Protein AF-0000000077570441 (afdb_homodimer)

Nearest PDB structures (foldseek):
  7uqy-assembly1_A  TM=6.399E-01  e=7.161E-13  Homo sapiens
  7sch-assembly1_B  TM=6.961E-01  e=6.087E-12  Homo sapiens
  7sch-assembly1_A  TM=6.729E-01  e=1.266E-11  Homo sapiens
  7zay-assembly1_B  TM=6.544E-01  e=9.552E-12  Homo sapiens
  7uqy-assembly1_B  TM=6.617E-01  e=6.902E-10  Homo sapiens

Foldseek 3Di:
DCPDDPPDDVVCVPDVCDDPVPDDVDDDDDDDDDDDDDDDDDDDDDDDDDDDDDDDDYDDDDDDDDPDPCPDPPPPPPPPPDQPQDQFPDDPPPPLDFQQDPVPALFEEEEDLDACLQAVVLLVDDDDDPDRDDDLVDSRRHRTHGDFPLQQQCLLVQLVSQAVCSVPRRFDADRHYYYDNDPVPGLAYEYSGPQSSLCVPFQDDDDPDPGTPSRVVLVVVLVVLVPDPSCVLQVQQRYEAEDADLCGSVPCLQSNQNHEYEYQWCQNPDCSRDDPQQYAHAGTAADADQCAPVQDADVQQQALEEDEEAQDADDQSVLSVLLCVQPVPDDRYHRYYQDRDPVRRVVVLVNLSRYQEYEAGQHSGQHDNSVLSNLSSLRAYERAGDRGDDGPCVPDVSVQQHHYDYSVQSSPRPRVVCVSVVDDSVSSVRNSVVSNVQSQLRHRGPPYYPNHRSSSRSVVNSVSSVVSVVSSVVVCVCVPVVVVD/DDDDDDPVVVVVVVVVVVVVVVVVPPPDVPPVDDDDDDDDDDDDDDDDDDDDDDDDDDYDDDDDPDPDDCPDDPPPPPPPPDQPQDQFPDDPPPPLDFQQDLVPALFEEEEDLDACLQAVVLLVDDDDDPDRDDDLVDSVRHRTHGDFPLQQQCLLVQLVSQAVCSVPRRFDADRHYYYDNDVVPGLAYEYSGPQSSLCVPFQDDDDPDPGTSSRVVLVVVLVVLVPDPSCVLQVQQRYEAEDADLCGSVPCLQSNQNHEYEYQWCQNPDCSRDDPQQYAHAGTAADADQCAPVQDADVQQQALEEDEEAQDADDQSVLSVLLCVQPVPPPRYHRYYQDRDPVRRVVVLVNLSRYQEYEAGQHSGQHDNSVLSNLSSLRAYERAGDRGDDGPCVPDPSVQQHHYDYSVQSSPRPRVVCVSVVQDSVSSVRNSVVSNVQSQLRHRGPPYYPNHRSSSRSVVNSVSSVVSVVSSVVVCVCVPVVVVD

Organism: Vanilla planifolia (NCBI:txid51239)

pLDDT: mean 80.51, std 27.96, range [14.2, 98.88]

Radius of gyration: 39.09 Å; Cα contacts (8 Å, |Δi|>4): 1558; chains: 2; bounding box: 86×113×129 Å

InterPro domains:
  IPR004263 Exostosin-like [PTHR11062] (70-461)
  IPR040911 Exostosin, GT47 domain [PF03016] (106-418)

Structure (mmCIF, N/CA/C/O backbone):
data_AF-0000000077570441-model_v1
#
loop_
_entity.id
_entity.type
_entity.pdbx_description
1 polymer 'Exostosin GT47 domain-containing protein'
#
loop_
_atom_site.group_PDB
_atom_site.id
_atom_site.type_symbol
_atom_site.label_atom_id
_atom_site.label_alt_id
_atom_site.label_comp_id
_atom_site.label_asym_id
_atom_site.label_entity_id
_atom_site.label_seq_id
_atom_site.pdbx_PDB_ins_code
_atom_site.Cartn_x
_atom_site.Cartn_y
_atom_site.Cartn_z
_atom_site.occupancy
_atom_site.B_iso_or_equiv
_atom_site.auth_seq_id
_atom_site.auth_comp_id
_atom_site.auth_asym_id
_atom_site.auth_atom_id
_atom_site.pdbx_PDB_model_num
ATOM 1 N N . MET A 1 1 ? -48.531 57.344 -33.875 1 24.39 1 MET A N 1
ATOM 2 C CA . MET A 1 1 ? -48.219 56.5 -35.062 1 24.39 1 MET A CA 1
ATOM 3 C C . MET A 1 1 ? -48.25 55.031 -34.688 1 24.39 1 MET A C 1
ATOM 5 O O . MET A 1 1 ? -47.5 54.594 -33.812 1 24.39 1 MET A O 1
ATOM 9 N N . GLN A 1 2 ? -49.312 54.312 -34.938 1 28.5 2 GLN A N 1
ATOM 10 C CA . GLN A 1 2 ? -49.906 53.125 -34.375 1 28.5 2 GLN A CA 1
ATOM 11 C C . GLN A 1 2 ? -49.156 51.875 -34.781 1 28.5 2 GLN A C 1
ATOM 13 O O . GLN A 1 2 ? -49.312 51.375 -35.906 1 28.5 2 GLN A O 1
ATOM 18 N N . SER A 1 3 ? -48 51.906 -34.375 1 36.88 3 SER A N 1
ATOM 19 C CA . SER A 1 3 ? -46.906 51.125 -34.969 1 36.88 3 SER A CA 1
ATOM 20 C C . SER A 1 3 ? -47.156 49.625 -34.75 1 36.88 3 SER A C 1
ATOM 22 O O . SER A 1 3 ? -47.5 49.188 -33.656 1 36.88 3 SER A O 1
ATOM 24 N N . PRO A 1 4 ? -47.25 48.969 -35.875 1 40.44 4 PRO A N 1
ATOM 25 C CA . PRO A 1 4 ? -47.844 47.656 -36.156 1 40.44 4 PRO A CA 1
ATOM 26 C C . PRO A 1 4 ? -47.438 46.594 -35.125 1 40.44 4 PRO A C 1
ATOM 28 O O . PRO A 1 4 ? -46.344 46.719 -34.531 1 40.44 4 PRO A O 1
ATOM 31 N N . SER A 1 5 ? -48.344 45.938 -34.625 1 39.84 5 SER A N 1
ATOM 32 C CA . SER A 1 5 ? -48.719 44.875 -33.688 1 39.84 5 SER A CA 1
ATOM 33 C C . SER A 1 5 ? -47.906 43.625 -33.906 1 39.84 5 SER A C 1
ATOM 35 O O . SER A 1 5 ? -47.812 43.125 -35.031 1 39.84 5 SER A O 1
ATOM 37 N N . ILE A 1 6 ? -46.844 43.469 -32.969 1 49.38 6 ILE A N 1
ATOM 38 C CA . ILE A 1 6 ? -45.656 42.594 -32.844 1 49.38 6 ILE A CA 1
ATOM 39 C C . ILE A 1 6 ? -46.062 41.125 -32.969 1 49.38 6 ILE A C 1
ATOM 41 O O . ILE A 1 6 ? -45.219 40.25 -33.156 1 49.38 6 ILE A O 1
ATOM 45 N N . GLU A 1 7 ? -47.344 40.906 -32.594 1 46.22 7 GLU A N 1
ATOM 46 C CA . GLU A 1 7 ? -47.75 39.531 -32.406 1 46.22 7 GLU A CA 1
ATOM 47 C C . GLU A 1 7 ? -47.688 38.719 -33.688 1 46.22 7 GLU A C 1
ATOM 49 O O . GLU A 1 7 ? -47.188 37.594 -33.719 1 46.22 7 GLU A O 1
ATOM 54 N N . THR A 1 8 ? -48.781 39 -34.562 1 43.62 8 THR A N 1
ATOM 55 C CA . THR A 1 8 ? -49.312 37.969 -35.438 1 43.62 8 THR A CA 1
ATOM 56 C C . THR A 1 8 ? -48.281 37.562 -36.5 1 43.62 8 THR A C 1
ATOM 58 O O . THR A 1 8 ? -48.031 36.375 -36.75 1 43.62 8 THR A O 1
ATOM 61 N N . ARG A 1 9 ? -48.094 38.5 -37.375 1 36.94 9 ARG A N 1
ATOM 62 C CA . ARG A 1 9 ? -47.656 38.156 -38.719 1 36.94 9 ARG A CA 1
ATOM 63 C C . ARG A 1 9 ? -46.219 37.656 -38.719 1 36.94 9 ARG A C 1
ATOM 65 O O . ARG A 1 9 ? -45.656 37.344 -39.781 1 36.94 9 ARG A O 1
ATOM 72 N N . ARG A 1 10 ? -45.344 37.906 -37.656 1 43.06 10 ARG A N 1
ATOM 73 C CA . ARG A 1 10 ? -44.062 37.219 -37.625 1 43.06 10 ARG A CA 1
ATOM 74 C C . ARG A 1 10 ? -44.25 35.719 -37.5 1 43.06 10 ARG A C 1
ATOM 76 O O . ARG A 1 10 ? -43.312 34.938 -37.562 1 43.06 10 ARG A O 1
ATOM 83 N N . PHE A 1 11 ? -45.375 35.375 -37.031 1 48.31 11 PHE A N 1
ATOM 84 C CA . PHE A 1 11 ? -45.75 33.969 -36.938 1 48.31 11 PHE A CA 1
ATOM 85 C C . PHE A 1 11 ? -45.938 33.375 -38.344 1 48.31 11 PHE A C 1
ATOM 87 O O . PHE A 1 11 ? -45.469 32.25 -38.594 1 48.31 11 PHE A O 1
ATOM 94 N N . ILE A 1 12 ? -46.938 33.938 -39.094 1 42.78 12 ILE A N 1
ATOM 95 C CA . ILE A 1 12 ? -47.125 33.219 -40.344 1 42.78 12 ILE A CA 1
ATOM 96 C C . ILE A 1 12 ? -45.844 33.25 -41.156 1 42.78 12 ILE A C 1
ATOM 98 O O . ILE A 1 12 ? -45.812 32.875 -42.312 1 42.78 12 ILE A O 1
ATOM 102 N N . PHE A 1 13 ? -45.031 34.344 -40.406 1 40.19 13 PHE A N 1
ATOM 103 C CA . PHE A 1 13 ? -43.656 33.969 -40.594 1 40.19 13 PHE A CA 1
ATOM 104 C C . PHE A 1 13 ? -43.469 32.469 -40.375 1 40.19 13 PHE A C 1
ATOM 106 O O . PHE A 1 13 ? -43.594 31.984 -39.25 1 40.19 13 PHE A O 1
ATOM 113 N N . CYS A 1 14 ? -44.312 32 -41.156 1 40.75 14 CYS A N 1
ATOM 114 C CA . CYS A 1 14 ? -44.156 31.453 -42.5 1 40.75 14 CYS A CA 1
ATOM 115 C C . CYS A 1 14 ? -43.125 30.328 -42.5 1 40.75 14 CYS A C 1
ATOM 117 O O . CYS A 1 14 ? -41.969 30.531 -42.094 1 40.75 14 CYS A O 1
ATOM 119 N N . VAL A 1 15 ? -44.125 29.125 -42.594 1 45.53 15 VAL A N 1
ATOM 120 C CA . VAL A 1 15 ? -44.594 27.797 -42.969 1 45.53 15 VAL A CA 1
ATOM 121 C C . VAL A 1 15 ? -43.625 27.156 -43.938 1 45.53 15 VAL A C 1
ATOM 123 O O . VAL A 1 15 ? -43.188 26.016 -43.719 1 45.53 15 VAL A O 1
ATOM 126 N N . ILE A 1 16 ? -44.25 27.516 -45.219 1 41.78 16 ILE A N 1
ATOM 127 C CA . ILE A 1 16 ? -43.969 27.203 -46.594 1 41.78 16 ILE A CA 1
ATOM 128 C C . ILE A 1 16 ? -42.531 27.594 -46.969 1 41.78 16 ILE A C 1
ATOM 130 O O . ILE A 1 16 ? -42.031 27.25 -48.031 1 41.78 16 ILE A O 1
ATOM 134 N N . LEU A 1 17 ? -41.844 28.719 -46.188 1 39.5 17 LEU A N 1
ATOM 135 C CA . LEU A 1 17 ? -40.406 28.594 -46.219 1 39.5 17 LEU A CA 1
ATOM 136 C C . LEU A 1 17 ? -39.969 27.203 -45.75 1 39.5 17 LEU A C 1
ATOM 138 O O . LEU A 1 17 ? -39.188 27.078 -44.812 1 39.5 17 LEU A O 1
ATOM 142 N N . LEU A 1 18 ? -40.625 25.906 -45.562 1 39.81 18 LEU A N 1
ATOM 143 C CA . LEU A 1 18 ? -41.188 24.719 -46.188 1 39.81 18 LEU A CA 1
ATOM 144 C C . LEU A 1 18 ? -40.125 23.953 -46.969 1 39.81 18 LEU A C 1
ATOM 146 O O . LEU A 1 18 ? -40 22.734 -46.812 1 39.81 18 LEU A O 1
ATOM 150 N N . SER A 1 19 ? -40.875 23.109 -48.312 1 37.31 19 SER A N 1
ATOM 151 C CA . SER A 1 19 ? -41.062 21.844 -49 1 37.31 19 SER A CA 1
ATOM 152 C C . SER A 1 19 ? -39.812 21.406 -49.719 1 37.31 19 SER A C 1
ATOM 154 O O . SER A 1 19 ? -39.344 20.281 -49.531 1 37.31 19 SER A O 1
ATOM 156 N N . ILE A 1 20 ? -39.812 21.891 -51.25 1 40.78 20 ILE A N 1
ATOM 157 C CA . ILE A 1 20 ? -39.312 21.812 -52.625 1 40.78 20 ILE A CA 1
ATOM 158 C C . ILE A 1 20 ? -37.812 22.062 -52.625 1 40.78 20 ILE A C 1
ATOM 160 O O . ILE A 1 20 ? -37.094 21.656 -53.562 1 40.78 20 ILE A O 1
ATOM 164 N N . PHE A 1 21 ? -36.844 22.906 -52.031 1 39.75 21 PHE A N 1
ATOM 165 C CA . PHE A 1 21 ? -35.406 22.969 -52.031 1 39.75 21 PHE A CA 1
ATOM 166 C C . PHE A 1 21 ? -34.781 21.609 -51.719 1 39.75 21 PHE A C 1
ATOM 168 O O . PHE A 1 21 ? -33.562 21.438 -51.75 1 39.75 21 PHE A O 1
ATOM 175 N N . LEU A 1 22 ? -35.219 20.5 -51.219 1 42.78 22 LEU A N 1
ATOM 176 C CA . LEU A 1 22 ? -35 19.062 -51.062 1 42.78 22 LEU A CA 1
ATOM 177 C C . LEU A 1 22 ? -35.188 18.344 -52.406 1 42.78 22 LEU A C 1
ATOM 179 O O . LEU A 1 22 ? -34.438 17.438 -52.75 1 42.78 22 LEU A O 1
ATOM 183 N N . PHE A 1 23 ? -36.469 17.953 -53.219 1 43.09 23 PHE A N 1
ATOM 184 C CA . PHE A 1 23 ? -36.969 17.031 -54.25 1 43.09 23 PHE A CA 1
ATOM 185 C C . PHE A 1 23 ? -36.5 17.469 -55.625 1 43.09 23 PHE A C 1
ATOM 187 O O . PHE A 1 23 ? -36.062 16.641 -56.406 1 43.09 23 PHE A O 1
ATOM 194 N N . LEU A 1 24 ? -37.156 18.469 -56.219 1 33.66 24 LEU A N 1
ATOM 195 C CA . LEU A 1 24 ? -37.438 18.672 -57.656 1 33.66 24 LEU A CA 1
ATOM 196 C C . LEU A 1 24 ? -36.125 18.891 -58.406 1 33.66 24 LEU A C 1
ATOM 198 O O . LEU A 1 24 ? -36 18.469 -59.562 1 33.66 24 LEU A O 1
ATOM 202 N N . LEU A 1 25 ? -35.844 20.078 -58.25 1 33.91 25 LEU A N 1
ATOM 203 C CA . LEU A 1 25 ? -34.875 20.438 -59.281 1 33.91 25 LEU A CA 1
ATOM 204 C C . LEU A 1 25 ? -34.031 19.219 -59.656 1 33.91 25 LEU A C 1
ATOM 206 O O . LEU A 1 25 ? -33.25 18.734 -58.844 1 33.91 25 LEU A O 1
ATOM 210 N N . SER A 1 26 ? -34.812 17.844 -60.438 1 28.19 26 SER A N 1
ATOM 211 C CA . SER A 1 26 ? -35.375 16.906 -61.406 1 28.19 26 SER A CA 1
ATOM 212 C C . SER A 1 26 ? -34.375 16.625 -62.531 1 28.19 26 SER A C 1
ATOM 214 O O . SER A 1 26 ? -33.406 17.359 -62.719 1 28.19 26 SER A O 1
ATOM 216 N N . CYS A 1 27 ? -35.062 16.688 -64.375 1 28.62 27 CYS A N 1
ATOM 217 C CA . CYS A 1 27 ? -35.375 16.219 -65.688 1 28.62 27 CYS A CA 1
ATOM 218 C C . CYS A 1 27 ? -34.188 16.484 -66.625 1 28.62 27 CYS A C 1
ATOM 220 O O . CYS A 1 27 ? -33.812 15.609 -67.438 1 28.62 27 CYS A O 1
ATOM 222 N N . PHE A 1 28 ? -34.406 17.641 -67.5 1 26 28 PHE A N 1
ATOM 223 C CA . PHE A 1 28 ? -34.469 18.203 -68.812 1 26 28 PHE A CA 1
ATOM 224 C C . PHE A 1 28 ? -33.125 18.031 -69.562 1 26 28 PHE A C 1
ATOM 226 O O . PHE A 1 28 ? -32.094 17.984 -68.938 1 26 28 PHE A O 1
ATOM 233 N N . ALA A 1 29 ? -33.281 18.406 -70.75 1 25.77 29 ALA A N 1
ATOM 234 C CA . ALA A 1 29 ? -33.219 18.625 -72.188 1 25.77 29 ALA A CA 1
ATOM 235 C C . ALA A 1 29 ? -31.781 18.875 -72.625 1 25.77 29 ALA A C 1
ATOM 237 O O . ALA A 1 29 ? -30.938 19.281 -71.812 1 25.77 29 ALA A O 1
ATOM 238 N N . LEU A 1 30 ? -31.719 19.656 -73.562 1 24.14 30 LEU A N 1
ATOM 239 C CA . LEU A 1 30 ? -31.484 19.812 -74.938 1 24.14 30 LEU A CA 1
ATOM 240 C C . LEU A 1 30 ? -29.984 19.797 -75.25 1 24.14 30 LEU A C 1
ATOM 242 O O . LEU A 1 30 ? -29.156 20.062 -74.375 1 24.14 30 LEU A O 1
ATOM 246 N N . LEU A 1 31 ? -29.609 20.219 -76.438 1 21.08 31 LEU A N 1
ATOM 247 C CA . LEU A 1 31 ? -29.344 20.234 -77.875 1 21.08 31 LEU A CA 1
ATOM 248 C C . LEU A 1 31 ? -27.906 20.656 -78.188 1 21.08 31 LEU A C 1
ATOM 250 O O . LEU A 1 31 ? -27.25 20.125 -79.062 1 21.08 31 LEU A O 1
ATOM 254 N N . ARG A 1 32 ? -27.469 21.938 -78.25 1 19.31 32 ARG A N 1
ATOM 255 C CA . ARG A 1 32 ? -27 22.734 -79.375 1 19.31 32 ARG A CA 1
ATOM 256 C C . ARG A 1 32 ? -25.516 22.516 -79.625 1 19.31 32 ARG A C 1
ATOM 258 O O . ARG A 1 32 ? -24.734 22.328 -78.688 1 19.31 32 ARG A O 1
ATOM 265 N N . THR A 1 33 ? -24.828 23.328 -80.438 1 18.19 33 THR A N 1
ATOM 266 C CA . THR A 1 33 ? -24.25 23.281 -81.75 1 18.19 33 THR A CA 1
ATOM 267 C C . THR A 1 33 ? -22.766 22.891 -81.688 1 18.19 33 THR A C 1
ATOM 269 O O . THR A 1 33 ? -22.328 21.984 -82.438 1 18.19 33 THR A O 1
ATOM 272 N N . SER A 1 34 ? -21.797 23.922 -81.812 1 17.97 34 SER A N 1
ATOM 273 C CA . SER A 1 34 ? -20.969 24.188 -83 1 17.97 34 SER A CA 1
ATOM 274 C C . SER A 1 34 ? -19.703 23.328 -83 1 17.97 34 SER A C 1
ATOM 276 O O . SER A 1 34 ? -19.234 22.906 -81.938 1 17.97 34 SER A O 1
ATOM 278 N N . GLY A 1 35 ? -19 23.281 -84.25 1 16.66 35 GLY A N 1
ATOM 279 C CA . GLY A 1 35 ? -18.141 22.578 -85.188 1 16.66 35 GLY A CA 1
ATOM 280 C C . GLY A 1 35 ? -16.734 22.375 -84.688 1 16.66 35 GLY A C 1
ATOM 281 O O . GLY A 1 35 ? -16.406 22.781 -83.562 1 16.66 35 GLY A O 1
ATOM 282 N N . GLY A 1 36 ? -15.656 22.625 -85.562 1 15.45 36 GLY A N 1
ATOM 283 C CA . GLY A 1 36 ? -14.695 21.75 -86.188 1 15.45 36 GLY A CA 1
ATOM 284 C C . GLY A 1 36 ? -13.398 21.594 -85.438 1 15.45 36 GLY A C 1
ATOM 285 O O . GLY A 1 36 ? -12.773 20.547 -85.438 1 15.45 36 GLY A O 1
ATOM 286 N N . TYR A 1 37 ? -12.664 22.406 -84.812 1 16.61 37 TYR A N 1
ATOM 287 C CA . TYR A 1 37 ? -11.5 22.906 -85.5 1 16.61 37 TYR A CA 1
ATOM 288 C C . TYR A 1 37 ? -10.234 22.203 -85.062 1 16.61 37 TYR A C 1
ATOM 290 O O . TYR A 1 37 ? -10.055 21.953 -83.875 1 16.61 37 TYR A O 1
ATOM 298 N N . SER A 1 38 ? -9.141 22.016 -85.875 1 14.25 38 SER A N 1
ATOM 299 C CA . SER A 1 38 ? -8.047 21.297 -86.562 1 14.25 38 SER A CA 1
ATOM 300 C C . SER A 1 38 ? -6.754 21.406 -85.75 1 14.25 38 SER A C 1
ATOM 302 O O . SER A 1 38 ? -5.973 20.453 -85.688 1 14.25 38 SER A O 1
ATOM 304 N N . PHE A 1 39 ? -5.754 22.078 -85.312 1 16.64 39 PHE A N 1
ATOM 305 C CA . PHE A 1 39 ? -4.793 21.734 -86.312 1 16.64 39 PHE A CA 1
ATOM 306 C C . PHE A 1 39 ? -4.16 20.375 -86.062 1 16.64 39 PHE A C 1
ATOM 308 O O . PHE A 1 39 ? -4.211 19.875 -84.938 1 16.64 39 PHE A O 1
ATOM 315 N N . SER A 1 40 ? -2.977 19.797 -86.812 1 15.35 40 SER A N 1
ATOM 316 C CA . SER A 1 40 ? -1.977 18.891 -87.375 1 15.35 40 SER A CA 1
ATOM 317 C C . SER A 1 40 ? -1 18.406 -86.312 1 15.35 40 SER A C 1
ATOM 319 O O . SER A 1 40 ? -0.858 19.047 -85.312 1 15.35 40 SER A O 1
ATOM 321 N N . PRO A 1 41 ? 0.308 17.641 -86.75 1 14.8 41 PRO A N 1
ATOM 322 C CA . PRO A 1 41 ? 1.042 16.375 -86.562 1 14.8 41 PRO A CA 1
ATOM 323 C C . PRO A 1 41 ? 2.104 16.438 -85.5 1 14.8 41 PRO A C 1
ATOM 325 O O . PRO A 1 41 ? 2.641 15.398 -85.062 1 14.8 41 PRO A O 1
ATOM 328 N N . LYS A 1 42 ? 2.555 17.062 -84.562 1 16.86 42 LYS A N 1
ATOM 329 C CA . LYS A 1 42 ? 3.953 17.391 -84.812 1 16.86 42 LYS A CA 1
ATOM 330 C C . LYS A 1 42 ? 4.867 16.219 -84.5 1 16.86 42 LYS A C 1
ATOM 332 O O . LYS A 1 42 ? 4.707 15.578 -83.438 1 16.86 42 LYS A O 1
ATOM 337 N N . SER A 1 43 ? 6.059 15.992 -85 1 14.54 43 SER A N 1
ATOM 338 C CA . SER A 1 43 ? 7.02 15.211 -85.812 1 14.54 43 SER A CA 1
ATOM 339 C C . SER A 1 43 ? 7.922 14.383 -84.875 1 14.54 43 SER A C 1
ATOM 341 O O . SER A 1 43 ? 8.156 13.203 -85.125 1 14.54 43 SER A O 1
ATOM 343 N N . LEU A 1 44 ? 8.961 14.664 -84.25 1 14.62 44 LEU A N 1
ATOM 344 C CA . LEU A 1 44 ? 10.102 14.164 -85 1 14.62 44 LEU A CA 1
ATOM 345 C C . LEU A 1 44 ? 10.508 12.773 -84.5 1 14.62 44 LEU A C 1
ATOM 347 O O . LEU A 1 44 ? 10.711 11.867 -85.312 1 14.62 44 LEU A O 1
ATOM 351 N N . LEU A 1 45 ? 11.375 12.328 -83.562 1 15.86 45 LEU A N 1
ATOM 352 C CA . LEU A 1 45 ? 12.516 11.789 -84.312 1 15.86 45 LEU A CA 1
ATOM 353 C C . LEU A 1 45 ? 12.25 10.352 -84.75 1 15.86 45 LEU A C 1
ATOM 355 O O . LEU A 1 45 ? 11.375 9.68 -84.188 1 15.86 45 LEU A O 1
ATOM 359 N N . VAL A 1 46 ? 13.25 9.625 -85.562 1 15.09 46 VAL A N 1
ATOM 360 C CA . VAL A 1 46 ? 13.914 9.023 -86.688 1 15.09 46 VAL A CA 1
ATOM 361 C C . VAL A 1 46 ? 13.938 7.504 -86.562 1 15.09 46 VAL A C 1
ATOM 363 O O . VAL A 1 46 ? 13.523 6.777 -87.438 1 15.09 46 VAL A O 1
ATOM 366 N N . SER A 1 47 ? 15.078 6.828 -86.25 1 15.55 47 SER A N 1
ATOM 367 C CA . SER A 1 47 ? 15.719 5.961 -87.25 1 15.55 47 SER A CA 1
ATOM 368 C C . SER A 1 47 ? 15.141 4.547 -87.188 1 15.55 47 SER A C 1
ATOM 370 O O . SER A 1 47 ? 14.398 4.211 -86.25 1 15.55 47 SER A O 1
ATOM 372 N N . LYS A 1 48 ? 16.203 3.5 -87.5 1 15.77 48 LYS A N 1
ATOM 373 C CA . LYS A 1 48 ? 16.797 2.574 -88.438 1 15.77 48 LYS A CA 1
ATOM 374 C C . LYS A 1 48 ? 16.469 1.128 -88.125 1 15.77 48 LYS A C 1
ATOM 376 O O . LYS A 1 48 ? 16.047 0.354 -88.938 1 15.77 48 LYS A O 1
ATOM 381 N N . PHE A 1 49 ? 17.359 0.288 -87.562 1 15.09 49 PHE A N 1
ATOM 382 C CA . PHE A 1 49 ? 17.75 -0.932 -88.25 1 15.09 49 PHE A CA 1
ATOM 383 C C . PHE A 1 49 ? 16.828 -2.088 -87.875 1 15.09 49 PHE A C 1
ATOM 385 O O . PHE A 1 49 ? 16.156 -2.047 -86.875 1 15.09 49 PHE A O 1
ATOM 392 N N . VAL A 1 50 ? 17.25 -3.393 -88.125 1 15.24 50 VAL A N 1
ATOM 393 C CA . VAL A 1 50 ? 17.094 -4.461 -89.062 1 15.24 50 VAL A CA 1
ATOM 394 C C . VAL A 1 50 ? 16.188 -5.551 -88.5 1 15.24 50 VAL A C 1
ATOM 396 O O . VAL A 1 50 ? 15.164 -5.891 -89.125 1 15.24 50 VAL A O 1
ATOM 399 N N . ASN A 1 51 ? 16.641 -6.758 -88.312 1 14.61 51 ASN A N 1
ATOM 400 C CA . ASN A 1 51 ? 16.46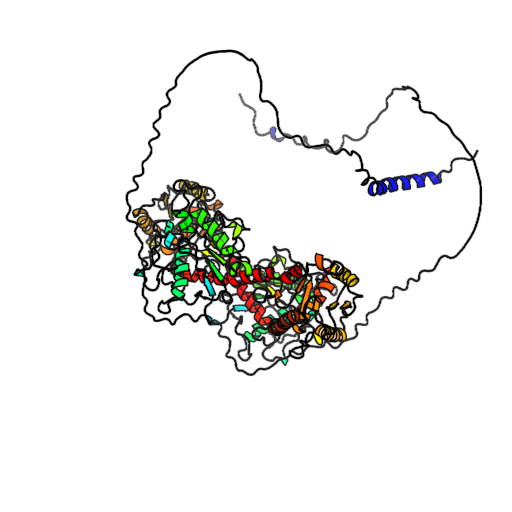9 -7.965 -89.062 1 14.61 51 ASN A CA 1
ATOM 401 C C . ASN A 1 51 ? 15.422 -8.898 -88.5 1 14.61 51 ASN A C 1
ATOM 403 O O . ASN A 1 51 ? 15.086 -8.766 -87.312 1 14.61 51 ASN A O 1
ATOM 407 N N . SER A 1 52 ? 15.367 -10.273 -88.688 1 14.84 52 SER A N 1
ATOM 408 C CA . SER A 1 52 ? 14.695 -11.344 -89.438 1 14.84 52 SER A CA 1
ATOM 409 C C . SER A 1 52 ? 13.867 -12.219 -88.5 1 14.84 52 SER A C 1
ATOM 411 O O . SER A 1 52 ? 12.664 -12.391 -88.688 1 14.84 52 SER A O 1
ATOM 413 N N . SER A 1 53 ? 14.172 -13.5 -88.062 1 15.2 53 SER A N 1
ATOM 414 C CA . SER A 1 53 ? 13.688 -14.734 -88.688 1 15.2 53 SER A CA 1
ATOM 415 C C . SER A 1 53 ? 12.625 -15.406 -87.812 1 15.2 53 SER A C 1
ATOM 417 O O . SER A 1 53 ? 12.414 -15.008 -86.688 1 15.2 53 SER A O 1
ATOM 419 N N . ILE A 1 54 ? 12.68 -16.828 -87.312 1 14.9 54 ILE A N 1
ATOM 420 C CA . ILE A 1 54 ? 12.062 -18.062 -87.812 1 14.9 54 ILE A CA 1
ATOM 421 C C . ILE A 1 54 ? 11 -18.531 -86.812 1 14.9 54 ILE A C 1
ATOM 423 O O . ILE A 1 54 ? 11.031 -18.156 -85.625 1 14.9 54 ILE A O 1
ATOM 427 N N . LEU A 1 55 ? 10.609 -19.953 -86.562 1 15.64 55 LEU A N 1
ATOM 428 C CA . LEU A 1 55 ? 9.664 -20.984 -86.938 1 15.64 55 LEU A CA 1
ATOM 429 C C . LEU A 1 55 ? 8.867 -21.484 -85.75 1 15.64 55 LEU A C 1
ATOM 431 O O . LEU A 1 55 ? 7.637 -21.516 -85.812 1 15.64 55 LEU A O 1
ATOM 435 N N . GLY A 1 56 ? 8.953 -22.781 -85 1 15.38 56 GLY A N 1
ATOM 436 C CA . GLY A 1 56 ? 8.211 -24 -85.25 1 15.38 56 GLY A CA 1
ATOM 437 C C . GLY A 1 56 ? 7.227 -24.328 -84.125 1 15.38 56 GLY A C 1
ATOM 438 O O . GLY A 1 56 ? 7.25 -23.703 -83.062 1 15.38 56 GLY A O 1
ATOM 439 N N . ASN A 1 57 ? 6.719 -25.719 -83.625 1 15.93 57 ASN A N 1
ATOM 440 C CA . ASN A 1 57 ? 5.629 -26.672 -83.75 1 15.93 57 ASN A CA 1
ATOM 441 C C . ASN A 1 57 ? 5.012 -27 -82.438 1 15.93 57 ASN A C 1
ATOM 443 O O . ASN A 1 57 ? 3.795 -26.891 -82.25 1 15.93 57 ASN A O 1
ATOM 447 N N . MET A 1 58 ? 5.285 -28.156 -81.438 1 15.84 58 MET A N 1
ATOM 448 C CA . MET A 1 58 ? 4.598 -29.438 -81.375 1 15.84 58 MET A CA 1
ATOM 449 C C . MET A 1 58 ? 3.709 -29.5 -80.125 1 15.84 58 MET A C 1
ATOM 451 O O . MET A 1 58 ? 3.842 -28.688 -79.25 1 15.84 58 MET A O 1
ATOM 455 N N . ASN A 1 59 ? 3.428 -30.75 -79.125 1 16.08 59 ASN A N 1
ATOM 456 C CA . ASN A 1 59 ? 2.459 -31.828 -79 1 16.08 59 ASN A CA 1
ATOM 457 C C . ASN A 1 59 ? 1.817 -31.781 -77.562 1 16.08 59 ASN A C 1
ATOM 459 O O . ASN A 1 59 ? 0.604 -31.609 -77.5 1 16.08 59 ASN A O 1
ATOM 463 N N . SER A 1 60 ? 1.924 -32.844 -76.375 1 16.64 60 SER A N 1
ATOM 464 C CA . SER A 1 60 ? 1.146 -34 -76.062 1 16.64 60 SER A CA 1
ATOM 465 C C . SER A 1 60 ? 0.463 -33.844 -74.688 1 16.64 60 SER A C 1
ATOM 467 O O . SER A 1 60 ? -0.759 -33.969 -74.562 1 16.64 60 SER A O 1
ATOM 469 N N . GLY A 1 61 ? 0.772 -34.562 -73.375 1 16.22 61 GLY A N 1
ATOM 470 C CA . GLY A 1 61 ? 0.178 -35.688 -72.625 1 16.22 61 GLY A CA 1
ATOM 471 C C . GLY A 1 61 ? -0.568 -35.25 -71.375 1 16.22 61 GLY A C 1
ATOM 472 O O . GLY A 1 61 ? -0.486 -34.094 -71 1 16.22 61 GLY A O 1
ATOM 473 N N . SER A 1 62 ? -0.938 -36.188 -70.188 1 16.47 62 SER A N 1
ATOM 474 C CA . SER A 1 62 ? -1.951 -37.031 -69.562 1 16.47 62 SER A CA 1
ATOM 475 C C . SER A 1 62 ? -2.213 -36.562 -68.125 1 16.47 62 SER A C 1
ATOM 477 O O . SER A 1 62 ? -3.365 -36.469 -67.688 1 16.47 62 SER A O 1
ATOM 479 N N . LYS A 1 63 ? -1.249 -36.531 -67 1 16.88 63 LYS A N 1
ATOM 480 C CA . LYS A 1 63 ? -1.263 -37.375 -65.75 1 16.88 63 LYS A CA 1
ATOM 481 C C . LYS A 1 63 ? -1.948 -36.656 -64.625 1 16.88 63 LYS A C 1
ATOM 483 O O . LYS A 1 63 ? -1.35 -35.781 -63.969 1 16.88 63 LYS A O 1
ATOM 488 N N . ARG A 1 64 ? -3.193 -36.188 -64.438 1 17.64 64 ARG A N 1
ATOM 489 C CA . ARG A 1 64 ? -3.529 -35.312 -63.344 1 17.64 64 ARG A CA 1
ATOM 490 C C . ARG A 1 64 ? -3.666 -36.094 -62.031 1 17.64 64 ARG A C 1
ATOM 492 O O . ARG A 1 64 ? -4.414 -37.094 -62 1 17.64 64 ARG A O 1
ATOM 499 N N . ALA A 1 65 ? -2.74 -35.906 -61 1 17.55 65 ALA A N 1
ATOM 500 C CA . ALA A 1 65 ? -2.457 -36.469 -59.688 1 17.55 65 ALA A CA 1
ATOM 501 C C . ALA A 1 65 ? -3.59 -36.188 -58.688 1 17.55 65 ALA A C 1
ATOM 503 O O . ALA A 1 65 ? -4.043 -35.031 -58.594 1 17.55 65 ALA A O 1
ATOM 504 N N . THR A 1 66 ? -4.43 -37.219 -58.062 1 17.67 66 THR A N 1
ATOM 505 C CA . THR A 1 66 ? -5.613 -37.531 -57.281 1 17.67 66 THR A CA 1
ATOM 506 C C . THR A 1 66 ? -5.406 -37.125 -55.812 1 17.67 66 THR A C 1
ATOM 508 O O . THR A 1 66 ? -4.605 -37.719 -55.094 1 17.67 66 THR A O 1
ATOM 511 N N . LEU A 1 67 ? -5.137 -35.938 -55.25 1 19.42 67 LEU A N 1
ATOM 512 C CA . LEU A 1 67 ? -4.668 -35.688 -53.906 1 19.42 67 LEU A CA 1
ATOM 513 C C . LEU A 1 67 ? -5.746 -36.062 -52.875 1 19.42 67 LEU A C 1
ATOM 515 O O . LEU A 1 67 ? -6.895 -35.625 -53 1 19.42 67 LEU A O 1
ATOM 519 N N . PRO A 1 68 ? -5.566 -37.188 -52.062 1 20.17 68 PRO A N 1
ATOM 520 C CA . PRO A 1 68 ? -6.48 -37.875 -51.188 1 20.17 68 PRO A CA 1
ATOM 521 C C . PRO A 1 68 ? -6.977 -37.031 -50.031 1 20.17 68 PRO A C 1
ATOM 523 O O . PRO A 1 68 ? -6.262 -36.125 -49.562 1 20.17 68 PRO A O 1
ATOM 526 N N . ASP A 1 69 ? -8.297 -36.812 -49.688 1 20.41 69 ASP A N 1
ATOM 527 C CA . ASP A 1 69 ? -9.242 -36.062 -48.875 1 20.41 69 ASP A CA 1
ATOM 528 C C . ASP A 1 69 ? -9.18 -36.531 -47.406 1 20.41 69 ASP A C 1
ATOM 530 O O . ASP A 1 69 ? -10.031 -36.125 -46.625 1 20.41 69 ASP A O 1
ATOM 534 N N . SER A 1 70 ? -8.305 -37.469 -46.875 1 19.62 70 SER A N 1
ATOM 535 C CA . SER A 1 70 ? -8.711 -38.281 -45.719 1 19.62 70 SER A CA 1
ATOM 536 C C . SER A 1 70 ? -8.727 -37.438 -44.469 1 19.62 70 SER A C 1
ATOM 538 O O . SER A 1 70 ? -7.688 -37.25 -43.812 1 19.62 70 SER A O 1
ATOM 540 N N . PHE A 1 71 ? -9.141 -36.25 -44.25 1 21.73 71 PHE A N 1
ATOM 541 C CA . PHE A 1 71 ? -8.938 -35.531 -42.969 1 21.73 71 PHE A CA 1
ATOM 542 C C . PHE A 1 71 ? -9.75 -36.188 -41.875 1 21.73 71 PHE A C 1
ATOM 544 O O . PHE A 1 71 ? -10.977 -36.031 -41.812 1 21.73 71 PHE A O 1
ATOM 551 N N . ALA A 1 72 ? -9.414 -37.406 -41.344 1 21.36 72 ALA A N 1
ATOM 552 C CA . ALA A 1 72 ? -10.062 -38.188 -40.312 1 21.36 72 ALA A CA 1
ATOM 553 C C . ALA A 1 72 ? -10.219 -37.406 -39.031 1 21.36 72 ALA A C 1
ATOM 555 O O . ALA A 1 72 ? -9.273 -36.75 -38.562 1 21.36 72 ALA A O 1
ATOM 556 N N . MET A 1 73 ? -11.453 -37.094 -38.594 1 21.39 73 MET A N 1
ATOM 557 C CA . MET A 1 73 ? -12.117 -36.562 -37.375 1 21.39 73 MET A CA 1
ATOM 558 C C . MET A 1 73 ? -11.711 -37.375 -36.156 1 21.39 73 MET A C 1
ATOM 560 O O . MET A 1 73 ? -11.992 -38.562 -36.062 1 21.39 73 MET A O 1
ATOM 564 N N . LEU A 1 74 ? -10.438 -37.25 -35.625 1 20.03 74 LEU A N 1
ATOM 565 C CA . LEU A 1 74 ? -10.031 -38 -34.438 1 20.03 74 LEU A CA 1
ATOM 566 C C . LEU A 1 74 ? -11.078 -37.875 -33.344 1 20.03 74 LEU A C 1
ATOM 568 O O . LEU A 1 74 ? -11.352 -36.781 -32.844 1 20.03 74 LEU A O 1
ATOM 572 N N . SER A 1 75 ? -12.172 -38.656 -33.375 1 22.39 75 SER A N 1
ATOM 573 C CA . SER A 1 75 ? -13.148 -38.906 -32.312 1 22.39 75 SER A CA 1
ATOM 574 C C . SER A 1 75 ? -12.453 -39.25 -31 1 22.39 75 SER A C 1
ATOM 576 O O . SER A 1 75 ? -11.789 -40.281 -30.875 1 22.39 75 SER A O 1
ATOM 578 N N . THR A 1 76 ? -11.828 -38.281 -30.312 1 23.2 76 THR A N 1
ATOM 579 C CA . THR A 1 76 ? -11.242 -38.562 -29 1 23.2 76 THR A CA 1
ATOM 580 C C . THR A 1 76 ? -12.25 -39.25 -28.078 1 23.2 76 THR A C 1
ATOM 582 O O . THR A 1 76 ? -13.359 -38.75 -27.891 1 23.2 76 THR A O 1
ATOM 585 N N . ASN A 1 77 ? -12.344 -40.562 -28.094 1 24.81 77 ASN A N 1
ATOM 586 C CA . ASN A 1 77 ? -13.016 -41.406 -27.125 1 24.81 77 ASN A CA 1
ATOM 587 C C . ASN A 1 77 ? -12.711 -40.969 -25.688 1 24.81 77 ASN A C 1
ATOM 589 O O . ASN A 1 77 ? -11.555 -40.938 -25.266 1 24.81 77 ASN A O 1
ATOM 593 N N . LEU A 1 78 ? -13.484 -40.031 -25.141 1 26.11 78 LEU A N 1
ATOM 594 C CA . LEU A 1 78 ? -13.594 -39.625 -23.75 1 26.11 78 LEU A CA 1
ATOM 595 C C . LEU A 1 78 ? -13.734 -40.812 -22.828 1 26.11 78 LEU A C 1
ATOM 597 O O . LEU A 1 78 ? -14.812 -41.438 -22.734 1 26.11 78 LEU A O 1
ATOM 601 N N . ASP A 1 79 ? -12.742 -41.688 -22.906 1 27.19 79 ASP A N 1
ATOM 602 C CA . ASP A 1 79 ? -12.797 -42.719 -21.859 1 27.19 79 ASP A CA 1
ATOM 603 C C . ASP A 1 79 ? -13.062 -42.094 -20.5 1 27.19 79 ASP A C 1
ATOM 605 O O . ASP A 1 79 ? -12.672 -40.969 -20.234 1 27.19 79 ASP A O 1
ATOM 609 N N . ARG A 1 80 ? -13.992 -42.688 -19.656 1 31.59 80 ARG A N 1
ATOM 610 C CA . ARG A 1 80 ? -14.445 -42.531 -18.281 1 31.59 80 ARG A CA 1
ATOM 611 C C . ARG A 1 80 ? -13.273 -42.469 -17.312 1 31.59 80 ARG A C 1
ATOM 613 O O . ARG A 1 80 ? -12.789 -43.5 -16.844 1 31.59 80 ARG A O 1
ATOM 620 N N . ASN A 1 81 ? -12.297 -41.781 -17.609 1 26.12 81 ASN A N 1
ATOM 621 C CA . ASN A 1 81 ? -11.25 -41.719 -16.594 1 26.12 81 ASN A CA 1
ATOM 622 C C . ASN A 1 81 ? -11.82 -41.375 -15.227 1 26.12 81 ASN A C 1
ATOM 624 O O . ASN A 1 81 ? -12.648 -40.469 -15.109 1 26.12 81 ASN A O 1
ATOM 628 N N . LYS A 1 82 ? -11.672 -42.281 -14.242 1 32.97 82 LYS A N 1
ATOM 629 C CA . LYS A 1 82 ? -11.852 -42.188 -12.797 1 32.97 82 LYS A CA 1
ATOM 630 C C . LYS A 1 82 ? -11.242 -40.875 -12.266 1 32.97 82 LYS A C 1
ATOM 632 O O . LYS A 1 82 ? -10.055 -40.625 -12.461 1 32.97 82 LYS A O 1
ATOM 637 N N . SER A 1 83 ? -12.062 -39.844 -12.086 1 31.91 83 SER A N 1
ATOM 638 C CA . SER A 1 83 ? -11.797 -38.594 -11.422 1 31.91 83 SER A CA 1
ATOM 639 C C . SER A 1 83 ? -10.883 -38.75 -10.219 1 31.91 83 SER A C 1
ATOM 641 O O . SER A 1 83 ? -11.242 -39.438 -9.25 1 31.91 83 SER A O 1
ATOM 643 N N . SER A 1 84 ? -9.633 -38.844 -10.469 1 32.81 84 SER A N 1
ATOM 644 C CA . SER A 1 84 ? -8.727 -38.875 -9.32 1 32.81 84 SER A CA 1
ATOM 645 C C . SER A 1 84 ? -9 -37.719 -8.375 1 32.81 84 SER A C 1
ATOM 647 O O . SER A 1 84 ? -8.812 -36.531 -8.742 1 32.81 84 SER A O 1
ATOM 649 N N . VAL A 1 85 ? -10.008 -37.906 -7.555 1 34.69 85 VAL A N 1
ATOM 650 C CA . VAL A 1 85 ? -10.273 -37.031 -6.418 1 34.69 85 VAL A CA 1
ATOM 651 C C . VAL A 1 85 ? -9.008 -36.875 -5.574 1 34.69 85 VAL A C 1
ATOM 653 O O . VAL A 1 85 ? -8.43 -37.875 -5.137 1 34.69 85 VAL A O 1
ATOM 656 N N . ILE A 1 86 ? -8.188 -36.062 -5.758 1 34.91 86 ILE A N 1
ATOM 657 C CA . ILE A 1 86 ? -7.074 -35.812 -4.859 1 34.91 86 ILE A CA 1
ATOM 658 C C . ILE A 1 86 ? -7.594 -35.594 -3.438 1 34.91 86 ILE A C 1
ATOM 660 O O . ILE A 1 86 ? -8.406 -34.688 -3.189 1 34.91 86 ILE A O 1
ATOM 664 N N . ARG A 1 87 ? -7.277 -36.656 -2.668 1 35.78 87 ARG A N 1
ATOM 665 C CA . ARG A 1 87 ? -7.469 -36.562 -1.224 1 35.78 87 ARG A CA 1
ATOM 666 C C . ARG A 1 87 ? -6.539 -35.531 -0.612 1 35.78 87 ARG A C 1
ATOM 668 O O . ARG A 1 87 ? -5.375 -35.406 -1.003 1 35.78 87 ARG A O 1
ATOM 675 N N . VAL A 1 88 ? -7.082 -34.594 0.06 1 38.78 88 VAL A N 1
ATOM 676 C CA . VAL A 1 88 ? -6.453 -33.594 0.909 1 38.78 88 VAL A CA 1
ATOM 677 C C . VAL A 1 88 ? -5.383 -34.25 1.777 1 38.78 88 VAL A C 1
ATOM 679 O O . VAL A 1 88 ? -5.641 -35.25 2.441 1 38.78 88 VAL A O 1
ATOM 682 N N . ASN A 1 89 ? -4.125 -34.094 1.428 1 35.69 89 ASN A N 1
ATOM 683 C CA . ASN A 1 89 ? -3.076 -34.531 2.352 1 35.69 89 ASN A CA 1
ATOM 684 C C . ASN A 1 89 ? -3.158 -33.75 3.672 1 35.69 89 ASN A C 1
ATOM 686 O O . ASN A 1 89 ? -2.92 -32.562 3.715 1 35.69 89 ASN A O 1
ATOM 690 N N . VAL A 1 90 ? -3.857 -34.344 4.625 1 32.81 90 VAL A N 1
ATOM 691 C CA . VAL A 1 90 ? -4.016 -33.844 5.984 1 32.81 90 VAL A CA 1
ATOM 692 C C . VAL A 1 90 ? -2.811 -34.25 6.828 1 32.81 90 VAL A C 1
ATOM 694 O O . VAL A 1 90 ? -2.576 -35.438 7.051 1 32.81 90 VAL A O 1
ATOM 697 N N . ARG A 1 91 ? -1.734 -33.562 6.871 1 34.34 91 ARG A N 1
ATOM 698 C CA . ARG A 1 91 ? -0.784 -33.812 7.949 1 34.34 91 ARG A CA 1
ATOM 699 C C . ARG A 1 91 ? -1.282 -33.25 9.266 1 34.34 91 ARG A C 1
ATOM 701 O O . ARG A 1 91 ? -1.53 -32.031 9.367 1 34.34 91 ARG A O 1
ATOM 708 N N . GLN A 1 92 ? -1.824 -34.156 10.219 1 34.06 92 GLN A N 1
ATOM 709 C CA . GLN A 1 92 ? -2.225 -33.781 11.578 1 34.06 92 GLN A CA 1
ATOM 710 C C . GLN A 1 92 ? -1.01 -33.469 12.445 1 34.06 92 GLN A C 1
ATOM 712 O O . GLN A 1 92 ? -0.248 -34.344 12.82 1 34.06 92 GLN A O 1
ATOM 717 N N . ASN A 1 93 ? -0.259 -32.438 12.25 1 34.31 93 ASN A N 1
ATOM 718 C CA . ASN A 1 93 ? 0.643 -32.156 13.359 1 34.31 93 ASN A CA 1
ATOM 719 C C . ASN A 1 93 ? -0.119 -31.656 14.586 1 34.31 93 ASN A C 1
ATOM 721 O O . ASN A 1 93 ? -0.931 -30.734 14.484 1 34.31 93 ASN A O 1
ATOM 725 N N . THR A 1 94 ? -0.206 -32.469 15.672 1 36.56 94 THR A N 1
ATOM 726 C CA . THR A 1 94 ? -0.917 -32.438 16.953 1 36.56 94 THR A CA 1
ATOM 727 C C . THR A 1 94 ? -0.461 -31.266 17.797 1 36.56 94 THR A C 1
ATOM 729 O O . THR A 1 94 ? -0.685 -31.25 19.016 1 36.56 94 THR A O 1
ATOM 732 N N . GLN A 1 95 ? 0.489 -30.453 17.484 1 38.66 95 GLN A N 1
ATOM 733 C CA . GLN A 1 95 ? 0.668 -29.484 18.562 1 38.66 95 GLN A CA 1
ATOM 734 C C . GLN A 1 95 ? -0.571 -28.609 18.719 1 38.66 95 GLN A C 1
ATOM 736 O O . GLN A 1 95 ? -1.043 -28 17.75 1 38.66 95 GLN A O 1
ATOM 741 N N . VAL A 1 96 ? -1.387 -28.844 19.734 1 39.56 96 VAL A N 1
ATOM 742 C CA . VAL A 1 96 ? -2.57 -28.125 20.203 1 39.56 96 VAL A CA 1
ATOM 743 C C . VAL A 1 96 ? -2.299 -26.625 20.188 1 39.56 96 VAL A C 1
ATOM 745 O O . VAL A 1 96 ? -1.571 -26.109 21.047 1 39.56 96 VAL A O 1
ATOM 748 N N . ARG A 1 97 ? -2.072 -26.016 19.109 1 50.5 97 ARG A N 1
ATOM 749 C CA . ARG A 1 97 ? -2.01 -24.562 19.094 1 50.5 97 ARG A CA 1
ATOM 750 C C . ARG A 1 97 ? -3.367 -23.953 19.438 1 50.5 97 ARG A C 1
ATOM 752 O O . ARG A 1 97 ? -4.402 -24.453 19 1 50.5 97 ARG A O 1
ATOM 759 N N . LYS A 1 98 ? -3.396 -23.062 20.484 1 55.59 98 LYS A N 1
ATOM 760 C CA . LYS A 1 98 ? -4.48 -22.219 20.984 1 55.59 98 LYS A CA 1
ATOM 761 C C . LYS A 1 98 ? -5.215 -21.531 19.844 1 55.59 98 LYS A C 1
ATOM 763 O O . LYS A 1 98 ? -4.617 -21.234 18.812 1 55.59 98 LYS A O 1
ATOM 768 N N . ALA A 1 99 ? -6.555 -21.547 19.891 1 65.38 99 ALA A N 1
ATOM 769 C CA . ALA A 1 99 ? -7.469 -20.812 19.031 1 65.38 99 ALA A CA 1
ATOM 770 C C . ALA A 1 99 ? -6.992 -19.375 18.828 1 65.38 99 ALA A C 1
ATOM 772 O O . ALA A 1 99 ? -6.43 -18.766 19.734 1 65.38 99 ALA A O 1
ATOM 773 N N . CYS A 1 100 ? -6.945 -18.891 17.5 1 79.31 100 CYS A N 1
ATOM 774 C CA . CYS A 1 100 ? -6.523 -17.531 17.141 1 79.31 100 CYS A CA 1
ATOM 775 C C . CYS A 1 100 ? -7.414 -16.5 17.828 1 79.31 100 CYS A C 1
ATOM 777 O O . CYS A 1 100 ? -8.641 -16.531 17.672 1 79.31 100 CYS A O 1
ATOM 779 N N . ASP A 1 101 ? -6.797 -15.734 18.766 1 78.44 101 ASP A N 1
ATOM 780 C CA . ASP A 1 101 ? -7.508 -14.586 19.312 1 78.44 101 ASP A CA 1
ATOM 781 C C . ASP A 1 101 ? -7.762 -13.523 18.25 1 78.44 101 ASP A C 1
ATOM 783 O O . ASP A 1 101 ? -6.828 -13.047 17.609 1 78.44 101 ASP A O 1
ATOM 787 N N . PRO A 1 102 ? -9.047 -13.219 18.062 1 77.94 102 PRO A N 1
ATOM 788 C CA . PRO A 1 102 ? -9.367 -12.234 17.031 1 77.94 102 PRO A CA 1
ATOM 789 C C . PRO A 1 102 ? -8.641 -10.914 17.234 1 77.94 102 PRO A C 1
ATOM 791 O O . PRO A 1 102 ? -8.305 -10.234 16.266 1 77.94 102 PRO A O 1
ATOM 794 N N . VAL A 1 103 ? -8.359 -10.578 18.391 1 79 103 VAL A N 1
ATOM 795 C CA . VAL A 1 103 ? -7.711 -9.297 18.672 1 79 103 VAL A CA 1
ATOM 796 C C . VAL A 1 103 ? -6.27 -9.32 18.172 1 79 103 VAL A C 1
ATOM 798 O O . VAL A 1 103 ? -5.73 -8.289 17.766 1 79 103 VAL A O 1
ATOM 801 N N . GLN A 1 104 ? -5.805 -10.414 18.031 1 82.88 104 GLN A N 1
ATOM 802 C CA . GLN A 1 104 ? -4.398 -10.547 17.672 1 82.88 104 GLN A CA 1
ATOM 803 C C . GLN A 1 104 ? -4.25 -10.867 16.188 1 82.88 104 GLN A C 1
ATOM 805 O O . GLN A 1 104 ? -3.139 -10.867 15.648 1 82.88 104 GLN A O 1
ATOM 810 N N . ALA A 1 105 ? -5.445 -11.094 15.555 1 90.94 105 ALA A N 1
ATOM 811 C CA . ALA A 1 105 ? -5.375 -11.484 14.141 1 90.94 105 ALA A CA 1
ATOM 812 C C . ALA A 1 105 ? -4.969 -10.297 13.273 1 90.94 105 ALA A C 1
ATOM 814 O O . ALA A 1 105 ? -5.355 -9.156 13.539 1 90.94 105 ALA A O 1
ATOM 815 N N . LEU A 1 106 ? -4.195 -10.586 12.305 1 92.5 106 LEU A N 1
ATOM 816 C CA . LEU A 1 106 ? -3.748 -9.57 11.367 1 92.5 106 LEU A CA 1
ATOM 817 C C . LEU A 1 106 ? -4.918 -9.023 10.547 1 92.5 106 LEU A C 1
ATOM 819 O O . LEU A 1 106 ? -4.945 -7.84 10.211 1 92.5 106 LEU A O 1
ATOM 823 N N . LEU A 1 107 ? -5.867 -9.898 10.234 1 96.62 107 LEU A N 1
ATOM 824 C CA . LEU A 1 107 ? -6.965 -9.547 9.344 1 96.62 107 LEU A CA 1
ATOM 825 C C . LEU A 1 107 ? -8.281 -10.125 9.844 1 96.62 107 LEU A C 1
ATOM 827 O O . LEU A 1 107 ? -8.359 -11.32 10.156 1 96.62 107 LEU A O 1
ATOM 831 N N . LYS A 1 108 ? -9.242 -9.32 10.039 1 97.44 108 LYS A N 1
ATOM 832 C CA . LYS A 1 108 ? -10.609 -9.742 10.328 1 97.44 108 LYS A CA 1
ATOM 833 C C . LYS A 1 108 ? -11.469 -9.711 9.07 1 97.44 108 LYS A C 1
ATOM 835 O O . LYS A 1 108 ? -11.609 -8.672 8.43 1 97.44 108 LYS A O 1
ATOM 840 N N . VAL A 1 109 ? -12.078 -10.867 8.773 1 98.31 109 VAL A N 1
ATOM 841 C CA . VAL A 1 109 ? -12.773 -10.977 7.5 1 98.31 109 VAL A CA 1
ATOM 842 C C . VAL A 1 109 ? -14.234 -11.359 7.742 1 98.31 109 VAL A C 1
ATOM 844 O O . VAL A 1 109 ? -14.523 -12.305 8.477 1 98.31 109 VAL A O 1
ATOM 847 N N . TYR A 1 110 ? -15.133 -10.555 7.211 1 98.44 110 TYR A N 1
ATOM 848 C CA . TYR A 1 110 ? -16.547 -10.93 7.113 1 98.44 110 TYR A CA 1
ATOM 849 C C . TYR A 1 110 ? -16.812 -11.664 5.809 1 98.44 110 TYR A C 1
ATOM 851 O O . TYR A 1 110 ? -16.516 -11.156 4.727 1 98.44 110 TYR A O 1
ATOM 859 N N . MET A 1 111 ? -17.312 -12.82 5.863 1 98.62 111 MET A N 1
ATOM 860 C CA . MET A 1 111 ? -17.641 -13.617 4.688 1 98.62 111 MET A CA 1
ATOM 861 C C . MET A 1 111 ? -19.141 -13.672 4.461 1 98.62 111 MET A C 1
ATOM 863 O O . MET A 1 111 ? -19.891 -14.055 5.355 1 98.62 111 MET A O 1
ATOM 867 N N . TYR A 1 112 ? -19.562 -13.281 3.213 1 98.56 112 TYR A N 1
ATOM 868 C CA . TYR A 1 112 ? -20.984 -13.359 2.891 1 98.56 112 TYR A CA 1
ATOM 869 C C . TYR A 1 112 ? -21.484 -14.805 2.947 1 98.56 112 TYR A C 1
ATOM 871 O O . TYR A 1 112 ? -20.781 -15.727 2.523 1 98.56 112 TYR A O 1
ATOM 879 N N . GLU A 1 113 ? -22.719 -14.938 3.396 1 96.81 113 GLU A N 1
ATOM 880 C CA . GLU A 1 113 ? -23.375 -16.234 3.336 1 96.81 113 GLU A CA 1
ATOM 881 C C . GLU A 1 113 ? -24.031 -16.469 1.974 1 96.81 113 GLU A C 1
ATOM 883 O O . GLU A 1 113 ? -25.25 -16.641 1.882 1 96.81 113 GLU A O 1
ATOM 888 N N . LEU A 1 114 ? -23.219 -16.562 0.973 1 97.88 114 LEU A N 1
ATOM 889 C CA . LEU A 1 114 ? -23.75 -16.812 -0.365 1 97.88 114 LEU A CA 1
ATOM 890 C C . LEU A 1 114 ? -24.391 -18.188 -0.456 1 97.88 114 LEU A C 1
ATOM 892 O O . LEU A 1 114 ? -23.891 -19.156 0.122 1 97.88 114 LEU A O 1
ATOM 896 N N . PRO A 1 115 ? -25.469 -18.281 -1.226 1 97.19 115 PRO A N 1
ATOM 897 C CA . PRO A 1 115 ? -26.047 -19.609 -1.44 1 97.19 115 PRO A CA 1
ATOM 898 C C . PRO A 1 115 ? -25.062 -20.609 -2.021 1 97.19 115 PRO A C 1
ATOM 900 O O . PRO A 1 115 ? -24.141 -20.219 -2.744 1 97.19 115 PRO A O 1
ATOM 903 N N . PRO A 1 116 ? -25.281 -21.906 -1.774 1 97.88 116 PRO A N 1
ATOM 904 C CA . PRO A 1 116 ? -24.328 -22.938 -2.199 1 97.88 116 PRO A CA 1
ATOM 905 C C . PRO A 1 116 ? -24.125 -22.969 -3.713 1 97.88 116 PRO A C 1
ATOM 907 O O . PRO A 1 116 ? -23.078 -23.406 -4.191 1 97.88 116 PRO A O 1
ATOM 910 N N . GLU A 1 117 ? -25.031 -22.469 -4.52 1 97.62 117 GLU A N 1
ATOM 911 C CA . GLU A 1 117 ? -24.922 -22.484 -5.977 1 97.62 117 GLU A CA 1
ATOM 912 C C . GLU A 1 117 ? -23.734 -21.656 -6.457 1 97.62 117 GLU A C 1
ATOM 914 O O . GLU A 1 117 ? -23.297 -21.797 -7.598 1 97.62 117 GLU A O 1
ATOM 919 N N . PHE A 1 118 ? -23.156 -20.781 -5.559 1 98.5 118 PHE A N 1
ATOM 920 C CA . PHE A 1 118 ? -22.062 -19.906 -5.941 1 98.5 118 PHE A CA 1
ATOM 921 C C . PHE A 1 118 ? -20.719 -20.578 -5.645 1 98.5 118 PHE A C 1
ATOM 923 O O . PHE A 1 118 ? -19.672 -20.078 -6.055 1 98.5 118 PHE A O 1
ATOM 930 N N . HIS A 1 119 ? -20.75 -21.672 -4.875 1 97.88 119 HIS A N 1
ATOM 931 C CA . HIS A 1 119 ? -19.469 -22.219 -4.426 1 97.88 119 HIS A CA 1
ATOM 932 C C . HIS A 1 119 ? -19.5 -23.734 -4.422 1 97.88 119 HIS A C 1
ATOM 934 O O . HIS A 1 119 ? -19.438 -24.375 -5.48 1 97.88 119 HIS A O 1
ATOM 940 N N . PHE A 1 120 ? -19.859 -24.469 -3.334 1 98.06 120 PHE A N 1
ATOM 941 C CA . PHE A 1 120 ? -19.609 -25.906 -3.195 1 98.06 120 PHE A CA 1
ATOM 942 C C . PHE A 1 120 ? -20.562 -26.703 -4.066 1 98.06 120 PHE A C 1
ATOM 944 O O . PHE A 1 120 ? -20.234 -27.812 -4.488 1 98.06 120 PHE A O 1
ATOM 951 N N . GLU A 1 121 ? -21.719 -26.219 -4.441 1 97.38 121 GLU A N 1
ATOM 952 C CA . GLU A 1 121 ? -22.594 -26.938 -5.359 1 97.38 121 GLU A CA 1
ATOM 953 C C . GLU A 1 121 ? -21.984 -27.016 -6.754 1 97.38 121 GLU A C 1
ATOM 955 O O . GLU A 1 121 ? -22.297 -27.922 -7.523 1 97.38 121 GLU A O 1
ATOM 960 N N . LEU A 1 122 ? -21.172 -26.031 -7.074 1 97.38 122 LEU A N 1
ATOM 961 C CA . LEU A 1 122 ? -20.469 -26.062 -8.352 1 97.38 122 LEU A CA 1
ATOM 962 C C . LEU A 1 122 ? -19.5 -27.234 -8.406 1 97.38 122 LEU A C 1
ATOM 964 O O . LEU A 1 122 ? -19.016 -27.609 -9.477 1 97.38 122 LEU A O 1
ATOM 968 N N . LEU A 1 123 ? -19.172 -27.797 -7.238 1 96.5 123 LEU A N 1
ATOM 969 C CA . LEU A 1 123 ? -18.25 -28.922 -7.129 1 96.5 123 LEU A CA 1
ATOM 970 C C . LEU A 1 123 ? -19.016 -30.234 -6.93 1 96.5 123 LEU A C 1
ATOM 972 O O . LEU A 1 123 ? -18.406 -31.266 -6.664 1 96.5 123 LEU A O 1
ATOM 976 N N . GLY A 1 124 ? -20.344 -30.172 -6.922 1 94.75 124 GLY A N 1
ATOM 977 C CA . GLY A 1 124 ? -21.156 -31.359 -6.805 1 94.75 124 GLY A CA 1
ATOM 978 C C . GLY A 1 124 ? -21.625 -31.641 -5.387 1 94.75 124 GLY A C 1
ATOM 979 O O . GLY A 1 124 ? -22.25 -32.656 -5.117 1 94.75 124 GLY A O 1
ATOM 980 N N . TRP A 1 125 ? -21.234 -30.75 -4.457 1 96.12 125 TRP A N 1
ATOM 981 C CA . TRP A 1 125 ? -21.672 -30.891 -3.072 1 96.12 125 TRP A CA 1
ATOM 982 C C . TRP A 1 125 ? -23.172 -30.688 -2.949 1 96.12 125 TRP A C 1
ATOM 984 O O . TRP A 1 125 ? -23.734 -29.75 -3.547 1 96.12 125 TRP A O 1
ATOM 994 N N . LYS A 1 126 ? -23.875 -31.531 -2.182 1 94.94 126 LYS A N 1
ATOM 995 C CA . LYS A 1 126 ? -25.312 -31.406 -1.944 1 94.94 126 LYS A CA 1
ATOM 996 C C . LYS A 1 126 ? -25.594 -30.969 -0.512 1 94.94 126 LYS A C 1
ATOM 998 O O . LYS A 1 126 ? -25.188 -31.641 0.441 1 94.94 126 LYS A O 1
ATOM 1003 N N . LYS A 1 127 ? -26.188 -29.922 -0.463 1 91.94 127 LYS A N 1
ATOM 1004 C CA . LYS A 1 127 ? -26.516 -29.375 0.857 1 91.94 127 LYS A CA 1
ATOM 1005 C C . LYS A 1 127 ? -27.547 -30.234 1.567 1 91.94 127 LYS A C 1
ATOM 1007 O O . LYS A 1 127 ? -28.406 -30.844 0.921 1 91.94 127 LYS A O 1
ATOM 1012 N N . ARG A 1 128 ? -27.484 -30.297 2.865 1 91.62 128 ARG A N 1
ATOM 1013 C CA . ARG A 1 128 ? -28.484 -30.906 3.717 1 91.62 128 ARG A CA 1
ATOM 1014 C C . ARG A 1 128 ? -29.297 -29.859 4.469 1 91.62 128 ARG A C 1
ATOM 1016 O O . ARG A 1 128 ? -28.719 -28.984 5.141 1 91.62 128 ARG A O 1
ATOM 1023 N N . GLY A 1 129 ? -30.594 -29.859 4.309 1 91.56 129 GLY A N 1
ATOM 1024 C CA . GLY A 1 129 ? -31.422 -28.875 4.988 1 91.56 129 GLY A CA 1
ATOM 1025 C C . GLY A 1 129 ? -31.094 -27.438 4.594 1 91.56 129 GLY A C 1
ATOM 1026 O O . GLY A 1 129 ? -31.047 -27.125 3.406 1 91.56 129 GLY A O 1
ATOM 1027 N N . ASP A 1 130 ? -30.828 -26.625 5.59 1 91.81 130 ASP A N 1
ATOM 1028 C CA . ASP A 1 130 ? -30.594 -25.219 5.348 1 91.81 130 ASP A CA 1
ATOM 1029 C C . ASP A 1 130 ? -29.109 -24.875 5.426 1 91.81 130 ASP A C 1
ATOM 1031 O O . ASP A 1 130 ? -28.734 -23.719 5.613 1 91.81 130 ASP A O 1
ATOM 1035 N N . GLN A 1 131 ? -28.359 -25.922 5.141 1 93.31 131 GLN A N 1
ATOM 1036 C CA . GLN A 1 131 ? -26.922 -25.734 5.203 1 93.31 131 GLN A CA 1
ATOM 1037 C C . GLN A 1 131 ? -26.422 -24.859 4.051 1 93.31 131 GLN A C 1
ATOM 1039 O O . GLN A 1 131 ? -26.906 -24.984 2.922 1 93.31 131 GLN A O 1
ATOM 1044 N N . ILE A 1 132 ? -25.469 -23.969 4.387 1 96.44 132 ILE A N 1
ATOM 1045 C CA . ILE A 1 132 ? -24.859 -23.141 3.359 1 96.44 132 ILE A CA 1
ATOM 1046 C C . ILE A 1 132 ? -23.438 -23.656 3.064 1 96.44 132 ILE A C 1
ATOM 1048 O O . ILE A 1 132 ? -23 -23.625 1.917 1 96.44 132 ILE A O 1
ATOM 1052 N N . TRP A 1 133 ? -22.828 -24.172 4.098 1 97.06 133 TRP A N 1
ATOM 1053 C CA . TRP A 1 133 ? -21.438 -24.609 4.004 1 97.06 133 TRP A CA 1
ATOM 1054 C C . TRP A 1 133 ? -21.281 -26.062 4.418 1 97.06 133 TRP A C 1
ATOM 1056 O O . TRP A 1 133 ? -22.016 -26.547 5.277 1 97.06 133 TRP A O 1
ATOM 1066 N N . PRO A 1 134 ? -20.344 -26.766 3.83 1 96.25 134 PRO A N 1
ATOM 1067 C CA . PRO A 1 134 ? -20.016 -28.094 4.352 1 96.25 134 PRO A CA 1
ATOM 1068 C C . PRO A 1 134 ? -19.297 -28.047 5.695 1 96.25 134 PRO A C 1
ATOM 1070 O O . PRO A 1 134 ? -18.781 -27 6.082 1 96.25 134 PRO A O 1
ATOM 1073 N N . ASP A 1 135 ? -19.375 -29.156 6.363 1 93.88 135 ASP A N 1
ATOM 1074 C CA . ASP A 1 135 ? -18.562 -29.297 7.574 1 93.88 135 ASP A CA 1
ATOM 1075 C C . ASP A 1 135 ? -17.094 -29.469 7.238 1 93.88 135 ASP A C 1
ATOM 1077 O O . ASP A 1 135 ? -16.719 -30.438 6.582 1 93.88 135 ASP A O 1
ATOM 1081 N N . VAL A 1 136 ? -16.266 -28.531 7.711 1 94.94 136 VAL A N 1
ATOM 1082 C CA . VAL A 1 136 ? -14.852 -28.578 7.316 1 94.94 136 VAL A CA 1
ATOM 1083 C C . VAL A 1 136 ? -14 -29.031 8.5 1 94.94 136 VAL A C 1
ATOM 1085 O O . VAL A 1 136 ? -12.773 -28.953 8.453 1 94.94 136 VAL A O 1
ATOM 1088 N N . SER A 1 137 ? -14.656 -29.453 9.617 1 93.06 137 SER A N 1
ATOM 1089 C CA . SER A 1 137 ? -13.938 -29.891 10.805 1 93.06 137 SER A CA 1
ATOM 1090 C C . SER A 1 137 ? -13.266 -31.25 10.57 1 93.06 137 SER A C 1
ATOM 1092 O O . SER A 1 137 ? -12.242 -31.547 11.195 1 93.06 137 SER A O 1
ATOM 1094 N N . ASP A 1 138 ? -13.906 -32 9.695 1 90.75 138 ASP A N 1
ATOM 1095 C CA . ASP A 1 138 ? -13.344 -33.281 9.32 1 90.75 138 ASP A CA 1
ATOM 1096 C C . ASP A 1 138 ? -12.805 -33.25 7.891 1 90.75 138 ASP A C 1
ATOM 1098 O O . ASP A 1 138 ? -13.57 -33.219 6.934 1 90.75 138 ASP A O 1
ATOM 1102 N N . VAL A 1 139 ? -11.523 -33.438 7.82 1 89.25 139 VAL A N 1
ATOM 1103 C CA . VAL A 1 139 ? -10.828 -33.312 6.543 1 89.25 139 VAL A CA 1
ATOM 1104 C C . VAL A 1 139 ? -11.375 -34.312 5.555 1 89.25 139 VAL A C 1
ATOM 1106 O O . VAL A 1 139 ? -11.453 -34.062 4.352 1 89.25 139 VAL A O 1
ATOM 1109 N N . ASN A 1 140 ? -11.836 -35.406 6.012 1 89.06 140 ASN A N 1
ATOM 1110 C CA . ASN A 1 140 ? -12.289 -36.5 5.156 1 89.06 140 ASN A CA 1
ATOM 1111 C C . ASN A 1 140 ? -13.688 -36.219 4.609 1 89.06 140 ASN A C 1
ATOM 1113 O O . ASN A 1 140 ? -14.133 -36.875 3.666 1 89.06 140 ASN A O 1
ATOM 1117 N N . GLN A 1 141 ? -14.32 -35.281 5.129 1 89.31 141 GLN A N 1
ATOM 1118 C CA . GLN A 1 141 ? -15.695 -35.031 4.723 1 89.31 141 GLN A CA 1
ATOM 1119 C C . GLN A 1 141 ? -15.781 -33.781 3.857 1 89.31 141 GLN A C 1
ATOM 1121 O O . GLN A 1 141 ? -16.859 -33.406 3.379 1 89.31 141 GLN A O 1
ATOM 1126 N N . ILE A 1 142 ? -14.664 -33.188 3.607 1 94.25 142 ILE A N 1
ATOM 1127 C CA . ILE A 1 142 ? -14.664 -31.969 2.818 1 94.25 142 ILE A CA 1
ATOM 1128 C C . ILE A 1 142 ? -14.852 -32.312 1.341 1 94.25 142 ILE A C 1
ATOM 1130 O O . ILE A 1 142 ? -14.164 -33.188 0.806 1 94.25 142 ILE A O 1
ATOM 1134 N N . PRO A 1 143 ? -15.758 -31.609 0.685 1 95.25 143 PRO A N 1
ATOM 1135 C CA . PRO A 1 143 ? -15.906 -31.844 -0.753 1 95.25 143 PRO A CA 1
ATOM 1136 C C . PRO A 1 143 ? -14.625 -31.547 -1.531 1 95.25 143 PRO A C 1
ATOM 1138 O O . PRO A 1 143 ? -13.992 -30.5 -1.316 1 95.25 143 PRO A O 1
ATOM 1141 N N . SER A 1 144 ? -14.289 -32.438 -2.387 1 93.25 144 SER A N 1
ATOM 1142 C CA . SER A 1 144 ? -13.07 -32.25 -3.17 1 93.25 144 SER A CA 1
ATOM 1143 C C . SER A 1 144 ? -13.273 -31.25 -4.301 1 93.25 144 SER A C 1
ATOM 1145 O O . SER A 1 144 ? -14.375 -31.109 -4.824 1 93.25 144 SER A O 1
ATOM 1147 N N . TYR A 1 145 ? -12.266 -30.609 -4.578 1 93.25 145 TYR A N 1
ATOM 1148 C CA . TYR A 1 145 ? -12.305 -29.734 -5.75 1 93.25 145 TYR A CA 1
ATOM 1149 C C . TYR A 1 145 ? -12.242 -30.547 -7.035 1 93.25 145 TYR A C 1
ATOM 1151 O O . TYR A 1 145 ? -11.805 -31.703 -7.027 1 93.25 145 TYR A O 1
ATOM 1159 N N . ALA A 1 146 ? -12.625 -29.891 -8.141 1 86.81 146 ALA A N 1
ATOM 1160 C CA . ALA A 1 146 ? -12.562 -30.547 -9.445 1 86.81 146 ALA A CA 1
ATOM 1161 C C . ALA A 1 146 ? -11.117 -30.844 -9.836 1 86.81 146 ALA A C 1
ATOM 1163 O O . ALA A 1 146 ? -10.227 -30.031 -9.625 1 86.81 146 ALA A O 1
ATOM 1164 N N . GLY A 1 147 ? -10.883 -31.984 -10.391 1 84.12 147 GLY A N 1
ATOM 1165 C CA . GLY A 1 147 ? -9.539 -32.438 -10.711 1 84.12 147 GLY A CA 1
ATOM 1166 C C . GLY A 1 147 ? -9.031 -31.906 -12.039 1 84.12 147 GLY A C 1
ATOM 1167 O O . GLY A 1 147 ? -9.602 -30.984 -12.602 1 84.12 147 GLY A O 1
ATOM 1168 N N . GLY A 1 148 ? -7.84 -32.375 -12.398 1 79.44 148 GLY A N 1
ATOM 1169 C CA . GLY A 1 148 ? -7.223 -31.984 -13.656 1 79.44 148 GLY A CA 1
ATOM 1170 C C . GLY A 1 148 ? -6.734 -30.547 -13.672 1 79.44 148 GLY A C 1
ATOM 1171 O O . GLY A 1 148 ? -6.191 -30.062 -12.68 1 79.44 148 GLY A O 1
ATOM 1172 N N . LEU A 1 149 ? -6.941 -29.922 -14.812 1 79.62 149 LEU A N 1
ATOM 1173 C CA . LEU A 1 149 ? -6.398 -28.578 -15.016 1 79.62 149 LEU A CA 1
ATOM 1174 C C . LEU A 1 149 ? -7.23 -27.547 -14.266 1 79.62 149 LEU A C 1
ATOM 1176 O O . LEU A 1 149 ? -6.789 -26.406 -14.078 1 79.62 149 LEU A O 1
ATOM 1180 N N . ASN A 1 150 ? -8.375 -27.953 -13.727 1 88.75 150 ASN A N 1
ATOM 1181 C CA . ASN A 1 150 ? -9.18 -27.047 -12.922 1 88.75 150 ASN A CA 1
ATOM 1182 C C . ASN A 1 150 ? -8.461 -26.656 -11.625 1 88.75 150 ASN A C 1
ATOM 1184 O O . ASN A 1 150 ? -8.672 -25.578 -11.094 1 88.75 150 ASN A O 1
ATOM 1188 N N . LEU A 1 151 ? -7.617 -27.594 -11.211 1 92.56 151 LEU A N 1
ATOM 1189 C CA . LEU A 1 151 ? -6.961 -27.453 -9.914 1 92.56 151 LEU A CA 1
ATOM 1190 C C . LEU A 1 151 ? -6.051 -26.234 -9.891 1 92.56 151 LEU A C 1
ATOM 1192 O O . LEU A 1 151 ? -5.848 -25.625 -8.836 1 92.56 151 LEU A O 1
ATOM 1196 N N . GLN A 1 152 ? -5.555 -25.906 -11.031 1 95.38 152 GLN A N 1
ATOM 1197 C CA . GLN A 1 152 ? -4.582 -24.828 -11.078 1 95.38 152 GLN A CA 1
ATOM 1198 C C . GLN A 1 152 ? -5.203 -23.5 -10.625 1 95.38 152 GLN A C 1
ATOM 1200 O O . GLN A 1 152 ? -4.5 -22.594 -10.172 1 95.38 152 GLN A O 1
ATOM 1205 N N . HIS A 1 153 ? -6.512 -23.297 -10.703 1 97.56 153 HIS A N 1
ATOM 1206 C CA . HIS A 1 153 ? -7.219 -22.078 -10.352 1 97.56 153 HIS A CA 1
ATOM 1207 C C . HIS A 1 153 ? -8.125 -22.297 -9.141 1 97.56 153 HIS A C 1
ATOM 1209 O O . HIS A 1 153 ? -9.195 -21.688 -9.055 1 97.56 153 HIS A O 1
ATOM 1215 N N . SER A 1 154 ? -7.727 -23.062 -8.125 1 97.56 154 SER A N 1
ATOM 1216 C CA . SER A 1 154 ? -8.578 -23.5 -7.031 1 97.56 154 SER A CA 1
ATOM 1217 C C . SER A 1 154 ? -8.375 -22.641 -5.789 1 97.56 154 SER A C 1
ATOM 1219 O O . SER A 1 154 ? -8.742 -23.031 -4.684 1 97.56 154 SER A O 1
ATOM 1221 N N . MET A 1 155 ? -7.77 -21.453 -5.879 1 96.75 155 MET A N 1
ATOM 1222 C CA . MET A 1 155 ? -7.457 -20.656 -4.688 1 96.75 155 MET A CA 1
ATOM 1223 C C . MET A 1 155 ? -8.734 -20.234 -3.975 1 96.75 155 MET A C 1
ATOM 1225 O O . MET A 1 155 ? -8.75 -20.094 -2.75 1 96.75 155 MET A O 1
ATOM 1229 N N . GLU A 1 156 ? -9.82 -20.031 -4.723 1 97.44 156 GLU A N 1
ATOM 1230 C CA . GLU A 1 156 ? -11.102 -19.672 -4.137 1 97.44 156 GLU A CA 1
ATOM 1231 C C . GLU A 1 156 ? -11.57 -20.719 -3.129 1 97.44 156 GLU A C 1
ATOM 1233 O O . GLU A 1 156 ? -12.078 -20.375 -2.057 1 97.44 156 GLU A O 1
ATOM 1238 N N . TYR A 1 157 ? -11.344 -21.938 -3.492 1 98.12 157 TYR A N 1
ATOM 1239 C CA . TYR A 1 157 ? -11.688 -23.094 -2.66 1 98.12 157 TYR A CA 1
ATOM 1240 C C . TYR A 1 157 ? -10.852 -23.109 -1.384 1 98.12 157 TYR A C 1
ATOM 1242 O O . TYR A 1 157 ? -11.398 -23.203 -0.282 1 98.12 157 TYR A O 1
ATOM 1250 N N . TRP A 1 158 ? -9.602 -22.922 -1.485 1 98.31 158 TRP A N 1
ATOM 1251 C CA . TRP A 1 158 ? -8.68 -23.016 -0.361 1 98.31 158 TRP A CA 1
ATOM 1252 C C . TRP A 1 158 ? -8.891 -21.875 0.625 1 98.31 158 TRP A C 1
ATOM 1254 O O . TRP A 1 158 ? -8.867 -22.078 1.841 1 98.31 158 TRP A O 1
ATOM 1264 N N . LEU A 1 159 ? -9.086 -20.656 0.117 1 98.75 159 LEU A N 1
ATOM 1265 C CA . LEU A 1 159 ? -9.297 -19.5 0.988 1 98.75 159 LEU A CA 1
ATOM 1266 C C . LEU A 1 159 ? -10.625 -19.625 1.728 1 98.75 159 LEU A C 1
ATOM 1268 O O . LEU A 1 159 ? -10.719 -19.281 2.908 1 98.75 159 LEU A O 1
ATOM 1272 N N . THR A 1 160 ? -11.648 -20.109 1.025 1 98.69 160 THR A N 1
ATOM 1273 C CA . THR A 1 160 ? -12.945 -20.312 1.66 1 98.69 160 THR A CA 1
ATOM 1274 C C . THR A 1 160 ? -12.844 -21.344 2.781 1 98.69 160 THR A C 1
ATOM 1276 O O . THR A 1 160 ? -13.352 -21.125 3.885 1 98.69 160 THR A O 1
ATOM 1279 N N . LEU A 1 161 ? -12.125 -22.453 2.512 1 98.12 161 LEU A N 1
ATOM 1280 C CA . LEU A 1 161 ? -11.922 -23.469 3.531 1 98.12 161 LEU A CA 1
ATOM 1281 C C . LEU A 1 161 ? -11.227 -22.891 4.758 1 98.12 161 LEU A C 1
ATOM 1283 O O . LEU A 1 161 ? -11.609 -23.188 5.891 1 98.12 161 LEU A O 1
ATOM 1287 N N . ASP A 1 162 ? -10.25 -22.109 4.488 1 97.81 162 ASP A N 1
ATOM 1288 C CA . ASP A 1 162 ? -9.484 -21.531 5.59 1 97.81 162 ASP A CA 1
ATOM 1289 C C . ASP A 1 162 ? -10.359 -20.641 6.457 1 97.81 162 ASP A C 1
ATOM 1291 O O . ASP A 1 162 ? -10.281 -20.688 7.688 1 97.81 162 ASP A O 1
ATOM 1295 N N . LEU A 1 163 ? -11.195 -19.797 5.855 1 97.75 163 LEU A N 1
ATOM 1296 C CA . LEU A 1 163 ? -12.094 -18.922 6.605 1 97.75 163 LEU A CA 1
ATOM 1297 C C . LEU A 1 163 ? -13.109 -19.75 7.398 1 97.75 163 LEU A C 1
ATOM 1299 O O . LEU A 1 163 ? -13.398 -19.422 8.555 1 97.75 163 LEU A O 1
ATOM 1303 N N . LEU A 1 164 ? -13.609 -20.781 6.773 1 97.19 164 LEU A N 1
ATOM 1304 C CA . LEU A 1 164 ? -14.555 -21.656 7.469 1 97.19 164 LEU A CA 1
ATOM 1305 C C . LEU A 1 164 ? -13.891 -22.344 8.656 1 97.19 164 LEU A C 1
ATOM 1307 O O . LEU A 1 164 ? -14.508 -22.5 9.711 1 97.19 164 LEU A O 1
ATOM 1311 N N . ALA A 1 165 ? -12.688 -22.719 8.453 1 95.44 165 ALA A N 1
ATOM 1312 C CA . ALA A 1 165 ? -11.938 -23.391 9.516 1 95.44 165 ALA A CA 1
ATOM 1313 C C . ALA A 1 165 ? -11.781 -22.484 10.734 1 95.44 165 ALA A C 1
ATOM 1315 O O . ALA A 1 165 ? -11.586 -22.969 11.852 1 95.44 165 ALA A O 1
ATOM 1316 N N . SER A 1 166 ? -11.789 -21.203 10.516 1 91.56 166 SER A N 1
ATOM 1317 C CA . SER A 1 166 ? -11.688 -20.219 11.594 1 91.56 166 SER A CA 1
ATOM 1318 C C . SER A 1 166 ? -12.781 -20.438 12.641 1 91.56 166 SER A C 1
ATOM 1320 O O . SER A 1 166 ? -12.625 -20.047 13.797 1 91.56 166 SER A O 1
ATOM 1322 N N . ASP A 1 167 ? -13.852 -21.094 12.273 1 91.56 167 ASP A N 1
ATOM 1323 C CA . ASP A 1 167 ? -15 -21.297 13.156 1 91.56 167 ASP A CA 1
ATOM 1324 C C . ASP A 1 167 ? -14.797 -22.531 14.039 1 91.56 167 ASP A C 1
ATOM 1326 O O . ASP A 1 167 ? -15.594 -22.781 14.945 1 91.56 167 ASP A O 1
ATOM 1330 N N . TYR A 1 168 ? -13.75 -23.25 13.75 1 91.06 168 TYR A N 1
ATOM 1331 C CA . TYR A 1 168 ? -13.5 -24.484 14.484 1 91.06 168 TYR A CA 1
ATOM 1332 C C . TYR A 1 168 ? -12.211 -24.375 15.297 1 91.06 168 TYR A C 1
ATOM 1334 O O . TYR A 1 168 ? -11.117 -24.562 14.758 1 91.06 168 TYR A O 1
ATOM 1342 N N . PRO A 1 169 ? -12.305 -24.172 16.562 1 84.25 169 PRO A N 1
ATOM 1343 C CA . PRO A 1 169 ? -11.117 -24 17.391 1 84.25 169 PRO A CA 1
ATOM 1344 C C . PRO A 1 169 ? -10.219 -25.234 17.406 1 84.25 169 PRO A C 1
ATOM 1346 O O . PRO A 1 169 ? -9.031 -25.141 17.734 1 84.25 169 PRO A O 1
ATOM 1349 N N . GLY A 1 170 ? -10.68 -26.344 17.078 1 85.75 170 GLY A N 1
ATOM 1350 C CA . GLY A 1 170 ? -9.883 -27.578 17.094 1 85.75 170 GLY A CA 1
ATOM 1351 C C . GLY A 1 170 ? -8.961 -27.703 15.906 1 85.75 170 GLY A C 1
ATOM 1352 O O . GLY A 1 170 ? -8.078 -28.562 15.891 1 85.75 170 GLY A O 1
ATOM 1353 N N . ILE A 1 171 ? -9.102 -26.844 14.93 1 90.62 171 ILE A N 1
ATOM 1354 C CA . ILE A 1 171 ? -8.266 -26.906 13.734 1 90.62 171 ILE A CA 1
ATOM 1355 C C . ILE A 1 171 ? -7.055 -26 13.898 1 90.62 171 ILE A C 1
ATOM 1357 O O . ILE A 1 171 ? -7.199 -24.797 14.156 1 90.62 171 ILE A O 1
ATOM 1361 N N . SER A 1 172 ? -5.887 -26.562 13.805 1 90.06 172 SER A N 1
ATOM 1362 C CA . SER A 1 172 ? -4.641 -25.797 13.906 1 90.06 172 SER A CA 1
ATOM 1363 C C . SER A 1 172 ? -4.352 -25.031 12.617 1 90.06 172 SER A C 1
ATOM 1365 O O . SER A 1 172 ? -4.176 -25.641 11.555 1 90.06 172 SER A O 1
ATOM 1367 N N . ARG A 1 173 ? -4.352 -23.781 12.664 1 92 173 ARG A N 1
ATOM 1368 C CA . ARG A 1 173 ? -4.074 -22.906 11.531 1 92 173 ARG A CA 1
ATOM 1369 C C . ARG A 1 173 ? -3.396 -21.625 11.977 1 92 173 ARG A C 1
ATOM 1371 O O . ARG A 1 173 ? -3.414 -21.281 13.164 1 92 173 ARG A O 1
ATOM 1378 N N . PRO A 1 174 ? -2.787 -20.906 11.055 1 93.31 174 PRO A N 1
ATOM 1379 C CA . PRO A 1 174 ? -2.189 -19.625 11.43 1 93.31 174 PRO A CA 1
ATOM 1380 C C . PRO A 1 174 ? -3.229 -18.594 11.859 1 93.31 174 PRO A C 1
ATOM 1382 O O . PRO A 1 174 ? -4.383 -18.641 11.422 1 93.31 174 PRO A O 1
ATOM 1385 N N . CYS A 1 175 ? -2.764 -17.688 12.711 1 92.25 175 CYS A N 1
ATOM 1386 C CA . CYS A 1 175 ? -3.67 -16.641 13.18 1 92.25 175 CYS A CA 1
ATOM 1387 C C . CYS A 1 175 ? -3.547 -15.391 12.328 1 92.25 175 CYS A C 1
ATOM 1389 O O . CYS A 1 175 ? -3.59 -14.273 12.844 1 92.25 175 CYS A O 1
ATOM 1391 N N . THR A 1 176 ? -3.361 -15.531 11.094 1 95.38 176 THR A N 1
ATOM 1392 C CA . THR A 1 176 ? -3.254 -14.406 10.172 1 95.38 176 THR A CA 1
ATOM 1393 C C . THR A 1 176 ? -4.629 -13.812 9.883 1 95.38 176 THR A C 1
ATOM 1395 O O . THR A 1 176 ? -4.781 -12.594 9.797 1 95.38 176 THR A O 1
ATOM 1398 N N . VAL A 1 177 ? -5.613 -14.68 9.828 1 96.69 177 VAL A N 1
ATOM 1399 C CA . VAL A 1 177 ? -6.961 -14.227 9.492 1 96.69 177 VAL A CA 1
ATOM 1400 C C . VAL A 1 177 ? -7.977 -14.891 10.414 1 96.69 177 VAL A C 1
ATOM 1402 O O . VAL A 1 177 ? -7.781 -16.031 10.836 1 96.69 177 VAL A O 1
ATOM 1405 N N . VAL A 1 178 ? -9 -14.203 10.727 1 96 178 VAL A N 1
ATOM 1406 C CA . VAL A 1 178 ? -10.125 -14.75 11.477 1 96 178 VAL A CA 1
ATOM 1407 C C . VAL A 1 178 ? -11.438 -14.32 10.836 1 96 178 VAL A C 1
ATOM 1409 O O . VAL A 1 178 ? -11.562 -13.195 10.352 1 96 178 VAL A O 1
ATOM 1412 N N . ARG A 1 179 ? -12.352 -15.195 10.773 1 96.75 179 ARG A N 1
ATOM 1413 C CA . ARG A 1 179 ? -13.695 -14.875 10.289 1 96.75 179 ARG A CA 1
ATOM 1414 C C . ARG A 1 179 ? -14.531 -14.227 11.391 1 96.75 179 ARG A C 1
ATOM 1416 O O . ARG A 1 179 ? -14.648 -14.766 12.492 1 96.75 179 ARG A O 1
ATOM 1423 N N . VAL A 1 180 ? -15.086 -13.047 11.062 1 96.12 180 VAL A N 1
ATOM 1424 C CA . VAL A 1 180 ? -15.945 -12.352 12.023 1 96.12 180 VAL A CA 1
ATOM 1425 C C . VAL A 1 180 ? -17.375 -12.344 11.508 1 96.12 180 VAL A C 1
ATOM 1427 O O . VAL A 1 180 ? -17.609 -12.344 10.297 1 96.12 180 VAL A O 1
ATOM 1430 N N . ARG A 1 181 ? -18.344 -12.258 12.43 1 95.12 181 ARG A N 1
ATOM 1431 C CA . ARG A 1 181 ? -19.766 -12.305 12.055 1 95.12 181 ARG A CA 1
ATOM 1432 C C . ARG A 1 181 ? -20.344 -10.898 11.93 1 95.12 181 ARG A C 1
ATOM 1434 O O . ARG A 1 181 ? -21.391 -10.711 11.312 1 95.12 181 ARG A O 1
ATOM 1441 N N . ASP A 1 182 ? -19.625 -9.961 12.508 1 95.5 182 ASP A N 1
ATOM 1442 C CA . ASP A 1 182 ? -20.016 -8.555 12.43 1 95.5 182 ASP A CA 1
ATOM 1443 C C . ASP A 1 182 ? -19.172 -7.809 11.398 1 95.5 182 ASP A C 1
ATOM 1445 O O . ASP A 1 182 ? -17.984 -7.602 11.594 1 95.5 182 ASP A O 1
ATOM 1449 N N . SER A 1 183 ? -19.859 -7.375 10.336 1 97 183 SER A N 1
ATOM 1450 C CA . SER A 1 183 ? -19.141 -6.719 9.25 1 97 183 SER A CA 1
ATOM 1451 C C . SER A 1 183 ? -18.594 -5.363 9.688 1 97 183 SER A C 1
ATOM 1453 O O . SER A 1 183 ? -17.672 -4.82 9.062 1 97 183 SER A O 1
ATOM 1455 N N . SER A 1 184 ? -19.047 -4.789 10.773 1 94.56 184 SER A N 1
ATOM 1456 C CA . SER A 1 184 ? -18.625 -3.465 11.211 1 94.56 184 SER A CA 1
ATOM 1457 C C . SER A 1 184 ? -17.203 -3.492 11.766 1 94.56 184 SER A C 1
ATOM 1459 O O . SER A 1 184 ? -16.531 -2.465 11.805 1 94.56 184 SER A O 1
ATOM 1461 N N . VAL A 1 185 ? -16.766 -4.676 12.164 1 94.44 185 VAL A N 1
ATOM 1462 C CA . VAL A 1 185 ? -15.422 -4.762 12.727 1 94.44 185 VAL A CA 1
ATOM 1463 C C . VAL A 1 185 ? -14.477 -5.422 11.727 1 94.44 185 VAL A C 1
ATOM 1465 O O . VAL A 1 185 ? -13.297 -5.641 12.016 1 94.44 185 VAL A O 1
ATOM 1468 N N . ALA A 1 186 ? -15.016 -5.77 10.523 1 96.88 186 ALA A N 1
ATOM 1469 C CA . ALA A 1 186 ? -14.219 -6.477 9.523 1 96.88 186 ALA A CA 1
ATOM 1470 C C . ALA A 1 186 ? -13.273 -5.52 8.797 1 96.88 186 ALA A C 1
ATOM 1472 O O . ALA A 1 186 ? -13.625 -4.363 8.547 1 96.88 186 ALA A O 1
ATOM 1473 N N . ASP A 1 187 ? -12.125 -6.004 8.469 1 96.75 187 ASP A N 1
ATOM 1474 C CA . ASP A 1 187 ? -11.18 -5.277 7.629 1 96.75 187 ASP A CA 1
ATOM 1475 C C . ASP A 1 187 ? -11.508 -5.461 6.148 1 96.75 187 ASP A C 1
ATOM 1477 O O . ASP A 1 187 ? -11.305 -4.551 5.344 1 96.75 187 ASP A O 1
ATOM 1481 N N . VAL A 1 188 ? -11.984 -6.625 5.828 1 98.25 188 VAL A N 1
ATOM 1482 C CA . VAL A 1 188 ? -12.266 -7.012 4.449 1 98.25 188 VAL A CA 1
ATOM 1483 C C . VAL A 1 188 ? -13.539 -7.852 4.398 1 98.25 188 VAL A C 1
ATOM 1485 O O . VAL A 1 188 ? -13.836 -8.602 5.332 1 98.25 188 VAL A O 1
ATOM 1488 N N . ILE A 1 189 ? -14.281 -7.668 3.35 1 98.81 189 ILE A N 1
ATOM 1489 C CA . ILE A 1 189 ? -15.469 -8.477 3.092 1 98.81 189 ILE A CA 1
ATOM 1490 C C . ILE A 1 189 ? -15.164 -9.5 1.996 1 98.81 189 ILE A C 1
ATOM 1492 O O . ILE A 1 189 ? -14.734 -9.133 0.901 1 98.81 189 ILE A O 1
ATOM 1496 N N . PHE A 1 190 ? -15.367 -10.719 2.303 1 98.88 190 PHE A N 1
ATOM 1497 C CA . PHE A 1 190 ? -15.023 -11.828 1.424 1 98.88 190 PHE A CA 1
ATOM 1498 C C . PHE A 1 190 ? -16.25 -12.32 0.661 1 98.88 190 PHE A C 1
ATOM 1500 O O . PHE A 1 190 ? -17.281 -12.594 1.26 1 98.88 190 PHE A O 1
ATOM 1507 N N . VAL A 1 191 ? -16.109 -12.391 -0.694 1 98.88 191 VAL A N 1
ATOM 1508 C CA . VAL A 1 191 ? -17.188 -12.898 -1.556 1 98.88 191 VAL A CA 1
ATOM 1509 C C . VAL A 1 191 ? -16.844 -14.312 -2.025 1 98.88 191 VAL A C 1
ATOM 1511 O O . VAL A 1 191 ? -16.078 -14.484 -2.973 1 98.88 191 VAL A O 1
ATOM 1514 N N . PRO A 1 192 ? -17.469 -15.305 -1.423 1 98.62 192 PRO A N 1
ATOM 1515 C CA . PRO A 1 192 ? -17.078 -16.688 -1.697 1 98.62 192 PRO A CA 1
ATOM 1516 C C . PRO A 1 192 ? -17.734 -17.25 -2.957 1 98.62 192 PRO A C 1
ATOM 1518 O O . PRO A 1 192 ? -18.469 -18.234 -2.891 1 98.62 192 PRO A O 1
ATOM 1521 N N . PHE A 1 193 ? -17.484 -16.641 -4.125 1 98.75 193 PHE A N 1
ATOM 1522 C CA . PHE A 1 193 ? -17.922 -17.141 -5.422 1 98.75 193 PHE A CA 1
ATOM 1523 C C . PHE A 1 193 ? -16.781 -17.875 -6.121 1 98.75 193 PHE A C 1
ATOM 1525 O O . PHE A 1 193 ? -15.711 -17.312 -6.34 1 98.75 193 PHE A O 1
ATOM 1532 N N . PHE A 1 194 ? -17.047 -19.203 -6.387 1 98.56 194 PHE A N 1
ATOM 1533 C CA . PHE A 1 194 ? -16.062 -19.984 -7.125 1 98.56 194 PHE A CA 1
ATOM 1534 C C . PHE A 1 194 ? -16.141 -19.703 -8.617 1 98.56 194 PHE A C 1
ATOM 1536 O O . PHE A 1 194 ? -16.516 -20.578 -9.398 1 98.56 194 PHE A O 1
ATOM 1543 N N . SER A 1 195 ? -15.633 -18.531 -8.977 1 98.31 195 SER A N 1
ATOM 1544 C CA . SER A 1 195 ? -15.82 -18.016 -10.328 1 98.31 195 SER A CA 1
ATOM 1545 C C . SER A 1 195 ? -15 -18.797 -11.344 1 98.31 195 SER A C 1
ATOM 1547 O O . SER A 1 195 ? -15.414 -18.938 -12.5 1 98.31 195 SER A O 1
ATOM 1549 N N . SER A 1 196 ? -13.852 -19.328 -10.922 1 97.88 196 SER A N 1
ATOM 1550 C CA . SER A 1 196 ? -13 -20.094 -11.844 1 97.88 196 SER A CA 1
ATOM 1551 C C . SER A 1 196 ? -13.68 -21.375 -12.289 1 97.88 196 SER A C 1
ATOM 1553 O O . SER A 1 196 ? -13.719 -21.688 -13.477 1 97.88 196 SER A O 1
ATOM 1555 N N . ILE A 1 197 ? -14.242 -22.125 -11.328 1 96.94 197 ILE A N 1
ATOM 1556 C CA . ILE A 1 197 ? -14.906 -23.375 -11.672 1 96.94 197 ILE A CA 1
ATOM 1557 C C . ILE A 1 197 ? -16.219 -23.062 -12.391 1 96.94 197 ILE A C 1
ATOM 1559 O O . ILE A 1 197 ? -16.625 -23.812 -13.281 1 96.94 197 ILE A O 1
ATOM 1563 N N . SER A 1 198 ? -16.891 -21.969 -12.031 1 97.69 198 SER A N 1
ATOM 1564 C CA . SER A 1 198 ? -18.094 -21.547 -12.75 1 97.69 198 SER A CA 1
ATOM 1565 C C . SER A 1 198 ? -17.797 -21.359 -14.234 1 97.69 198 SER A C 1
ATOM 1567 O O . SER A 1 198 ? -18.562 -21.812 -15.086 1 97.69 198 SER A O 1
ATOM 1569 N N . TYR A 1 199 ? -16.719 -20.719 -14.516 1 97.06 199 TYR A N 1
ATOM 1570 C CA . TYR A 1 199 ? -16.344 -20.5 -15.906 1 97.06 199 TYR A CA 1
ATOM 1571 C C . TYR A 1 199 ? -15.953 -21.812 -16.578 1 97.06 199 TYR A C 1
ATOM 1573 O O . TYR A 1 199 ? -16.438 -22.125 -17.672 1 97.06 199 TYR A O 1
ATOM 1581 N N . ASN A 1 200 ? -15.125 -22.594 -15.922 1 95 200 ASN A N 1
ATOM 1582 C CA . ASN A 1 200 ? -14.555 -23.797 -16.516 1 95 200 ASN A CA 1
ATOM 1583 C C . ASN A 1 200 ? -15.625 -24.844 -16.812 1 95 200 ASN A C 1
ATOM 1585 O O . ASN A 1 200 ? -15.57 -25.516 -17.844 1 95 200 ASN A O 1
ATOM 1589 N N . ARG A 1 201 ? -16.625 -24.953 -15.992 1 93.69 201 ARG A N 1
ATOM 1590 C CA . ARG A 1 201 ? -17.531 -26.094 -16.094 1 93.69 201 ARG A CA 1
ATOM 1591 C C . ARG A 1 201 ? -18.922 -25.672 -16.562 1 93.69 201 ARG A C 1
ATOM 1593 O O . ARG A 1 201 ? -19.688 -26.484 -17.062 1 93.69 201 ARG A O 1
ATOM 1600 N N . TYR A 1 202 ? -19.219 -24.375 -16.453 1 94.75 202 TYR A N 1
ATOM 1601 C CA . TYR A 1 202 ? -20.625 -24.016 -16.641 1 94.75 202 TYR A CA 1
ATOM 1602 C C . TYR A 1 202 ? -20.75 -22.828 -17.594 1 94.75 202 TYR A C 1
ATOM 1604 O O . TYR A 1 202 ? -21.703 -22.047 -17.5 1 94.75 202 TYR A O 1
ATOM 1612 N N . SER A 1 203 ? -19.766 -22.609 -18.438 1 93.56 203 SER A N 1
ATOM 1613 C CA . SER A 1 203 ? -19.797 -21.484 -19.375 1 93.56 203 SER A CA 1
ATOM 1614 C C . SER A 1 203 ? -20.547 -21.859 -20.656 1 93.56 203 SER A C 1
ATOM 1616 O O . SER A 1 203 ? -20.922 -20.984 -21.438 1 93.56 203 SER A O 1
ATOM 1618 N N . LYS A 1 204 ? -20.734 -23.094 -20.891 1 89.12 204 LYS A N 1
ATOM 1619 C CA . LYS A 1 204 ? -21.453 -23.531 -22.078 1 89.12 204 LYS A CA 1
ATOM 1620 C C . LYS A 1 204 ? -22.953 -23.484 -21.859 1 89.12 204 LYS A C 1
ATOM 1622 O O . LYS A 1 204 ? -23.438 -23.75 -20.766 1 89.12 204 LYS A O 1
ATOM 1627 N N . ILE A 1 205 ? -23.609 -23.078 -22.969 1 86.25 205 ILE A N 1
ATOM 1628 C CA . ILE A 1 205 ? -25.062 -23.031 -22.922 1 86.25 205 ILE A CA 1
ATOM 1629 C C . ILE A 1 205 ? -25.641 -24.422 -23.125 1 86.25 205 ILE A C 1
ATOM 1631 O O . ILE A 1 205 ? -25.266 -25.125 -24.062 1 86.25 205 ILE A O 1
ATOM 1635 N N . HIS A 1 206 ? -26.266 -24.875 -22.109 1 75.81 206 HIS A N 1
ATOM 1636 C CA . HIS A 1 206 ? -26.875 -26.188 -22.25 1 75.81 206 HIS A CA 1
ATOM 1637 C C . HIS A 1 206 ? -28.391 -26.062 -22.469 1 75.81 206 HIS A C 1
ATOM 1639 O O . HIS A 1 206 ? -29.047 -25.234 -21.844 1 75.81 206 HIS A O 1
ATOM 1645 N N . GLY A 1 207 ? -28.906 -26.906 -23.375 1 68.12 207 GLY A N 1
ATOM 1646 C CA . GLY A 1 207 ? -30.328 -27.031 -23.625 1 68.12 207 GLY A CA 1
ATOM 1647 C C . GLY A 1 207 ? -30.906 -25.844 -24.391 1 68.12 207 GLY A C 1
ATOM 1648 O O . GLY A 1 207 ? -30.234 -25.266 -25.25 1 68.12 207 GLY A O 1
ATOM 1649 N N . LYS A 1 208 ? -32.188 -25.5 -24.109 1 69.75 208 LYS A N 1
ATOM 1650 C CA . LYS A 1 208 ? -32.969 -24.453 -24.781 1 69.75 208 LYS A CA 1
ATOM 1651 C C . LYS A 1 208 ? -32.688 -23.078 -24.172 1 69.75 208 LYS A C 1
ATOM 1653 O O . LYS A 1 208 ? -33.312 -22.094 -24.594 1 69.75 208 LYS A O 1
ATOM 1658 N N . GLY A 1 209 ? -31.703 -23.062 -23.25 1 68.38 209 GLY A N 1
ATOM 1659 C CA . GLY A 1 209 ? -31.484 -21.797 -22.562 1 68.38 209 GLY A CA 1
ATOM 1660 C C . GLY A 1 209 ? -30.609 -20.844 -23.359 1 68.38 209 GLY A C 1
ATOM 1661 O O . GLY A 1 209 ? -29.797 -21.266 -24.188 1 68.38 209 GLY A O 1
ATOM 1662 N N . LYS A 1 210 ? -30.875 -19.484 -23.25 1 79.81 210 LYS A N 1
ATOM 1663 C CA . LYS A 1 210 ? -30.172 -18.438 -23.969 1 79.81 210 LYS A CA 1
ATOM 1664 C C . LYS A 1 210 ? -28.969 -17.938 -23.188 1 79.81 210 LYS A C 1
ATOM 1666 O O . LYS A 1 210 ? -28.094 -17.266 -23.734 1 79.81 210 LYS A O 1
ATOM 1671 N N . VAL A 1 211 ? -28.922 -18.438 -21.859 1 90 211 VAL A N 1
ATOM 1672 C CA . VAL A 1 211 ? -27.844 -17.906 -21.016 1 90 211 VAL A CA 1
ATOM 1673 C C . VAL A 1 211 ? -27.156 -19.047 -20.266 1 90 211 VAL A C 1
ATOM 1675 O O . VAL A 1 211 ? -27.828 -19.969 -19.797 1 90 211 VAL A O 1
ATOM 1678 N N . SER A 1 212 ? -25.875 -19.062 -20.266 1 94.12 212 SER A N 1
ATOM 1679 C CA . SER A 1 212 ? -25.125 -20.078 -19.547 1 94.12 212 SER A CA 1
ATOM 1680 C C . SER A 1 212 ? -25.297 -19.922 -18.047 1 94.12 212 SER A C 1
ATOM 1682 O O . SER A 1 212 ? -25.625 -18.844 -17.562 1 94.12 212 SER A O 1
ATOM 1684 N N . ARG A 1 213 ? -25.125 -21 -17.312 1 95.19 213 ARG A N 1
ATOM 1685 C CA . ARG A 1 213 ? -25.172 -20.953 -15.859 1 95.19 213 ARG A CA 1
ATOM 1686 C C . ARG A 1 213 ? -24.125 -20 -15.305 1 95.19 213 ARG A C 1
ATOM 1688 O O . ARG A 1 213 ? -24.375 -19.297 -14.328 1 95.19 213 ARG A O 1
ATOM 1695 N N . ASN A 1 214 ? -22.938 -19.984 -15.859 1 97.19 214 ASN A N 1
ATOM 1696 C CA . ASN A 1 214 ? -21.875 -19.062 -15.477 1 97.19 214 ASN A CA 1
ATOM 1697 C C . ASN A 1 214 ? -22.328 -17.609 -15.562 1 97.19 214 ASN A C 1
ATOM 1699 O O . ASN A 1 214 ? -22.172 -16.844 -14.609 1 97.19 214 ASN A O 1
ATOM 1703 N N . LYS A 1 215 ? -22.875 -17.25 -16.688 1 96.62 215 LYS A N 1
ATOM 1704 C CA . LYS A 1 215 ? -23.375 -15.883 -16.844 1 96.62 215 LYS A CA 1
ATOM 1705 C C . LYS A 1 215 ? -24.516 -15.594 -15.875 1 96.62 215 LYS A C 1
ATOM 1707 O O . LYS A 1 215 ? -24.578 -14.508 -15.297 1 96.62 215 LYS A O 1
ATOM 1712 N N . PHE A 1 216 ? -25.391 -16.547 -15.75 1 96.56 216 PHE A N 1
ATOM 1713 C CA . PHE A 1 216 ? -26.516 -16.406 -14.836 1 96.56 216 PHE A CA 1
ATOM 1714 C C . PHE A 1 216 ? -26.031 -16.125 -13.422 1 96.56 216 PHE A C 1
ATOM 1716 O O . PHE A 1 216 ? -26.547 -15.219 -12.75 1 96.56 216 PHE A O 1
ATOM 1723 N N . LEU A 1 217 ? -25.078 -16.844 -12.922 1 98.06 217 LEU A N 1
ATOM 1724 C CA . LEU A 1 217 ? -24.562 -16.688 -11.562 1 98.06 217 LEU A CA 1
ATOM 1725 C C . LEU A 1 217 ? -23.875 -15.344 -11.391 1 98.06 217 LEU A C 1
ATOM 1727 O O . LEU A 1 217 ? -23.969 -14.727 -10.328 1 98.06 217 LEU A O 1
ATOM 1731 N N . GLN A 1 218 ? -23.188 -14.852 -12.398 1 98.25 218 GLN A N 1
ATOM 1732 C CA . GLN A 1 218 ? -22.562 -13.539 -12.344 1 98.25 218 GLN A CA 1
ATOM 1733 C C . GLN A 1 218 ? -23.609 -12.438 -12.18 1 98.25 218 GLN A C 1
ATOM 1735 O O . GLN A 1 218 ? -23.469 -11.555 -11.336 1 98.25 218 GLN A O 1
ATOM 1740 N N . ASP A 1 219 ? -24.641 -12.539 -12.977 1 97.62 219 ASP A N 1
ATOM 1741 C CA . ASP A 1 219 ? -25.719 -11.562 -12.875 1 97.62 219 ASP A CA 1
ATOM 1742 C C . ASP A 1 219 ? -26.344 -11.586 -11.484 1 97.62 219 ASP A C 1
ATOM 1744 O O . ASP A 1 219 ? -26.609 -10.539 -10.891 1 97.62 219 ASP A O 1
ATOM 1748 N N . LYS A 1 220 ? -26.609 -12.766 -11.062 1 98.25 220 LYS A N 1
ATOM 1749 C CA . LYS A 1 220 ? -27.219 -12.938 -9.742 1 98.25 220 LYS A CA 1
ATOM 1750 C C . LYS A 1 220 ? -26.312 -12.383 -8.648 1 98.25 220 LYS A C 1
ATOM 1752 O O . LYS A 1 220 ? -26.797 -11.805 -7.676 1 98.25 220 LYS A O 1
ATOM 1757 N N . LEU A 1 221 ? -25.031 -12.547 -8.766 1 98.56 221 LEU A N 1
ATOM 1758 C CA . LEU A 1 221 ? -24.078 -12.039 -7.793 1 98.56 221 LEU A CA 1
ATOM 1759 C C . LEU A 1 221 ? -24.109 -10.516 -7.746 1 98.56 221 LEU A C 1
ATOM 1761 O O . LEU A 1 221 ? -24.094 -9.93 -6.66 1 98.56 221 LEU A O 1
ATOM 1765 N N . VAL A 1 222 ? -24.125 -9.898 -8.922 1 98.38 222 VAL A N 1
ATOM 1766 C CA . VAL A 1 222 ? -24.188 -8.438 -9 1 98.38 222 VAL A CA 1
ATOM 1767 C C . VAL A 1 222 ? -25.406 -7.93 -8.242 1 98.38 222 VAL A C 1
ATOM 1769 O O . VAL A 1 222 ? -25.297 -7.027 -7.41 1 98.38 222 VAL A O 1
ATOM 1772 N N . MET A 1 223 ? -26.562 -8.562 -8.484 1 98 223 MET A N 1
ATOM 1773 C CA . MET A 1 223 ? -27.797 -8.172 -7.824 1 98 223 MET A CA 1
ATOM 1774 C C . MET A 1 223 ? -27.703 -8.375 -6.316 1 98 223 MET A C 1
ATOM 1776 O O . MET A 1 223 ? -28.125 -7.516 -5.539 1 98 223 MET A O 1
ATOM 1780 N N . PHE A 1 224 ? -27.156 -9.445 -5.941 1 98.12 224 PHE A N 1
ATOM 1781 C CA . PHE A 1 224 ? -27.016 -9.758 -4.523 1 98.12 224 PHE A CA 1
ATOM 1782 C C . PHE A 1 224 ? -26.156 -8.695 -3.828 1 98.12 224 PHE A C 1
ATOM 1784 O O . PHE A 1 224 ? -26.578 -8.133 -2.814 1 98.12 224 PHE A O 1
ATOM 1791 N N . LEU A 1 225 ? -24.953 -8.406 -4.336 1 98.31 225 LEU A N 1
ATOM 1792 C CA . LEU A 1 225 ? -24 -7.504 -3.695 1 98.31 225 LEU A CA 1
ATOM 1793 C C . LEU A 1 225 ? -24.547 -6.082 -3.641 1 98.31 225 LEU A C 1
ATOM 1795 O O . LEU A 1 225 ? -24.406 -5.395 -2.627 1 98.31 225 LEU A O 1
ATOM 1799 N N . GLU A 1 226 ? -25.156 -5.672 -4.676 1 96.38 226 GLU A N 1
ATOM 1800 C CA . GLU A 1 226 ? -25.703 -4.316 -4.734 1 96.38 226 GLU A CA 1
ATOM 1801 C C . GLU A 1 226 ? -26.766 -4.098 -3.664 1 96.38 226 GLU A C 1
ATOM 1803 O O . GLU A 1 226 ? -27.016 -2.967 -3.244 1 96.38 226 GLU A O 1
ATOM 1808 N N . ASP A 1 227 ? -27.359 -5.191 -3.227 1 97.19 227 ASP A N 1
ATOM 1809 C CA . ASP A 1 227 ? -28.438 -5.094 -2.254 1 97.19 227 ASP A CA 1
ATOM 1810 C C . ASP A 1 227 ? -27.906 -5.18 -0.825 1 97.19 227 ASP A C 1
ATOM 1812 O O . ASP A 1 227 ? -28.656 -4.969 0.135 1 97.19 227 ASP A O 1
ATOM 1816 N N . GLN A 1 228 ? -26.656 -5.48 -0.649 1 97.88 228 GLN A N 1
ATOM 1817 C CA . GLN A 1 228 ? -26.094 -5.66 0.68 1 97.88 228 GLN A CA 1
ATOM 1818 C C . GLN A 1 228 ? -25.688 -4.32 1.291 1 97.88 228 GLN A C 1
ATOM 1820 O O . GLN A 1 228 ? -25.203 -3.434 0.589 1 97.88 228 GLN A O 1
ATOM 1825 N N . GLN A 1 229 ? -25.859 -4.207 2.578 1 97.06 229 GLN A N 1
ATOM 1826 C CA . GLN A 1 229 ? -25.469 -2.994 3.293 1 97.06 229 GLN A CA 1
ATOM 1827 C C . GLN A 1 229 ? -23.969 -2.779 3.248 1 97.06 229 GLN A C 1
ATOM 1829 O O . GLN A 1 229 ? -23.5 -1.643 3.148 1 97.06 229 GLN A O 1
ATOM 1834 N N . GLU A 1 230 ? -23.172 -3.855 3.355 1 97.69 230 GLU A N 1
ATOM 1835 C CA . GLU A 1 230 ? -21.719 -3.77 3.307 1 97.69 230 GLU A CA 1
ATOM 1836 C C . GLU A 1 230 ? -21.234 -3.15 1.995 1 97.69 230 GLU A C 1
ATOM 1838 O O . GLU A 1 230 ? -20.312 -2.34 1.984 1 97.69 230 GLU A O 1
ATOM 1843 N N . TRP A 1 231 ? -21.922 -3.529 0.91 1 98 231 TRP A N 1
ATOM 1844 C CA . TRP A 1 231 ? -21.578 -3.008 -0.405 1 98 231 TRP A CA 1
ATOM 1845 C C . TRP A 1 231 ? -21.922 -1.524 -0.512 1 98 231 TRP A C 1
ATOM 1847 O O . TRP A 1 231 ? -21.109 -0.727 -0.987 1 98 231 TRP A O 1
ATOM 1857 N N . LYS A 1 232 ? -23 -1.157 -0.069 1 95.81 232 LYS A N 1
ATOM 1858 C CA . LYS A 1 232 ? -23.453 0.227 -0.136 1 95.81 232 LYS A CA 1
ATOM 1859 C C . LYS A 1 232 ? -22.562 1.144 0.69 1 95.81 232 LYS A C 1
ATOM 1861 O O . LYS A 1 232 ? -22.297 2.277 0.291 1 95.81 232 LYS A O 1
ATOM 1866 N N . ARG A 1 233 ? -22.109 0.678 1.731 1 94.25 233 ARG A N 1
ATOM 1867 C CA . ARG A 1 233 ? -21.281 1.458 2.648 1 94.25 233 ARG A CA 1
ATOM 1868 C C . ARG A 1 233 ? -19.938 1.8 2.018 1 94.25 233 ARG A C 1
ATOM 1870 O O . ARG A 1 233 ? -19.453 2.93 2.137 1 94.25 233 ARG A O 1
ATOM 1877 N N . SER A 1 234 ? -19.344 0.891 1.312 1 96.44 234 SER A N 1
ATOM 1878 C CA . SER A 1 234 ? -17.969 1.072 0.841 1 96.44 234 SER A CA 1
ATOM 1879 C C . SER A 1 234 ? -17.922 1.205 -0.678 1 96.44 234 SER A C 1
ATOM 1881 O O . SER A 1 234 ? -16.891 1.561 -1.242 1 96.44 234 SER A O 1
ATOM 1883 N N . GLY A 1 235 ? -19.016 0.928 -1.353 1 95.75 235 GLY A N 1
ATOM 1884 C CA . GLY A 1 235 ? -18.984 0.827 -2.803 1 95.75 235 GLY A CA 1
ATOM 1885 C C . GLY A 1 235 ? -18.203 -0.368 -3.305 1 95.75 235 GLY A C 1
ATOM 1886 O O . GLY A 1 235 ? -17.672 -0.346 -4.418 1 95.75 235 GLY A O 1
ATOM 1887 N N . GLY A 1 236 ? -17.969 -1.299 -2.465 1 98 236 GLY A N 1
ATOM 1888 C CA . GLY A 1 236 ? -17.281 -2.525 -2.84 1 98 236 GLY A CA 1
ATOM 1889 C C . GLY A 1 236 ? -15.781 -2.459 -2.625 1 98 236 GLY A C 1
ATOM 1890 O O . GLY A 1 236 ? -15.07 -3.439 -2.863 1 98 236 GLY A O 1
ATOM 1891 N N . ARG A 1 237 ? -15.227 -1.377 -2.119 1 98.06 237 ARG A N 1
ATOM 1892 C CA . ARG A 1 237 ? -13.789 -1.125 -2.082 1 98.06 237 ARG A CA 1
ATOM 1893 C C . ARG A 1 237 ? -13.102 -2.047 -1.084 1 98.06 237 ARG A C 1
ATOM 1895 O O . ARG A 1 237 ? -11.898 -2.309 -1.202 1 98.06 237 ARG A O 1
ATOM 1902 N N . ASP A 1 238 ? -13.812 -2.518 -0.075 1 98.19 238 ASP A N 1
ATOM 1903 C CA . ASP A 1 238 ? -13.219 -3.422 0.906 1 98.19 238 ASP A CA 1
ATOM 1904 C C . ASP A 1 238 ? -13.641 -4.867 0.652 1 98.19 238 ASP A C 1
ATOM 1906 O O . ASP A 1 238 ? -13.516 -5.723 1.529 1 98.19 238 ASP A O 1
ATOM 1910 N N . HIS A 1 239 ? -14.242 -5.176 -0.526 1 98.81 239 HIS A N 1
ATOM 1911 C CA . HIS A 1 239 ? -14.641 -6.523 -0.911 1 98.81 239 HIS A CA 1
ATOM 1912 C C . HIS A 1 239 ? -13.508 -7.246 -1.63 1 98.81 239 HIS A C 1
ATOM 1914 O O . HIS A 1 239 ? -12.797 -6.645 -2.443 1 98.81 239 HIS A O 1
ATOM 1920 N N . LEU A 1 240 ? -13.234 -8.43 -1.278 1 98.88 240 LEU A N 1
ATOM 1921 C CA . LEU A 1 240 ? -12.32 -9.32 -1.992 1 98.88 240 LEU A CA 1
ATOM 1922 C C . LEU A 1 240 ? -13.094 -10.266 -2.904 1 98.88 240 LEU A C 1
ATOM 1924 O O . LEU A 1 240 ? -13.844 -11.125 -2.428 1 98.88 240 LEU A O 1
ATOM 1928 N N . ILE A 1 241 ? -12.945 -10.109 -4.195 1 98.75 241 ILE A N 1
ATOM 1929 C CA . ILE A 1 241 ? -13.594 -10.938 -5.211 1 98.75 241 ILE A CA 1
ATOM 1930 C C . ILE A 1 241 ? -12.539 -11.766 -5.949 1 98.75 241 ILE A C 1
ATOM 1932 O O . ILE A 1 241 ? -11.539 -11.219 -6.426 1 98.75 241 ILE A O 1
ATOM 1936 N N . MET A 1 242 ? -12.773 -13.023 -6.008 1 98.38 242 MET A N 1
ATOM 1937 C CA . MET A 1 242 ? -11.766 -13.922 -6.559 1 98.38 242 MET A CA 1
ATOM 1938 C C . MET A 1 242 ? -12.062 -14.242 -8.023 1 98.38 242 MET A C 1
ATOM 1940 O O . MET A 1 242 ? -13.125 -14.773 -8.336 1 98.38 242 MET A O 1
ATOM 1944 N N . ALA A 1 243 ? -11.18 -13.844 -8.859 1 98 243 ALA A N 1
ATOM 1945 C CA . ALA A 1 243 ? -11.258 -14.086 -10.297 1 98 243 ALA A CA 1
ATOM 1946 C C . ALA A 1 243 ? -9.922 -14.586 -10.844 1 98 243 ALA A C 1
ATOM 1948 O O . ALA A 1 243 ? -9.391 -14.031 -11.812 1 98 243 ALA A O 1
ATOM 1949 N N . HIS A 1 244 ? -9.492 -15.68 -10.312 1 98.06 244 HIS A N 1
ATOM 1950 C CA . HIS A 1 244 ? -8.141 -16.141 -10.594 1 98.06 244 HIS A CA 1
ATOM 1951 C C . HIS A 1 244 ? -7.996 -16.578 -12.055 1 98.06 244 HIS A C 1
ATOM 1953 O O . HIS A 1 244 ? -7.016 -16.234 -12.719 1 98.06 244 HIS A O 1
ATOM 1959 N N . HIS A 1 245 ? -8.953 -17.375 -12.531 1 97 245 HIS A N 1
ATOM 1960 C CA . HIS A 1 245 ? -8.898 -17.734 -13.945 1 97 245 HIS A CA 1
ATOM 1961 C C . HIS A 1 245 ? -9.023 -16.484 -14.828 1 97 245 HIS A C 1
ATOM 1963 O O . HIS A 1 245 ? -9.898 -15.648 -14.602 1 97 245 HIS A O 1
ATOM 1969 N N . PRO A 1 246 ? -8.227 -16.375 -15.828 1 94.06 246 PRO A N 1
ATOM 1970 C CA . PRO A 1 246 ? -8.203 -15.141 -16.625 1 94.06 246 PRO A CA 1
ATOM 1971 C C . PRO A 1 246 ? -9.555 -14.836 -17.266 1 94.06 246 PRO A C 1
ATOM 1973 O O . PRO A 1 246 ? -9.836 -13.68 -17.609 1 94.06 246 PRO A O 1
ATOM 1976 N N . ASN A 1 247 ? -10.422 -15.828 -17.391 1 94.56 247 ASN A N 1
ATOM 1977 C CA . ASN A 1 247 ? -11.711 -15.609 -18.031 1 94.56 247 ASN A CA 1
ATOM 1978 C C . ASN A 1 247 ? -12.852 -15.609 -17.031 1 94.56 247 ASN A C 1
ATOM 1980 O O . ASN A 1 247 ? -14.023 -15.586 -17.422 1 94.56 247 ASN A O 1
ATOM 1984 N N . SER A 1 248 ? -12.516 -15.625 -15.789 1 95.44 248 SER A N 1
ATOM 1985 C CA . SER A 1 248 ? -13.539 -15.57 -14.758 1 95.44 248 SER A CA 1
ATOM 1986 C C . SER A 1 248 ? -14.188 -14.188 -14.703 1 95.44 248 SER A C 1
ATOM 1988 O O . SER A 1 248 ? -13.516 -13.172 -14.914 1 95.44 248 SER A O 1
ATOM 1990 N N . LEU A 1 249 ? -15.5 -14.125 -14.492 1 97.31 249 LEU A N 1
ATOM 1991 C CA . LEU A 1 249 ? -16.266 -12.914 -14.242 1 97.31 249 LEU A CA 1
ATOM 1992 C C . LEU A 1 249 ? -16.188 -11.969 -15.438 1 97.31 249 LEU A C 1
ATOM 1994 O O . LEU A 1 249 ? -16.219 -10.75 -15.266 1 97.31 249 LEU A O 1
ATOM 1998 N N . LEU A 1 250 ? -16.031 -12.516 -16.594 1 95.19 250 LEU A N 1
ATOM 1999 C CA . LEU A 1 250 ? -15.883 -11.711 -17.797 1 95.19 250 LEU A CA 1
ATOM 2000 C C . LEU A 1 250 ? -17.062 -10.758 -17.953 1 95.19 250 LEU A C 1
ATOM 2002 O O . LEU A 1 250 ? -16.875 -9.609 -18.391 1 95.19 250 LEU A O 1
ATOM 2006 N N . ASP A 1 251 ? -18.203 -11.125 -17.516 1 94.62 251 ASP A N 1
ATOM 2007 C CA . ASP A 1 251 ? -19.422 -10.359 -17.766 1 94.62 251 ASP A CA 1
ATOM 2008 C C . ASP A 1 251 ? -19.641 -9.32 -16.672 1 94.62 251 ASP A C 1
ATOM 2010 O O . ASP A 1 251 ? -20.406 -8.375 -16.844 1 94.62 251 ASP A O 1
ATOM 2014 N N . SER A 1 252 ? -18.969 -9.484 -15.562 1 97.06 252 SER A N 1
ATOM 2015 C CA . SER A 1 252 ? -19.328 -8.641 -14.43 1 97.06 252 SER A CA 1
ATOM 2016 C C . SER A 1 252 ? -18.125 -7.91 -13.859 1 97.06 252 SER A C 1
ATOM 2018 O O . SER A 1 252 ? -18.25 -7.035 -13.008 1 97.06 252 SER A O 1
ATOM 2020 N N . ARG A 1 253 ? -16.922 -8.18 -14.258 1 96.31 253 ARG A N 1
ATOM 2021 C CA . ARG A 1 253 ? -15.719 -7.672 -13.609 1 96.31 253 ARG A CA 1
ATOM 2022 C C . ARG A 1 253 ? -15.641 -6.152 -13.711 1 96.31 253 ARG A C 1
ATOM 2024 O O . ARG A 1 253 ? -15.086 -5.492 -12.828 1 96.31 253 ARG A O 1
ATOM 2031 N N . LYS A 1 254 ? -16.219 -5.547 -14.758 1 96.94 254 LYS A N 1
ATOM 2032 C CA . LYS A 1 254 ? -16.25 -4.09 -14.852 1 96.94 254 LYS A CA 1
ATOM 2033 C C . LYS A 1 254 ? -17.078 -3.486 -13.719 1 96.94 254 LYS A C 1
ATOM 2035 O O . LYS A 1 254 ? -16.734 -2.426 -13.195 1 96.94 254 LYS A O 1
ATOM 2040 N N . LEU A 1 255 ? -18.172 -4.129 -13.367 1 97.44 255 LEU A N 1
ATOM 2041 C CA . LEU A 1 255 ? -19.047 -3.654 -12.305 1 97.44 255 LEU A CA 1
ATOM 2042 C C . LEU A 1 255 ? -18.375 -3.764 -10.945 1 97.44 255 LEU A C 1
ATOM 2044 O O . LEU A 1 255 ? -18.75 -3.064 -10 1 97.44 255 LEU A O 1
ATOM 2048 N N . PHE A 1 256 ? -17.344 -4.637 -10.852 1 97.94 256 PHE A N 1
ATOM 2049 C CA . PHE A 1 256 ? -16.641 -4.875 -9.594 1 97.94 256 PHE A CA 1
ATOM 2050 C C . PHE A 1 256 ? -15.289 -4.18 -9.578 1 97.94 256 PHE A C 1
ATOM 2052 O O . PHE A 1 256 ? -14.43 -4.504 -8.758 1 97.94 256 PHE A O 1
ATOM 2059 N N . ARG A 1 257 ? -15.031 -3.18 -10.406 1 97.19 257 ARG A N 1
ATOM 2060 C CA . ARG A 1 257 ? -13.719 -2.588 -10.641 1 97.19 257 ARG A CA 1
ATOM 2061 C C . ARG A 1 257 ? -13.188 -1.917 -9.375 1 97.19 257 ARG A C 1
ATOM 2063 O O . ARG A 1 257 ? -11.977 -1.712 -9.242 1 97.19 257 ARG A O 1
ATOM 2070 N N . SER A 1 258 ? -14.047 -1.529 -8.43 1 97.19 258 SER A N 1
ATOM 2071 C CA . SER A 1 258 ? -13.602 -0.856 -7.215 1 97.19 258 SER A CA 1
ATOM 2072 C C . SER A 1 258 ? -13.109 -1.86 -6.176 1 97.19 258 SER A C 1
ATOM 2074 O O . SER A 1 258 ? -12.445 -1.484 -5.207 1 97.19 258 SER A O 1
ATOM 2076 N N . SER A 1 259 ? -13.438 -3.111 -6.336 1 98.5 259 SER A N 1
ATOM 2077 C CA . SER A 1 259 ? -13.117 -4.145 -5.359 1 98.5 259 SER A CA 1
ATOM 2078 C C . SER A 1 259 ? -11.68 -4.625 -5.508 1 98.5 259 SER A C 1
ATOM 2080 O O . SER A 1 259 ? -11.016 -4.316 -6.5 1 98.5 259 SER A O 1
ATOM 2082 N N . MET A 1 260 ? -11.164 -5.27 -4.484 1 98.5 260 MET A N 1
ATOM 2083 C CA . MET A 1 260 ? -9.922 -6.023 -4.586 1 98.5 260 MET A CA 1
ATOM 2084 C C . MET A 1 260 ? -10.141 -7.344 -5.324 1 98.5 260 MET A C 1
ATOM 2086 O O . MET A 1 260 ? -11.008 -8.133 -4.949 1 98.5 260 MET A O 1
ATOM 2090 N N . PHE A 1 261 ? -9.383 -7.555 -6.336 1 98.62 261 PHE A N 1
ATOM 2091 C CA . PHE A 1 261 ? -9.453 -8.82 -7.059 1 98.62 261 PHE A CA 1
ATOM 2092 C C . PHE A 1 261 ? -8.305 -9.734 -6.656 1 98.62 261 PHE A C 1
ATOM 2094 O O . PHE A 1 261 ? -7.203 -9.266 -6.355 1 98.62 261 PHE A O 1
ATOM 2101 N N . LEU A 1 262 ? -8.578 -10.945 -6.578 1 98.62 262 LEU A N 1
ATOM 2102 C CA . LEU A 1 262 ? -7.555 -11.984 -6.539 1 98.62 262 LEU A CA 1
ATOM 2103 C C . LEU A 1 262 ? -7.371 -12.625 -7.91 1 98.62 262 LEU A C 1
ATOM 2105 O O . LEU A 1 262 ? -8.258 -13.32 -8.398 1 98.62 262 LEU A O 1
ATOM 2109 N N . LEU A 1 263 ? -6.191 -12.406 -8.508 1 98.5 263 LEU A N 1
ATOM 2110 C CA . LEU A 1 263 ? -5.984 -12.719 -9.914 1 98.5 263 LEU A CA 1
ATOM 2111 C C . LEU A 1 263 ? -4.738 -13.57 -10.109 1 98.5 263 LEU A C 1
ATOM 2113 O O . LEU A 1 263 ? -3.914 -13.688 -9.195 1 98.5 263 LEU A O 1
ATOM 2117 N N . ALA A 1 264 ? -4.68 -14.148 -11.289 1 97.88 264 ALA A N 1
ATOM 2118 C CA . ALA A 1 264 ? -3.457 -14.836 -11.703 1 97.88 264 ALA A CA 1
ATOM 2119 C C . ALA A 1 264 ? -2.461 -13.852 -12.312 1 97.88 264 ALA A C 1
ATOM 2121 O O . ALA A 1 264 ? -1.247 -14.023 -12.18 1 97.88 264 ALA A O 1
ATOM 2122 N N . ASP A 1 265 ? -2.93 -12.922 -13.023 1 97 265 ASP A N 1
ATOM 2123 C CA . ASP A 1 265 ? -2.162 -11.859 -13.664 1 97 265 ASP A CA 1
ATOM 2124 C C . ASP A 1 265 ? -3.082 -10.758 -14.188 1 97 265 ASP A C 1
ATOM 2126 O O . ASP A 1 265 ? -4.301 -10.828 -14.031 1 97 265 ASP A O 1
ATOM 2130 N N . PHE A 1 266 ? -2.516 -9.742 -14.828 1 96.69 266 PHE A N 1
ATOM 2131 C CA . PHE A 1 266 ? -3.305 -8.609 -15.312 1 96.69 266 PHE A CA 1
ATOM 2132 C C . PHE A 1 266 ? -3.502 -8.703 -16.828 1 96.69 266 PHE A C 1
ATOM 2134 O O . PHE A 1 266 ? -3.982 -7.754 -17.453 1 96.69 266 PHE A O 1
ATOM 2141 N N . GLY A 1 267 ? -3.109 -9.766 -17.438 1 93.69 267 GLY A N 1
ATOM 2142 C CA . GLY A 1 267 ? -3.006 -9.852 -18.891 1 93.69 267 GLY A CA 1
ATOM 2143 C C . GLY A 1 267 ? -4.32 -9.586 -19.594 1 93.69 267 GLY A C 1
ATOM 2144 O O . GLY A 1 267 ? -4.332 -9.148 -20.75 1 93.69 267 GLY A O 1
ATOM 2145 N N . ARG A 1 268 ? -5.387 -9.766 -18.953 1 92.19 268 ARG A N 1
ATOM 2146 C CA . ARG A 1 268 ? -6.68 -9.609 -19.609 1 92.19 268 ARG A CA 1
ATOM 2147 C C . ARG A 1 268 ? -7.477 -8.477 -18.984 1 92.19 268 ARG A C 1
ATOM 2149 O O . ARG A 1 268 ? -8.703 -8.422 -19.125 1 92.19 268 ARG A O 1
ATOM 2156 N N . TYR A 1 269 ? -6.797 -7.617 -18.25 1 95.12 269 TYR A N 1
ATOM 2157 C CA . TYR A 1 269 ? -7.477 -6.543 -17.547 1 95.12 269 TYR A CA 1
ATOM 2158 C C . TYR A 1 269 ? -6.918 -5.184 -17.938 1 95.12 269 TYR A C 1
ATOM 2160 O O . TYR A 1 269 ? -5.711 -4.945 -17.828 1 95.12 269 TYR A O 1
ATOM 2168 N N . PRO A 1 270 ? -7.809 -4.316 -18.438 1 95 270 PRO A N 1
ATOM 2169 C CA . PRO A 1 270 ? -7.352 -2.926 -18.469 1 95 270 PRO A CA 1
ATOM 2170 C C . PRO A 1 270 ? -6.957 -2.406 -17.078 1 95 270 PRO A C 1
ATOM 2172 O O . PRO A 1 270 ? -7.484 -2.873 -16.062 1 95 270 PRO A O 1
ATOM 2175 N N . VAL A 1 271 ? -6.125 -1.455 -17.031 1 94.12 271 VAL A N 1
ATOM 2176 C CA . VAL A 1 271 ? -5.543 -0.95 -15.797 1 94.12 271 VAL A CA 1
ATOM 2177 C C . VAL A 1 271 ? -6.633 -0.317 -14.938 1 94.12 271 VAL A C 1
ATOM 2179 O O . VAL A 1 271 ? -6.531 -0.301 -13.711 1 94.12 271 VAL A O 1
ATOM 2182 N N . GLU A 1 272 ? -7.727 0.152 -15.508 1 95.06 272 GLU A N 1
ATOM 2183 C CA . GLU A 1 272 ? -8.82 0.786 -14.781 1 95.06 272 GLU A CA 1
ATOM 2184 C C . GLU A 1 272 ? -9.641 -0.245 -14.008 1 95.06 272 GLU A C 1
ATOM 2186 O O . GLU A 1 272 ? -10.383 0.106 -13.086 1 95.06 272 GLU A O 1
ATOM 2191 N N . ILE A 1 273 ? -9.523 -1.477 -14.43 1 96.94 273 ILE A N 1
ATOM 2192 C CA . ILE A 1 273 ? -10.32 -2.539 -13.812 1 96.94 273 ILE A CA 1
ATOM 2193 C C . ILE A 1 273 ? -9.469 -3.275 -12.773 1 96.94 273 ILE A C 1
ATOM 2195 O O . ILE A 1 273 ? -9.945 -3.561 -11.672 1 96.94 273 ILE A O 1
ATOM 2199 N N . ALA A 1 274 ? -8.25 -3.527 -13.18 1 97.62 274 ALA A N 1
ATOM 2200 C CA . ALA A 1 274 ? -7.363 -4.254 -12.273 1 97.62 274 ALA A CA 1
ATOM 2201 C C . ALA A 1 274 ? -5.945 -3.693 -12.32 1 97.62 274 ALA A C 1
ATOM 2203 O O . ALA A 1 274 ? -5.449 -3.336 -13.391 1 97.62 274 ALA A O 1
ATOM 2204 N N . ASN A 1 275 ? -5.367 -3.609 -11.133 1 96.06 275 ASN A N 1
ATOM 2205 C CA . ASN A 1 275 ? -4.012 -3.084 -11.047 1 96.06 275 ASN A CA 1
ATOM 2206 C C . ASN A 1 275 ? -3.344 -3.482 -9.734 1 96.06 275 ASN A C 1
ATOM 2208 O O . ASN A 1 275 ? -4.008 -3.975 -8.82 1 96.06 275 ASN A O 1
ATOM 2212 N N . ILE A 1 276 ? -2.055 -3.205 -9.672 1 94.69 276 ILE A N 1
ATOM 2213 C CA . ILE A 1 276 ? -1.211 -3.725 -8.602 1 94.69 276 ILE A CA 1
ATOM 2214 C C . ILE A 1 276 ? -1.495 -2.969 -7.309 1 94.69 276 ILE A C 1
ATOM 2216 O O . ILE A 1 276 ? -1.126 -3.422 -6.223 1 94.69 276 ILE A O 1
ATOM 2220 N N . ARG A 1 277 ? -2.137 -1.814 -7.332 1 92.88 277 ARG A N 1
ATOM 2221 C CA . ARG A 1 277 ? -2.387 -0.996 -6.148 1 92.88 277 ARG A CA 1
ATOM 2222 C C . ARG A 1 277 ? -3.416 -1.653 -5.234 1 92.88 277 ARG A C 1
ATOM 2224 O O . ARG A 1 277 ? -3.273 -1.625 -4.012 1 92.88 277 ARG A O 1
ATOM 2231 N N . LYS A 1 278 ? -4.379 -2.244 -5.812 1 96.44 278 LYS A N 1
ATOM 2232 C CA . LYS A 1 278 ? -5.469 -2.736 -4.977 1 96.44 278 LYS A CA 1
ATOM 2233 C C . LYS A 1 278 ? -5.582 -4.254 -5.059 1 96.44 278 LYS A C 1
ATOM 2235 O O . LYS A 1 278 ? -6.148 -4.891 -4.164 1 96.44 278 LYS A O 1
ATOM 2240 N N . ASP A 1 279 ? -5.121 -4.848 -6.141 1 98.38 279 ASP A N 1
ATOM 2241 C CA . ASP A 1 279 ? -5.398 -6.254 -6.406 1 98.38 279 ASP A CA 1
ATOM 2242 C C . ASP A 1 279 ? -4.246 -7.141 -5.941 1 98.38 279 ASP A C 1
ATOM 2244 O O . ASP A 1 279 ? -3.141 -6.648 -5.691 1 98.38 279 ASP A O 1
ATOM 2248 N N . ILE A 1 280 ? -4.57 -8.445 -5.777 1 98.44 280 ILE A N 1
ATOM 2249 C CA . ILE A 1 280 ? -3.627 -9.453 -5.301 1 98.44 280 ILE A CA 1
ATOM 2250 C C . ILE A 1 280 ? -3.383 -10.484 -6.395 1 98.44 280 ILE A C 1
ATOM 2252 O O . ILE A 1 280 ? -4.328 -10.984 -7.008 1 98.44 280 ILE A O 1
ATOM 2256 N N . ILE A 1 281 ? -2.15 -10.734 -6.664 1 98.56 281 ILE A N 1
ATOM 2257 C CA . ILE A 1 281 ? -1.792 -11.836 -7.551 1 98.56 281 ILE A CA 1
ATOM 2258 C C . ILE A 1 281 ? -1.548 -13.102 -6.734 1 98.56 281 ILE A C 1
ATOM 2260 O O . ILE A 1 281 ? -0.696 -13.117 -5.84 1 98.56 281 ILE A O 1
ATOM 2264 N N . ALA A 1 282 ? -2.295 -14.125 -6.98 1 98.69 282 ALA A N 1
ATOM 2265 C CA . ALA A 1 282 ? -2.156 -15.398 -6.281 1 98.69 282 ALA A CA 1
ATOM 2266 C C . ALA A 1 282 ? -1.497 -16.453 -7.172 1 98.69 282 ALA A C 1
ATOM 2268 O O . ALA A 1 282 ? -1.755 -16.5 -8.375 1 98.69 282 ALA A O 1
ATOM 2269 N N . PRO A 1 283 ? -0.668 -17.281 -6.566 1 98.69 283 PRO A N 1
ATOM 2270 C CA . PRO A 1 283 ? -0.06 -18.359 -7.367 1 98.69 283 PRO A CA 1
ATOM 2271 C C . PRO A 1 283 ? -1.064 -19.422 -7.777 1 98.69 283 PRO A C 1
ATOM 2273 O O . PRO A 1 283 ? -2.045 -19.672 -7.066 1 98.69 283 PRO A O 1
ATOM 2276 N N . TYR A 1 284 ? -0.751 -20.031 -8.922 1 98.19 284 TYR A N 1
ATOM 2277 C CA . TYR A 1 284 ? -1.465 -21.25 -9.305 1 98.19 284 TYR A CA 1
ATOM 2278 C C . TYR A 1 284 ? -1.191 -22.375 -8.312 1 98.19 284 TYR A C 1
ATOM 2280 O O . TYR A 1 284 ? -0.131 -22.406 -7.684 1 98.19 284 TYR A O 1
ATOM 2288 N N . LYS A 1 285 ? -2.186 -23.172 -8.164 1 97.69 285 LYS A N 1
ATOM 2289 C CA . LYS A 1 285 ? -1.857 -24.438 -7.523 1 97.69 285 LYS A CA 1
ATOM 2290 C C . LYS A 1 285 ? -1.073 -25.344 -8.469 1 97.69 285 LYS A C 1
ATOM 2292 O O . LYS A 1 285 ? -1.538 -25.656 -9.57 1 97.69 285 LYS A O 1
ATOM 2297 N N . HIS A 1 286 ? 0.057 -25.719 -8.062 1 96 286 HIS A N 1
ATOM 2298 C CA . HIS A 1 286 ? 0.873 -26.578 -8.906 1 96 286 HIS A CA 1
ATOM 2299 C C . HIS A 1 286 ? 0.209 -27.938 -9.102 1 96 286 HIS A C 1
ATOM 2301 O O . HIS A 1 286 ? -0.533 -28.406 -8.234 1 96 286 HIS A O 1
ATOM 2307 N N . ILE A 1 287 ? 0.52 -28.516 -10.211 1 92.75 287 ILE A N 1
ATOM 2308 C CA . ILE A 1 287 ? -0.106 -29.781 -10.57 1 92.75 287 ILE A CA 1
ATOM 2309 C C . ILE A 1 287 ? 0.886 -30.922 -10.367 1 92.75 287 ILE A C 1
ATOM 2311 O O . ILE A 1 287 ? 0.496 -32.031 -10.008 1 92.75 287 ILE A O 1
ATOM 2315 N N . VAL A 1 288 ? 2.146 -30.656 -10.531 1 92.94 288 VAL A N 1
ATOM 2316 C CA . VAL A 1 288 ? 3.164 -31.688 -10.328 1 92.94 288 VAL A CA 1
ATOM 2317 C C . VAL A 1 288 ? 3.365 -31.922 -8.836 1 92.94 288 VAL A C 1
ATOM 2319 O O . VAL A 1 288 ? 3.006 -31.094 -8.008 1 92.94 288 VAL A O 1
ATOM 2322 N N . ASN A 1 289 ? 3.912 -33.031 -8.562 1 90.19 289 ASN A N 1
ATOM 2323 C CA . ASN A 1 289 ? 4.215 -33.344 -7.168 1 90.19 289 ASN A CA 1
ATOM 2324 C C . ASN A 1 289 ? 5.418 -32.531 -6.676 1 90.19 289 ASN A C 1
ATOM 2326 O O . ASN A 1 289 ? 6.391 -32.344 -7.41 1 90.19 289 ASN A O 1
ATOM 2330 N N . SER A 1 290 ? 5.297 -32.094 -5.426 1 94.12 290 SER A N 1
ATOM 2331 C CA . SER A 1 290 ? 6.449 -31.438 -4.82 1 94.12 290 SER A CA 1
ATOM 2332 C C . SER A 1 290 ? 7.602 -32.406 -4.617 1 94.12 290 SER A C 1
ATOM 2334 O O . SER A 1 290 ? 7.406 -33.531 -4.094 1 94.12 290 SER A O 1
ATOM 2336 N N . ILE A 1 291 ? 8.695 -32 -4.934 1 94.06 291 ILE A N 1
ATOM 2337 C CA . ILE A 1 291 ? 9.859 -32.906 -4.926 1 94.06 291 ILE A CA 1
ATOM 2338 C C . ILE A 1 291 ? 10.352 -33.094 -3.494 1 94.06 291 ILE A C 1
ATOM 2340 O O . ILE A 1 291 ? 10.938 -34.125 -3.162 1 94.06 291 ILE A O 1
ATOM 2344 N N . GLY A 1 292 ? 10.156 -32.125 -2.621 1 90.38 292 GLY A N 1
ATOM 2345 C CA . GLY A 1 292 ? 10.555 -32.219 -1.228 1 90.38 292 GLY A CA 1
ATOM 2346 C C . GLY A 1 292 ? 12.055 -32.375 -1.05 1 90.38 292 GLY A C 1
ATOM 2347 O O . GLY A 1 292 ? 12.828 -31.578 -1.604 1 90.38 292 GLY A O 1
ATOM 2348 N N . ASN A 1 293 ? 12.469 -33.375 -0.32 1 87.5 293 ASN A N 1
ATOM 2349 C CA . ASN A 1 293 ? 13.867 -33.562 0.042 1 87.5 293 ASN A CA 1
ATOM 2350 C C . ASN A 1 293 ? 14.633 -34.344 -1.021 1 87.5 293 ASN A C 1
ATOM 2352 O O . ASN A 1 293 ? 15.859 -34.438 -0.965 1 87.5 293 ASN A O 1
ATOM 2356 N N . ASP A 1 294 ? 13.961 -34.844 -2.018 1 87.38 294 ASP A N 1
ATOM 2357 C CA . ASP A 1 294 ? 14.578 -35.656 -3.074 1 87.38 294 ASP A CA 1
ATOM 2358 C C . ASP A 1 294 ? 15.016 -34.781 -4.246 1 87.38 294 ASP A C 1
ATOM 2360 O O . ASP A 1 294 ? 14.844 -35.156 -5.406 1 87.38 294 ASP A O 1
ATOM 2364 N N . SER A 1 295 ? 15.547 -33.625 -3.969 1 94.38 295 SER A N 1
ATOM 2365 C CA . SER A 1 295 ? 15.945 -32.656 -5 1 94.38 295 SER A CA 1
ATOM 2366 C C . SER A 1 295 ? 17.406 -32.844 -5.395 1 94.38 295 SER A C 1
ATOM 2368 O O . SER A 1 295 ? 18.312 -32.625 -4.586 1 94.38 295 SER A O 1
ATOM 2370 N N . ALA A 1 296 ? 17.625 -33.281 -6.668 1 96.62 296 ALA A N 1
ATOM 2371 C CA . ALA A 1 296 ? 18.969 -33.562 -7.16 1 96.62 296 ALA A CA 1
ATOM 2372 C C . ALA A 1 296 ? 19.781 -32.281 -7.324 1 96.62 296 ALA A C 1
ATOM 2374 O O . ALA A 1 296 ? 19.25 -31.25 -7.746 1 96.62 296 ALA A O 1
ATOM 2375 N N . PRO A 1 297 ? 21.078 -32.344 -7.031 1 97.44 297 PRO A N 1
ATOM 2376 C CA . PRO A 1 297 ? 21.953 -31.203 -7.258 1 97.44 297 PRO A CA 1
ATOM 2377 C C . PRO A 1 297 ? 22.281 -30.984 -8.734 1 97.44 297 PRO A C 1
ATOM 2379 O O . PRO A 1 297 ? 21.828 -31.75 -9.586 1 97.44 297 PRO A O 1
ATOM 2382 N N . PHE A 1 298 ? 23.062 -29.984 -8.992 1 97.75 298 PHE A N 1
ATOM 2383 C CA . PHE A 1 298 ? 23.375 -29.5 -10.336 1 97.75 298 PHE A CA 1
ATOM 2384 C C . PHE A 1 298 ? 23.922 -30.609 -11.211 1 97.75 298 PHE A C 1
ATOM 2386 O O . PHE A 1 298 ? 23.438 -30.844 -12.312 1 97.75 298 PHE A O 1
ATOM 2393 N N . GLU A 1 299 ? 24.875 -31.469 -10.781 1 97 299 GLU A N 1
ATOM 2394 C CA . GLU A 1 299 ? 25.609 -32.438 -11.57 1 97 299 GLU A CA 1
ATOM 2395 C C . GLU A 1 299 ? 24.734 -33.656 -11.891 1 97 299 GLU A C 1
ATOM 2397 O O . GLU A 1 299 ? 24.984 -34.375 -12.867 1 97 299 GLU A O 1
ATOM 2402 N N . ALA A 1 300 ? 23.703 -33.844 -11.086 1 97.19 300 ALA A N 1
ATOM 2403 C CA . ALA A 1 300 ? 22.859 -35.031 -11.258 1 97.19 300 ALA A CA 1
ATOM 2404 C C . ALA A 1 300 ? 21.656 -34.688 -12.133 1 97.19 300 ALA A C 1
ATOM 2406 O O . ALA A 1 300 ? 20.75 -35.531 -12.281 1 97.19 300 ALA A O 1
ATOM 2407 N N . ARG A 1 301 ? 21.594 -33.531 -12.695 1 97.88 301 ARG A N 1
ATOM 2408 C CA . ARG A 1 301 ? 20.516 -33.125 -13.594 1 97.88 301 ARG A CA 1
ATOM 2409 C C . ARG A 1 301 ? 21 -33.094 -15.047 1 97.88 301 ARG A C 1
ATOM 2411 O O . ARG A 1 301 ? 21.656 -32.156 -15.469 1 97.88 301 ARG A O 1
ATOM 2418 N N . PRO A 1 302 ? 20.625 -34.062 -15.773 1 97.19 302 PRO A N 1
ATOM 2419 C CA . PRO A 1 302 ? 21.172 -34.188 -17.125 1 97.19 302 PRO A CA 1
ATOM 2420 C C . PRO A 1 302 ? 20.547 -33.219 -18.125 1 97.19 302 PRO A C 1
ATOM 2422 O O . PRO A 1 302 ? 21.156 -32.906 -19.156 1 97.19 302 PRO A O 1
ATOM 2425 N N . ILE A 1 303 ? 19.359 -32.75 -17.891 1 98.06 303 ILE A N 1
ATOM 2426 C CA . ILE A 1 303 ? 18.672 -31.859 -18.828 1 98.06 303 ILE A CA 1
ATOM 2427 C C . ILE A 1 303 ? 19 -30.406 -18.5 1 98.06 303 ILE A C 1
ATOM 2429 O O . ILE A 1 303 ? 18.922 -29.984 -17.344 1 98.06 303 ILE A O 1
ATOM 2433 N N . LEU A 1 304 ? 19.422 -29.656 -19.469 1 98.12 304 LEU A N 1
ATOM 2434 C CA . LEU A 1 304 ? 19.766 -28.25 -19.281 1 98.12 304 LEU A CA 1
ATOM 2435 C C . LEU A 1 304 ? 18.5 -27.406 -19.078 1 98.12 304 LEU A C 1
ATOM 2437 O O . LEU A 1 304 ? 18.391 -26.688 -18.078 1 98.12 304 LEU A O 1
ATOM 2441 N N . ALA A 1 305 ? 17.594 -27.531 -20.047 1 98.31 305 ALA A N 1
ATOM 2442 C CA . ALA A 1 305 ? 16.359 -26.75 -19.984 1 98.31 305 ALA A CA 1
ATOM 2443 C C . ALA A 1 305 ? 15.156 -27.594 -20.375 1 98.31 305 ALA A C 1
ATOM 2445 O O . ALA A 1 305 ? 15.25 -28.453 -21.25 1 98.31 305 ALA A O 1
ATOM 2446 N N . TYR A 1 306 ? 14.062 -27.328 -19.703 1 97.81 306 TYR A N 1
ATOM 2447 C CA . TYR A 1 306 ? 12.859 -28.141 -19.875 1 97.81 306 TYR A CA 1
ATOM 2448 C C . TYR A 1 306 ? 11.648 -27.25 -20.156 1 97.81 306 TYR A C 1
ATOM 2450 O O . TYR A 1 306 ? 11.414 -26.266 -19.453 1 97.81 306 TYR A O 1
ATOM 2458 N N . PHE A 1 307 ? 10.906 -27.547 -21.188 1 96.94 307 PHE A N 1
ATOM 2459 C CA . PHE A 1 307 ? 9.602 -26.969 -21.469 1 96.94 307 PHE A CA 1
ATOM 2460 C C . PHE A 1 307 ? 8.641 -28.016 -22 1 96.94 307 PHE A C 1
ATOM 2462 O O . PHE A 1 307 ? 8.977 -28.75 -22.938 1 96.94 307 PHE A O 1
ATOM 2469 N N . GLN A 1 308 ? 7.594 -28.109 -21.391 1 93.19 308 GLN A N 1
ATOM 2470 C CA . GLN A 1 308 ? 6.508 -28.953 -21.859 1 93.19 308 GLN A CA 1
ATOM 2471 C C . GLN A 1 308 ? 5.16 -28.25 -21.734 1 93.19 308 GLN A C 1
ATOM 2473 O O . GLN A 1 308 ? 4.742 -27.875 -20.641 1 93.19 308 GLN A O 1
ATOM 2478 N N . GLY A 1 309 ? 4.5 -27.984 -22.797 1 90.06 309 GLY A N 1
ATOM 2479 C CA . GLY A 1 309 ? 3.23 -27.281 -22.812 1 90.06 309 GLY A CA 1
ATOM 2480 C C . GLY A 1 309 ? 2.736 -26.953 -24.203 1 90.06 309 GLY A C 1
ATOM 2481 O O . GLY A 1 309 ? 3.334 -27.391 -25.203 1 90.06 309 GLY A O 1
ATOM 2482 N N . ALA A 1 310 ? 1.621 -26.266 -24.219 1 87.44 310 ALA A N 1
ATOM 2483 C CA . ALA A 1 310 ? 1.101 -25.828 -25.516 1 87.44 310 ALA A CA 1
ATOM 2484 C C . ALA A 1 310 ? 2.07 -24.875 -26.203 1 87.44 310 ALA A C 1
ATOM 2486 O O . ALA A 1 310 ? 2.471 -23.859 -25.609 1 87.44 310 ALA A O 1
ATOM 2487 N N . ILE A 1 311 ? 2.447 -25.234 -27.359 1 91.31 311 ILE A N 1
ATOM 2488 C CA . ILE A 1 311 ? 3.457 -24.453 -28.078 1 91.31 311 ILE A CA 1
ATOM 2489 C C . ILE A 1 311 ? 2.779 -23.469 -29.016 1 91.31 311 ILE A C 1
ATOM 2491 O O . ILE A 1 311 ? 3.223 -22.312 -29.156 1 91.31 311 ILE A O 1
ATOM 2495 N N . ILE A 1 312 ? 1.728 -23.922 -29.609 1 87.75 312 ILE A N 1
ATOM 2496 C CA . ILE A 1 312 ? 0.967 -23.031 -30.484 1 87.75 312 ILE A CA 1
ATOM 2497 C C . ILE A 1 312 ? -0.004 -22.203 -29.641 1 87.75 312 ILE A C 1
ATOM 2499 O O . ILE A 1 312 ? -0.975 -22.734 -29.094 1 87.75 312 ILE A O 1
ATOM 2503 N N . ARG A 1 313 ? 0.333 -20.953 -29.484 1 88.88 313 ARG A N 1
ATOM 2504 C CA . ARG A 1 313 ? -0.47 -20.031 -28.703 1 88.88 313 ARG A CA 1
ATOM 2505 C C . ARG A 1 313 ? -0.667 -18.703 -29.422 1 88.88 313 ARG A C 1
ATOM 2507 O O . ARG A 1 313 ? -0.148 -18.516 -30.531 1 88.88 313 ARG A O 1
ATOM 2514 N N . LYS A 1 314 ? -1.542 -17.828 -28.844 1 85.25 314 LYS A N 1
ATOM 2515 C CA . LYS A 1 314 ? -1.822 -16.5 -29.375 1 85.25 314 LYS A CA 1
ATOM 2516 C C . LYS A 1 314 ? -1.161 -15.422 -28.531 1 85.25 314 LYS A C 1
ATOM 2518 O O . LYS A 1 314 ? -0.534 -15.719 -27.516 1 85.25 314 LYS A O 1
ATOM 2523 N N . ASP A 1 315 ? -1.177 -14.156 -29.016 1 85.06 315 ASP A N 1
ATOM 2524 C CA . ASP A 1 315 ? -0.715 -12.992 -28.266 1 85.06 315 ASP A CA 1
ATOM 2525 C C . ASP A 1 315 ? 0.716 -13.188 -27.781 1 85.06 315 ASP A C 1
ATOM 2527 O O . ASP A 1 315 ? 1.611 -13.508 -28.562 1 85.06 315 ASP A O 1
ATOM 2531 N N . GLY A 1 316 ? 0.934 -13.055 -26.547 1 79.19 316 GLY A N 1
ATOM 2532 C CA . GLY A 1 316 ? 2.264 -13.18 -25.984 1 79.19 316 GLY A CA 1
ATOM 2533 C C . GLY A 1 316 ? 2.842 -14.578 -26.125 1 79.19 316 GLY A C 1
ATOM 2534 O O . GLY A 1 316 ? 4.059 -14.758 -26.047 1 79.19 316 GLY A O 1
ATOM 2535 N N . GLY A 1 317 ? 1.997 -15.484 -26.406 1 85.19 317 GLY A N 1
ATOM 2536 C CA . GLY A 1 317 ? 2.406 -16.875 -26.484 1 85.19 317 GLY A CA 1
ATOM 2537 C C . GLY A 1 317 ? 3.004 -17.25 -27.828 1 85.19 317 GLY A C 1
ATOM 2538 O O . GLY A 1 317 ? 3.582 -18.328 -27.969 1 85.19 317 GLY A O 1
ATOM 2539 N N . MET A 1 318 ? 2.994 -16.391 -28.75 1 87.81 318 MET A N 1
ATOM 2540 C CA . MET A 1 318 ? 3.568 -16.641 -30.062 1 87.81 318 MET A CA 1
ATOM 2541 C C . MET A 1 318 ? 5.07 -16.891 -29.969 1 87.81 318 MET A C 1
ATOM 2543 O O . MET A 1 318 ? 5.641 -17.609 -30.797 1 87.81 318 MET A O 1
ATOM 2547 N N . ILE A 1 319 ? 5.574 -16.375 -28.938 1 94.06 319 ILE A N 1
ATOM 2548 C CA . ILE A 1 319 ? 7.016 -16.5 -28.719 1 94.06 319 ILE A CA 1
ATOM 2549 C C . ILE A 1 319 ? 7.383 -17.969 -28.547 1 94.06 319 ILE A C 1
ATOM 2551 O O . ILE A 1 319 ? 8.523 -18.375 -28.797 1 94.06 319 ILE A O 1
ATOM 2555 N N . ARG A 1 320 ? 6.512 -18.812 -28.078 1 94.81 320 ARG A N 1
ATOM 2556 C CA . ARG A 1 320 ? 6.777 -20.234 -27.812 1 94.81 320 ARG A CA 1
ATOM 2557 C C . ARG A 1 320 ? 7.152 -20.953 -29.109 1 94.81 320 ARG A C 1
ATOM 2559 O O . ARG A 1 320 ? 8.039 -21.812 -29.109 1 94.81 320 ARG A O 1
ATOM 2566 N N . GLN A 1 321 ? 6.492 -20.609 -30.172 1 94.56 321 GLN A N 1
ATOM 2567 C CA . GLN A 1 321 ? 6.801 -21.234 -31.453 1 94.56 321 GLN A CA 1
ATOM 2568 C C . GLN A 1 321 ? 8.195 -20.844 -31.922 1 94.56 321 GLN A C 1
ATOM 2570 O O . GLN A 1 321 ? 8.93 -21.688 -32.438 1 94.56 321 GLN A O 1
ATOM 2575 N N . GLU A 1 322 ? 8.469 -19.594 -31.734 1 95.06 322 GLU A N 1
ATOM 2576 C CA . GLU A 1 322 ? 9.797 -19.125 -32.125 1 95.06 322 GLU A CA 1
ATOM 2577 C C . GLU A 1 322 ? 10.883 -19.828 -31.312 1 95.06 322 GLU A C 1
ATOM 2579 O O . GLU A 1 322 ? 11.891 -20.281 -31.875 1 95.06 322 GLU A O 1
ATOM 2584 N N . LEU A 1 323 ? 10.68 -19.953 -30.094 1 97 323 LEU A N 1
ATOM 2585 C CA . LEU A 1 323 ? 11.656 -20.594 -29.219 1 97 323 LEU A CA 1
ATOM 2586 C C . LEU A 1 323 ? 11.758 -22.094 -29.516 1 97 323 LEU A C 1
ATOM 2588 O O . LEU A 1 323 ? 12.836 -22.672 -29.438 1 97 323 LEU A O 1
ATOM 2592 N N . TYR A 1 324 ? 10.609 -22.656 -29.844 1 96.19 324 TYR A N 1
ATOM 2593 C CA . TYR A 1 324 ? 10.602 -24.062 -30.234 1 96.19 324 TYR A CA 1
ATOM 2594 C C . TYR A 1 324 ? 11.523 -24.312 -31.422 1 96.19 324 TYR A C 1
ATOM 2596 O O . TYR A 1 324 ? 12.32 -25.25 -31.422 1 96.19 324 TYR A O 1
ATOM 2604 N N . GLN A 1 325 ? 11.5 -23.484 -32.438 1 95.06 325 GLN A N 1
ATOM 2605 C CA . GLN A 1 325 ? 12.32 -23.641 -33.625 1 95.06 325 GLN A CA 1
ATOM 2606 C C . GLN A 1 325 ? 13.805 -23.469 -33.312 1 95.06 325 GLN A C 1
ATOM 2608 O O . GLN A 1 325 ? 14.656 -24.141 -33.906 1 95.06 325 GLN A O 1
ATOM 2613 N N . LEU A 1 326 ? 14.031 -22.641 -32.344 1 95.69 326 LEU A N 1
ATOM 2614 C CA . LEU A 1 326 ? 15.414 -22.328 -31.984 1 95.69 326 LEU A CA 1
ATOM 2615 C C . LEU A 1 326 ? 16.016 -23.422 -31.109 1 95.69 326 LEU A C 1
ATOM 2617 O O . LEU A 1 326 ? 17.219 -23.672 -31.156 1 95.69 326 LEU A O 1
ATOM 2621 N N . LEU A 1 327 ? 15.117 -24.141 -30.312 1 96.56 327 LEU A N 1
ATOM 2622 C CA . LEU A 1 327 ? 15.672 -24.922 -29.219 1 96.56 327 LEU A CA 1
ATOM 2623 C C . LEU A 1 327 ? 15.398 -26.422 -29.422 1 96.56 327 LEU A C 1
ATOM 2625 O O . LEU A 1 327 ? 16.016 -27.266 -28.766 1 96.56 327 LEU A O 1
ATOM 2629 N N . LYS A 1 328 ? 14.578 -26.797 -30.328 1 92.81 328 LYS A N 1
ATOM 2630 C CA . LYS A 1 328 ? 14.102 -28.156 -30.469 1 92.81 328 LYS A CA 1
ATOM 2631 C C . LYS A 1 328 ? 15.25 -29.109 -30.766 1 92.81 328 LYS A C 1
ATOM 2633 O O . LYS A 1 328 ? 15.219 -30.281 -30.391 1 92.81 328 LYS A O 1
ATOM 2638 N N . ASP A 1 329 ? 16.312 -28.641 -31.406 1 93.56 329 ASP A N 1
ATOM 2639 C CA . ASP A 1 329 ? 17.391 -29.516 -31.859 1 93.56 329 ASP A CA 1
ATOM 2640 C C . ASP A 1 329 ? 18.594 -29.422 -30.938 1 93.56 329 ASP A C 1
ATOM 2642 O O . ASP A 1 329 ? 19.641 -30.016 -31.203 1 93.56 329 ASP A O 1
ATOM 2646 N N . GLU A 1 330 ? 18.594 -28.625 -29.969 1 93.94 330 GLU A N 1
ATOM 2647 C CA . GLU A 1 330 ? 19.688 -28.484 -29.016 1 93.94 330 GLU A CA 1
ATOM 2648 C C . GLU A 1 330 ? 19.812 -29.734 -28.156 1 93.94 330 GLU A C 1
ATOM 2650 O O . GLU A 1 330 ? 18.828 -30.25 -27.625 1 93.94 330 GLU A O 1
ATOM 2655 N N . LYS A 1 331 ? 21.109 -30.094 -28.094 1 86.12 331 LYS A N 1
ATOM 2656 C CA . LYS A 1 331 ? 21.438 -31.312 -27.344 1 86.12 331 LYS A CA 1
ATOM 2657 C C . LYS A 1 331 ? 21.141 -31.156 -25.859 1 86.12 331 LYS A C 1
ATOM 2659 O O . LYS A 1 331 ? 21.234 -30.047 -25.328 1 86.12 331 LYS A O 1
ATOM 2664 N N . ASP A 1 332 ? 20.219 -31.516 -24.984 1 94 332 ASP A N 1
ATOM 2665 C CA . ASP A 1 332 ? 19.906 -31.547 -23.562 1 94 332 ASP A CA 1
ATOM 2666 C C . ASP A 1 332 ? 18.797 -30.562 -23.234 1 94 332 ASP A C 1
ATOM 2668 O O . ASP A 1 332 ? 18.641 -30.156 -22.078 1 94 332 ASP A O 1
ATOM 2672 N N . ILE A 1 333 ? 18.203 -30.094 -24.266 1 97.12 333 ILE A N 1
ATOM 2673 C CA . ILE A 1 333 ? 17.016 -29.266 -24.047 1 97.12 333 ILE A CA 1
ATOM 2674 C C . ILE A 1 333 ? 15.766 -30.047 -24.422 1 97.12 333 ILE A C 1
ATOM 2676 O O . ILE A 1 333 ? 15.688 -30.609 -25.516 1 97.12 333 ILE A O 1
ATOM 2680 N N . HIS A 1 334 ? 14.938 -30.172 -23.484 1 96.31 334 HIS A N 1
ATOM 2681 C CA . HIS A 1 334 ? 13.633 -30.766 -23.75 1 96.31 334 HIS A CA 1
ATOM 2682 C C . HIS A 1 334 ? 12.586 -29.688 -24.031 1 96.31 334 HIS A C 1
ATOM 2684 O O . HIS A 1 334 ? 12.227 -28.922 -23.141 1 96.31 334 HIS A O 1
ATOM 2690 N N . PHE A 1 335 ? 12.172 -29.562 -25.203 1 95.62 335 PHE A N 1
ATOM 2691 C CA . PHE A 1 335 ? 11.117 -28.656 -25.625 1 95.62 335 PHE A CA 1
ATOM 2692 C C . PHE A 1 335 ? 10.039 -29.391 -26.406 1 95.62 335 PHE A C 1
ATOM 2694 O O . PHE A 1 335 ? 10.234 -29.734 -27.578 1 95.62 335 PHE A O 1
ATOM 2701 N N . ALA A 1 336 ? 8.891 -29.609 -25.719 1 91.12 336 ALA A N 1
ATOM 2702 C CA . ALA A 1 336 ? 7.91 -30.484 -26.344 1 91.12 336 ALA A CA 1
ATOM 2703 C C . ALA A 1 336 ? 6.484 -30.016 -26.094 1 91.12 336 ALA A C 1
ATOM 2705 O O . ALA A 1 336 ? 6.25 -29.219 -25.172 1 91.12 336 ALA A O 1
ATOM 2706 N N . TYR A 1 337 ? 5.586 -30.5 -26.875 1 85 337 TYR A N 1
ATOM 2707 C CA . TYR A 1 337 ? 4.16 -30.234 -26.719 1 85 337 TYR A CA 1
ATOM 2708 C C . TYR A 1 337 ? 3.619 -30.922 -25.469 1 85 337 TYR A C 1
ATOM 2710 O O . TYR A 1 337 ? 4.059 -32.031 -25.125 1 85 337 TYR A O 1
ATOM 2718 N N . GLY A 1 338 ? 2.73 -30.219 -24.844 1 77.25 338 GLY A N 1
ATOM 2719 C CA . GLY A 1 338 ? 2.104 -30.781 -23.656 1 77.25 338 GLY A CA 1
ATOM 2720 C C . GLY A 1 338 ? 1.073 -31.844 -23.969 1 77.25 338 GLY A C 1
ATOM 2721 O O . GLY A 1 338 ? 0.457 -31.828 -25.031 1 77.25 338 GLY A O 1
ATOM 2722 N N . THR A 1 339 ? 1.113 -33.031 -23.25 1 65.12 339 THR A N 1
ATOM 2723 C CA . THR A 1 339 ? 0.024 -34 -23.281 1 65.12 339 THR A CA 1
ATOM 2724 C C . THR A 1 339 ? -0.71 -34.062 -21.953 1 65.12 339 THR A C 1
ATOM 2726 O O . THR A 1 339 ? -0.086 -34 -20.891 1 65.12 339 THR A O 1
ATOM 2729 N N . VAL A 1 340 ? -2.119 -33.688 -21.953 1 57.62 340 VAL A N 1
ATOM 2730 C CA . VAL A 1 340 ? -2.879 -33.594 -20.703 1 57.62 340 VAL A CA 1
ATOM 2731 C 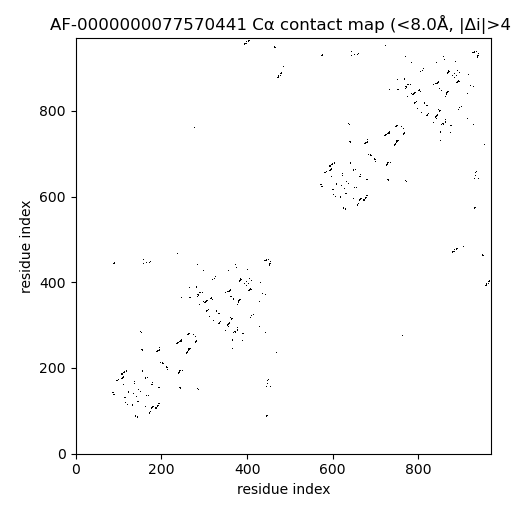C . VAL A 1 340 ? -3.346 -35 -20.312 1 57.62 340 VAL A C 1
ATOM 2733 O O . VAL A 1 340 ? -4.449 -35.438 -20.672 1 57.62 340 VAL A O 1
ATOM 2736 N N . ASP A 1 341 ? -2.543 -36.062 -20.281 1 60.44 341 ASP A N 1
ATOM 2737 C CA . ASP A 1 341 ? -2.965 -37.344 -19.734 1 60.44 341 ASP A CA 1
ATOM 2738 C C . ASP A 1 341 ? -2.15 -37.719 -18.5 1 60.44 341 ASP A C 1
ATOM 2740 O O . ASP A 1 341 ? -1.218 -37 -18.125 1 60.44 341 ASP A O 1
ATOM 2744 N N . GLY A 1 342 ? -2.846 -38.438 -17.469 1 59.97 342 GLY A N 1
ATOM 2745 C CA . GLY A 1 342 ? -2.217 -38.875 -16.234 1 59.97 342 GLY A CA 1
ATOM 2746 C C . GLY A 1 342 ? -0.739 -39.188 -16.391 1 59.97 342 GLY A C 1
ATOM 2747 O O . GLY A 1 342 ? 0.073 -38.812 -15.547 1 59.97 342 GLY A O 1
ATOM 2748 N N . ASN A 1 343 ? -0.375 -39.625 -17.344 1 73.94 343 ASN A N 1
ATOM 2749 C CA . ASN A 1 343 ? 1.021 -39.969 -17.609 1 73.94 343 ASN A CA 1
ATOM 2750 C C . ASN A 1 343 ? 1.83 -38.719 -17.953 1 73.94 343 ASN A C 1
ATOM 2752 O O . ASN A 1 343 ? 3.039 -38.656 -17.719 1 73.94 343 ASN A O 1
ATOM 2756 N N . GLY A 1 344 ? 1.081 -37.719 -18.266 1 80 344 GLY A N 1
ATOM 2757 C CA . GLY A 1 344 ? 1.725 -36.469 -18.609 1 80 344 GLY A CA 1
ATOM 2758 C C . GLY A 1 344 ? 2.248 -35.719 -17.406 1 80 344 GLY A C 1
ATOM 2759 O O . GLY A 1 344 ? 3.365 -35.188 -17.422 1 80 344 GLY A O 1
ATOM 2760 N N . ILE A 1 345 ? 1.525 -35.812 -16.328 1 85.75 345 ILE A N 1
ATOM 2761 C CA . ILE A 1 345 ? 1.91 -35.125 -15.094 1 85.75 345 ILE A CA 1
ATOM 2762 C C . ILE A 1 345 ? 3.15 -35.781 -14.5 1 85.75 345 ILE A C 1
ATOM 2764 O O . ILE A 1 345 ? 4.074 -35.094 -14.047 1 85.75 345 ILE A O 1
ATOM 2768 N N . LYS A 1 346 ? 3.146 -37.062 -14.492 1 87.81 346 LYS A N 1
ATOM 2769 C CA . LYS A 1 346 ? 4.293 -37.781 -13.961 1 87.81 346 LYS A CA 1
ATOM 2770 C C . LYS A 1 346 ? 5.551 -37.5 -14.781 1 87.81 346 LYS A C 1
ATOM 2772 O O . LYS A 1 346 ? 6.629 -37.312 -14.219 1 87.81 346 LYS A O 1
ATOM 2777 N N . ARG A 1 347 ? 5.363 -37.531 -16.031 1 90.38 347 ARG A N 1
ATOM 2778 C CA . ARG A 1 347 ? 6.492 -37.25 -16.922 1 90.38 347 ARG A CA 1
ATOM 2779 C C . ARG A 1 347 ? 7.012 -35.844 -16.719 1 90.38 347 ARG A C 1
ATOM 2781 O O . ARG A 1 347 ? 8.227 -35.625 -16.672 1 90.38 347 ARG A O 1
ATOM 2788 N N . THR A 1 348 ? 6.109 -34.969 -16.641 1 92.12 348 THR A N 1
ATOM 2789 C CA . THR A 1 348 ? 6.492 -33.594 -16.422 1 92.12 348 THR A CA 1
ATOM 2790 C C . THR A 1 348 ? 7.207 -33.438 -15.086 1 92.12 348 THR A C 1
ATOM 2792 O O . THR A 1 348 ? 8.203 -32.719 -14.992 1 92.12 348 THR A O 1
ATOM 2795 N N . SER A 1 349 ? 6.691 -34.125 -14.07 1 93.56 349 SER A N 1
ATOM 2796 C CA . SER A 1 349 ? 7.312 -34.062 -12.75 1 93.56 349 SER A CA 1
ATOM 2797 C C . SER A 1 349 ? 8.758 -34.562 -12.805 1 93.56 349 SER A C 1
ATOM 2799 O O . SER A 1 349 ? 9.656 -33.906 -12.281 1 93.56 349 SER A O 1
ATOM 2801 N N . LYS A 1 350 ? 8.922 -35.656 -13.445 1 93.69 350 LYS A N 1
ATOM 2802 C CA . LYS A 1 350 ? 10.258 -36.219 -13.578 1 93.69 350 LYS A CA 1
ATOM 2803 C C . LYS A 1 350 ? 11.148 -35.312 -14.438 1 93.69 350 LYS A C 1
ATOM 2805 O O . LYS A 1 350 ? 12.32 -35.094 -14.109 1 93.69 350 LYS A O 1
ATOM 2810 N N . GLY A 1 351 ? 10.555 -34.875 -15.523 1 95.5 351 GLY A N 1
ATOM 2811 C CA . GLY A 1 351 ? 11.297 -33.969 -16.406 1 95.5 351 GLY A CA 1
ATOM 2812 C C . GLY A 1 351 ? 11.805 -32.719 -15.711 1 95.5 351 GLY A C 1
ATOM 2813 O O . GLY A 1 351 ? 12.977 -32.375 -15.828 1 95.5 351 GLY A O 1
ATOM 2814 N N . MET A 1 352 ? 10.984 -32.125 -15 1 97.31 352 MET A N 1
ATOM 2815 C CA . MET A 1 352 ? 11.359 -30.891 -14.289 1 97.31 352 MET A CA 1
ATOM 2816 C C . MET A 1 352 ? 12.367 -31.188 -13.188 1 97.31 352 MET A C 1
ATOM 2818 O O . MET A 1 352 ? 13.344 -30.453 -13.016 1 97.31 352 MET A O 1
ATOM 2822 N N . ALA A 1 353 ? 12.195 -32.281 -12.477 1 97 353 ALA A N 1
ATOM 2823 C CA . ALA A 1 353 ? 13.078 -32.656 -11.375 1 97 353 ALA A CA 1
ATOM 2824 C C . ALA A 1 353 ? 14.477 -32.969 -11.875 1 97 353 ALA A C 1
ATOM 2826 O O . ALA A 1 353 ? 15.453 -32.875 -11.125 1 97 353 ALA A O 1
ATOM 2827 N N . SER A 1 354 ? 14.57 -33.344 -13.133 1 97.44 354 SER A N 1
ATOM 2828 C CA . SER A 1 354 ? 15.844 -33.75 -13.711 1 97.44 354 SER A CA 1
ATOM 2829 C C . SER A 1 354 ? 16.469 -32.625 -14.539 1 97.44 354 SER A C 1
ATOM 2831 O O . SER A 1 354 ? 17.422 -32.844 -15.289 1 97.44 354 SER A O 1
ATOM 2833 N N . SER A 1 355 ? 15.93 -31.469 -14.438 1 98.5 355 SER A N 1
ATOM 2834 C CA . SER A 1 355 ? 16.391 -30.359 -15.266 1 98.5 355 SER A CA 1
ATOM 2835 C C . SER A 1 355 ? 17 -29.25 -14.422 1 98.5 355 SER A C 1
ATOM 2837 O O . SER A 1 355 ? 16.562 -29 -13.297 1 98.5 355 SER A O 1
ATOM 2839 N N . LYS A 1 356 ? 17.984 -28.594 -15 1 98.62 356 LYS A N 1
ATOM 2840 C CA . LYS A 1 356 ? 18.625 -27.484 -14.32 1 98.62 356 LYS A CA 1
ATOM 2841 C C . LYS A 1 356 ? 17.75 -26.234 -14.375 1 98.62 356 LYS A C 1
ATOM 2843 O O . LYS A 1 356 ? 17.594 -25.531 -13.367 1 98.62 356 LYS A O 1
ATOM 2848 N N . PHE A 1 357 ? 17.188 -26.031 -15.57 1 98.69 357 PHE A N 1
ATOM 2849 C CA . PHE A 1 357 ? 16.344 -24.875 -15.781 1 98.69 357 PHE A CA 1
ATOM 2850 C C . PHE A 1 357 ? 14.984 -25.281 -16.344 1 98.69 357 PHE A C 1
ATOM 2852 O O . PHE A 1 357 ? 14.898 -26.219 -17.125 1 98.69 357 PHE A O 1
ATOM 2859 N N . CYS A 1 358 ? 13.953 -24.656 -15.898 1 98.75 358 CYS A N 1
ATOM 2860 C CA . CYS A 1 358 ? 12.617 -24.812 -16.469 1 98.75 358 CYS A CA 1
ATOM 2861 C C . CYS A 1 358 ? 12.141 -23.5 -17.109 1 98.75 358 CYS A C 1
ATOM 2863 O O . CYS A 1 358 ? 12.102 -22.469 -16.438 1 98.75 358 CYS A O 1
ATOM 2865 N N . LEU A 1 359 ? 11.805 -23.594 -18.344 1 98.19 359 LEU A N 1
ATOM 2866 C CA . LEU A 1 359 ? 11.406 -22.406 -19.094 1 98.19 359 LEU A CA 1
ATOM 2867 C C . LEU A 1 359 ? 9.953 -22.031 -18.797 1 98.19 359 LEU A C 1
ATOM 2869 O O . LEU A 1 359 ? 9.055 -22.859 -18.969 1 98.19 359 LEU A O 1
ATOM 2873 N N . ASN A 1 360 ? 9.773 -20.859 -18.281 1 97.62 360 ASN A N 1
ATOM 2874 C CA . ASN A 1 360 ? 8.445 -20.297 -18.047 1 97.62 360 ASN A CA 1
ATOM 2875 C C . ASN A 1 360 ? 8.148 -19.156 -19.031 1 97.62 360 ASN A C 1
ATOM 2877 O O . ASN A 1 360 ? 8.398 -18 -18.719 1 97.62 360 ASN A O 1
ATOM 2881 N N . ILE A 1 361 ? 7.535 -19.578 -20.062 1 97 361 ILE A N 1
ATOM 2882 C CA . ILE A 1 361 ? 7.285 -18.688 -21.203 1 97 361 ILE A CA 1
ATOM 2883 C C . ILE A 1 361 ? 5.816 -18.266 -21.219 1 97 361 ILE A C 1
ATOM 2885 O O . ILE A 1 361 ? 4.93 -19.094 -20.969 1 97 361 ILE A O 1
ATOM 2889 N N . ALA A 1 362 ? 5.617 -17.031 -21.562 1 95.19 362 ALA A N 1
ATOM 2890 C CA . ALA A 1 362 ? 4.25 -16.516 -21.609 1 95.19 362 ALA A CA 1
ATOM 2891 C C . ALA A 1 362 ? 3.381 -17.344 -22.547 1 95.19 362 ALA A C 1
ATOM 2893 O O . ALA A 1 362 ? 3.861 -17.859 -23.562 1 95.19 362 ALA A O 1
ATOM 2894 N N . GLY A 1 363 ? 2.115 -17.531 -22.141 1 92.69 363 GLY A N 1
ATOM 2895 C CA . GLY A 1 363 ? 1.09 -18.047 -23.047 1 92.69 363 GLY A CA 1
ATOM 2896 C C . GLY A 1 363 ? 0.21 -16.953 -23.625 1 92.69 363 GLY A C 1
ATOM 2897 O O . GLY A 1 363 ? 0.705 -15.898 -24.031 1 92.69 363 GLY A O 1
ATOM 2898 N N . ASP A 1 364 ? -1.102 -17.312 -23.578 1 90.38 364 ASP A N 1
ATOM 2899 C CA . ASP A 1 364 ? -2.035 -16.266 -24 1 90.38 364 ASP A CA 1
ATOM 2900 C C . ASP A 1 364 ? -2.031 -15.102 -23.016 1 90.38 364 ASP A C 1
ATOM 2902 O O . ASP A 1 364 ? -2.352 -13.969 -23.391 1 90.38 364 ASP A O 1
ATOM 2906 N N . THR A 1 365 ? -1.713 -15.43 -21.812 1 94.12 365 THR A N 1
ATOM 2907 C CA . THR A 1 365 ? -1.514 -14.445 -20.766 1 94.12 365 THR A CA 1
ATOM 2908 C C . THR A 1 365 ? -0.1 -14.539 -20.188 1 94.12 365 THR A C 1
ATOM 2910 O O . THR A 1 365 ? 0.627 -15.492 -20.484 1 94.12 365 THR A O 1
ATOM 2913 N N . PRO A 1 366 ? 0.281 -13.57 -19.422 1 96.06 366 PRO A N 1
ATOM 2914 C CA . PRO A 1 366 ? 1.681 -13.516 -19 1 96.06 366 PRO A CA 1
ATOM 2915 C C . PRO A 1 366 ? 2.029 -14.602 -17.984 1 96.06 366 PRO A C 1
ATOM 2917 O O . PRO A 1 366 ? 3.207 -14.906 -17.781 1 96.06 366 PRO A O 1
ATOM 2920 N N . SER A 1 367 ? 1.101 -15.18 -17.328 1 95.5 367 SER A N 1
ATOM 2921 C CA . SER A 1 367 ? 1.406 -16.125 -16.266 1 95.5 367 SER A CA 1
ATOM 2922 C C . SER A 1 367 ? 0.957 -17.531 -16.625 1 95.5 367 SER A C 1
ATOM 2924 O O . SER A 1 367 ? 0.141 -17.719 -17.547 1 95.5 367 SER A O 1
ATOM 2926 N N . SER A 1 368 ? 1.569 -18.5 -15.984 1 94.31 368 SER A N 1
ATOM 2927 C CA . SER A 1 368 ? 1.22 -19.906 -16.172 1 94.31 368 SER A CA 1
ATOM 2928 C C . SER A 1 368 ? 1.555 -20.734 -14.922 1 94.31 368 SER A C 1
ATOM 2930 O O . SER A 1 368 ? 2.422 -20.344 -14.141 1 94.31 368 SER A O 1
ATOM 2932 N N . ASN A 1 369 ? 0.867 -21.828 -14.82 1 95.69 369 ASN A N 1
ATOM 2933 C CA . ASN A 1 369 ? 1.105 -22.734 -13.703 1 95.69 369 ASN A CA 1
ATOM 2934 C C . ASN A 1 369 ? 2.516 -23.312 -13.742 1 95.69 369 ASN A C 1
ATOM 2936 O O . ASN A 1 369 ? 3.049 -23.734 -12.719 1 95.69 369 ASN A O 1
ATOM 2940 N N . ARG A 1 370 ? 3.139 -23.328 -14.898 1 95.25 370 ARG A N 1
ATOM 2941 C CA . ARG A 1 370 ? 4.445 -23.953 -15.086 1 95.25 370 ARG A CA 1
ATOM 2942 C C . ARG A 1 370 ? 5.477 -23.359 -14.133 1 95.25 370 ARG A C 1
ATOM 2944 O O . ARG A 1 370 ? 6.375 -24.062 -13.664 1 95.25 370 ARG A O 1
ATOM 2951 N N . LEU A 1 371 ? 5.32 -22.094 -13.867 1 98.31 371 LEU A N 1
ATOM 2952 C CA . LEU A 1 371 ? 6.238 -21.438 -12.938 1 98.31 371 LEU A CA 1
ATOM 2953 C C . LEU A 1 371 ? 6.195 -22.109 -11.578 1 98.31 371 LEU A C 1
ATOM 2955 O O . LEU A 1 371 ? 7.242 -22.406 -10.992 1 98.31 371 LEU A O 1
ATOM 2959 N N . PHE A 1 372 ? 5.062 -22.375 -11.117 1 98.56 372 PHE A N 1
ATOM 2960 C CA . PHE A 1 372 ? 4.891 -22.922 -9.773 1 98.56 372 PHE A CA 1
ATOM 2961 C C . PHE A 1 372 ? 5.211 -24.406 -9.742 1 98.56 372 PHE A C 1
ATOM 2963 O O . PHE A 1 372 ? 5.734 -24.922 -8.742 1 98.56 372 PHE A O 1
ATOM 2970 N N . ASP A 1 373 ? 4.93 -25.109 -10.875 1 97.62 373 ASP A N 1
ATOM 2971 C CA . ASP A 1 373 ? 5.422 -26.469 -11.031 1 97.62 373 ASP A CA 1
ATOM 2972 C C . ASP A 1 373 ? 6.945 -26.531 -10.945 1 97.62 373 ASP A C 1
ATOM 2974 O O . ASP A 1 373 ? 7.5 -27.406 -10.281 1 97.62 373 ASP A O 1
ATOM 2978 N N . ALA A 1 374 ? 7.574 -25.594 -11.602 1 98.56 374 ALA A N 1
ATOM 2979 C CA . ALA A 1 374 ? 9.031 -25.531 -11.578 1 98.56 374 ALA A CA 1
ATOM 2980 C C . ALA A 1 374 ? 9.555 -25.266 -10.172 1 98.56 374 ALA A C 1
ATOM 2982 O O . ALA A 1 374 ? 10.516 -25.906 -9.727 1 98.56 374 ALA A O 1
ATOM 2983 N N . ILE A 1 375 ? 8.922 -24.375 -9.453 1 98.69 375 ILE A N 1
ATOM 2984 C CA . ILE A 1 375 ? 9.359 -23.984 -8.117 1 98.69 375 ILE A CA 1
ATOM 2985 C C . ILE A 1 375 ? 9.312 -25.188 -7.188 1 98.69 375 ILE A C 1
ATOM 2987 O O . ILE A 1 375 ? 10.289 -25.5 -6.504 1 98.69 375 ILE A O 1
ATOM 2991 N N . VAL A 1 376 ? 8.242 -25.969 -7.215 1 98.06 376 VAL A N 1
ATOM 2992 C CA . VAL A 1 376 ? 8.102 -27.078 -6.266 1 98.06 376 VAL A CA 1
ATOM 2993 C C . VAL A 1 376 ? 8.953 -28.25 -6.715 1 98.06 376 VAL A C 1
ATOM 2995 O O . VAL A 1 376 ? 9.195 -29.188 -5.941 1 98.06 376 VAL A O 1
ATOM 2998 N N . SER A 1 377 ? 9.352 -28.266 -7.988 1 98.06 377 SER A N 1
ATOM 2999 C CA . SER A 1 377 ? 10.258 -29.297 -8.508 1 98.06 377 SER A CA 1
ATOM 3000 C C . SER A 1 377 ? 11.719 -28.891 -8.297 1 98.06 377 SER A C 1
ATOM 3002 O O . SER A 1 377 ? 12.625 -29.641 -8.656 1 98.06 377 SER A O 1
ATOM 3004 N N . HIS A 1 378 ? 11.938 -27.719 -7.734 1 98.56 378 HIS A N 1
ATOM 3005 C CA . HIS A 1 378 ? 13.25 -27.125 -7.52 1 98.56 378 HIS A CA 1
ATOM 3006 C C . HIS A 1 378 ? 14.023 -27.016 -8.828 1 98.56 378 HIS A C 1
ATOM 3008 O O . HIS A 1 378 ? 15.227 -27.266 -8.867 1 98.56 378 HIS A O 1
ATOM 3014 N N . CYS A 1 379 ? 13.352 -26.906 -9.875 1 98.75 379 CYS A N 1
ATOM 3015 C CA . CYS A 1 379 ? 13.906 -26.578 -11.18 1 98.75 379 CYS A CA 1
ATOM 3016 C C . CYS A 1 379 ? 13.977 -25.062 -11.375 1 98.75 379 CYS A C 1
ATOM 3018 O O . CYS A 1 379 ? 12.945 -24.391 -11.383 1 98.75 379 CYS A O 1
ATOM 3020 N N . VAL A 1 380 ? 15.141 -24.438 -11.508 1 98.75 380 VAL A N 1
ATOM 3021 C CA . VAL A 1 380 ? 15.297 -22.984 -11.539 1 98.75 380 VAL A CA 1
ATOM 3022 C C . VAL A 1 380 ? 14.492 -22.406 -12.703 1 98.75 380 VAL A C 1
ATOM 3024 O O . VAL A 1 380 ? 14.766 -22.703 -13.867 1 98.75 380 VAL A O 1
ATOM 3027 N N . PRO A 1 381 ? 13.523 -21.594 -12.422 1 98.75 381 PRO A N 1
ATOM 3028 C CA . PRO A 1 381 ? 12.703 -21.031 -13.492 1 98.75 381 PRO A CA 1
ATOM 3029 C C . PRO A 1 381 ? 13.461 -20 -14.328 1 98.75 381 PRO A C 1
ATOM 3031 O O . PRO A 1 381 ? 14.242 -19.219 -13.781 1 98.75 381 PRO A O 1
ATOM 3034 N N . VAL A 1 382 ? 13.312 -20.094 -15.562 1 98.44 382 VAL A N 1
ATOM 3035 C CA . VAL A 1 382 ? 13.695 -19.047 -16.5 1 98.44 382 VAL A CA 1
ATOM 3036 C C . VAL A 1 382 ? 12.438 -18.359 -17.047 1 98.44 382 VAL A C 1
ATOM 3038 O O . VAL A 1 382 ? 11.742 -18.922 -17.891 1 98.44 382 VAL A O 1
ATOM 3041 N N . ILE A 1 383 ? 12.211 -17.188 -16.562 1 98.25 383 ILE A N 1
ATOM 3042 C CA . ILE A 1 383 ? 10.961 -16.484 -16.844 1 98.25 383 ILE A CA 1
ATOM 3043 C C . ILE A 1 383 ? 11.141 -15.609 -18.078 1 98.25 383 ILE A C 1
ATOM 3045 O O . ILE A 1 383 ? 11.93 -14.656 -18.078 1 98.25 383 ILE A O 1
ATOM 3049 N N . ILE A 1 384 ? 10.477 -15.984 -19.109 1 97.38 384 ILE A N 1
ATOM 3050 C CA . ILE A 1 384 ? 10.438 -15.234 -20.359 1 97.38 384 ILE A CA 1
ATOM 3051 C C . ILE A 1 384 ? 9.031 -14.695 -20.594 1 97.38 384 ILE A C 1
ATOM 3053 O O . ILE A 1 384 ? 8.281 -15.242 -21.406 1 97.38 384 ILE A O 1
ATOM 3057 N N . SER A 1 385 ? 8.633 -13.672 -19.938 1 97.19 385 SER A N 1
ATOM 3058 C CA . SER A 1 385 ? 7.34 -13 -19.922 1 97.19 385 SER A CA 1
ATOM 3059 C C . SER A 1 385 ? 7.473 -11.562 -19.438 1 97.19 385 SER A C 1
ATOM 3061 O O . SER A 1 385 ? 7.469 -11.305 -18.234 1 97.19 385 SER A O 1
ATOM 3063 N N . ASP A 1 386 ? 7.453 -10.633 -20.312 1 94.75 386 ASP A N 1
ATOM 3064 C CA . ASP A 1 386 ? 7.859 -9.266 -20.031 1 94.75 386 ASP A C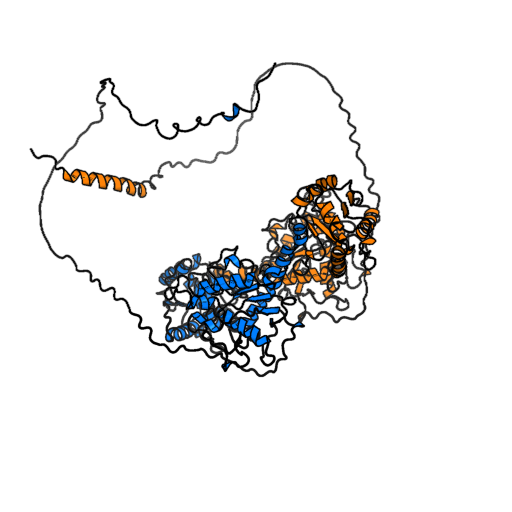A 1
ATOM 3065 C C . ASP A 1 386 ? 6.828 -8.555 -19.156 1 94.75 386 ASP A C 1
ATOM 3067 O O . ASP A 1 386 ? 7.18 -7.688 -18.344 1 94.75 386 ASP A O 1
ATOM 3071 N N . ASP A 1 387 ? 5.57 -8.922 -19.25 1 94.5 387 ASP A N 1
ATOM 3072 C CA . ASP A 1 387 ? 4.508 -8.195 -18.547 1 94.5 387 ASP A CA 1
ATOM 3073 C C . ASP A 1 387 ? 4.004 -8.984 -17.344 1 94.5 387 ASP A C 1
ATOM 3075 O O . ASP A 1 387 ? 2.924 -8.703 -16.828 1 94.5 387 ASP A O 1
ATOM 3079 N N . ILE A 1 388 ? 4.73 -9.914 -16.906 1 96.75 388 ILE A N 1
ATOM 3080 C CA . ILE A 1 388 ? 4.277 -10.805 -15.836 1 96.75 388 ILE A CA 1
ATOM 3081 C C . ILE A 1 388 ? 4.293 -10.062 -14.5 1 96.75 388 ILE A C 1
ATOM 3083 O O . ILE A 1 388 ? 5.199 -9.273 -14.234 1 96.75 388 ILE A O 1
ATOM 3087 N N . GLU A 1 389 ? 3.223 -10.18 -13.758 1 97.12 389 GLU A N 1
ATOM 3088 C CA . GLU A 1 389 ? 3.184 -9.812 -12.352 1 97.12 389 GLU A CA 1
ATOM 3089 C C . GLU A 1 389 ? 3.244 -11.047 -11.453 1 97.12 389 GLU A C 1
ATOM 3091 O O . GLU A 1 389 ? 2.486 -12 -11.656 1 97.12 389 GLU A O 1
ATOM 3096 N N . LEU A 1 390 ? 4.156 -11.062 -10.438 1 98.31 390 LEU A N 1
ATOM 3097 C CA . LEU A 1 390 ? 4.434 -12.273 -9.672 1 98.31 390 LEU A CA 1
ATOM 3098 C C . LEU A 1 390 ? 3.803 -12.203 -8.281 1 98.31 390 LEU A C 1
ATOM 3100 O O . LEU A 1 390 ? 3.795 -11.141 -7.656 1 98.31 390 LEU A O 1
ATOM 3104 N N . PRO A 1 391 ? 3.348 -13.32 -7.793 1 98.5 391 PRO A N 1
ATOM 3105 C CA . PRO A 1 391 ? 2.818 -13.344 -6.426 1 98.5 391 PRO A CA 1
ATOM 3106 C C . PRO A 1 391 ? 3.891 -13.086 -5.375 1 98.5 391 PRO A C 1
ATOM 3108 O O . PRO A 1 391 ? 5.02 -13.562 -5.508 1 98.5 391 PRO A O 1
ATOM 3111 N N . PHE A 1 392 ? 3.637 -12.32 -4.375 1 98.38 392 PHE A N 1
ATOM 3112 C CA . PHE A 1 392 ? 4.414 -12.141 -3.154 1 98.38 392 PHE A CA 1
ATOM 3113 C C . PHE A 1 392 ? 5.758 -11.492 -3.459 1 98.38 392 PHE A C 1
ATOM 3115 O O . PHE A 1 392 ? 6.75 -11.766 -2.785 1 98.38 392 PHE A O 1
ATOM 3122 N N . GLU A 1 393 ? 5.793 -10.727 -4.547 1 97.81 393 GLU A N 1
ATOM 3123 C CA . GLU A 1 393 ? 7.09 -10.188 -4.941 1 97.81 393 GLU A CA 1
ATOM 3124 C C . GLU A 1 393 ? 7.547 -9.086 -3.982 1 97.81 393 GLU A C 1
ATOM 3126 O O . GLU A 1 393 ? 8.711 -8.688 -3.998 1 97.81 393 GLU A O 1
ATOM 3131 N N . ASP A 1 394 ? 6.672 -8.547 -3.121 1 96.56 394 ASP A N 1
ATOM 3132 C CA . ASP A 1 394 ? 7.07 -7.578 -2.102 1 96.56 394 ASP A CA 1
ATOM 3133 C C . ASP A 1 394 ? 7.758 -8.266 -0.926 1 96.56 394 ASP A C 1
ATOM 3135 O O . ASP A 1 394 ? 8.398 -7.613 -0.1 1 96.56 394 ASP A O 1
ATOM 3139 N N . VAL A 1 395 ? 7.695 -9.594 -0.849 1 96.69 395 VAL A N 1
ATOM 3140 C CA . VAL A 1 395 ? 8.289 -10.336 0.262 1 96.69 395 VAL A CA 1
ATOM 3141 C C . VAL A 1 395 ? 9.383 -11.258 -0.257 1 96.69 395 VAL A C 1
ATOM 3143 O O . VAL A 1 395 ? 10.375 -11.508 0.434 1 96.69 395 VAL A O 1
ATOM 3146 N N . LEU A 1 396 ? 9.172 -11.75 -1.458 1 98 396 LEU A N 1
ATOM 3147 C CA . LEU A 1 396 ? 10.125 -12.688 -2.053 1 98 396 LEU A CA 1
ATOM 3148 C C . LEU A 1 396 ? 10.859 -12.039 -3.221 1 98 396 LEU A C 1
ATOM 3150 O O . LEU A 1 396 ? 10.234 -11.531 -4.152 1 98 396 LEU A O 1
ATOM 3154 N N . ASP A 1 397 ? 12.125 -12.031 -3.172 1 97.12 397 ASP A N 1
ATOM 3155 C CA . ASP A 1 397 ? 12.953 -11.578 -4.289 1 97.12 397 ASP A CA 1
ATOM 3156 C C . ASP A 1 397 ? 13.18 -12.703 -5.297 1 97.12 397 ASP A C 1
ATOM 3158 O O . ASP A 1 397 ? 14.078 -13.531 -5.121 1 97.12 397 ASP A O 1
ATOM 3162 N N . TYR A 1 398 ? 12.422 -12.727 -6.371 1 98.38 398 TYR A N 1
ATOM 3163 C CA . TYR A 1 398 ? 12.453 -13.805 -7.355 1 98.38 398 TYR A CA 1
ATOM 3164 C C . TYR A 1 398 ? 13.828 -13.891 -8.016 1 98.38 398 TYR A C 1
ATOM 3166 O O . TYR A 1 398 ? 14.211 -14.953 -8.516 1 98.38 398 TYR A O 1
ATOM 3174 N N . SER A 1 399 ? 14.562 -12.812 -8.055 1 96.94 399 SER A N 1
ATOM 3175 C CA . SER A 1 399 ? 15.875 -12.812 -8.703 1 96.94 399 SER A CA 1
ATOM 3176 C C . SER A 1 399 ? 16.844 -13.727 -7.973 1 96.94 399 SER A C 1
ATOM 3178 O O . SER A 1 399 ? 17.906 -14.062 -8.5 1 96.94 399 SER A O 1
ATOM 3180 N N . LYS A 1 400 ? 16.469 -14.148 -6.797 1 97.56 400 LYS A N 1
ATOM 3181 C CA . LYS A 1 400 ? 17.328 -15.016 -5.996 1 97.56 400 LYS A CA 1
ATOM 3182 C C . LYS A 1 400 ? 17.078 -16.484 -6.297 1 97.56 400 LYS A C 1
ATOM 3184 O O . LYS A 1 400 ? 17.844 -17.359 -5.879 1 97.56 400 LYS A O 1
ATOM 3189 N N . PHE A 1 401 ? 15.961 -16.781 -7.035 1 98.19 401 PHE A N 1
ATOM 3190 C CA . PHE A 1 401 ? 15.695 -18.188 -7.297 1 98.19 401 PHE A CA 1
ATOM 3191 C C . PHE A 1 401 ? 15.133 -18.391 -8.695 1 98.19 401 PHE A C 1
ATOM 3193 O O . PHE A 1 401 ? 14.648 -19.469 -9.031 1 98.19 401 PHE A O 1
ATOM 3200 N N . ALA A 1 402 ? 15.141 -17.422 -9.5 1 98.25 402 ALA A N 1
ATOM 3201 C CA . ALA A 1 402 ? 14.711 -17.469 -10.898 1 98.25 402 ALA A CA 1
ATOM 3202 C C . ALA A 1 402 ? 15.547 -16.531 -11.758 1 98.25 402 ALA A C 1
ATOM 3204 O O . ALA A 1 402 ? 16.266 -15.672 -11.242 1 98.25 402 ALA A O 1
ATOM 3205 N N . MET A 1 403 ? 15.5 -16.781 -12.984 1 97.5 403 MET A N 1
ATOM 3206 C CA . MET A 1 403 ? 16.141 -15.914 -13.969 1 97.5 403 MET A CA 1
ATOM 3207 C C . MET A 1 403 ? 15.109 -15.258 -14.875 1 97.5 403 MET A C 1
ATOM 3209 O O . MET A 1 403 ? 14.117 -15.891 -15.25 1 97.5 403 MET A O 1
ATOM 3213 N N . PHE A 1 404 ? 15.398 -14.008 -15.195 1 97.88 404 PHE A N 1
ATOM 3214 C CA . PHE A 1 404 ? 14.516 -13.266 -16.094 1 97.88 404 PHE A CA 1
ATOM 3215 C C . PHE A 1 404 ? 15.219 -12.953 -17.406 1 97.88 404 PHE A C 1
ATOM 3217 O O . PHE A 1 404 ? 16.375 -12.523 -17.406 1 97.88 404 PHE A O 1
ATOM 3224 N N . VAL A 1 405 ? 14.539 -13.242 -18.484 1 96.88 405 VAL A N 1
ATOM 3225 C CA . VAL A 1 405 ? 15.062 -12.953 -19.812 1 96.88 405 VAL A CA 1
ATOM 3226 C C . VAL A 1 405 ? 14.016 -12.203 -20.625 1 96.88 405 VAL A C 1
ATOM 3228 O O . VAL A 1 405 ? 12.867 -12.641 -20.719 1 96.88 405 VAL A O 1
ATOM 3231 N N . GLN A 1 406 ? 14.398 -11.07 -21.188 1 95.88 406 GLN A N 1
ATOM 3232 C CA . GLN A 1 406 ? 13.492 -10.344 -22.062 1 95.88 406 GLN A CA 1
ATOM 3233 C C . GLN A 1 406 ? 13.148 -11.172 -23.297 1 95.88 406 GLN A C 1
ATOM 3235 O O . GLN A 1 406 ? 14.008 -11.852 -23.859 1 95.88 406 GLN A O 1
ATOM 3240 N N . SER A 1 407 ? 11.867 -11.078 -23.656 1 95.44 407 SER A N 1
ATOM 3241 C CA . SER A 1 407 ? 11.406 -11.844 -24.812 1 95.44 407 SER A CA 1
ATOM 3242 C C . SER A 1 407 ? 12.227 -11.523 -26.062 1 95.44 407 SER A C 1
ATOM 3244 O O . SER A 1 407 ? 12.562 -12.422 -26.844 1 95.44 407 SER A O 1
ATOM 3246 N N . SER A 1 408 ? 12.633 -10.266 -26.25 1 94.81 408 SER A N 1
ATOM 3247 C CA . SER A 1 408 ? 13.391 -9.82 -27.406 1 94.81 408 SER A CA 1
ATOM 3248 C C . SER A 1 408 ? 14.773 -10.469 -27.453 1 94.81 408 SER A C 1
ATOM 3250 O O . SER A 1 408 ? 15.289 -10.781 -28.516 1 94.81 408 SER A O 1
ATOM 3252 N N . ASN A 1 409 ? 15.352 -10.695 -26.312 1 95.12 409 ASN A N 1
ATOM 3253 C CA . ASN A 1 409 ? 16.656 -11.344 -26.234 1 95.12 409 ASN A CA 1
ATOM 3254 C C . ASN A 1 409 ? 16.531 -12.859 -26.375 1 95.12 409 ASN A C 1
ATOM 3256 O O . ASN A 1 409 ? 17.359 -13.492 -27.031 1 95.12 409 ASN A O 1
ATOM 3260 N N . ALA A 1 410 ? 15.484 -13.414 -25.844 1 95.88 410 ALA A N 1
ATOM 3261 C CA . ALA A 1 410 ? 15.305 -14.859 -25.797 1 95.88 410 ALA A CA 1
ATOM 3262 C C . ALA A 1 410 ? 15.227 -15.438 -27.219 1 95.88 410 ALA A C 1
ATOM 3264 O O . ALA A 1 410 ? 15.625 -16.578 -27.438 1 95.88 410 ALA A O 1
ATOM 3265 N N . VAL A 1 411 ? 14.781 -14.672 -28.141 1 95.75 411 VAL A N 1
ATOM 3266 C CA . VAL A 1 411 ? 14.523 -15.211 -29.484 1 95.75 411 VAL A CA 1
ATOM 3267 C C . VAL A 1 411 ? 15.742 -14.961 -30.375 1 95.75 411 VAL A C 1
ATOM 3269 O O . VAL A 1 411 ? 15.727 -15.289 -31.562 1 95.75 411 VAL A O 1
ATOM 3272 N N . LYS A 1 412 ? 16.719 -14.352 -29.828 1 95.38 412 LYS A N 1
ATOM 3273 C CA . LYS A 1 412 ? 17.969 -14.234 -30.562 1 95.38 412 LYS A CA 1
ATOM 3274 C C . LYS A 1 412 ? 18.703 -15.57 -30.641 1 95.38 412 LYS A C 1
ATOM 3276 O O . LYS A 1 412 ? 18.797 -16.281 -29.625 1 95.38 412 LYS A O 1
ATOM 3281 N N . GLU A 1 413 ? 19.25 -15.898 -31.828 1 94.94 413 GLU A N 1
ATOM 3282 C CA . GLU A 1 413 ? 19.906 -17.172 -32.062 1 94.94 413 GLU A CA 1
ATOM 3283 C C . GLU A 1 413 ? 21.062 -17.375 -31.094 1 94.94 413 GLU A C 1
ATOM 3285 O O . GLU A 1 413 ? 21.953 -16.516 -30.969 1 94.94 413 GLU A O 1
ATOM 3290 N N . GLY A 1 414 ? 20.938 -18.391 -30.359 1 94.44 414 GLY A N 1
ATOM 3291 C CA . GLY A 1 414 ? 22.016 -18.812 -29.484 1 94.44 414 GLY A CA 1
ATOM 3292 C C . GLY A 1 414 ? 22.016 -18.125 -28.141 1 94.44 414 GLY A C 1
ATOM 3293 O O . GLY A 1 414 ? 22.734 -18.531 -27.219 1 94.44 414 GLY A O 1
ATOM 3294 N N . PHE A 1 415 ? 21.266 -17.062 -27.969 1 95.12 415 PHE A N 1
ATOM 3295 C CA . PHE A 1 415 ? 21.328 -16.25 -26.781 1 95.12 415 PHE A CA 1
ATOM 3296 C C . PHE A 1 415 ? 20.953 -17.047 -25.547 1 95.12 415 PHE A C 1
ATOM 3298 O O . PHE A 1 415 ? 21.719 -17.125 -24.578 1 95.12 415 PHE A O 1
ATOM 3305 N N . LEU A 1 416 ? 19.781 -17.641 -25.609 1 95.94 416 LEU A N 1
ATOM 3306 C CA . LEU A 1 416 ? 19.25 -18.344 -24.438 1 95.94 416 LEU A CA 1
ATOM 3307 C C . LEU A 1 416 ? 20.156 -19.516 -24.062 1 95.94 416 LEU A C 1
ATOM 3309 O O . LEU A 1 416 ? 20.469 -19.719 -22.891 1 95.94 416 LEU A O 1
ATOM 3313 N N . VAL A 1 417 ? 20.594 -20.312 -25.031 1 96.12 417 VAL A N 1
ATOM 3314 C CA . VAL A 1 417 ? 21.438 -21.484 -24.812 1 96.12 417 VAL A CA 1
ATOM 3315 C C . VAL A 1 417 ? 22.766 -21.062 -24.203 1 96.12 417 VAL A C 1
ATOM 3317 O O . VAL A 1 417 ? 23.234 -21.656 -23.234 1 96.12 417 VAL A O 1
ATOM 3320 N N . ASN A 1 418 ? 23.328 -19.969 -24.75 1 95.31 418 ASN A N 1
ATOM 3321 C CA . ASN A 1 418 ? 24.609 -19.469 -24.234 1 95.31 418 ASN A CA 1
ATOM 3322 C C . ASN A 1 418 ? 24.469 -18.938 -22.812 1 95.31 418 ASN A C 1
ATOM 3324 O O . ASN A 1 418 ? 25.344 -19.156 -21.969 1 95.31 418 ASN A O 1
ATOM 3328 N N . LEU A 1 419 ? 23.391 -18.297 -22.609 1 96.06 419 LEU A N 1
ATOM 3329 C CA . LEU A 1 419 ? 23.125 -17.781 -21.266 1 96.06 419 LEU A CA 1
ATOM 3330 C C . LEU A 1 419 ? 23.047 -18.922 -20.25 1 96.06 419 LEU A C 1
ATOM 3332 O O . LEU A 1 419 ? 23.719 -18.891 -19.219 1 96.06 419 LEU A O 1
ATOM 3336 N N . LEU A 1 420 ? 22.297 -19.953 -20.5 1 96.94 420 LEU A N 1
ATOM 3337 C CA . LEU A 1 420 ? 22.062 -21.047 -19.562 1 96.94 420 LEU A CA 1
ATOM 3338 C C . LEU A 1 420 ? 23.312 -21.891 -19.359 1 96.94 420 LEU A C 1
ATOM 3340 O O . LEU A 1 420 ? 23.641 -22.281 -18.234 1 96.94 420 LEU A O 1
ATOM 3344 N N . ARG A 1 421 ? 24.031 -22.141 -20.422 1 95.88 421 ARG A N 1
ATOM 3345 C CA . ARG A 1 421 ? 25.266 -22.906 -20.328 1 95.88 421 ARG A CA 1
ATOM 3346 C C . ARG A 1 421 ? 26.344 -22.125 -19.609 1 95.88 421 ARG A C 1
ATOM 3348 O O . ARG A 1 421 ? 27.281 -22.719 -19.062 1 95.88 421 ARG A O 1
ATOM 3355 N N . GLY A 1 422 ? 26.203 -20.797 -19.609 1 94.81 422 GLY A N 1
ATOM 3356 C CA . GLY A 1 422 ? 27.188 -19.938 -18.984 1 94.81 422 GLY A CA 1
ATOM 3357 C C . GLY A 1 422 ? 27.016 -19.828 -17.484 1 94.81 422 GLY A C 1
ATOM 3358 O O . GLY A 1 422 ? 27.922 -19.359 -16.781 1 94.81 422 GLY A O 1
ATOM 3359 N N . ILE A 1 423 ? 25.891 -20.25 -16.969 1 96.31 423 ILE A N 1
ATOM 3360 C CA . ILE A 1 423 ? 25.656 -20.203 -15.531 1 96.31 423 ILE A CA 1
ATOM 3361 C C . ILE A 1 423 ? 26.469 -21.281 -14.828 1 96.31 423 ILE A C 1
ATOM 3363 O O . ILE A 1 423 ? 26.344 -22.469 -15.125 1 96.31 423 ILE A O 1
ATOM 3367 N N . LYS A 1 424 ? 27.281 -20.844 -13.906 1 95.81 424 LYS A N 1
ATOM 3368 C CA . LYS A 1 424 ? 28.141 -21.766 -13.164 1 95.81 424 LYS A CA 1
ATOM 3369 C C . LYS A 1 424 ? 27.328 -22.594 -12.18 1 95.81 424 LYS A C 1
ATOM 3371 O O . LYS A 1 424 ? 26.25 -22.172 -11.734 1 95.81 424 LYS A O 1
ATOM 3376 N N . ALA A 1 425 ? 27.828 -23.75 -11.844 1 97.69 425 ALA A N 1
ATOM 3377 C CA . ALA A 1 425 ? 27.203 -24.656 -10.891 1 97.69 425 ALA A CA 1
ATOM 3378 C C . ALA A 1 425 ? 26.969 -23.953 -9.547 1 97.69 425 ALA A C 1
ATOM 3380 O O . ALA A 1 425 ? 25.953 -24.172 -8.891 1 97.69 425 ALA A O 1
ATOM 3381 N N . THR A 1 426 ? 27.891 -23.094 -9.188 1 97.31 426 THR A N 1
ATOM 3382 C CA . THR A 1 426 ? 27.812 -22.391 -7.906 1 97.31 426 THR A CA 1
ATOM 3383 C C . THR A 1 426 ? 26.625 -21.438 -7.895 1 97.31 426 THR A C 1
ATOM 3385 O O . THR A 1 426 ? 25.875 -21.359 -6.914 1 97.31 426 THR A O 1
ATOM 3388 N N . GLU A 1 427 ? 26.484 -20.688 -9 1 96.25 427 GLU A N 1
ATOM 3389 C CA . GLU A 1 427 ? 25.375 -19.75 -9.125 1 96.25 427 GLU A CA 1
ATOM 3390 C C . GLU A 1 427 ? 24.031 -20.469 -9.156 1 96.25 427 GLU A C 1
ATOM 3392 O O . GLU A 1 427 ? 23.078 -20.062 -8.492 1 96.25 427 GLU A O 1
ATOM 3397 N N . TRP A 1 428 ? 24 -21.531 -9.875 1 98.06 428 TRP A N 1
ATOM 3398 C CA . TRP A 1 428 ? 22.781 -22.328 -9.938 1 98.06 428 TRP A CA 1
ATOM 3399 C C . TRP A 1 428 ? 22.406 -22.875 -8.562 1 98.06 428 TRP A C 1
ATOM 3401 O O . TRP A 1 428 ? 21.25 -22.859 -8.172 1 98.06 428 TRP A O 1
ATOM 3411 N N . THR A 1 429 ? 23.422 -23.359 -7.836 1 98.44 429 THR A N 1
ATOM 3412 C CA . THR A 1 429 ? 23.203 -23.969 -6.527 1 98.44 429 THR A CA 1
ATOM 3413 C C . THR A 1 429 ? 22.625 -22.953 -5.547 1 98.44 429 THR A C 1
ATOM 3415 O O . THR A 1 429 ? 21.812 -23.297 -4.695 1 98.44 429 THR A O 1
ATOM 3418 N N . GLN A 1 430 ? 23.062 -21.734 -5.719 1 97.94 430 GLN A N 1
ATOM 3419 C CA . GLN A 1 430 ? 22.5 -20.688 -4.879 1 97.94 430 GLN A CA 1
ATOM 3420 C C . GLN A 1 430 ? 21 -20.516 -5.137 1 97.94 430 GLN A C 1
ATOM 3422 O O . GLN A 1 430 ? 20.219 -20.406 -4.199 1 97.94 430 GLN A O 1
ATOM 3427 N N . MET A 1 431 ? 20.609 -20.453 -6.367 1 98.19 431 MET A N 1
ATOM 3428 C CA . MET A 1 431 ? 19.188 -20.328 -6.719 1 98.19 431 MET A CA 1
ATOM 3429 C C . MET A 1 431 ? 18.422 -21.562 -6.266 1 98.19 431 MET A C 1
ATOM 3431 O O . MET A 1 431 ? 17.297 -21.438 -5.75 1 98.19 431 MET A O 1
ATOM 3435 N N . TRP A 1 432 ? 19.047 -22.719 -6.422 1 98.44 432 TRP A N 1
ATOM 3436 C CA . TRP A 1 432 ? 18.469 -24 -6.031 1 98.44 432 TRP A CA 1
ATOM 3437 C C . TRP A 1 432 ? 18.203 -24.047 -4.527 1 98.44 432 TRP A C 1
ATOM 3439 O O . TRP A 1 432 ? 17.125 -24.469 -4.094 1 98.44 432 TRP A O 1
ATOM 3449 N N . ARG A 1 433 ? 19.141 -23.609 -3.732 1 98.12 433 ARG A N 1
ATOM 3450 C CA . ARG A 1 433 ? 18.969 -23.547 -2.283 1 98.12 433 ARG A CA 1
ATOM 3451 C C . ARG A 1 433 ? 17.844 -22.609 -1.9 1 98.12 433 ARG A C 1
ATOM 3453 O O . ARG A 1 433 ? 17.047 -22.906 -1.009 1 98.12 433 ARG A O 1
ATOM 3460 N N . ARG A 1 434 ? 17.781 -21.5 -2.588 1 98.12 434 ARG A N 1
ATOM 3461 C CA . ARG A 1 434 ? 16.719 -20.547 -2.312 1 98.12 434 ARG A CA 1
ATOM 3462 C C . ARG A 1 434 ? 15.352 -21.141 -2.682 1 98.12 434 ARG A C 1
ATOM 3464 O O . ARG A 1 434 ? 14.367 -20.922 -1.98 1 98.12 434 ARG A O 1
ATOM 3471 N N . LEU A 1 435 ? 15.289 -21.906 -3.758 1 98.5 435 LEU A N 1
ATOM 3472 C CA . LEU A 1 435 ? 14.055 -22.578 -4.145 1 98.5 435 LEU A CA 1
ATOM 3473 C C . LEU A 1 435 ? 13.578 -23.516 -3.033 1 98.5 435 LEU A C 1
ATOM 3475 O O . LEU A 1 435 ? 12.383 -23.531 -2.711 1 98.5 435 LEU A O 1
ATOM 3479 N N . LYS A 1 436 ? 14.469 -24.219 -2.449 1 97.94 436 LYS A N 1
ATOM 3480 C CA . LYS A 1 436 ? 14.125 -25.141 -1.366 1 97.94 436 LYS A CA 1
ATOM 3481 C C . LYS A 1 436 ? 13.539 -24.375 -0.174 1 97.94 436 LYS A C 1
ATOM 3483 O O . LYS A 1 436 ? 12.633 -24.875 0.497 1 97.94 436 LYS A O 1
ATOM 3488 N N . GLU A 1 437 ? 14.047 -23.203 0.013 1 97.5 437 GLU A N 1
ATOM 3489 C CA . GLU A 1 437 ? 13.609 -22.391 1.143 1 97.5 437 GLU A CA 1
ATOM 3490 C C . GLU A 1 437 ? 12.219 -21.797 0.899 1 97.5 437 GLU A C 1
ATOM 3492 O O . GLU A 1 437 ? 11.445 -21.625 1.839 1 97.5 437 GLU A O 1
ATOM 3497 N N . VAL A 1 438 ? 11.852 -21.547 -0.37 1 98.19 438 VAL A N 1
ATOM 3498 C CA . VAL A 1 438 ? 10.68 -20.719 -0.594 1 98.19 438 VAL A CA 1
ATOM 3499 C C . VAL A 1 438 ? 9.539 -21.562 -1.151 1 98.19 438 VAL A C 1
ATOM 3501 O O . VAL A 1 438 ? 8.391 -21.125 -1.195 1 98.19 438 VAL A O 1
ATOM 3504 N N . ALA A 1 439 ? 9.75 -22.797 -1.573 1 98.5 439 ALA A N 1
ATOM 3505 C CA . ALA A 1 439 ? 8.773 -23.625 -2.287 1 98.5 439 ALA A CA 1
ATOM 3506 C C . ALA A 1 439 ? 7.488 -23.766 -1.482 1 98.5 439 ALA A C 1
ATOM 3508 O O . ALA A 1 439 ? 6.391 -23.734 -2.043 1 98.5 439 ALA A O 1
ATOM 3509 N N . HIS A 1 440 ? 7.598 -23.891 -0.191 1 97.75 440 HIS A N 1
ATOM 3510 C CA . HIS A 1 440 ? 6.43 -24.125 0.652 1 97.75 440 HIS A CA 1
ATOM 3511 C C . HIS A 1 440 ? 5.473 -22.938 0.61 1 97.75 440 HIS A C 1
ATOM 3513 O O . HIS A 1 440 ? 4.277 -23.094 0.88 1 97.75 440 HIS A O 1
ATOM 3519 N N . HIS A 1 441 ? 5.949 -21.703 0.263 1 98.56 441 HIS A N 1
ATOM 3520 C CA . HIS A 1 441 ? 5.117 -20.5 0.192 1 98.56 441 HIS A CA 1
ATOM 3521 C C . HIS A 1 441 ? 4.117 -20.594 -0.954 1 98.56 441 HIS A C 1
ATOM 3523 O O . HIS A 1 441 ? 3.182 -19.797 -1.034 1 98.56 441 HIS A O 1
ATOM 3529 N N . PHE A 1 442 ? 4.289 -21.609 -1.843 1 98.5 442 PHE A N 1
ATOM 3530 C CA . PHE A 1 442 ? 3.453 -21.719 -3.033 1 98.5 442 PHE A CA 1
ATOM 3531 C C . PHE A 1 442 ? 2.611 -22.984 -2.984 1 98.5 442 PHE A C 1
ATOM 3533 O O . PHE A 1 442 ? 2.006 -23.375 -3.986 1 98.5 442 PHE A O 1
ATOM 3540 N N . GLU A 1 443 ? 2.506 -23.609 -1.844 1 97.62 443 GLU A N 1
ATOM 3541 C CA . GLU A 1 443 ? 1.738 -24.828 -1.658 1 97.62 443 GLU A CA 1
ATOM 3542 C C . GLU A 1 443 ? 0.38 -24.547 -1.024 1 97.62 443 GLU A C 1
ATOM 3544 O O . GLU A 1 443 ? 0.291 -23.797 -0.052 1 97.62 443 GLU A O 1
ATOM 3549 N N . TYR A 1 444 ? -0.635 -25.125 -1.622 1 97.62 444 TYR A N 1
ATOM 3550 C CA . TYR A 1 444 ? -1.983 -25.047 -1.072 1 97.62 444 TYR A CA 1
ATOM 3551 C C . TYR A 1 444 ? -2.338 -26.312 -0.311 1 97.62 444 TYR A C 1
ATOM 3553 O O . TYR A 1 444 ? -2.127 -27.422 -0.808 1 97.62 444 TYR A O 1
ATOM 3561 N N . GLN A 1 445 ? -2.855 -26.109 0.877 1 95.56 445 GLN A N 1
ATOM 3562 C CA . GLN A 1 445 ? -3.25 -27.266 1.674 1 95.56 445 GLN A CA 1
ATOM 3563 C C . GLN A 1 445 ? -4.285 -26.875 2.727 1 95.56 445 GLN A C 1
ATOM 3565 O O . GLN A 1 445 ? -4.508 -25.688 2.98 1 95.56 445 GLN A O 1
ATOM 3570 N N . TYR A 1 446 ? -4.973 -27.828 3.248 1 95.81 446 TYR A N 1
ATOM 3571 C CA . TYR A 1 446 ? -5.918 -27.672 4.348 1 95.81 446 TYR A CA 1
ATOM 3572 C C . TYR A 1 446 ? -5.613 -28.656 5.477 1 95.81 446 TYR A C 1
ATOM 3574 O O . TYR A 1 446 ? -5.414 -29.844 5.234 1 95.81 446 TYR A O 1
ATOM 3582 N N . PRO A 1 447 ? -5.562 -28.297 6.738 1 96.06 447 PRO A N 1
ATOM 3583 C CA . PRO A 1 447 ? -5.57 -26.891 7.141 1 96.06 447 PRO A CA 1
ATOM 3584 C C . PRO A 1 447 ? -4.332 -26.141 6.66 1 96.06 447 PRO A C 1
ATOM 3586 O O . PRO A 1 447 ? -3.291 -26.75 6.398 1 96.06 447 PRO A O 1
ATOM 3589 N N . SER A 1 448 ? -4.531 -24.828 6.477 1 96.75 448 SER A N 1
ATOM 3590 C CA . SER A 1 448 ? -3.4 -24.016 6.039 1 96.75 448 SER A CA 1
ATOM 3591 C C . SER A 1 448 ? -2.287 -24.016 7.082 1 96.75 448 SER A C 1
ATOM 3593 O O . SER A 1 448 ? -2.525 -24.312 8.25 1 96.75 448 SER A O 1
ATOM 3595 N N . LYS A 1 449 ? -1.115 -23.781 6.656 1 97 449 LYS A N 1
ATOM 3596 C CA . LYS A 1 449 ? 0.065 -23.688 7.512 1 97 449 LYS A CA 1
ATOM 3597 C C . LYS A 1 449 ? 0.712 -22.297 7.398 1 97 449 LYS A C 1
ATOM 3599 O O . LYS A 1 449 ? 0.529 -21.609 6.402 1 97 449 LYS A O 1
ATOM 3604 N N . GLN A 1 450 ? 1.503 -22.047 8.43 1 96.38 450 GLN A N 1
ATOM 3605 C CA . GLN A 1 450 ? 2.219 -20.781 8.422 1 96.38 450 GLN A CA 1
ATOM 3606 C C . GLN A 1 450 ? 3.143 -20.672 7.211 1 96.38 450 GLN A C 1
ATOM 3608 O O . GLN A 1 450 ? 3.953 -21.578 6.961 1 96.38 450 GLN A O 1
ATOM 3613 N N . GLY A 1 451 ? 2.895 -19.688 6.453 1 97.81 451 GLY A N 1
ATOM 3614 C CA . GLY A 1 451 ? 3.787 -19.422 5.336 1 97.81 451 GLY A CA 1
ATOM 3615 C C . GLY A 1 451 ? 3.373 -20.109 4.055 1 97.81 451 GLY A C 1
ATOM 3616 O O . GLY A 1 451 ? 3.986 -19.906 3.006 1 97.81 451 GLY A O 1
ATOM 3617 N N . ASP A 1 452 ? 2.395 -20.969 4.082 1 98.38 452 ASP A N 1
ATOM 3618 C CA . ASP A 1 452 ? 1.98 -21.594 2.828 1 98.38 452 ASP A CA 1
ATOM 3619 C C . ASP A 1 452 ? 1.225 -20.609 1.945 1 98.38 452 ASP A C 1
ATOM 3621 O O . ASP A 1 452 ? 1.132 -19.422 2.271 1 98.38 452 ASP A O 1
ATOM 3625 N N . ALA A 1 453 ? 0.763 -21.031 0.831 1 98.75 453 ALA A N 1
ATOM 3626 C CA . ALA A 1 453 ? 0.183 -20.125 -0.156 1 98.75 453 ALA A CA 1
ATOM 3627 C C . ALA A 1 453 ? -1.035 -19.391 0.413 1 98.75 453 ALA A C 1
ATOM 3629 O O . ALA A 1 453 ? -1.214 -18.203 0.191 1 98.75 453 ALA A O 1
ATOM 3630 N N . VAL A 1 454 ? -1.903 -20.109 1.136 1 98.69 454 VAL A N 1
ATOM 3631 C CA . VAL A 1 454 ? -3.107 -19.516 1.713 1 98.69 454 VAL A CA 1
ATOM 3632 C C . VAL A 1 454 ? -2.725 -18.422 2.699 1 98.69 454 VAL A C 1
ATOM 3634 O O . VAL A 1 454 ? -3.254 -17.312 2.633 1 98.69 454 VAL A O 1
ATOM 3637 N N . ASP A 1 455 ? -1.819 -18.766 3.561 1 98.38 455 ASP A N 1
ATOM 3638 C CA . ASP A 1 455 ? -1.343 -17.797 4.551 1 98.38 455 ASP A CA 1
ATOM 3639 C C . ASP A 1 455 ? -0.729 -16.578 3.879 1 98.38 455 ASP A C 1
ATOM 3641 O O . ASP A 1 455 ? -1.024 -15.438 4.258 1 98.38 455 ASP A O 1
ATOM 3645 N N . MET A 1 456 ? 0.079 -16.828 2.871 1 98.69 456 MET A N 1
ATOM 3646 C CA . MET A 1 456 ? 0.747 -15.75 2.146 1 98.69 456 MET A CA 1
ATOM 3647 C C . MET A 1 456 ? -0.269 -14.859 1.444 1 98.69 456 MET A C 1
ATOM 3649 O O . MET A 1 456 ? -0.09 -13.641 1.38 1 98.69 456 MET A O 1
ATOM 3653 N N . ILE A 1 457 ? -1.317 -15.391 0.92 1 98.81 457 ILE A N 1
ATOM 3654 C CA . ILE A 1 457 ? -2.354 -14.617 0.247 1 98.81 457 ILE A CA 1
ATOM 3655 C C . ILE A 1 457 ? -3.057 -13.711 1.256 1 98.81 457 ILE A C 1
ATOM 3657 O O . ILE A 1 457 ? -3.287 -12.531 0.985 1 98.81 457 ILE A O 1
ATOM 3661 N N . TRP A 1 458 ? -3.369 -14.258 2.418 1 98.62 458 TRP A N 1
ATOM 3662 C CA . TRP A 1 458 ? -4.02 -13.445 3.441 1 98.62 458 TRP A CA 1
ATOM 3663 C C . TRP A 1 458 ? -3.121 -12.289 3.871 1 98.62 458 TRP A C 1
ATOM 3665 O O . TRP A 1 458 ? -3.6 -11.172 4.09 1 98.62 458 TRP A O 1
ATOM 3675 N N . GLU A 1 459 ? -1.854 -12.562 4.004 1 98.06 459 GLU A N 1
ATOM 3676 C CA . GLU A 1 459 ? -0.923 -11.484 4.328 1 98.06 459 GLU A CA 1
ATOM 3677 C C . GLU A 1 459 ? -0.922 -10.414 3.244 1 98.06 459 GLU A C 1
ATOM 3679 O O . GLU A 1 459 ? -0.86 -9.219 3.547 1 98.06 459 GLU A O 1
ATOM 3684 N N . ALA A 1 460 ? -0.958 -10.859 2.031 1 98.25 460 ALA A N 1
ATOM 3685 C CA . ALA A 1 460 ? -1.005 -9.914 0.919 1 98.25 460 ALA A CA 1
ATOM 3686 C C . ALA A 1 460 ? -2.277 -9.078 0.969 1 98.25 460 ALA A C 1
ATOM 3688 O O . ALA A 1 460 ? -2.236 -7.867 0.733 1 98.25 460 ALA A O 1
ATOM 3689 N N . VAL A 1 461 ? -3.398 -9.695 1.284 1 98.5 461 VAL A N 1
ATOM 3690 C CA . VAL A 1 461 ? -4.664 -8.984 1.421 1 98.5 461 VAL A CA 1
ATOM 3691 C C . VAL A 1 461 ? -4.566 -7.969 2.553 1 98.5 461 VAL A C 1
ATOM 3693 O O . VAL A 1 461 ? -5.023 -6.828 2.414 1 98.5 461 VAL A O 1
ATOM 3696 N N . ALA A 1 462 ? -3.963 -8.391 3.637 1 97.38 462 ALA A N 1
ATOM 3697 C CA . ALA A 1 462 ? -3.795 -7.5 4.777 1 97.38 462 ALA A CA 1
ATOM 3698 C C . ALA A 1 462 ? -3.018 -6.246 4.387 1 97.38 462 ALA A C 1
ATOM 3700 O O . ALA A 1 462 ? -3.352 -5.141 4.816 1 97.38 462 ALA A O 1
ATOM 3701 N N . ARG A 1 463 ? -2.02 -6.348 3.584 1 95.44 463 ARG A N 1
ATOM 3702 C CA . ARG A 1 463 ? -1.184 -5.227 3.172 1 95.44 463 ARG A CA 1
ATOM 3703 C C . ARG A 1 463 ? -1.945 -4.289 2.24 1 95.44 463 ARG A C 1
ATOM 3705 O O . ARG A 1 463 ? -1.535 -3.146 2.029 1 95.44 463 ARG A O 1
ATOM 3712 N N . LYS A 1 464 ? -3.068 -4.809 1.639 1 96.06 464 LYS A N 1
ATOM 3713 C CA . LYS A 1 464 ? -3.875 -3.984 0.743 1 96.06 464 LYS A CA 1
ATOM 3714 C C . LYS A 1 464 ? -5.027 -3.322 1.492 1 96.06 464 LYS A C 1
ATOM 3716 O O . LYS A 1 464 ? -5.684 -2.42 0.964 1 96.06 464 LYS A O 1
ATOM 3721 N N . SER A 1 465 ? -5.246 -3.697 2.715 1 95.31 465 SER A N 1
ATOM 3722 C CA . SER A 1 465 ? -6.426 -3.26 3.457 1 95.31 465 SER A CA 1
ATOM 3723 C C . SER A 1 465 ? -6.359 -1.769 3.768 1 95.31 465 SER A C 1
ATOM 3725 O O . SER A 1 465 ? -7.387 -1.086 3.775 1 95.31 465 SER A O 1
ATOM 3727 N N . SER A 1 466 ? -5.152 -1.257 4.031 1 94.81 466 SER A N 1
ATOM 3728 C CA . SER A 1 466 ? -5.004 0.164 4.328 1 94.81 466 SER A CA 1
ATOM 3729 C C . SER A 1 466 ? -5.41 1.025 3.141 1 94.81 466 SER A C 1
ATOM 3731 O O . SER A 1 466 ? -6.055 2.062 3.311 1 94.81 466 SER A O 1
ATOM 3733 N N . TYR A 1 467 ? -5.016 0.604 1.956 1 96 467 TYR A N 1
ATOM 3734 C CA . TYR A 1 467 ? -5.375 1.349 0.755 1 96 467 TYR A CA 1
ATOM 3735 C C . TYR A 1 467 ? -6.879 1.304 0.515 1 96 467 TYR A C 1
ATOM 3737 O O . TYR A 1 467 ? -7.477 2.295 0.085 1 96 467 TYR A O 1
ATOM 3745 N N . ALA A 1 468 ? -7.492 0.142 0.773 1 97.06 468 ALA A N 1
ATOM 3746 C CA . ALA A 1 468 ? -8.945 0.035 0.655 1 97.06 468 ALA A CA 1
ATOM 3747 C C . ALA A 1 468 ? -9.641 1.026 1.579 1 97.06 468 ALA A C 1
ATOM 3749 O O . ALA A 1 468 ? -10.57 1.729 1.161 1 97.06 468 ALA A O 1
ATOM 3750 N N . ARG A 1 469 ? -9.195 1.137 2.795 1 96.81 469 ARG A N 1
ATOM 3751 C CA . ARG A 1 469 ? -9.781 2.07 3.756 1 96.81 469 ARG A CA 1
ATOM 3752 C C . ARG A 1 469 ? -9.578 3.514 3.309 1 96.81 469 ARG A C 1
ATOM 3754 O O . ARG A 1 469 ? -10.477 4.344 3.441 1 96.81 469 ARG A O 1
ATOM 3761 N N . PHE A 1 470 ? -8.383 3.779 2.803 1 97.81 470 PHE A N 1
ATOM 3762 C CA . PHE A 1 470 ? -8.078 5.098 2.266 1 97.81 470 PHE A CA 1
ATOM 3763 C C . PHE A 1 470 ? -9.109 5.508 1.215 1 97.81 470 PHE A C 1
ATOM 3765 O O . PHE A 1 470 ? -9.664 6.605 1.277 1 97.81 470 PHE A O 1
ATOM 3772 N N . ARG A 1 471 ? -9.406 4.625 0.296 1 96.94 471 ARG A N 1
ATOM 3773 C CA . ARG A 1 471 ? -10.336 4.906 -0.792 1 96.94 471 ARG A CA 1
ATOM 3774 C C . ARG A 1 471 ? -11.758 5.09 -0.263 1 96.94 471 ARG A C 1
ATOM 3776 O O . ARG A 1 471 ? -12.516 5.922 -0.774 1 96.94 471 ARG A O 1
ATOM 3783 N N . ILE A 1 472 ? -12.102 4.312 0.746 1 96.94 472 ILE A N 1
ATOM 3784 C CA . ILE A 1 472 ? -13.422 4.434 1.354 1 96.94 472 ILE A CA 1
ATOM 3785 C C . ILE A 1 472 ? -13.562 5.801 2.014 1 96.94 472 ILE A C 1
ATOM 3787 O O . ILE A 1 472 ? -14.57 6.484 1.825 1 96.94 472 ILE A O 1
ATOM 3791 N N . HIS A 1 473 ? -12.547 6.211 2.746 1 96.81 473 HIS A N 1
ATOM 3792 C CA . HIS A 1 473 ? -12.594 7.5 3.426 1 96.81 473 HIS A CA 1
ATOM 3793 C C . HIS A 1 473 ? -12.633 8.648 2.426 1 96.81 473 HIS A C 1
ATOM 3795 O O . HIS A 1 473 ? -13.336 9.641 2.639 1 96.81 473 HIS A O 1
ATOM 3801 N N . GLN A 1 474 ? -11.883 8.523 1.36 1 95.81 474 GLN A N 1
ATOM 3802 C CA . GLN A 1 474 ? -11.914 9.555 0.322 1 95.81 474 GLN A CA 1
ATOM 3803 C C . GLN A 1 474 ? -13.305 9.688 -0.281 1 95.81 474 GLN A C 1
ATOM 3805 O O . GLN A 1 474 ? -13.781 10.797 -0.522 1 95.81 474 GLN A O 1
ATOM 3810 N N . ARG A 1 475 ? -13.914 8.578 -0.455 1 92.88 475 ARG A N 1
ATOM 3811 C CA . ARG A 1 475 ? -15.266 8.562 -1.018 1 92.88 475 ARG A CA 1
ATOM 3812 C C . ARG A 1 475 ? -16.25 9.234 -0.077 1 92.88 475 ARG A C 1
ATOM 3814 O O . ARG A 1 475 ? -17.234 9.852 -0.527 1 92.88 475 ARG A O 1
ATOM 3821 N N . ASN A 1 476 ? -16 9.211 1.184 1 93.69 476 ASN A N 1
ATOM 3822 C CA . ASN A 1 476 ? -16.922 9.727 2.201 1 93.69 476 ASN A CA 1
ATOM 3823 C C . ASN A 1 476 ? -16.797 11.242 2.342 1 93.69 476 ASN A C 1
ATOM 3825 O O . ASN A 1 476 ? -17.625 11.875 3.002 1 93.69 476 ASN A O 1
ATOM 3829 N N . ARG A 1 477 ? -15.844 11.875 1.755 1 94.56 477 ARG A N 1
ATOM 3830 C CA . ARG A 1 477 ? -15.5 13.273 2 1 94.56 477 ARG A CA 1
ATOM 3831 C C . ARG A 1 477 ? -16.719 14.172 1.814 1 94.56 477 ARG A C 1
ATOM 3833 O O . ARG A 1 477 ? -17.016 15 2.678 1 94.56 477 ARG A O 1
ATOM 3840 N N . TYR A 1 478 ? -17.531 14.031 0.819 1 90.25 478 TYR A N 1
ATOM 3841 C CA . TYR A 1 478 ? -18.516 15.039 0.439 1 90.25 478 TYR A CA 1
ATOM 3842 C C . TYR A 1 478 ? -19.922 14.625 0.856 1 90.25 478 TYR A C 1
ATOM 3844 O O . TYR A 1 478 ? -20.906 15.008 0.215 1 90.25 478 TYR A O 1
ATOM 3852 N N . HIS A 1 479 ? -19.969 13.867 1.866 1 81 479 HIS A N 1
ATOM 3853 C CA . HIS A 1 479 ? -21.266 13.375 2.34 1 81 479 HIS A CA 1
ATOM 3854 C C . HIS A 1 479 ? -22.172 14.531 2.732 1 81 479 HIS A C 1
ATOM 3856 O O . HIS A 1 479 ? -23.375 14.484 2.479 1 81 479 HIS A O 1
ATOM 3862 N N . TRP A 1 480 ? -21.703 15.625 3.258 1 73.19 480 TRP A N 1
ATOM 3863 C CA . TRP A 1 480 ? -22.5 16.734 3.742 1 73.19 480 TRP A CA 1
ATOM 3864 C C . TRP A 1 480 ? -22.984 17.609 2.584 1 73.19 480 TRP A C 1
ATOM 3866 O O . TRP A 1 480 ? -24.078 18.172 2.629 1 73.19 480 TRP A O 1
ATOM 3876 N N . SER A 1 481 ? -22.141 17.75 1.662 1 66.31 481 SER A N 1
ATOM 3877 C CA . SER A 1 481 ? -22.5 18.609 0.548 1 66.31 481 SER A CA 1
ATOM 3878 C C . SER A 1 481 ? -23.594 17.984 -0.309 1 66.31 481 SER A C 1
ATOM 3880 O O . SER A 1 481 ? -24.344 18.703 -0.99 1 66.31 481 SER A O 1
ATOM 3882 N N . GLN A 1 482 ? -23.703 16.781 -0.279 1 59.59 482 GLN A N 1
ATOM 3883 C CA . GLN A 1 482 ? -24.734 16.094 -1.054 1 59.59 482 GLN A CA 1
ATOM 3884 C C . GLN A 1 482 ? -26.094 16.188 -0.365 1 59.59 482 GLN A C 1
ATOM 3886 O O . GLN A 1 482 ? -27.141 16.156 -1.024 1 59.59 482 GLN A O 1
ATOM 3891 N N . ILE A 1 483 ? -26.125 16.438 0.885 1 50.75 483 ILE A N 1
ATOM 3892 C CA . ILE A 1 483 ? -27.375 16.578 1.616 1 50.75 483 ILE A CA 1
ATOM 3893 C C . ILE A 1 483 ? -27.953 17.969 1.382 1 50.75 483 ILE A C 1
ATOM 3895 O O . ILE A 1 483 ? -29.172 18.125 1.265 1 50.75 483 ILE A O 1
ATOM 3899 N N . SER A 1 484 ? -27.078 19.047 1.284 1 47.75 484 SER A N 1
ATOM 3900 C CA . SER A 1 484 ? -27.578 20.406 1.188 1 47.75 484 SER A CA 1
ATOM 3901 C C . SER A 1 484 ? -27.828 20.797 -0.262 1 47.75 484 SER A C 1
ATOM 3903 O O . SER A 1 484 ? -28.359 21.891 -0.534 1 47.75 484 SER A O 1
ATOM 3905 N N . ALA A 1 485 ? -27.391 20.016 -1.228 1 44.66 485 ALA A N 1
ATOM 3906 C CA . ALA A 1 485 ? -27.781 20.312 -2.602 1 44.66 485 ALA A CA 1
ATOM 3907 C C . ALA A 1 485 ? -29.156 19.75 -2.91 1 44.66 485 ALA A C 1
ATOM 3909 O O . ALA A 1 485 ? -29.516 18.656 -2.461 1 44.66 485 ALA A O 1
ATOM 3910 N N . MET B 1 1 ? -10.102 -12.141 -95.688 1 19.92 1 MET B N 1
ATOM 3911 C CA . MET B 1 1 ? -9.617 -11.07 -94.812 1 19.92 1 MET B CA 1
ATOM 3912 C C . MET B 1 1 ? -10.258 -11.148 -93.438 1 19.92 1 MET B C 1
ATOM 3914 O O . MET B 1 1 ? -11.484 -11.141 -93.312 1 19.92 1 MET B O 1
ATOM 3918 N N . GLN B 1 2 ? -9.609 -11.539 -92.5 1 27.34 2 GLN B N 1
ATOM 3919 C CA . GLN B 1 2 ? -9.531 -12.43 -91.312 1 27.34 2 GLN B CA 1
ATOM 3920 C C . GLN B 1 2 ? -9.773 -11.664 -90 1 27.34 2 GLN B C 1
ATOM 3922 O O . GLN B 1 2 ? -8.914 -10.898 -89.562 1 27.34 2 GLN B O 1
ATOM 3927 N N . SER B 1 3 ? -11.07 -11.461 -89.938 1 28.27 3 SER B N 1
ATOM 3928 C CA . SER B 1 3 ? -11.523 -10.453 -89 1 28.27 3 SER B CA 1
ATOM 3929 C C . SER B 1 3 ? -11.148 -10.836 -87.562 1 28.27 3 SER B C 1
ATOM 3931 O O . SER B 1 3 ? -10.938 -12.016 -87.25 1 28.27 3 SER B O 1
ATOM 3933 N N . PRO B 1 4 ? -11.18 -9.656 -86.812 1 40.06 4 PRO B N 1
ATOM 3934 C CA . PRO B 1 4 ? -10.719 -9.289 -85.5 1 40.06 4 PRO B CA 1
ATOM 3935 C C . PRO B 1 4 ? -11.578 -9.906 -84.375 1 40.06 4 PRO B C 1
ATOM 3937 O O . PRO B 1 4 ? -12.781 -9.633 -84.312 1 40.06 4 PRO B O 1
ATOM 3940 N N . SER B 1 5 ? -11.344 -11.023 -83.875 1 35.09 5 SER B N 1
ATOM 3941 C CA . SER B 1 5 ? -12.109 -11.898 -83 1 35.09 5 SER B CA 1
ATOM 3942 C C . SER B 1 5 ? -12.398 -11.219 -81.688 1 35.09 5 SER B C 1
ATOM 3944 O O . SER B 1 5 ? -11.531 -10.531 -81.125 1 35.09 5 SER B O 1
ATOM 3946 N N . ILE B 1 6 ? -13.672 -11.188 -81.312 1 41.66 6 ILE B N 1
ATOM 3947 C CA . ILE B 1 6 ? -14.461 -10.406 -80.312 1 41.66 6 ILE B CA 1
ATOM 3948 C C . ILE B 1 6 ? -13.977 -10.695 -78.938 1 41.66 6 ILE B C 1
ATOM 3950 O O . ILE B 1 6 ? -13.836 -9.773 -78.125 1 41.66 6 ILE B O 1
ATOM 3954 N N . GLU B 1 7 ? -13.922 -11.883 -78.75 1 40.75 7 GLU B N 1
ATOM 3955 C CA . GLU B 1 7 ? -14 -12.391 -77.375 1 40.75 7 GLU B CA 1
ATOM 3956 C C . GLU B 1 7 ? -12.766 -12 -76.562 1 40.75 7 GLU B C 1
ATOM 3958 O O . GLU B 1 7 ? -12.867 -11.68 -75.438 1 40.75 7 GLU B O 1
ATOM 3963 N N . THR B 1 8 ? -11.617 -11.953 -77.312 1 43.38 8 THR B N 1
ATOM 3964 C CA . THR B 1 8 ? -10.391 -11.938 -76.5 1 43.38 8 THR B CA 1
ATOM 3965 C C . THR B 1 8 ? -10.133 -10.539 -75.938 1 43.38 8 THR B C 1
ATOM 3967 O O . THR B 1 8 ? -9.203 -10.344 -75.188 1 43.38 8 THR B O 1
ATOM 3970 N N . ARG B 1 9 ? -11.094 -9.539 -76.25 1 39.03 9 ARG B N 1
ATOM 3971 C CA . ARG B 1 9 ? -10.938 -8.133 -75.875 1 39.03 9 ARG B CA 1
ATOM 3972 C C . ARG B 1 9 ? -11.281 -7.918 -74.438 1 39.03 9 ARG B C 1
ATOM 3974 O O . ARG B 1 9 ? -10.633 -7.121 -73.75 1 39.03 9 ARG B O 1
ATOM 3981 N N . ARG B 1 10 ? -12.359 -8.727 -74.062 1 43.03 10 ARG B N 1
ATOM 3982 C CA . ARG B 1 10 ? -12.922 -8.492 -72.75 1 43.03 10 ARG B CA 1
ATOM 3983 C C . ARG B 1 10 ? -11.945 -8.922 -71.688 1 43.03 10 ARG B C 1
ATOM 3985 O O . ARG B 1 10 ? -11.836 -8.266 -70.625 1 43.03 10 ARG B O 1
ATOM 3992 N N . PHE B 1 11 ? -11.5 -9.906 -72.125 1 44.94 11 PHE B N 1
ATOM 3993 C CA . PHE B 1 11 ? -10.781 -10.547 -71 1 44.94 11 PHE B CA 1
ATOM 3994 C C . PHE B 1 11 ? -9.547 -9.742 -70.625 1 44.94 11 PHE B C 1
ATOM 3996 O O . PHE B 1 11 ? -9.25 -9.57 -69.438 1 44.94 11 PHE B O 1
ATOM 4003 N N . ILE B 1 12 ? -9.125 -8.898 -71.75 1 47.78 12 ILE B N 1
ATOM 4004 C CA . ILE B 1 12 ? -7.863 -8.203 -71.562 1 47.78 12 ILE B CA 1
ATOM 4005 C C . ILE B 1 12 ? -8.109 -6.941 -70.688 1 47.78 12 ILE B C 1
ATOM 4007 O O . ILE B 1 12 ? -7.316 -6.602 -69.812 1 47.78 12 ILE B O 1
ATOM 4011 N N . PHE B 1 13 ? -9.398 -6.551 -70.75 1 47.16 13 PHE B N 1
ATOM 4012 C CA . PHE B 1 13 ? -9.727 -5.297 -70.062 1 47.16 13 PHE B CA 1
ATOM 4013 C C . PHE B 1 13 ? -9.734 -5.473 -68.562 1 47.16 13 PHE B C 1
ATOM 4015 O O . PHE B 1 13 ? -9.258 -4.605 -67.875 1 47.16 13 PHE B O 1
ATOM 4022 N N . CYS B 1 14 ? -10.266 -6.637 -68.188 1 46.81 14 CYS B N 1
ATOM 4023 C CA . CYS B 1 14 ? -10.367 -6.965 -66.75 1 46.81 14 CYS B CA 1
ATOM 4024 C C . CYS B 1 14 ? -8.984 -7.117 -66.188 1 46.81 14 CYS B C 1
ATOM 4026 O O . CYS B 1 14 ? -8.758 -6.695 -65 1 46.81 14 CYS B O 1
ATOM 4028 N N . VAL B 1 15 ? -8.133 -7.836 -66.875 1 52.75 15 VAL B N 1
ATOM 4029 C CA . VAL B 1 15 ? -6.84 -8.156 -66.312 1 52.75 15 VAL B CA 1
ATOM 4030 C C . VAL B 1 15 ? -5.973 -6.902 -66.25 1 52.75 15 VAL B C 1
ATOM 4032 O O . VAL B 1 15 ? -5.18 -6.742 -65.312 1 52.75 15 VAL B O 1
ATOM 4035 N N . ILE B 1 16 ? -6.375 -5.816 -67.188 1 49.59 16 ILE B N 1
ATOM 4036 C CA . ILE B 1 16 ? -5.602 -4.578 -67.125 1 49.59 16 ILE B CA 1
ATOM 4037 C C . ILE B 1 16 ? -5.984 -3.756 -65.938 1 49.59 16 ILE B C 1
ATOM 4039 O O . ILE B 1 16 ? -5.117 -3.188 -65.25 1 49.59 16 ILE B O 1
ATOM 4043 N N . LEU B 1 17 ? -7.273 -3.895 -65.375 1 46.38 17 LEU B N 1
ATOM 4044 C CA . LEU B 1 17 ? -7.711 -3.178 -64.188 1 46.38 17 LEU B CA 1
ATOM 4045 C C . LEU B 1 17 ? -6.969 -3.678 -62.969 1 46.38 17 LEU B C 1
ATOM 4047 O O . LEU B 1 17 ? -6.543 -2.881 -62.125 1 46.38 17 LEU B O 1
ATOM 4051 N N . LEU B 1 18 ? -7 -4.898 -62.875 1 50.06 18 LEU B N 1
ATOM 4052 C CA . LEU B 1 18 ? -6.527 -5.523 -61.656 1 50.06 18 LEU B CA 1
ATOM 4053 C C . LEU B 1 18 ? -5.027 -5.332 -61.5 1 50.06 18 LEU B C 1
ATOM 4055 O O . LEU B 1 18 ? -4.551 -5.062 -60.375 1 50.06 18 LEU B O 1
ATOM 4059 N N . SER B 1 19 ? -4.293 -5.457 -62.719 1 47.22 19 SER B N 1
ATOM 4060 C CA . SER B 1 19 ? -2.838 -5.363 -62.625 1 47.22 19 SER B CA 1
ATOM 4061 C C . SER B 1 19 ? -2.393 -3.934 -62.344 1 47.22 19 SER B C 1
ATOM 4063 O O . SER B 1 19 ? -1.283 -3.709 -61.844 1 47.22 19 SER B O 1
ATOM 4065 N N . ILE B 1 20 ? -3.24 -2.896 -62.719 1 48.53 20 ILE B N 1
ATOM 4066 C CA . ILE B 1 20 ? -2.918 -1.519 -62.375 1 48.53 20 ILE B CA 1
ATOM 4067 C C . ILE B 1 20 ? -2.977 -1.346 -60.844 1 48.53 20 ILE B C 1
ATOM 4069 O O . ILE B 1 20 ? -2.145 -0.648 -60.25 1 48.53 20 ILE B O 1
ATOM 4073 N N . PHE B 1 21 ? -3.846 -2.125 -60.094 1 45.75 21 PHE B N 1
ATOM 4074 C CA . PHE B 1 21 ? -3.949 -2.09 -58.625 1 45.75 21 PHE B CA 1
ATOM 4075 C C . PHE B 1 21 ? -2.686 -2.646 -57.969 1 45.75 21 PHE B C 1
ATOM 4077 O O . PHE B 1 21 ? -2.145 -2.049 -57.031 1 45.75 21 PHE B O 1
ATOM 4084 N N . LEU B 1 22 ? -2.266 -3.799 -58.344 1 46.59 22 LEU B N 1
ATOM 4085 C CA . LEU B 1 22 ? -1.249 -4.527 -57.594 1 46.59 22 LEU B CA 1
ATOM 4086 C C . LEU B 1 22 ? 0.133 -3.926 -57.844 1 46.59 22 LEU B C 1
ATOM 4088 O O . LEU B 1 22 ? 0.966 -3.908 -56.938 1 46.59 22 LEU B O 1
ATOM 4092 N N . PHE B 1 23 ? 0.436 -3.586 -59.156 1 43.81 23 PHE B N 1
ATOM 4093 C CA . PHE B 1 23 ? 1.75 -3.049 -59.469 1 43.81 23 PHE B CA 1
ATOM 4094 C C . PHE B 1 23 ? 1.965 -1.695 -58.812 1 43.81 23 PHE B C 1
ATOM 4096 O O . PHE B 1 23 ? 3.092 -1.344 -58.469 1 43.81 23 PHE B O 1
ATOM 4103 N N . LEU B 1 24 ? 0.874 -0.954 -58.531 1 39.5 24 LEU B N 1
ATOM 4104 C CA . LEU B 1 24 ? 1.099 0.234 -57.719 1 39.5 24 LEU B CA 1
ATOM 4105 C C . LEU B 1 24 ? 1.572 -0.149 -56.344 1 39.5 24 LEU B C 1
ATOM 4107 O O . LEU B 1 24 ? 2.166 0.67 -55.625 1 39.5 24 LEU B O 1
ATOM 4111 N N . LEU B 1 25 ? 1.408 -1.352 -55.875 1 39.84 25 LEU B N 1
ATOM 4112 C CA . LEU B 1 25 ? 2.02 -1.778 -54.625 1 39.84 25 LEU B CA 1
ATOM 4113 C C . LEU B 1 25 ? 3.523 -1.975 -54.781 1 39.84 25 LEU B C 1
ATOM 4115 O O . LEU B 1 25 ? 4.301 -1.637 -53.875 1 39.84 25 LEU B O 1
ATOM 4119 N N . SER B 1 26 ? 4.031 -2.912 -55.656 1 35.12 26 SER B N 1
ATOM 4120 C CA . SER B 1 26 ? 5.438 -3.301 -55.594 1 35.12 26 SER B CA 1
ATOM 4121 C C . SER B 1 26 ? 6.344 -2.146 -56.031 1 35.12 26 SER B C 1
ATOM 4123 O O . SER B 1 26 ? 7.562 -2.213 -55.844 1 35.12 26 SER B O 1
ATOM 4125 N N . CYS B 1 27 ? 6.09 -1.607 -57.188 1 28.59 27 CYS B N 1
ATOM 4126 C CA . CYS B 1 27 ? 7.121 -0.761 -57.781 1 28.59 27 CYS B CA 1
ATOM 4127 C C . CYS B 1 27 ? 7.785 0.107 -56.719 1 28.59 27 CYS B C 1
ATOM 4129 O O . CYS B 1 27 ? 7.23 0.302 -55.625 1 28.59 27 CYS B O 1
ATOM 4131 N N . PHE B 1 28 ? 8.453 1.198 -57.25 1 31.22 28 PHE B N 1
ATOM 4132 C CA . PHE B 1 28 ? 9.031 2.523 -57.062 1 31.22 28 PHE B CA 1
ATOM 4133 C C . PHE B 1 28 ? 8.609 3.111 -55.719 1 31.22 28 PHE B C 1
ATOM 4135 O O . PHE B 1 28 ? 7.492 3.623 -55.594 1 31.22 28 PHE B O 1
ATOM 4142 N N . ALA B 1 29 ? 8.516 2.48 -54.375 1 31.42 29 ALA B N 1
ATOM 4143 C CA . ALA B 1 29 ? 9.469 2.355 -53.281 1 31.42 29 ALA B CA 1
ATOM 4144 C C . ALA B 1 29 ? 10.883 2.711 -53.719 1 31.42 29 ALA B C 1
ATOM 4146 O O . ALA B 1 29 ? 11.719 3.119 -52.906 1 31.42 29 ALA B O 1
ATOM 4147 N N . LEU B 1 30 ? 11.352 2.094 -54.875 1 24.56 30 LEU B N 1
ATOM 4148 C CA . LEU B 1 30 ? 12.758 2.115 -55.25 1 24.56 30 LEU B CA 1
ATOM 4149 C C . LEU B 1 30 ? 13.25 3.549 -55.406 1 24.56 30 LEU B C 1
ATOM 4151 O O . LEU B 1 30 ? 14.391 3.857 -55.062 1 24.56 30 LEU B O 1
ATOM 4155 N N . LEU B 1 31 ? 12.758 4.273 -56.438 1 22.5 31 LEU B N 1
ATOM 4156 C CA . LEU B 1 31 ? 13.625 5.195 -57.156 1 22.5 31 LEU B CA 1
ATOM 4157 C C . LEU B 1 31 ? 14 6.391 -56.281 1 22.5 31 LEU B C 1
ATOM 4159 O O . LEU B 1 31 ? 14.148 7.508 -56.781 1 22.5 31 LEU B O 1
ATOM 4163 N N . ARG B 1 32 ? 13.734 6.352 -55.031 1 23.33 32 ARG B N 1
ATOM 4164 C CA . ARG B 1 32 ? 14.414 7.391 -54.281 1 23.33 32 ARG B CA 1
ATOM 4165 C C . ARG B 1 32 ? 15.93 7.23 -54.344 1 23.33 32 ARG B C 1
ATOM 4167 O O . ARG B 1 32 ? 16.578 6.82 -53.375 1 23.33 32 ARG B O 1
ATOM 4174 N N . THR B 1 33 ? 16.422 6.809 -55.438 1 19.84 33 THR B N 1
ATOM 4175 C CA . THR B 1 33 ? 17.844 6.645 -55.75 1 19.84 33 THR B CA 1
ATOM 4176 C C . THR B 1 33 ? 18.562 7.988 -55.688 1 19.84 33 THR B C 1
ATOM 4178 O O . THR B 1 33 ? 19.797 8.031 -55.656 1 19.84 33 THR B O 1
ATOM 4181 N N . SER B 1 34 ? 18.219 8.969 -56.375 1 17.94 34 SER B N 1
ATOM 4182 C CA . SER B 1 34 ? 19.234 9.539 -57.25 1 17.94 34 SER B CA 1
ATOM 4183 C C . SER B 1 34 ? 20.375 10.172 -56.469 1 17.94 34 SER B C 1
ATOM 4185 O O . SER B 1 34 ? 20.234 10.43 -55.281 1 17.94 34 SER B O 1
ATOM 4187 N N . GLY B 1 35 ? 20.859 11.359 -56.938 1 17.12 35 GLY B N 1
ATOM 4188 C CA . GLY B 1 35 ? 22.219 11.656 -57.375 1 17.12 35 GLY B CA 1
ATOM 4189 C C . GLY B 1 35 ? 23.188 11.82 -56.25 1 17.12 35 GLY B C 1
ATOM 4190 O O . GLY B 1 35 ? 22.906 11.406 -55.125 1 17.12 35 GLY B O 1
ATOM 4191 N N . GLY B 1 36 ? 23.703 13.055 -56.156 1 16.64 36 GLY B N 1
ATOM 4192 C CA . GLY B 1 36 ? 25.047 13.578 -56.344 1 16.64 36 GLY B CA 1
ATOM 4193 C C . GLY B 1 36 ? 25.953 13.375 -55.125 1 16.64 36 GLY B C 1
ATOM 4194 O O . GLY B 1 36 ? 25.453 13.117 -54.031 1 16.64 36 GLY B O 1
ATOM 4195 N N . TYR B 1 37 ? 27.266 13.273 -55.438 1 17 37 TYR B N 1
ATOM 4196 C CA . TYR B 1 37 ? 28.609 12.992 -54.969 1 17 37 TYR B CA 1
ATOM 4197 C C . TYR B 1 37 ? 29.047 14.016 -53.906 1 17 37 TYR B C 1
ATOM 4199 O O . TYR B 1 37 ? 29.594 13.648 -52.875 1 17 37 TYR B O 1
ATOM 4207 N N . SER B 1 38 ? 29.281 15.258 -54.312 1 15.83 38 SER B N 1
ATOM 4208 C CA . SER B 1 38 ? 30.609 15.797 -54.031 1 15.83 38 SER B CA 1
ATOM 4209 C C . SER B 1 38 ? 30.812 16.062 -52.562 1 15.83 38 SER B C 1
ATOM 4211 O O . SER B 1 38 ? 29.844 16.25 -51.812 1 15.83 38 SER B O 1
ATOM 4213 N N . PHE B 1 39 ? 32.156 16.125 -52.094 1 16.72 39 PHE B N 1
ATOM 4214 C CA . PHE B 1 39 ? 33.031 16.141 -50.938 1 16.72 39 PHE B CA 1
ATOM 4215 C C . PHE B 1 39 ? 32.969 17.5 -50.25 1 16.72 39 PHE B C 1
ATOM 4217 O O . PHE B 1 39 ? 33.031 17.562 -49 1 16.72 39 PHE B O 1
ATOM 4224 N N . SER B 1 40 ? 32.875 18.703 -50.906 1 14.88 40 SER B N 1
ATOM 4225 C CA . SER B 1 40 ? 33.969 19.578 -50.469 1 14.88 40 SER B CA 1
ATOM 4226 C C . SER B 1 40 ? 33.75 20.047 -49.031 1 14.88 40 SER B C 1
ATOM 4228 O O . SER B 1 40 ? 32.625 20.047 -48.531 1 14.88 40 SER B O 1
ATOM 4230 N N . PRO B 1 41 ? 34.719 21.062 -48.562 1 16.17 41 PRO B N 1
ATOM 4231 C CA . PRO B 1 41 ? 35.469 21.438 -47.375 1 16.17 41 PRO B CA 1
ATOM 4232 C C . PRO B 1 41 ? 34.656 22.328 -46.438 1 16.17 41 PRO B C 1
ATOM 4234 O O . PRO B 1 41 ? 33.625 22.875 -46.812 1 16.17 41 PRO B O 1
ATOM 4237 N N . LYS B 1 42 ? 35.438 23.156 -45.406 1 15.48 42 LYS B N 1
ATOM 4238 C CA . LYS B 1 42 ? 35.594 23.656 -44.062 1 15.48 42 LYS B CA 1
ATOM 4239 C C . LYS B 1 42 ? 34.969 25.047 -43.938 1 15.48 42 LYS B C 1
ATOM 4241 O O . LYS B 1 42 ? 34.406 25.375 -42.875 1 15.48 42 LYS B O 1
ATOM 4246 N N . SER B 1 43 ? 34.969 26.141 -44.719 1 14.9 43 SER B N 1
ATOM 4247 C CA . SER B 1 43 ? 35.5 27.391 -44.188 1 14.9 43 SER B CA 1
ATOM 4248 C C . SER B 1 43 ? 34.375 28.234 -43.562 1 14.9 43 SER B C 1
ATOM 4250 O O . SER B 1 43 ? 33.344 28.453 -44.156 1 14.9 43 SER B O 1
ATOM 4252 N N . LEU B 1 44 ? 34.375 28.469 -42.156 1 14.51 44 LEU B N 1
ATOM 4253 C CA . LEU B 1 44 ? 33.656 29.156 -41.062 1 14.51 44 LEU B CA 1
ATOM 4254 C C . LEU B 1 44 ? 33.375 30.609 -41.438 1 14.51 44 LEU B C 1
ATOM 4256 O O . LEU B 1 44 ? 32.25 31.094 -41.281 1 14.51 44 LEU B O 1
ATOM 4260 N N . LEU B 1 45 ? 34.25 31.719 -41.062 1 14.61 45 LEU B N 1
ATOM 4261 C CA . LEU B 1 45 ? 34.125 32.719 -40.031 1 14.61 45 LEU B CA 1
ATOM 4262 C C . LEU B 1 45 ? 33.406 33.969 -40.531 1 14.61 45 LEU B C 1
ATOM 4264 O O . LEU B 1 45 ? 32.562 34.531 -39.844 1 14.61 45 LEU B O 1
ATOM 4268 N N . VAL B 1 46 ? 33.844 34.656 -41.562 1 14.2 46 VAL B N 1
ATOM 4269 C CA . VAL B 1 46 ? 34.406 36 -41.375 1 14.2 46 VAL B CA 1
ATOM 4270 C C . VAL B 1 46 ? 33.312 37.031 -41.312 1 14.2 46 VAL B C 1
ATOM 4272 O O . VAL B 1 46 ? 33.281 37.875 -40.438 1 14.2 46 VAL B O 1
ATOM 4275 N N . SER B 1 47 ? 32.781 37.469 -42.375 1 14.77 47 SER B N 1
ATOM 4276 C CA . SER B 1 47 ? 33.031 38.875 -42.688 1 14.77 47 SER B CA 1
ATOM 4277 C C . SER B 1 47 ? 31.969 39.781 -42.094 1 14.77 47 SER B C 1
ATOM 4279 O O . SER B 1 47 ? 30.859 39.344 -41.781 1 14.77 47 SER B O 1
ATOM 4281 N N . LYS B 1 48 ? 32.094 41.094 -42.531 1 15.23 48 LYS B N 1
ATOM 4282 C CA . LYS B 1 48 ? 32.281 42.531 -42.281 1 15.23 48 LYS B CA 1
ATOM 4283 C C . LYS B 1 48 ? 30.938 43.281 -42.344 1 15.23 48 LYS B C 1
ATOM 4285 O O . LYS B 1 48 ? 30.125 43.062 -43.25 1 15.23 48 LYS B O 1
ATOM 4290 N N . PHE B 1 49 ? 30.641 44.094 -41.25 1 14.91 49 PHE B N 1
ATOM 4291 C CA . PHE B 1 49 ? 29.75 44.969 -40.531 1 14.91 49 PHE B CA 1
ATOM 4292 C C . PHE B 1 49 ? 29.359 46.188 -41.375 1 14.91 49 PHE B C 1
ATOM 4294 O O . PHE B 1 49 ? 28.688 47.094 -40.875 1 14.91 49 PHE B O 1
ATOM 4301 N N . VAL B 1 50 ? 29.703 46.531 -42.469 1 14.79 50 VAL B N 1
ATOM 4302 C CA . VAL B 1 50 ? 29.969 47.938 -42.656 1 14.79 50 VAL B CA 1
ATOM 4303 C C . VAL B 1 50 ? 28.672 48.719 -42.531 1 14.79 50 VAL B C 1
ATOM 4305 O O . VAL B 1 50 ? 28.594 49.688 -41.75 1 14.79 50 VAL B O 1
ATOM 4308 N N . ASN B 1 51 ? 28.031 49.188 -43.594 1 14.54 51 ASN B N 1
ATOM 4309 C CA . ASN B 1 51 ? 28.078 50.562 -44.094 1 14.54 51 ASN B CA 1
ATOM 4310 C C . ASN B 1 51 ? 26.859 51.375 -43.625 1 14.54 51 ASN B C 1
ATOM 4312 O O . ASN B 1 51 ? 25.938 50.812 -43.031 1 14.54 51 ASN B O 1
ATOM 4316 N N . SER B 1 52 ? 26.094 52.125 -44.562 1 15.16 52 SER B N 1
ATOM 4317 C CA . SER B 1 52 ? 26.078 53.562 -44.906 1 15.16 52 SER B CA 1
ATOM 4318 C C . SER B 1 52 ? 24.797 54.219 -44.406 1 15.16 52 SER B C 1
ATOM 4320 O O . SER B 1 52 ? 24.859 55.281 -43.75 1 15.16 52 SER B O 1
ATOM 4322 N N . SER B 1 53 ? 23.641 54.094 -45.062 1 15.3 53 SER B N 1
ATOM 4323 C CA . SER B 1 53 ? 23.188 55.344 -45.656 1 15.3 53 SER B CA 1
ATOM 4324 C C . SER B 1 53 ? 22.297 56.125 -44.719 1 15.3 53 SER B C 1
ATOM 4326 O O . SER B 1 53 ? 21.797 55.594 -43.719 1 15.3 53 SER B O 1
ATOM 4328 N N . ILE B 1 54 ? 21.203 57 -45.281 1 15.13 54 ILE B N 1
ATOM 4329 C CA . ILE B 1 54 ? 21 58.438 -45.469 1 15.13 54 ILE B CA 1
ATOM 4330 C C . ILE B 1 54 ? 19.828 58.906 -44.625 1 15.13 54 ILE B C 1
ATOM 4332 O O . ILE B 1 54 ? 19.797 60.062 -44.188 1 15.13 54 ILE B O 1
ATOM 4336 N N . LEU B 1 55 ? 18.734 58.188 -44.344 1 16.11 55 LEU B N 1
ATOM 4337 C CA . LEU B 1 55 ? 17.656 59.125 -44.656 1 16.11 55 LEU B CA 1
ATOM 4338 C C . LEU B 1 55 ? 17.469 60.094 -43.5 1 16.11 55 LEU B C 1
ATOM 4340 O O . LEU B 1 55 ? 17.609 59.75 -42.344 1 16.11 55 LEU B O 1
ATOM 4344 N N . GLY B 1 56 ? 16.891 61.219 -43.656 1 15.17 56 GLY B N 1
ATOM 4345 C CA . GLY B 1 56 ? 16.859 62.625 -43.375 1 15.17 56 GLY B CA 1
ATOM 4346 C C . GLY B 1 56 ? 16.156 62.969 -42.062 1 15.17 56 GLY B C 1
ATOM 4347 O O . GLY B 1 56 ? 16.766 62.938 -41 1 15.17 56 GLY B O 1
ATOM 4348 N N . ASN B 1 57 ? 15.078 63.719 -42.094 1 15.4 57 ASN B N 1
ATOM 4349 C CA . ASN B 1 57 ? 15.023 65.125 -41.625 1 15.4 57 ASN B CA 1
ATOM 4350 C C . ASN B 1 57 ? 14.438 65.188 -40.219 1 15.4 57 ASN B C 1
ATOM 4352 O O . ASN B 1 57 ? 15.039 65.812 -39.312 1 15.4 57 ASN B O 1
ATOM 4356 N N . MET B 1 58 ? 13.102 65.438 -40.062 1 15.59 58 MET B N 1
ATOM 4357 C CA . MET B 1 58 ? 12.75 66.75 -39.531 1 15.59 58 MET B CA 1
ATOM 4358 C C . MET B 1 58 ? 12.633 66.688 -38 1 15.59 58 MET B C 1
ATOM 4360 O O . MET B 1 58 ? 12.5 65.625 -37.438 1 15.59 58 MET B O 1
ATOM 4364 N N . ASN B 1 59 ? 11.703 67.438 -37.344 1 15.24 59 ASN B N 1
ATOM 4365 C CA . ASN B 1 59 ? 11.812 68.562 -36.438 1 15.24 59 ASN B CA 1
ATOM 4366 C C . ASN B 1 59 ? 11.594 68.188 -35 1 15.24 59 ASN B C 1
ATOM 4368 O O . ASN B 1 59 ? 11.156 67.062 -34.719 1 15.24 59 ASN B O 1
ATOM 4372 N N . SER B 1 60 ? 10.695 68.875 -34.188 1 15.53 60 SER B N 1
ATOM 4373 C CA . SER B 1 60 ? 11 69.875 -33.156 1 15.53 60 SER B CA 1
ATOM 4374 C C . SER B 1 60 ? 10.773 69.25 -31.766 1 15.53 60 SER B C 1
ATOM 4376 O O . SER B 1 60 ? 11.672 69.25 -30.922 1 15.53 60 SER B O 1
ATOM 4378 N N . GLY B 1 61 ? 9.609 69.562 -31.031 1 15.68 61 GLY B N 1
ATOM 4379 C CA . GLY B 1 61 ? 9.633 70.375 -29.828 1 15.68 61 GLY B CA 1
ATOM 4380 C C . GLY B 1 61 ? 9.68 69.5 -28.562 1 15.68 61 GLY B C 1
ATOM 4381 O O . GLY B 1 61 ? 9.477 68.312 -28.609 1 15.68 61 GLY B O 1
ATOM 4382 N N . SER B 1 62 ? 9.68 70.125 -27.266 1 15.23 62 SER B N 1
ATOM 4383 C CA . SER B 1 62 ? 10.352 70.188 -25.969 1 15.23 62 SER B CA 1
ATOM 4384 C C . SER B 1 62 ? 9.586 69.375 -24.922 1 15.23 62 SER B C 1
ATOM 4386 O O . SER B 1 62 ? 10.188 68.812 -24 1 15.23 62 SER B O 1
ATOM 4388 N N . LYS B 1 63 ? 8.234 69.375 -24.844 1 16.7 63 LYS B N 1
ATOM 4389 C CA . LYS B 1 63 ? 7.754 69.812 -23.531 1 16.7 63 LYS B CA 1
ATOM 4390 C C . LYS B 1 63 ? 8.016 68.75 -22.484 1 16.7 63 LYS B C 1
ATOM 4392 O O . LYS B 1 63 ? 7.887 67.562 -22.75 1 16.7 63 LYS B O 1
ATOM 4397 N N . ARG B 1 64 ? 8.336 69 -21.172 1 16.58 64 ARG B N 1
ATOM 4398 C CA . ARG B 1 64 ? 8.992 68.562 -19.938 1 16.58 64 ARG B CA 1
ATOM 4399 C C . ARG B 1 64 ? 8.031 67.75 -19.078 1 16.58 64 ARG B C 1
ATOM 4401 O O . ARG B 1 64 ? 8.391 67.375 -17.969 1 16.58 64 ARG B O 1
ATOM 4408 N N . ALA B 1 65 ? 6.895 67.25 -19.422 1 16.62 65 ALA B N 1
ATOM 4409 C CA . ALA B 1 65 ? 5.973 67.188 -18.297 1 16.62 65 ALA B CA 1
ATOM 4410 C C . ALA B 1 65 ? 6.555 66.312 -17.188 1 16.62 65 ALA B C 1
ATOM 4412 O O . ALA B 1 65 ? 7.105 65.25 -17.453 1 16.62 65 ALA B O 1
ATOM 4413 N N . THR B 1 66 ? 6.613 66.75 -15.812 1 16.47 66 THR B N 1
ATOM 4414 C CA . THR B 1 66 ? 7.219 66.562 -14.5 1 16.47 66 THR B CA 1
ATOM 4415 C C . THR B 1 66 ? 6.551 65.375 -13.781 1 16.47 66 THR B C 1
ATOM 4417 O O . THR B 1 66 ? 6.973 65 -12.688 1 16.47 66 THR B O 1
ATOM 4420 N N . LEU B 1 67 ? 6.051 64.312 -14.234 1 17.67 67 LEU B N 1
ATOM 4421 C CA . LEU B 1 67 ? 5.121 63.625 -13.359 1 17.67 67 LEU B CA 1
ATOM 4422 C C . LEU B 1 67 ? 5.805 63.219 -12.062 1 17.67 67 LEU B C 1
ATOM 4424 O O . LEU B 1 67 ? 6.953 62.75 -12.078 1 17.67 67 LEU B O 1
ATOM 4428 N N . PRO B 1 68 ? 5.211 63.469 -10.836 1 19.06 68 PRO B N 1
ATOM 4429 C CA . PRO B 1 68 ? 5.656 63.438 -9.445 1 19.06 68 PRO B CA 1
ATOM 4430 C C . PRO B 1 68 ? 5.984 62.031 -8.953 1 19.06 68 PRO B C 1
ATOM 4432 O O . PRO B 1 68 ? 5.453 61.062 -9.477 1 19.06 68 PRO B O 1
ATOM 4435 N N . ASP B 1 69 ? 7.094 61.812 -8.117 1 18 69 ASP B N 1
ATOM 4436 C CA . ASP B 1 69 ? 8.016 60.812 -7.586 1 18 69 ASP B CA 1
ATOM 4437 C C . ASP B 1 69 ? 7.383 60.031 -6.441 1 18 69 ASP B C 1
ATOM 4439 O O . ASP B 1 69 ? 7.969 59.062 -5.945 1 18 69 ASP B O 1
ATOM 4443 N N . SER B 1 70 ? 6.285 60.312 -5.699 1 18.94 70 SER B N 1
ATOM 4444 C CA . SER B 1 70 ? 6.414 60.125 -4.258 1 18.94 70 SER B CA 1
ATOM 4445 C C . SER B 1 70 ? 6.262 58.656 -3.869 1 18.94 70 SER B C 1
ATOM 4447 O O . SER B 1 70 ? 5.148 58.188 -3.609 1 18.94 70 SER B O 1
ATOM 4449 N N . PHE B 1 71 ? 6.598 57.594 -4.445 1 20.16 71 PHE B N 1
ATOM 4450 C CA . PHE B 1 71 ? 6.219 56.25 -3.992 1 20.16 71 PHE B CA 1
ATOM 4451 C C . PHE B 1 71 ? 6.891 55.938 -2.666 1 20.16 71 PHE B C 1
ATOM 4453 O O . PHE B 1 71 ? 8.102 55.719 -2.611 1 20.16 71 PHE B O 1
ATOM 4460 N N . ALA B 1 72 ? 6.387 56.312 -1.409 1 21.62 72 ALA B N 1
ATOM 4461 C CA . ALA B 1 72 ? 6.891 56.156 -0.049 1 21.62 72 ALA B CA 1
ATOM 4462 C C . ALA B 1 72 ? 7.066 54.688 0.288 1 21.62 72 ALA B C 1
ATOM 4464 O O . ALA B 1 72 ? 6.176 53.875 0.029 1 21.62 72 ALA B O 1
ATOM 4465 N N . MET B 1 73 ? 8.305 54.219 0.552 1 20.23 73 MET B N 1
ATOM 4466 C CA . MET B 1 73 ? 8.992 53.031 1.039 1 20.23 73 MET B CA 1
ATOM 4467 C C . MET B 1 73 ? 8.516 52.656 2.439 1 20.23 73 MET B C 1
ATOM 4469 O O . MET B 1 73 ? 8.727 53.406 3.391 1 20.23 73 MET B O 1
ATOM 4473 N N . LEU B 1 74 ? 7.32 52.062 2.678 1 19.59 74 LEU B N 1
ATOM 4474 C CA . LEU B 1 74 ? 6.922 51.656 4.016 1 19.59 74 LEU B CA 1
ATOM 4475 C C . LEU B 1 74 ? 8.008 50.812 4.668 1 19.59 74 LEU B C 1
ATOM 4477 O O . LEU B 1 74 ? 8.344 49.719 4.168 1 19.59 74 LEU B O 1
ATOM 4481 N N . SER B 1 75 ? 9.078 51.406 5.293 1 21.62 75 SER B N 1
ATOM 4482 C CA . SER B 1 75 ? 10.125 50.844 6.145 1 21.62 75 SER B CA 1
ATOM 4483 C C . SER B 1 75 ? 9.547 50.031 7.293 1 21.62 75 SER B C 1
ATOM 4485 O O . SER B 1 75 ? 8.914 50.594 8.195 1 21.62 75 SER B O 1
ATOM 4487 N N . THR B 1 76 ? 8.945 48.875 7.086 1 22.08 76 THR B N 1
ATOM 4488 C CA . THR B 1 76 ? 8.484 48.094 8.211 1 22.08 76 THR B CA 1
ATOM 4489 C C . THR B 1 76 ? 9.625 47.812 9.188 1 22.08 76 THR B C 1
ATOM 4491 O O . THR B 1 76 ? 10.703 47.344 8.773 1 22.08 76 THR B O 1
ATOM 4494 N N . ASN B 1 77 ? 9.797 48.625 10.25 1 24.34 77 ASN B N 1
ATOM 4495 C CA . ASN B 1 77 ? 10.633 48.469 11.438 1 24.34 77 ASN B CA 1
ATOM 4496 C C . ASN B 1 77 ? 10.562 47.062 12 1 24.34 77 ASN B C 1
ATOM 4498 O O . ASN B 1 77 ? 9.492 46.594 12.398 1 24.34 77 ASN B O 1
ATOM 4502 N N . LEU B 1 78 ? 11.406 46.156 11.578 1 24.89 78 LEU B N 1
ATOM 4503 C CA . LEU B 1 78 ? 11.727 44.812 12.086 1 24.89 78 LEU B CA 1
ATOM 4504 C C . LEU B 1 78 ? 12.086 44.875 13.57 1 24.89 78 LEU B C 1
ATOM 4506 O O . LEU B 1 78 ? 13.195 45.281 13.922 1 24.89 78 LEU B O 1
ATOM 4510 N N . ASP B 1 79 ? 11.195 45.344 14.352 1 24.52 79 ASP B N 1
ATOM 4511 C CA . ASP B 1 79 ? 11.516 45.188 15.766 1 24.52 79 ASP B CA 1
ATOM 4512 C C . ASP B 1 79 ? 11.992 43.781 16.078 1 24.52 79 ASP B C 1
ATOM 4514 O O . ASP B 1 79 ? 11.609 42.812 15.391 1 24.52 79 ASP B O 1
ATOM 4518 N N . ARG B 1 80 ? 13.047 43.625 16.969 1 29.19 80 ARG B N 1
ATOM 4519 C CA . ARG B 1 80 ? 13.742 42.5 17.625 1 29.19 80 ARG B CA 1
ATOM 4520 C C . ARG B 1 80 ? 12.758 41.562 18.328 1 29.19 80 ARG B C 1
ATOM 4522 O O . ARG B 1 80 ? 12.391 41.812 19.469 1 29.19 80 ARG B O 1
ATOM 4529 N N . ASN B 1 81 ? 11.742 41.219 17.719 1 25.34 81 ASN B N 1
ATOM 4530 C CA . ASN B 1 81 ? 10.906 40.25 18.406 1 25.34 81 ASN B CA 1
ATOM 4531 C C . ASN B 1 81 ? 11.742 39.094 18.953 1 25.34 81 ASN B C 1
ATOM 4533 O O . ASN B 1 81 ? 12.531 38.5 18.203 1 25.34 81 ASN B O 1
ATOM 4537 N N . LYS B 1 82 ? 11.945 38.969 20.266 1 31.08 82 LYS B N 1
ATOM 4538 C CA . LYS B 1 82 ? 12.438 37.875 21.062 1 31.08 82 LYS B CA 1
ATOM 4539 C C . LYS B 1 82 ? 11.867 36.531 20.578 1 31.08 82 LYS B C 1
ATOM 4541 O O . LYS B 1 82 ? 10.648 36.375 20.484 1 31.08 82 LYS B O 1
ATOM 4546 N N . SER B 1 83 ? 12.641 35.875 19.766 1 32.53 83 SER B N 1
ATOM 4547 C CA . SER B 1 83 ? 12.438 34.5 19.266 1 32.53 83 SER B CA 1
ATOM 4548 C C . SER B 1 83 ? 11.898 33.594 20.359 1 32.53 83 SER B C 1
ATOM 4550 O O . SER B 1 83 ? 12.555 33.375 21.375 1 32.53 83 SER B O 1
ATOM 4552 N N . SER B 1 84 ? 10.656 33.625 20.594 1 33.34 84 SER B N 1
ATOM 4553 C CA . SER B 1 84 ? 10.062 32.656 21.516 1 33.34 84 SER B CA 1
ATOM 4554 C C . SER B 1 84 ? 10.469 31.234 21.172 1 33.34 84 SER B C 1
ATOM 4556 O O . SER B 1 84 ? 10.117 30.734 20.109 1 33.34 84 SER B O 1
ATOM 4558 N N . VAL B 1 85 ? 11.688 30.891 21.609 1 35.75 85 VAL B N 1
ATOM 4559 C CA . VAL B 1 85 ? 12.156 29.5 21.609 1 35.75 85 VAL B CA 1
ATOM 4560 C C . VAL B 1 85 ? 11.133 28.609 22.297 1 35.75 85 VAL B C 1
ATOM 4562 O O . VAL B 1 85 ? 10.758 28.859 23.453 1 35.75 85 VAL B O 1
ATOM 4565 N N . ILE B 1 86 ? 10.227 28.094 21.766 1 35.31 86 ILE B N 1
ATOM 4566 C CA . ILE B 1 86 ? 9.32 27.109 22.359 1 35.31 86 ILE B CA 1
ATOM 4567 C C . ILE B 1 86 ? 10.133 25.953 22.938 1 35.31 86 ILE B C 1
ATOM 4569 O O . ILE B 1 86 ? 10.883 25.297 22.219 1 35.31 86 ILE B O 1
ATOM 4573 N N . ARG B 1 87 ? 10.109 25.984 24.281 1 35.53 87 ARG B N 1
ATOM 4574 C CA . ARG B 1 87 ? 10.609 24.859 25.062 1 35.53 87 ARG B CA 1
ATOM 4575 C C . ARG B 1 87 ? 9.758 23.609 24.844 1 35.53 87 ARG B C 1
ATOM 4577 O O . ARG B 1 87 ? 8.531 23.703 24.734 1 35.53 87 ARG B O 1
ATOM 4584 N N . VAL B 1 88 ? 10.375 22.578 24.484 1 39.31 88 VAL B N 1
ATOM 4585 C CA . VAL B 1 88 ? 9.867 21.219 24.359 1 39.31 88 VAL B CA 1
ATOM 4586 C C . VAL B 1 88 ? 9.039 20.875 25.609 1 39.31 88 VAL B C 1
ATOM 4588 O O . VAL B 1 88 ? 9.5 21.062 26.734 1 39.31 88 VAL B O 1
ATOM 4591 N N . ASN B 1 89 ? 7.738 20.906 25.531 1 36.28 89 ASN B N 1
ATOM 4592 C CA . ASN B 1 89 ? 6.918 20.375 26.625 1 36.28 89 ASN B CA 1
ATOM 4593 C C . ASN B 1 89 ? 7.188 18.906 26.859 1 36.28 89 ASN B C 1
ATOM 4595 O O . ASN B 1 89 ? 6.871 18.062 26.016 1 36.28 89 ASN B O 1
ATOM 4599 N N . VAL B 1 90 ? 8.094 18.625 27.781 1 33.06 90 VAL B N 1
ATOM 4600 C CA . VAL B 1 90 ? 8.469 17.297 28.234 1 33.06 90 VAL B CA 1
ATOM 4601 C C . VAL B 1 90 ? 7.496 16.812 29.312 1 33.06 90 VAL B C 1
ATOM 4603 O O . VAL B 1 90 ? 7.43 17.391 30.391 1 33.06 90 VAL B O 1
ATOM 4606 N N . ARG B 1 91 ? 6.391 16.234 29.016 1 34.38 91 ARG B N 1
ATOM 4607 C CA . ARG B 1 91 ? 5.703 15.5 30.078 1 34.38 91 ARG B CA 1
ATOM 4608 C C . ARG B 1 91 ? 6.395 14.172 30.359 1 34.38 91 ARG B C 1
ATOM 4610 O O . ARG B 1 91 ? 6.535 13.336 29.453 1 34.38 91 ARG B O 1
ATOM 4617 N N . GLN B 1 92 ? 7.176 14.062 31.547 1 33.94 92 GLN B N 1
ATOM 4618 C CA . GLN B 1 92 ? 7.809 12.852 32.031 1 33.94 92 GLN B CA 1
ATOM 4619 C C . GLN B 1 92 ? 6.766 11.859 32.562 1 33.94 92 GLN B C 1
ATOM 4621 O O . GLN B 1 92 ? 6.164 12.062 33.594 1 33.94 92 GLN B O 1
ATOM 4626 N N . ASN B 1 93 ? 5.938 11.266 31.797 1 34.38 93 ASN B N 1
ATOM 4627 C CA . ASN B 1 93 ? 5.246 10.148 32.438 1 34.38 93 ASN B CA 1
ATOM 4628 C C . ASN B 1 93 ? 6.191 8.977 32.688 1 34.38 93 ASN B C 1
ATOM 4630 O O . ASN B 1 93 ? 6.906 8.539 31.781 1 34.38 93 ASN B O 1
ATOM 4634 N N . THR B 1 94 ? 6.547 8.688 33.969 1 36.56 94 THR B N 1
ATOM 4635 C CA . THR B 1 94 ? 7.492 7.789 34.625 1 36.56 94 THR B CA 1
ATOM 4636 C C . THR B 1 94 ? 7.129 6.332 34.344 1 36.56 94 THR B C 1
ATOM 4638 O O . THR B 1 94 ? 7.586 5.434 35.062 1 36.56 94 THR B O 1
ATOM 4641 N N . GLN B 1 95 ? 6.07 5.938 33.719 1 38.88 95 GLN B N 1
ATOM 4642 C CA . GLN B 1 95 ? 6.035 4.48 33.656 1 38.88 95 GLN B CA 1
ATOM 4643 C C . GLN B 1 95 ? 7.215 3.922 32.875 1 38.88 95 GLN B C 1
ATOM 4645 O O . GLN B 1 95 ? 7.438 4.312 31.719 1 38.88 95 GLN B O 1
ATOM 4650 N N . VAL B 1 96 ? 8.234 3.389 33.531 1 39.53 96 VAL B N 1
ATOM 4651 C CA . VAL B 1 96 ? 9.43 2.699 33.062 1 39.53 96 VAL B CA 1
ATOM 4652 C C . VAL B 1 96 ? 9.047 1.704 31.953 1 39.53 96 VAL B C 1
ATOM 4654 O O . VAL B 1 96 ? 8.469 0.652 32.25 1 39.53 96 VAL B O 1
ATOM 4657 N N . ARG B 1 97 ? 8.562 2.1 30.859 1 50.56 97 ARG B N 1
ATOM 4658 C CA . ARG B 1 97 ? 8.375 1.157 29.75 1 50.56 97 ARG B CA 1
ATOM 4659 C C . ARG B 1 97 ? 9.719 0.643 29.25 1 50.56 97 ARG B C 1
ATOM 4661 O O . ARG B 1 97 ? 10.688 1.399 29.156 1 50.56 97 ARG B O 1
ATOM 4668 N N . LYS B 1 98 ? 9.891 -0.728 29.234 1 56 98 LYS B N 1
ATOM 4669 C CA . LYS B 1 98 ? 10.984 -1.541 28.703 1 56 98 LYS B CA 1
ATOM 4670 C C . LYS B 1 98 ? 11.406 -1.061 27.312 1 56 98 LYS B C 1
ATOM 4672 O O . LYS B 1 98 ? 10.586 -0.531 26.562 1 56 98 LYS B O 1
ATOM 4677 N N . ALA B 1 99 ? 12.719 -0.958 27.109 1 65.62 99 ALA B N 1
ATOM 4678 C CA . ALA B 1 99 ? 13.367 -0.693 25.828 1 65.62 99 ALA B CA 1
ATOM 4679 C C . ALA B 1 99 ? 12.734 -1.518 24.703 1 65.62 99 ALA B C 1
ATOM 4681 O O . ALA B 1 99 ? 12.32 -2.658 24.922 1 65.62 99 ALA B O 1
ATOM 4682 N N . CYS B 1 100 ? 12.375 -0.837 23.531 1 79.06 100 CYS B N 1
ATOM 4683 C CA . CYS B 1 100 ? 11.766 -1.493 22.375 1 79.06 100 CYS B CA 1
ATOM 4684 C C . CYS B 1 100 ? 12.672 -2.59 21.828 1 79.06 100 CYS B C 1
ATOM 4686 O O . CYS B 1 100 ? 13.836 -2.338 21.516 1 79.06 100 CYS B O 1
ATOM 4688 N N . ASP B 1 101 ? 12.195 -3.852 21.953 1 78.44 101 ASP B N 1
ATOM 4689 C CA . ASP B 1 101 ? 12.883 -4.949 21.297 1 78.44 101 ASP B CA 1
ATOM 4690 C C . ASP B 1 101 ? 12.82 -4.801 19.766 1 78.44 101 ASP B C 1
ATOM 4692 O O . ASP B 1 101 ? 11.727 -4.715 19.203 1 78.44 101 ASP B O 1
ATOM 4696 N N . PRO B 1 102 ? 14 -4.75 19.172 1 78 102 PRO B N 1
ATOM 4697 C CA . PRO B 1 102 ? 14.016 -4.574 17.719 1 78 102 PRO B CA 1
ATOM 4698 C C . PRO B 1 102 ? 13.211 -5.648 16.984 1 78 102 PRO B C 1
ATOM 4700 O O . PRO B 1 102 ? 12.625 -5.375 15.938 1 78 102 PRO B O 1
ATOM 4703 N N . VAL B 1 103 ? 13.133 -6.758 17.516 1 79.25 103 VAL B N 1
ATOM 4704 C CA . VAL B 1 103 ? 12.445 -7.859 16.844 1 79.25 103 VAL B CA 1
ATOM 4705 C C . VAL B 1 103 ? 10.938 -7.594 16.844 1 79.25 103 VAL B C 1
ATOM 4707 O O . VAL B 1 103 ? 10.234 -8.016 15.922 1 79.25 103 VAL B O 1
ATOM 4710 N N . GLN B 1 104 ? 10.57 -6.836 17.688 1 82.88 104 GLN B N 1
ATOM 4711 C CA . GLN B 1 104 ? 9.133 -6.598 17.844 1 82.88 104 GLN B CA 1
ATOM 4712 C C . GLN B 1 104 ? 8.727 -5.285 17.188 1 82.88 104 GLN B C 1
ATOM 4714 O O . GLN B 1 104 ? 7.535 -4.98 17.078 1 82.88 104 GLN B O 1
ATOM 4719 N N . ALA B 1 105 ? 9.789 -4.539 16.734 1 90.88 105 ALA B N 1
ATOM 4720 C CA . ALA B 1 105 ? 9.484 -3.23 16.156 1 90.88 105 ALA B CA 1
ATOM 4721 C C . ALA B 1 105 ? 8.805 -3.375 14.805 1 90.88 105 ALA B C 1
ATOM 4723 O O . ALA B 1 105 ? 9.125 -4.281 14.031 1 90.88 105 ALA B O 1
ATOM 4724 N N . LEU B 1 106 ? 7.879 -2.535 14.57 1 92.44 106 LEU B N 1
ATOM 4725 C CA . LEU B 1 106 ? 7.16 -2.529 13.305 1 92.44 106 LEU B CA 1
ATOM 4726 C C . LEU B 1 106 ? 8.086 -2.152 12.156 1 92.44 106 LEU B C 1
ATOM 4728 O O . LEU B 1 106 ? 7.938 -2.658 11.039 1 92.44 106 LEU B O 1
ATOM 4732 N N . LEU B 1 107 ? 9.023 -1.256 12.422 1 96.62 107 LEU B N 1
ATOM 4733 C CA . LEU B 1 107 ? 9.883 -0.695 11.383 1 96.62 107 LEU B CA 1
ATOM 4734 C C . LEU B 1 107 ? 11.32 -0.575 11.875 1 96.62 107 LEU B C 1
ATOM 4736 O O . LEU B 1 107 ? 11.57 -0.03 12.953 1 96.62 107 LEU B O 1
ATOM 4740 N N . LYS B 1 108 ? 12.227 -1.153 11.203 1 97.44 108 LYS B N 1
ATOM 4741 C CA . LYS B 1 108 ? 13.656 -0.975 11.422 1 97.44 108 LYS B CA 1
ATOM 4742 C C . LYS B 1 108 ? 14.242 0.045 10.445 1 97.44 108 LYS B C 1
ATOM 4744 O O . LYS B 1 108 ? 14.164 -0.133 9.234 1 97.44 108 LYS B O 1
ATOM 4749 N N . VAL B 1 109 ? 14.875 1.067 11.016 1 98.25 109 VAL B N 1
ATOM 4750 C CA . VAL B 1 109 ? 15.312 2.17 10.164 1 98.25 109 VAL B CA 1
ATOM 4751 C C . VAL B 1 109 ? 16.828 2.371 10.312 1 98.25 109 VAL B C 1
ATOM 4753 O O . VAL B 1 109 ? 17.344 2.451 11.43 1 98.25 109 VAL B O 1
ATOM 4756 N N . TYR B 1 110 ? 17.516 2.342 9.195 1 98.44 110 TYR B N 1
ATOM 4757 C CA . TYR B 1 110 ? 18.906 2.791 9.148 1 98.44 110 TYR B CA 1
ATOM 4758 C C . TYR B 1 110 ? 18.984 4.281 8.828 1 98.44 110 TYR B C 1
ATOM 4760 O O . TYR B 1 110 ? 18.422 4.742 7.84 1 98.44 110 TYR B O 1
ATOM 4768 N N . MET B 1 111 ? 19.578 5.027 9.641 1 98.62 111 MET B N 1
ATOM 4769 C CA . MET B 1 111 ? 19.734 6.469 9.445 1 98.62 111 MET B CA 1
ATOM 4770 C C . MET B 1 111 ? 21.172 6.816 9.039 1 98.62 111 MET B C 1
ATOM 4772 O O . MET B 1 111 ? 22.109 6.461 9.742 1 98.62 111 MET B O 1
ATOM 4776 N N . TYR B 1 112 ? 21.297 7.555 7.898 1 98.56 112 TYR B N 1
ATOM 4777 C CA . TYR B 1 112 ? 22.625 7.988 7.477 1 98.56 112 TYR B CA 1
ATOM 4778 C C . TYR B 1 112 ? 23.25 8.922 8.508 1 98.56 112 TYR B C 1
ATOM 4780 O O . TYR B 1 112 ? 22.562 9.773 9.078 1 98.56 112 TYR B O 1
ATOM 4788 N N . GLU B 1 113 ? 24.547 8.789 8.641 1 96.94 113 GLU B N 1
ATOM 4789 C CA . GLU B 1 113 ? 25.297 9.742 9.453 1 96.94 113 GLU B CA 1
ATOM 4790 C C . GLU B 1 113 ? 25.672 10.977 8.648 1 96.94 113 GLU B C 1
ATOM 4792 O O . GLU B 1 113 ? 26.859 11.281 8.484 1 96.94 113 GLU B O 1
ATOM 4797 N N . LEU B 1 114 ? 24.703 11.727 8.258 1 97.88 114 LEU B N 1
ATOM 4798 C CA . LEU B 1 114 ? 24.969 12.945 7.504 1 97.88 114 LEU B CA 1
ATOM 4799 C C . LEU B 1 114 ? 25.703 13.969 8.359 1 97.88 114 LEU B C 1
ATOM 4801 O O . LEU B 1 114 ? 25.422 14.109 9.555 1 97.88 114 LEU B O 1
ATOM 4805 N N . PRO B 1 115 ? 26.609 14.719 7.738 1 97.25 115 PRO B N 1
ATOM 4806 C CA . PRO B 1 115 ? 27.25 15.789 8.492 1 97.25 115 PRO B CA 1
ATOM 4807 C C . PRO B 1 115 ? 26.266 16.781 9.086 1 97.25 115 PRO B C 1
ATOM 4809 O O . PRO B 1 115 ? 25.188 16.984 8.531 1 97.25 115 PRO B O 1
ATOM 4812 N N . PRO B 1 116 ? 26.656 17.438 10.18 1 97.88 116 PRO B N 1
ATOM 4813 C CA . PRO B 1 116 ? 25.734 18.344 10.891 1 97.88 116 PRO B CA 1
ATOM 4814 C C . PRO B 1 116 ? 25.234 19.484 10.016 1 97.88 116 PRO B C 1
ATOM 4816 O O . PRO B 1 116 ? 24.156 20.047 10.266 1 97.88 116 PRO B O 1
ATOM 4819 N N . GLU B 1 117 ? 25.906 19.875 8.961 1 97.56 117 GLU B N 1
ATOM 4820 C CA . GLU B 1 117 ? 25.5 20.984 8.086 1 97.56 117 GLU B CA 1
ATOM 4821 C C . GLU B 1 117 ? 24.172 20.688 7.398 1 97.56 117 GLU B C 1
ATOM 4823 O O . GLU B 1 117 ? 23.531 21.594 6.875 1 97.56 117 GLU B O 1
ATOM 4828 N N . PHE B 1 118 ? 23.719 19.391 7.41 1 98.5 118 PHE B N 1
ATOM 4829 C CA . PHE B 1 118 ? 22.484 19 6.734 1 98.5 118 PHE B CA 1
ATOM 4830 C C . PHE B 1 118 ? 21.312 19.078 7.691 1 98.5 118 PHE B C 1
ATOM 4832 O O . PHE B 1 118 ? 20.156 18.969 7.27 1 98.5 118 PHE B O 1
ATOM 4839 N N . HIS B 1 119 ? 21.594 19.203 8.992 1 97.88 119 HIS B N 1
ATOM 4840 C CA . HIS B 1 119 ? 20.484 19.109 9.938 1 97.88 119 HIS B CA 1
ATOM 4841 C C . HIS B 1 119 ? 20.656 20.078 11.094 1 97.88 119 HIS B C 1
ATOM 4843 O O . HIS B 1 119 ? 20.453 21.297 10.922 1 97.88 119 HIS B O 1
ATOM 4849 N N . PHE B 1 120 ? 21.297 19.766 12.258 1 98.06 120 PHE B N 1
ATOM 4850 C CA . PHE B 1 120 ? 21.219 20.562 13.477 1 98.06 120 PHE B CA 1
ATOM 4851 C C . PHE B 1 120 ? 22.047 21.844 13.352 1 98.06 120 PHE B C 1
ATOM 4853 O O . PHE B 1 120 ? 21.75 22.844 14 1 98.06 120 PHE B O 1
ATOM 4860 N N . GLU B 1 121 ? 23.047 21.922 12.516 1 97.38 121 GLU B N 1
ATOM 4861 C CA . GLU B 1 121 ? 23.781 23.156 12.305 1 97.38 121 GLU B CA 1
ATOM 4862 C C . GLU B 1 121 ? 22.906 24.219 11.625 1 97.38 121 GLU B C 1
ATOM 4864 O O . GLU B 1 121 ? 23.156 25.406 11.781 1 97.38 121 GLU B O 1
ATOM 4869 N N . LEU B 1 122 ? 21.984 23.734 10.836 1 97.38 122 LEU B N 1
ATOM 4870 C CA . LEU B 1 122 ? 21.047 24.656 10.203 1 97.38 122 LEU B CA 1
ATOM 4871 C C . LEU B 1 122 ? 20.188 25.359 11.25 1 97.38 122 LEU B C 1
ATOM 4873 O O . LEU B 1 122 ? 19.547 26.375 10.961 1 97.38 122 LEU B O 1
ATOM 4877 N N . LEU B 1 123 ? 20.156 24.797 12.477 1 96.5 123 LEU B N 1
ATOM 4878 C CA . LEU B 1 123 ? 19.375 25.359 13.578 1 96.5 123 LEU B CA 1
ATOM 4879 C C . LEU B 1 123 ? 20.281 26.125 14.547 1 96.5 123 LEU B C 1
ATOM 4881 O O . LEU B 1 123 ? 19.828 26.547 15.617 1 96.5 123 LEU B O 1
ATOM 4885 N N . GLY B 1 124 ? 21.578 26.203 14.234 1 94.75 124 GLY B N 1
ATOM 4886 C CA . GLY B 1 124 ? 22.5 26.969 15.055 1 94.75 124 GLY B CA 1
ATOM 4887 C C . GLY B 1 124 ? 23.25 26.109 16.047 1 94.75 124 GLY B C 1
ATOM 4888 O O . GLY B 1 124 ? 24.016 26.625 16.875 1 94.75 124 GLY B O 1
ATOM 4889 N N . TRP B 1 125 ? 22.984 24.797 16.016 1 96.06 125 TRP B N 1
ATOM 4890 C CA . TRP B 1 125 ? 23.703 23.891 16.906 1 96.06 125 TRP B CA 1
ATOM 4891 C C . TRP B 1 125 ? 25.172 23.797 16.516 1 96.06 125 TRP B C 1
ATOM 4893 O O . TRP B 1 125 ? 25.5 23.703 15.336 1 96.06 125 TRP B O 1
ATOM 4903 N N . LYS B 1 126 ? 26.078 23.844 17.5 1 94.88 126 LYS B N 1
ATOM 4904 C CA . LYS B 1 126 ? 27.516 23.734 17.281 1 94.88 126 LYS B CA 1
ATOM 4905 C C . LYS B 1 126 ? 28.047 22.391 17.781 1 94.88 126 LYS B C 1
ATOM 4907 O O . LYS B 1 126 ? 27.906 22.062 18.953 1 94.88 126 LYS B O 1
ATOM 4912 N N . LYS B 1 127 ? 28.562 21.719 16.891 1 91.88 127 LYS B N 1
ATOM 4913 C CA . LYS B 1 127 ? 29.078 20.406 17.234 1 91.88 127 LYS B CA 1
ATOM 4914 C C . LYS B 1 127 ? 30.312 20.516 18.125 1 91.88 127 LYS B C 1
ATOM 4916 O O . LYS B 1 127 ? 31.078 21.484 18.016 1 91.88 127 LYS B O 1
ATOM 4921 N N . ARG B 1 128 ? 30.516 19.562 18.984 1 91.56 128 ARG B N 1
ATOM 4922 C CA . ARG B 1 128 ? 31.719 19.406 19.781 1 91.56 128 ARG B CA 1
ATOM 4923 C C . ARG B 1 128 ? 32.562 18.234 19.281 1 91.56 128 ARG B C 1
ATOM 4925 O O . ARG B 1 128 ? 32.062 17.109 19.156 1 91.56 128 ARG B O 1
ATOM 4932 N N . GLY B 1 129 ? 33.812 18.484 18.906 1 91.5 129 GLY B N 1
ATOM 4933 C CA . GLY B 1 129 ? 34.656 17.422 18.422 1 91.5 129 GLY B CA 1
ATOM 4934 C C . GLY B 1 129 ? 34.125 16.766 17.156 1 91.5 129 GLY B C 1
ATOM 4935 O O . GLY B 1 129 ? 33.812 17.453 16.188 1 91.5 129 GLY B O 1
ATOM 4936 N N . ASP B 1 130 ? 34 15.461 17.219 1 91.75 130 ASP B N 1
ATOM 4937 C CA . ASP B 1 130 ? 33.594 14.711 16.031 1 91.75 130 ASP B CA 1
ATOM 4938 C C . ASP B 1 130 ? 32.125 14.289 16.125 1 91.75 130 ASP B C 1
ATOM 4940 O O . ASP B 1 130 ? 31.688 13.367 15.438 1 91.75 130 ASP B O 1
ATOM 4944 N N . GLN B 1 131 ? 31.438 15.102 16.891 1 93.31 131 GLN B N 1
ATOM 4945 C CA . GLN B 1 131 ? 30.016 14.797 17.078 1 93.31 131 GLN B CA 1
ATOM 4946 C C . GLN B 1 131 ? 29.219 15.062 15.805 1 93.31 131 GLN B C 1
ATOM 4948 O O . GLN B 1 131 ? 29.469 16.047 15.102 1 93.31 131 GLN B O 1
ATOM 4953 N N . ILE B 1 132 ? 28.281 14.141 15.531 1 96.44 132 ILE B N 1
ATOM 4954 C CA . ILE B 1 132 ? 27.391 14.328 14.391 1 96.44 132 ILE B CA 1
ATOM 4955 C C . ILE B 1 132 ? 26 14.742 14.883 1 96.44 132 ILE B C 1
ATOM 4957 O O . ILE B 1 132 ? 25.328 15.555 14.242 1 96.44 132 ILE B O 1
ATOM 4961 N N . TRP B 1 133 ? 25.672 14.227 16.047 1 97 133 TRP B N 1
ATOM 4962 C CA . TRP B 1 133 ? 24.328 14.438 16.594 1 97 133 TRP B CA 1
ATOM 4963 C C . TRP B 1 133 ? 24.406 15.055 17.984 1 97 133 TRP B C 1
ATOM 4965 O O . TRP B 1 133 ? 25.344 14.789 18.75 1 97 133 TRP B O 1
ATOM 4975 N N . PRO B 1 134 ? 23.438 15.875 18.344 1 96.25 134 PRO B N 1
ATOM 4976 C CA . PRO B 1 134 ? 23.344 16.312 19.734 1 96.25 134 PRO B CA 1
ATOM 4977 C C . PRO B 1 134 ? 22.906 15.188 20.688 1 96.25 134 PRO B C 1
ATOM 4979 O O . PRO B 1 134 ? 22.391 14.164 20.234 1 96.25 134 PRO B O 1
ATOM 4982 N N . ASP B 1 135 ? 23.203 15.406 21.922 1 93.81 135 ASP B N 1
ATOM 4983 C CA . ASP B 1 135 ? 22.688 14.508 22.938 1 93.81 135 ASP B CA 1
ATOM 4984 C C . ASP B 1 135 ? 21.203 14.734 23.172 1 93.81 135 ASP B C 1
ATOM 4986 O O . ASP B 1 135 ? 20.781 15.82 23.578 1 93.81 135 ASP B O 1
ATOM 4990 N N . VAL B 1 136 ? 20.391 13.688 22.922 1 94.94 136 VAL B N 1
ATOM 4991 C CA . VAL B 1 136 ? 18.953 13.875 22.984 1 94.94 136 VAL B CA 1
ATOM 4992 C C . VAL B 1 136 ? 18.391 13.195 24.25 1 94.94 136 VAL B C 1
ATOM 4994 O O . VAL B 1 136 ? 17.188 13.062 24.406 1 94.94 136 VAL B O 1
ATOM 4997 N N . SER B 1 137 ? 19.297 12.688 25.125 1 93.06 137 SER B N 1
ATOM 4998 C CA . SER B 1 137 ? 18.875 12 26.344 1 93.06 137 SER B CA 1
ATOM 4999 C C . SER B 1 137 ? 18.297 12.984 27.359 1 93.06 137 SER B C 1
ATOM 5001 O O . SER B 1 137 ? 17.453 12.609 28.172 1 93.06 137 SER B O 1
ATOM 5003 N N . ASP B 1 138 ? 18.828 14.195 27.25 1 90.69 138 ASP B N 1
ATOM 5004 C CA . ASP B 1 138 ? 18.312 15.266 28.109 1 90.69 138 ASP B CA 1
ATOM 5005 C C . ASP B 1 138 ? 17.5 16.266 27.297 1 90.69 138 ASP B C 1
ATOM 5007 O O . ASP B 1 138 ? 18.047 17.031 26.5 1 90.69 138 ASP B O 1
ATOM 5011 N N . VAL B 1 139 ? 16.25 16.312 27.625 1 89.19 139 VAL B N 1
ATOM 5012 C CA . VAL B 1 139 ? 15.305 17.125 26.875 1 89.19 139 VAL B CA 1
ATOM 5013 C C . VAL B 1 139 ? 15.727 18.594 26.922 1 89.19 139 VAL B C 1
ATOM 5015 O O . VAL B 1 139 ? 15.531 19.328 25.969 1 89.19 139 VAL B O 1
ATOM 5018 N N . ASN B 1 140 ? 16.359 18.984 27.953 1 88.94 140 ASN B N 1
ATOM 5019 C CA . ASN B 1 140 ? 16.734 20.375 28.141 1 88.94 140 ASN B CA 1
ATOM 5020 C C . ASN B 1 140 ? 17.969 20.75 27.328 1 88.94 140 ASN B C 1
ATOM 5022 O O . ASN B 1 140 ? 18.25 21.938 27.141 1 88.94 140 ASN B O 1
ATOM 5026 N N . GLN B 1 141 ? 18.609 19.828 26.812 1 89.12 141 GLN B N 1
ATOM 5027 C CA . GLN B 1 141 ? 19.844 20.109 26.078 1 89.12 141 GLN B CA 1
ATOM 5028 C C . GLN B 1 141 ? 19.625 19.953 24.578 1 89.12 141 GLN B C 1
ATOM 5030 O O . GLN B 1 141 ? 20.547 20.188 23.797 1 89.12 141 GLN B O 1
ATOM 5035 N N . ILE B 1 142 ? 18.438 19.656 24.219 1 94.19 142 ILE B N 1
ATOM 5036 C CA . ILE B 1 142 ? 18.156 19.469 22.797 1 94.19 142 ILE B CA 1
ATOM 5037 C C . ILE B 1 142 ? 18.078 20.812 22.094 1 94.19 142 ILE B C 1
ATOM 5039 O O . ILE B 1 142 ? 17.375 21.719 22.562 1 94.19 142 ILE B O 1
ATOM 5043 N N . PRO B 1 143 ? 18.766 20.953 20.984 1 95.19 143 PRO B N 1
ATOM 5044 C CA . PRO B 1 143 ? 18.641 22.203 20.234 1 95.19 143 PRO B CA 1
ATOM 5045 C C . PRO B 1 143 ? 17.203 22.484 19.781 1 95.19 143 PRO B C 1
ATOM 5047 O O . PRO B 1 143 ? 16.547 21.594 19.25 1 95.19 143 PRO B O 1
ATOM 5050 N N . SER B 1 144 ? 16.781 23.672 19.984 1 93.19 144 SER B N 1
ATOM 5051 C CA . SER B 1 144 ? 15.422 24.031 19.609 1 93.19 144 SER B CA 1
ATOM 5052 C C . SER B 1 144 ? 15.305 24.266 18.109 1 93.19 144 SER B C 1
ATOM 5054 O O . SER B 1 144 ? 16.266 24.672 17.469 1 93.19 144 SER B O 1
ATOM 5056 N N . TYR B 1 145 ? 14.211 23.969 17.641 1 93.25 145 TYR B N 1
ATOM 5057 C CA . TYR B 1 145 ? 13.93 24.297 16.25 1 93.25 145 TYR B CA 1
ATOM 5058 C C . TYR B 1 145 ? 13.688 25.781 16.078 1 93.25 145 TYR B C 1
ATOM 5060 O O . TYR B 1 145 ? 13.375 26.484 17.047 1 93.25 145 TYR B O 1
ATOM 5068 N N . ALA B 1 146 ? 13.781 26.234 14.828 1 86.62 146 ALA B N 1
ATOM 5069 C CA . ALA B 1 146 ? 13.516 27.641 14.516 1 86.62 146 ALA B CA 1
ATOM 5070 C C . ALA B 1 146 ? 12.062 28 14.797 1 86.62 146 ALA B C 1
ATOM 5072 O O . ALA B 1 146 ? 11.156 27.219 14.484 1 86.62 146 ALA B O 1
ATOM 5073 N N . GLY B 1 147 ? 11.82 29.141 15.344 1 84.12 147 GLY B N 1
ATOM 5074 C CA . GLY B 1 147 ? 10.492 29.547 15.758 1 84.12 147 GLY B CA 1
ATOM 5075 C C . GLY B 1 147 ? 9.672 30.156 14.641 1 84.12 147 GLY B C 1
ATOM 5076 O O . GLY B 1 147 ? 10.031 30.031 13.469 1 84.12 147 GLY B O 1
ATOM 5077 N N . GLY B 1 148 ? 8.477 30.609 15 1 79.69 148 GLY B N 1
ATOM 5078 C CA . GLY B 1 148 ? 7.582 31.25 14.055 1 79.69 148 GLY B CA 1
ATOM 5079 C C . GLY B 1 148 ? 6.969 30.281 13.055 1 79.69 148 GLY B C 1
ATOM 5080 O O . GLY B 1 148 ? 6.609 29.172 13.414 1 79.69 148 GLY B O 1
ATOM 5081 N N . LEU B 1 149 ? 6.883 30.766 11.836 1 79.56 149 LEU B N 1
ATOM 5082 C CA . LEU B 1 149 ? 6.191 29.984 10.805 1 79.56 149 LEU B CA 1
ATOM 5083 C C . LEU B 1 149 ? 7.055 28.828 10.312 1 79.56 149 LEU B C 1
ATOM 5085 O O . LEU B 1 149 ? 6.559 27.922 9.656 1 79.56 149 LEU B O 1
ATOM 5089 N N . ASN B 1 150 ? 8.32 28.812 10.719 1 89 150 ASN B N 1
ATOM 5090 C CA . ASN B 1 150 ? 9.18 27.688 10.367 1 89 150 ASN B CA 1
ATOM 5091 C C . ASN B 1 150 ? 8.719 26.391 11.031 1 89 150 ASN B C 1
ATOM 5093 O O . ASN B 1 150 ? 8.922 25.297 10.492 1 89 150 ASN B O 1
ATOM 5097 N N . LEU B 1 151 ? 8.07 26.594 12.164 1 92.62 151 LEU B N 1
ATOM 5098 C CA . LEU B 1 151 ? 7.684 25.453 13 1 92.62 151 LEU B CA 1
ATOM 5099 C C . LEU B 1 151 ? 6.684 24.562 12.273 1 92.62 151 LEU B C 1
ATOM 5101 O O . LEU B 1 151 ? 6.637 23.359 12.516 1 92.62 151 LEU B O 1
ATOM 5105 N N . GLN B 1 152 ? 5.945 25.172 11.414 1 95.38 152 GLN B N 1
ATOM 5106 C CA . GLN B 1 152 ? 4.887 24.406 10.766 1 95.38 152 GLN B CA 1
ATOM 5107 C C . GLN B 1 152 ? 5.461 23.266 9.922 1 95.38 152 GLN B C 1
ATOM 5109 O O . GLN B 1 152 ? 4.781 22.266 9.664 1 95.38 152 GLN B O 1
ATOM 5114 N N . HIS B 1 153 ? 6.699 23.312 9.461 1 97.56 153 HIS B N 1
ATOM 5115 C CA . HIS B 1 153 ? 7.34 22.312 8.609 1 97.56 153 HIS B CA 1
ATOM 5116 C C . HIS B 1 153 ? 8.484 21.625 9.336 1 97.56 153 HIS B C 1
ATOM 5118 O O . HIS B 1 153 ? 9.492 21.266 8.727 1 97.56 153 HIS B O 1
ATOM 5124 N N . SER B 1 154 ? 8.383 21.328 10.633 1 97.56 154 SER B N 1
ATOM 5125 C CA . SER B 1 154 ? 9.477 20.859 11.477 1 97.56 154 SER B CA 1
ATOM 5126 C C . SER B 1 154 ? 9.438 19.344 11.633 1 97.56 154 SER B C 1
ATOM 5128 O O . SER B 1 154 ? 10.062 18.797 12.547 1 97.56 154 SER B O 1
ATOM 5130 N N . MET B 1 155 ? 8.703 18.594 10.812 1 96.81 155 MET B N 1
ATOM 5131 C CA . MET B 1 155 ? 8.57 17.156 11.023 1 96.81 155 MET B CA 1
ATOM 5132 C C . MET B 1 155 ? 9.914 16.453 10.875 1 96.81 155 MET B C 1
ATOM 5134 O O . MET B 1 155 ? 10.164 15.438 11.523 1 96.81 155 MET B O 1
ATOM 5138 N N . GLU B 1 156 ? 10.805 17 10.047 1 97.5 156 GLU B N 1
ATOM 5139 C CA . GLU B 1 156 ? 12.141 16.438 9.867 1 97.5 156 GLU B CA 1
ATOM 5140 C C . GLU B 1 156 ? 12.898 16.391 11.195 1 97.5 156 GLU B C 1
ATOM 5142 O O . GLU B 1 156 ? 13.57 15.406 11.492 1 97.5 156 GLU B O 1
ATOM 5147 N N . TYR B 1 157 ? 12.734 17.438 11.93 1 98.12 157 TYR B N 1
ATOM 5148 C CA . TYR B 1 157 ? 13.344 17.594 13.25 1 98.12 157 TYR B CA 1
ATOM 5149 C C . TYR B 1 157 ? 12.789 16.547 14.227 1 98.12 157 TYR B C 1
ATOM 5151 O O . TYR B 1 157 ? 13.555 15.836 14.875 1 98.12 157 TYR B O 1
ATOM 5159 N N . TRP B 1 158 ? 11.531 16.391 14.273 1 98.31 158 TRP B N 1
ATOM 5160 C CA . TRP B 1 158 ? 10.867 15.523 15.234 1 98.31 158 TRP B CA 1
ATOM 5161 C C . TRP B 1 158 ? 11.156 14.055 14.938 1 98.31 158 TRP B C 1
ATOM 5163 O O . TRP B 1 158 ? 11.406 13.266 15.852 1 98.31 158 TRP B O 1
ATOM 5173 N N . LEU B 1 159 ? 11.133 13.672 13.664 1 98.75 159 LEU B N 1
ATOM 5174 C CA . LEU B 1 159 ? 11.406 12.289 13.289 1 98.75 159 LEU B CA 1
ATOM 5175 C C . LEU B 1 159 ? 12.867 11.93 13.57 1 98.75 159 LEU B C 1
ATOM 5177 O O . LEU B 1 159 ? 13.156 10.82 14.023 1 98.75 159 LEU B O 1
ATOM 5181 N N . THR B 1 160 ? 13.766 12.859 13.289 1 98.69 160 THR B N 1
ATOM 5182 C CA . THR B 1 160 ? 15.18 12.633 13.578 1 98.69 160 THR B CA 1
ATOM 5183 C C . THR B 1 160 ? 15.398 12.438 15.078 1 98.69 160 THR B C 1
ATOM 5185 O O . THR B 1 160 ? 16.094 11.508 15.492 1 98.69 160 THR B O 1
ATOM 5188 N N . LEU B 1 161 ? 14.75 13.297 15.898 1 98.12 161 LEU B N 1
ATOM 5189 C CA . LEU B 1 161 ? 14.859 13.164 17.344 1 98.12 161 LEU B CA 1
ATOM 5190 C C . LEU B 1 161 ? 14.375 11.797 17.812 1 98.12 161 LEU B C 1
ATOM 5192 O O . LEU B 1 161 ? 15 11.164 18.656 1 98.12 161 LEU B O 1
ATOM 5196 N N . ASP B 1 162 ? 13.281 11.398 17.25 1 97.75 162 ASP B N 1
ATOM 5197 C CA . ASP B 1 162 ? 12.703 10.117 17.641 1 97.75 162 ASP B CA 1
ATOM 5198 C C . ASP B 1 162 ? 13.656 8.961 17.328 1 97.75 162 ASP B C 1
ATOM 5200 O O . ASP B 1 162 ? 13.82 8.055 18.141 1 97.75 162 ASP B O 1
ATOM 5204 N N . LEU B 1 163 ? 14.266 8.969 16.156 1 97.69 163 LEU B N 1
ATOM 5205 C CA . LEU B 1 163 ? 15.211 7.922 15.773 1 97.69 163 LEU B CA 1
ATOM 5206 C C . LEU B 1 163 ? 16.438 7.945 16.688 1 97.69 163 LEU B C 1
ATOM 5208 O O . LEU B 1 163 ? 16.922 6.895 17.094 1 97.69 163 LEU B O 1
ATOM 5212 N N . LEU B 1 164 ? 16.906 9.133 16.984 1 97.12 164 LEU B N 1
ATOM 5213 C CA . LEU B 1 164 ? 18.047 9.258 17.875 1 97.12 164 LEU B CA 1
ATOM 5214 C C . LEU B 1 164 ? 17.703 8.734 19.281 1 97.12 164 LEU B C 1
ATOM 5216 O O . LEU B 1 164 ? 18.531 8.102 19.922 1 97.12 164 LEU B O 1
ATOM 5220 N N . ALA B 1 165 ? 16.531 9.023 19.672 1 95.38 165 ALA B N 1
ATOM 5221 C CA . ALA B 1 165 ? 16.062 8.578 21 1 95.38 165 ALA B CA 1
ATOM 5222 C C . ALA B 1 165 ? 16.078 7.059 21.094 1 95.38 165 ALA B C 1
ATOM 5224 O O . ALA B 1 165 ? 16.156 6.504 22.188 1 95.38 165 ALA B O 1
ATOM 5225 N N . SER B 1 166 ? 15.922 6.395 20 1 91.44 166 SER B N 1
ATOM 5226 C CA . SER B 1 166 ? 15.953 4.938 19.938 1 91.44 166 SER B CA 1
ATOM 5227 C C . SER B 1 166 ? 17.25 4.387 20.531 1 91.44 166 SER B C 1
ATOM 5229 O O . SER B 1 166 ? 17.297 3.242 20.984 1 91.44 166 SER B O 1
ATOM 5231 N N . ASP B 1 167 ? 18.281 5.188 20.578 1 91.44 167 ASP B N 1
ATOM 5232 C CA . ASP B 1 167 ? 19.594 4.758 21.047 1 91.44 167 ASP B CA 1
ATOM 5233 C C . ASP B 1 167 ? 19.688 4.859 22.578 1 91.44 167 ASP B C 1
ATOM 5235 O O . ASP B 1 167 ? 20.672 4.414 23.172 1 91.44 167 ASP B O 1
ATOM 5239 N N . TYR B 1 168 ? 18.672 5.445 23.141 1 90.94 168 TYR B N 1
ATOM 5240 C CA . TYR B 1 168 ? 18.688 5.656 24.594 1 90.94 168 TYR B CA 1
ATOM 5241 C C . TYR B 1 168 ? 17.594 4.852 25.266 1 90.94 168 TYR B C 1
ATOM 5243 O O . TYR B 1 168 ? 16.438 5.273 25.297 1 90.94 168 TYR B O 1
ATOM 5251 N N . PRO B 1 169 ? 17.906 3.775 25.875 1 84.19 169 PRO B N 1
ATOM 5252 C CA . PRO B 1 169 ? 16.906 2.912 26.5 1 84.19 169 PRO B CA 1
ATOM 5253 C C . PRO B 1 169 ? 16.141 3.613 27.625 1 84.19 169 PRO B C 1
ATOM 5255 O O . PRO B 1 169 ? 15.039 3.191 27.984 1 84.19 169 PRO B O 1
ATOM 5258 N N . GLY B 1 170 ? 16.625 4.629 28.188 1 85.75 170 GLY B N 1
ATOM 5259 C CA . GLY B 1 170 ? 15.969 5.32 29.281 1 85.75 170 GLY B CA 1
ATOM 5260 C C . GLY B 1 170 ? 14.844 6.23 28.828 1 85.75 170 GLY B C 1
ATOM 5261 O O . GLY B 1 170 ? 14.055 6.707 29.656 1 85.75 170 GLY B O 1
ATOM 5262 N N . ILE B 1 171 ? 14.703 6.426 27.547 1 90.69 171 ILE B N 1
ATOM 5263 C CA . ILE B 1 171 ? 13.656 7.297 27.016 1 90.69 171 ILE B CA 1
ATOM 5264 C C . ILE B 1 171 ? 12.422 6.473 26.672 1 90.69 171 ILE B C 1
ATOM 5266 O O . ILE B 1 171 ? 12.5 5.52 25.891 1 90.69 171 ILE B O 1
ATOM 5270 N N . SER B 1 172 ? 11.32 6.797 27.281 1 90 172 SER B N 1
ATOM 5271 C CA . SER B 1 172 ? 10.062 6.113 27.016 1 90 172 SER B CA 1
ATOM 5272 C C . SER B 1 172 ? 9.445 6.57 25.688 1 90 172 SER B C 1
ATOM 5274 O O . SER B 1 172 ? 9.117 7.746 25.531 1 90 172 SER B O 1
ATOM 5276 N N . ARG B 1 173 ? 9.344 5.723 24.766 1 91.94 173 ARG B N 1
ATOM 5277 C CA . ARG B 1 173 ? 8.758 5.996 23.453 1 91.94 173 ARG B CA 1
ATOM 5278 C C . ARG B 1 173 ? 8.07 4.758 22.891 1 91.94 173 ARG B C 1
ATOM 5280 O O . ARG B 1 173 ? 8.297 3.645 23.359 1 91.94 173 ARG B O 1
ATOM 5287 N N . PRO B 1 174 ? 7.223 4.945 21.906 1 93.25 174 PRO B N 1
ATOM 5288 C CA . PRO B 1 174 ? 6.594 3.783 21.281 1 93.25 174 PRO B CA 1
ATOM 5289 C C . PRO B 1 174 ? 7.598 2.885 20.562 1 93.25 174 PRO B C 1
ATOM 5291 O O . PRO B 1 174 ? 8.641 3.357 20.109 1 93.25 174 PRO B O 1
ATOM 5294 N N . CYS B 1 175 ? 7.234 1.615 20.484 1 92.25 175 CYS B N 1
ATOM 5295 C CA . CYS B 1 175 ? 8.117 0.669 19.812 1 92.25 175 CYS B CA 1
ATOM 5296 C C . CYS B 1 175 ? 7.711 0.497 18.344 1 92.25 175 CYS B C 1
ATOM 5298 O O . CYS B 1 175 ? 7.766 -0.611 17.812 1 92.25 175 CYS B O 1
ATOM 5300 N N . THR B 1 176 ? 7.277 1.497 17.734 1 95.31 176 THR B N 1
ATOM 5301 C CA . THR B 1 176 ? 6.883 1.458 16.328 1 95.31 176 THR B CA 1
ATOM 5302 C C . THR B 1 176 ? 8.109 1.426 15.43 1 95.31 176 THR B C 1
ATOM 5304 O O . THR B 1 176 ? 8.133 0.718 14.414 1 95.31 176 THR B O 1
ATOM 5307 N N . VAL B 1 177 ? 9.141 2.123 15.852 1 96.62 177 VAL B N 1
ATOM 5308 C CA . VAL B 1 177 ? 10.344 2.211 15.031 1 96.62 177 VAL B CA 1
ATOM 5309 C C . VAL B 1 177 ? 11.586 2.043 15.906 1 96.62 177 VAL B C 1
ATOM 5311 O O . VAL B 1 177 ? 11.586 2.436 17.078 1 96.62 177 VAL B O 1
ATOM 5314 N N . VAL B 1 178 ? 12.578 1.455 15.367 1 96 178 VAL B N 1
ATOM 5315 C CA . VAL B 1 178 ? 13.875 1.348 16.031 1 96 178 VAL B CA 1
ATOM 5316 C C . VAL B 1 178 ? 14.984 1.681 15.039 1 96 178 VAL B C 1
ATOM 5318 O O . VAL B 1 178 ? 14.898 1.342 13.859 1 96 178 VAL B O 1
ATOM 5321 N N . ARG B 1 179 ? 15.953 2.367 15.484 1 96.69 179 ARG B N 1
ATOM 5322 C CA . ARG B 1 179 ? 17.141 2.652 14.672 1 96.69 179 ARG B CA 1
ATOM 5323 C C . ARG B 1 179 ? 18.109 1.482 14.695 1 96.69 179 ARG B C 1
ATOM 5325 O O . ARG B 1 179 ? 18.484 1.001 15.766 1 96.69 179 ARG B O 1
ATOM 5332 N N . VAL B 1 180 ? 18.469 1.029 13.5 1 96.06 180 VAL B N 1
ATOM 5333 C CA . VAL B 1 180 ? 19.438 -0.059 13.391 1 96.06 180 VAL B CA 1
ATOM 5334 C C . VAL B 1 180 ? 20.734 0.458 12.773 1 96.06 180 VAL B C 1
ATOM 5336 O O . VAL B 1 180 ? 20.719 1.402 11.977 1 96.06 180 VAL B O 1
ATOM 5339 N N . ARG B 1 181 ? 21.859 -0.206 13.094 1 95.06 181 ARG B N 1
ATOM 5340 C CA . ARG B 1 181 ? 23.172 0.241 12.609 1 95.06 181 ARG B CA 1
ATOM 5341 C C . ARG B 1 181 ? 23.578 -0.521 11.352 1 95.06 181 ARG B C 1
ATOM 5343 O O . ARG B 1 181 ? 24.453 -0.079 10.609 1 95.06 181 ARG B O 1
ATOM 5350 N N . ASP B 1 182 ? 22.906 -1.629 11.141 1 95.5 182 ASP B N 1
ATOM 5351 C CA . ASP B 1 182 ? 23.141 -2.443 9.953 1 95.5 182 ASP B CA 1
ATOM 5352 C C . ASP B 1 182 ? 22.047 -2.225 8.914 1 95.5 182 ASP B C 1
ATOM 5354 O O . ASP B 1 182 ? 20.906 -2.629 9.109 1 95.5 182 ASP B O 1
ATOM 5358 N N . SER B 1 183 ? 22.453 -1.64 7.781 1 97 183 SER B N 1
ATOM 5359 C CA . SER B 1 183 ? 21.469 -1.311 6.754 1 97 183 SER B CA 1
ATOM 5360 C C . SER B 1 183 ? 20.906 -2.57 6.113 1 97 183 SER B C 1
ATOM 5362 O O . SER B 1 183 ? 19.844 -2.529 5.492 1 97 183 SER B O 1
ATOM 5364 N N . SER B 1 184 ? 21.516 -3.717 6.258 1 94.56 184 SER B N 1
ATOM 5365 C CA . SER B 1 184 ? 21.078 -4.945 5.613 1 94.56 184 SER B CA 1
ATOM 5366 C C . SER B 1 184 ? 19.797 -5.48 6.266 1 94.56 184 SER B C 1
ATOM 5368 O O . SER B 1 184 ? 19.047 -6.23 5.645 1 94.56 184 SER B O 1
ATOM 5370 N N . VAL B 1 185 ? 19.562 -5.059 7.484 1 94.44 185 VAL B N 1
ATOM 5371 C CA . VAL B 1 185 ? 18.375 -5.555 8.172 1 94.44 185 VAL B CA 1
ATOM 5372 C C . VAL B 1 185 ? 17.312 -4.457 8.234 1 94.44 185 VAL B C 1
ATOM 5374 O O . VAL B 1 185 ? 16.25 -4.648 8.828 1 94.44 185 VAL B O 1
ATOM 5377 N N . ALA B 1 186 ? 17.625 -3.277 7.656 1 96.88 186 ALA B N 1
ATOM 5378 C CA . ALA B 1 186 ? 16.719 -2.137 7.727 1 96.88 186 ALA B CA 1
ATOM 5379 C C . ALA B 1 186 ? 15.562 -2.295 6.742 1 96.88 186 ALA B C 1
ATOM 5381 O O . ALA B 1 186 ? 15.75 -2.809 5.637 1 96.88 186 ALA B O 1
ATOM 5382 N N . ASP B 1 187 ? 14.414 -1.847 7.137 1 96.75 187 ASP B N 1
ATOM 5383 C CA . ASP B 1 187 ? 13.258 -1.77 6.25 1 96.75 187 ASP B CA 1
ATOM 5384 C C . ASP B 1 187 ? 13.297 -0.498 5.402 1 96.75 187 ASP B C 1
ATOM 5386 O O . ASP B 1 187 ? 12.852 -0.496 4.258 1 96.75 187 ASP B O 1
ATOM 5390 N N . VAL B 1 188 ? 13.805 0.549 5.992 1 98.25 188 VAL B N 1
ATOM 5391 C CA . VAL B 1 188 ? 13.836 1.869 5.371 1 98.25 188 VAL B CA 1
ATOM 5392 C C . VAL B 1 188 ? 15.148 2.57 5.719 1 98.25 188 VAL B C 1
ATOM 5394 O O . VAL B 1 188 ? 15.695 2.377 6.809 1 98.25 188 VAL B O 1
ATOM 5397 N N . ILE B 1 189 ? 15.648 3.314 4.785 1 98.81 189 ILE B N 1
ATOM 5398 C CA . ILE B 1 189 ? 16.828 4.145 5 1 98.81 189 ILE B CA 1
ATOM 5399 C C . ILE B 1 189 ? 16.406 5.605 5.152 1 98.81 189 ILE B C 1
ATOM 5401 O O . ILE B 1 189 ? 15.734 6.16 4.277 1 98.81 189 ILE B O 1
ATOM 5405 N N . PHE B 1 190 ? 16.781 6.18 6.238 1 98.88 190 PHE B N 1
ATOM 5406 C CA . PHE B 1 190 ? 16.359 7.531 6.602 1 98.88 190 PHE B CA 1
ATOM 5407 C C . PHE B 1 190 ? 17.453 8.539 6.246 1 98.88 190 PHE B C 1
ATOM 5409 O O . PHE B 1 190 ? 18.609 8.367 6.617 1 98.88 190 PHE B O 1
ATOM 5416 N N . VAL B 1 191 ? 17.047 9.602 5.488 1 98.88 191 VAL B N 1
ATOM 5417 C CA . VAL B 1 191 ? 17.969 10.68 5.117 1 98.88 191 VAL B CA 1
ATOM 5418 C C . VAL B 1 191 ? 17.672 11.914 5.961 1 98.88 191 VAL B C 1
ATOM 5420 O O . VAL B 1 191 ? 16.75 12.68 5.656 1 98.88 191 VAL B O 1
ATOM 5423 N N . PRO B 1 192 ? 18.5 12.164 6.965 1 98.62 192 PRO B N 1
ATOM 5424 C CA . PRO B 1 192 ? 18.188 13.234 7.918 1 98.62 192 PRO B CA 1
ATOM 5425 C C . PRO B 1 192 ? 18.625 14.609 7.422 1 98.62 192 PRO B C 1
ATOM 5427 O O . PRO B 1 192 ? 19.438 15.273 8.078 1 98.62 192 PRO B O 1
ATOM 5430 N N . PHE B 1 193 ? 18.109 15.078 6.332 1 98.81 193 PHE B N 1
ATOM 5431 C CA . PHE B 1 193 ? 18.312 16.422 5.82 1 98.81 193 PHE B CA 1
ATOM 5432 C C . PHE B 1 193 ? 17.125 17.328 6.168 1 98.81 193 PHE B C 1
ATOM 5434 O O . PHE B 1 193 ? 15.992 17.016 5.805 1 98.81 193 PHE B O 1
ATOM 5441 N N . PHE B 1 194 ? 17.453 18.406 6.922 1 98.5 194 PHE B N 1
ATOM 5442 C CA . PHE B 1 194 ? 16.406 19.375 7.25 1 98.5 194 PHE B CA 1
ATOM 5443 C C . PHE B 1 194 ? 16.172 20.328 6.09 1 98.5 194 PHE B C 1
ATOM 5445 O O . PHE B 1 194 ? 16.453 21.531 6.191 1 98.5 194 PHE B O 1
ATOM 5452 N N . SER B 1 195 ? 15.484 19.797 5.094 1 98.38 195 SER B N 1
ATOM 5453 C CA . SER B 1 195 ? 15.352 20.5 3.822 1 98.38 195 SER B CA 1
ATOM 5454 C C . SER B 1 195 ? 14.422 21.703 3.945 1 98.38 195 SER B C 1
ATOM 5456 O O . SER B 1 195 ? 14.609 22.703 3.258 1 98.38 195 SER B O 1
ATOM 5458 N N . SER B 1 196 ? 13.438 21.625 4.848 1 97.94 196 SER B N 1
ATOM 5459 C CA . SER B 1 196 ? 12.5 22.734 5.02 1 97.94 196 SER B CA 1
ATOM 5460 C C . SER B 1 196 ? 13.195 23.969 5.582 1 97.94 196 SER B C 1
ATOM 5462 O O . SER B 1 196 ? 13.016 25.078 5.07 1 97.94 196 SER B O 1
ATOM 5464 N N . ILE B 1 197 ? 13.992 23.766 6.625 1 96.88 197 ILE B N 1
ATOM 5465 C CA . ILE B 1 197 ? 14.695 24.906 7.219 1 96.88 197 ILE B CA 1
ATOM 5466 C C . ILE B 1 197 ? 15.797 25.375 6.281 1 96.88 197 ILE B C 1
ATOM 5468 O O . ILE B 1 197 ? 16.094 26.578 6.215 1 96.88 197 ILE B O 1
ATOM 5472 N N . SER B 1 198 ? 16.438 24.453 5.535 1 97.69 198 SER B N 1
ATOM 5473 C CA . SER B 1 198 ? 17.422 24.844 4.531 1 97.69 198 SER B CA 1
ATOM 5474 C C . SER B 1 198 ? 16.812 25.812 3.518 1 97.69 198 SER B C 1
ATOM 5476 O O . SER B 1 198 ? 17.438 26.828 3.184 1 97.69 198 SER B O 1
ATOM 5478 N N . TYR B 1 199 ? 15.648 25.5 3.08 1 97 199 TYR B N 1
ATOM 5479 C CA . TYR B 1 199 ? 14.969 26.375 2.129 1 97 199 TYR B CA 1
ATOM 5480 C C . TYR B 1 199 ? 14.586 27.703 2.781 1 97 199 TYR B C 1
ATOM 5482 O O . TYR B 1 199 ? 14.867 28.781 2.242 1 97 199 TYR B O 1
ATOM 5490 N N . ASN B 1 200 ? 13.992 27.641 3.941 1 95 200 ASN B N 1
ATOM 5491 C CA . ASN B 1 200 ? 13.422 28.812 4.59 1 95 200 ASN B CA 1
ATOM 5492 C C . ASN B 1 200 ? 14.5 29.812 4.984 1 95 200 ASN B C 1
ATOM 5494 O O . ASN B 1 200 ? 14.305 31.031 4.863 1 95 200 ASN B O 1
ATOM 5498 N N . ARG B 1 201 ? 15.648 29.359 5.395 1 93.62 201 ARG B N 1
ATOM 5499 C CA . ARG B 1 201 ? 16.609 30.266 6.012 1 93.62 201 ARG B CA 1
ATOM 5500 C C . ARG B 1 201 ? 17.828 30.469 5.117 1 93.62 201 ARG B C 1
ATOM 5502 O O . ARG B 1 201 ? 18.562 31.453 5.27 1 93.62 201 ARG B O 1
ATOM 5509 N N . TYR B 1 202 ? 18.031 29.578 4.148 1 94.75 202 TYR B N 1
ATOM 5510 C CA . TYR B 1 202 ? 19.312 29.625 3.473 1 94.75 202 TYR B CA 1
ATOM 5511 C C . TYR B 1 202 ? 19.141 29.594 1.96 1 94.75 202 TYR B C 1
ATOM 5513 O O . TYR B 1 202 ? 20.016 29.094 1.24 1 94.75 202 TYR B O 1
ATOM 5521 N N . SER B 1 203 ? 17.984 29.984 1.463 1 93.62 203 SER B N 1
ATOM 5522 C CA . SER B 1 203 ? 17.734 29.969 0.026 1 93.62 203 SER B CA 1
ATOM 5523 C C . SER B 1 203 ? 18.234 31.25 -0.633 1 93.62 203 SER B C 1
ATOM 5525 O O . SER B 1 203 ? 18.359 31.312 -1.858 1 93.62 203 SER B O 1
ATOM 5527 N N . LYS B 1 204 ? 18.469 32.25 0.122 1 89.12 204 LYS B N 1
ATOM 5528 C CA . LYS B 1 204 ? 18.969 33.5 -0.433 1 89.12 204 LYS B CA 1
ATOM 5529 C C . LYS B 1 204 ? 20.484 33.469 -0.64 1 89.12 204 LYS B C 1
ATOM 5531 O O . LYS B 1 204 ? 21.203 32.844 0.147 1 89.12 204 LYS B O 1
ATOM 5536 N N . ILE B 1 205 ? 20.875 34.062 -1.765 1 86.19 205 ILE B N 1
ATOM 5537 C CA . ILE B 1 205 ? 22.312 34.156 -2.062 1 86.19 205 ILE B CA 1
ATOM 5538 C C . ILE B 1 205 ? 22.953 35.25 -1.24 1 86.19 205 ILE B C 1
ATOM 5540 O O . ILE B 1 205 ? 22.469 36.375 -1.225 1 86.19 205 ILE B O 1
ATOM 5544 N N . HIS B 1 206 ? 23.797 34.844 -0.4 1 75.81 206 HIS B N 1
ATOM 5545 C CA . HIS B 1 206 ? 24.5 35.844 0.389 1 75.81 206 HIS B CA 1
ATOM 5546 C C . HIS B 1 206 ? 25.906 36.062 -0.141 1 75.81 206 HIS B C 1
ATOM 5548 O O . HIS B 1 206 ? 26.594 35.125 -0.5 1 75.81 206 HIS B O 1
ATOM 5554 N N . GLY B 1 207 ? 26.312 37.344 -0.168 1 67.44 207 GLY B N 1
ATOM 5555 C CA . GLY B 1 207 ? 27.656 37.75 -0.513 1 67.44 207 GLY B CA 1
ATOM 5556 C C . GLY B 1 207 ? 27.969 37.594 -1.992 1 67.44 207 GLY B C 1
ATOM 5557 O O . GLY B 1 207 ? 27.094 37.812 -2.836 1 67.44 207 GLY B O 1
ATOM 5558 N N . LYS B 1 208 ? 29.234 37.281 -2.324 1 69.56 208 LYS B N 1
ATOM 5559 C CA . LYS B 1 208 ? 29.766 37.219 -3.68 1 69.56 208 LYS B CA 1
ATOM 5560 C C . LYS B 1 208 ? 29.5 35.844 -4.293 1 69.56 208 LYS B C 1
ATOM 5562 O O . LYS B 1 208 ? 29.906 35.562 -5.426 1 69.56 208 LYS B O 1
ATOM 5567 N N . GLY B 1 209 ? 28.703 35 -3.541 1 68.19 209 GLY B N 1
ATOM 5568 C CA . GLY B 1 209 ? 28.516 33.656 -4.051 1 68.19 209 GLY B CA 1
ATOM 5569 C C . GLY B 1 209 ? 27.422 33.562 -5.09 1 68.19 209 GLY B C 1
ATOM 5570 O O . GLY B 1 209 ? 26.5 34.375 -5.109 1 68.19 209 GLY B O 1
ATOM 5571 N N . LYS B 1 210 ? 27.578 32.625 -6.094 1 80 210 LYS B N 1
ATOM 5572 C CA . LYS B 1 210 ? 26.656 32.438 -7.203 1 80 210 LYS B CA 1
ATOM 5573 C C . LYS B 1 210 ? 25.578 31.406 -6.848 1 80 210 LYS B C 1
ATOM 5575 O O . LYS B 1 210 ? 24.562 31.312 -7.52 1 80 210 LYS B O 1
ATOM 5580 N N . VAL B 1 211 ? 25.859 30.734 -5.648 1 89.81 211 VAL B N 1
ATOM 5581 C CA . VAL B 1 211 ? 24.922 29.656 -5.312 1 89.81 211 VAL B CA 1
ATOM 5582 C C . VAL B 1 211 ? 24.516 29.766 -3.848 1 89.81 211 VAL B C 1
ATOM 5584 O O . VAL B 1 211 ? 25.344 30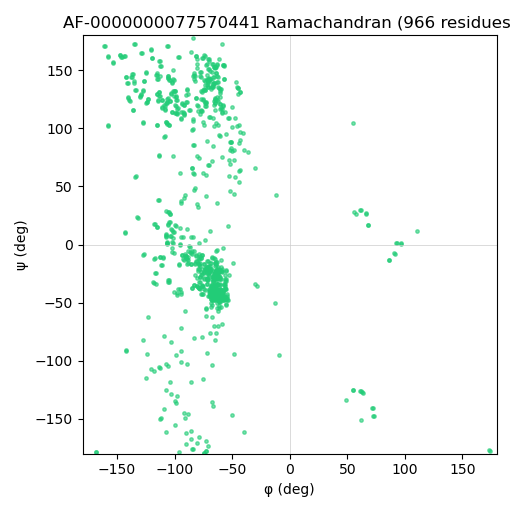.062 -2.98 1 89.81 211 VAL B O 1
ATOM 5587 N N . SER B 1 212 ? 23.266 29.672 -3.594 1 94.12 212 SER B N 1
ATOM 5588 C CA . SER B 1 212 ? 22.766 29.719 -2.221 1 94.12 212 SER B CA 1
ATOM 5589 C C . SER B 1 212 ? 23.219 28.5 -1.431 1 94.12 212 SER B C 1
ATOM 5591 O O . SER B 1 212 ? 23.531 27.453 -2.012 1 94.12 212 SER B O 1
ATOM 5593 N N . ARG B 1 213 ? 23.297 28.609 -0.128 1 95.25 213 ARG B N 1
ATOM 5594 C CA . ARG B 1 213 ? 23.625 27.484 0.736 1 95.25 213 ARG B CA 1
ATOM 5595 C C . ARG B 1 213 ? 22.625 26.359 0.566 1 95.25 213 ARG B C 1
ATOM 5597 O O . ARG B 1 213 ? 23 25.172 0.587 1 95.25 213 ARG B O 1
ATOM 5604 N N . ASN B 1 214 ? 21.359 26.641 0.44 1 97.19 214 ASN B N 1
ATOM 5605 C CA . ASN B 1 214 ? 20.312 25.656 0.193 1 97.19 214 ASN B CA 1
ATOM 5606 C C . ASN B 1 214 ? 20.609 24.828 -1.054 1 97.19 214 ASN B C 1
ATOM 5608 O O . ASN B 1 214 ? 20.578 23.594 -1.011 1 97.19 214 ASN B O 1
ATOM 5612 N N . LYS B 1 215 ? 20.875 25.5 -2.127 1 96.62 215 LYS B N 1
ATOM 5613 C CA . LYS B 1 215 ? 21.188 24.781 -3.361 1 96.62 215 LYS B CA 1
ATOM 5614 C C . LYS B 1 215 ? 22.469 23.969 -3.207 1 96.62 215 LYS B C 1
ATOM 5616 O O . LYS B 1 215 ? 22.547 22.828 -3.674 1 96.62 215 LYS B O 1
ATOM 5621 N N . PHE B 1 216 ? 23.438 24.562 -2.584 1 96.56 216 PHE B N 1
ATOM 5622 C CA . PHE B 1 216 ? 24.719 23.891 -2.346 1 96.56 216 PHE B CA 1
ATOM 5623 C C . PHE B 1 216 ? 24.5 22.594 -1.582 1 96.56 216 PHE B C 1
ATOM 5625 O O . PHE B 1 216 ? 25.062 21.562 -1.953 1 96.56 216 PHE B O 1
ATOM 5632 N N . LEU B 1 217 ? 23.75 22.594 -0.529 1 98.06 217 LEU B N 1
ATOM 5633 C CA . LEU B 1 217 ? 23.5 21.422 0.302 1 98.06 217 LEU B CA 1
ATOM 5634 C C . LEU B 1 217 ? 22.75 20.359 -0.475 1 98.06 217 LEU B C 1
ATOM 5636 O O . LEU B 1 217 ? 22.984 19.156 -0.29 1 98.06 217 LEU B O 1
ATOM 5640 N N . GLN B 1 218 ? 21.828 20.734 -1.326 1 98.31 218 GLN B N 1
ATOM 5641 C CA . GLN B 1 218 ? 21.109 19.781 -2.166 1 98.31 218 GLN B CA 1
ATOM 5642 C C . GLN B 1 218 ? 22.062 19.047 -3.107 1 98.31 218 GLN B C 1
ATOM 5644 O O . GLN B 1 218 ? 22 17.812 -3.223 1 98.31 218 GLN B O 1
ATOM 5649 N N . ASP B 1 219 ? 22.891 19.812 -3.738 1 97.62 219 ASP B N 1
ATOM 5650 C CA . ASP B 1 219 ? 23.875 19.203 -4.633 1 97.62 219 ASP B CA 1
ATOM 5651 C C . ASP B 1 219 ? 24.781 18.234 -3.877 1 97.62 219 ASP B C 1
ATOM 5653 O O . ASP B 1 219 ? 25.047 17.125 -4.355 1 97.62 219 ASP B O 1
ATOM 5657 N N . LYS B 1 220 ? 25.234 18.703 -2.783 1 98.25 220 LYS B N 1
ATOM 5658 C CA . LYS B 1 220 ? 26.109 17.859 -1.953 1 98.25 220 LYS B CA 1
ATOM 5659 C C . LYS B 1 220 ? 25.391 16.594 -1.508 1 98.25 220 LYS B C 1
ATOM 5661 O O . LYS B 1 220 ? 26 15.523 -1.436 1 98.25 220 LYS B O 1
ATOM 5666 N N . LEU B 1 221 ? 24.141 16.672 -1.196 1 98.56 221 LEU B N 1
ATOM 5667 C CA . LEU B 1 221 ? 23.344 15.516 -0.785 1 98.56 221 LEU B CA 1
ATOM 5668 C C . LEU B 1 221 ? 23.25 14.492 -1.914 1 98.56 221 LEU B C 1
ATOM 5670 O O . LEU B 1 221 ? 23.391 13.289 -1.683 1 98.56 221 LEU B O 1
ATOM 5674 N N . VAL B 1 222 ? 22.969 14.977 -3.109 1 98.38 222 VAL B N 1
ATOM 5675 C CA . VAL B 1 222 ? 22.875 14.109 -4.273 1 98.38 222 VAL B CA 1
ATOM 5676 C C . VAL B 1 222 ? 24.188 13.32 -4.43 1 98.38 222 VAL B C 1
ATOM 5678 O O . VAL B 1 222 ? 24.156 12.094 -4.578 1 98.38 222 VAL B O 1
ATOM 5681 N N . MET B 1 223 ? 25.297 14.016 -4.332 1 98.06 223 MET B N 1
ATOM 5682 C CA . MET B 1 223 ? 26.609 13.383 -4.469 1 98.06 223 MET B CA 1
ATOM 5683 C C . MET B 1 223 ? 26.844 12.359 -3.355 1 98.06 223 MET B C 1
ATOM 5685 O O . MET B 1 223 ? 27.328 11.258 -3.607 1 98.06 223 MET B O 1
ATOM 5689 N N . PHE B 1 224 ? 26.5 12.719 -2.219 1 98.19 224 PHE B N 1
ATOM 5690 C CA . PHE B 1 224 ? 26.672 11.828 -1.073 1 98.19 224 PHE B CA 1
ATOM 5691 C C . PHE B 1 224 ? 25.891 10.539 -1.271 1 98.19 224 PHE B C 1
ATOM 5693 O O . PHE B 1 224 ? 26.438 9.445 -1.156 1 98.19 224 PHE B O 1
ATOM 5700 N N . LEU B 1 225 ? 24.547 10.625 -1.562 1 98.38 225 LEU B N 1
ATOM 5701 C CA . LEU B 1 225 ? 23.672 9.461 -1.655 1 98.38 225 LEU B CA 1
ATOM 5702 C C . LEU B 1 225 ? 24.094 8.555 -2.807 1 98.38 225 LEU B C 1
ATOM 5704 O O . LEU B 1 225 ? 24.094 7.328 -2.666 1 98.38 225 LEU B O 1
ATOM 5708 N N . GLU B 1 226 ? 24.453 9.133 -3.889 1 96.44 226 GLU B N 1
ATOM 5709 C CA . GLU B 1 226 ? 24.828 8.352 -5.059 1 96.44 226 GLU B CA 1
ATOM 5710 C C . GLU B 1 226 ? 26.062 7.504 -4.77 1 96.44 226 GLU B C 1
ATOM 5712 O O . GLU B 1 226 ? 26.281 6.473 -5.414 1 96.44 226 GLU B O 1
ATOM 5717 N N . ASP B 1 227 ? 26.828 7.926 -3.801 1 97.19 227 ASP B N 1
ATOM 5718 C CA . ASP B 1 227 ? 28.078 7.234 -3.486 1 97.19 227 ASP B CA 1
ATOM 5719 C C . ASP B 1 227 ? 27.844 6.156 -2.428 1 97.19 227 ASP B C 1
ATOM 5721 O O . ASP B 1 227 ? 28.75 5.359 -2.145 1 97.19 227 ASP B O 1
ATOM 5725 N N . GLN B 1 228 ? 26.719 6.105 -1.833 1 97.94 228 GLN B N 1
ATOM 5726 C CA . GLN B 1 228 ? 26.438 5.16 -0.755 1 97.94 228 GLN B CA 1
ATOM 5727 C C . GLN B 1 228 ? 26.047 3.793 -1.309 1 97.94 228 GLN B C 1
ATOM 5729 O O . GLN B 1 228 ? 25.344 3.705 -2.318 1 97.94 228 GLN B O 1
ATOM 5734 N N . GLN B 1 229 ? 26.453 2.758 -0.617 1 97.06 229 GLN B N 1
ATOM 5735 C CA . GLN B 1 229 ? 26.109 1.396 -1.014 1 97.06 229 GLN B CA 1
ATOM 5736 C C . GLN B 1 229 ? 24.609 1.15 -0.903 1 97.06 229 GLN B C 1
ATOM 5738 O O . GLN B 1 229 ? 24.031 0.447 -1.731 1 97.06 229 GLN B O 1
ATOM 5743 N N . GLU B 1 230 ? 23.953 1.691 0.136 1 97.69 230 GLU B N 1
ATOM 5744 C CA . GLU B 1 230 ? 22.516 1.535 0.332 1 97.69 230 GLU B CA 1
ATOM 5745 C C . GLU B 1 230 ? 21.734 2.08 -0.86 1 97.69 230 GLU B C 1
ATOM 5747 O O . GLU B 1 230 ? 20.75 1.47 -1.301 1 97.69 230 GLU B O 1
ATOM 5752 N N . TRP B 1 231 ? 22.219 3.213 -1.389 1 98 231 TRP B N 1
ATOM 5753 C CA . TRP B 1 231 ? 21.562 3.836 -2.531 1 98 231 TRP B CA 1
ATOM 5754 C C . TRP B 1 231 ? 21.734 2.99 -3.787 1 98 231 TRP B C 1
ATOM 5756 O O . TRP B 1 231 ? 20.781 2.762 -4.527 1 98 231 TRP B O 1
ATOM 5766 N N . LYS B 1 232 ? 22.844 2.523 -4 1 95.81 232 LYS B N 1
ATOM 5767 C CA . LYS B 1 232 ? 23.156 1.722 -5.18 1 95.81 232 LYS B CA 1
ATOM 5768 C C . LYS B 1 232 ? 22.359 0.418 -5.184 1 95.81 232 LYS B C 1
ATOM 5770 O O . LYS B 1 232 ? 21.906 -0.04 -6.234 1 95.81 232 LYS B O 1
ATOM 5775 N N . ARG B 1 233 ? 22.156 -0.118 -4.098 1 94.25 233 ARG B N 1
ATOM 5776 C CA . ARG B 1 233 ? 21.469 -1.395 -3.955 1 94.25 233 ARG B CA 1
ATOM 5777 C C . ARG B 1 233 ? 20 -1.267 -4.34 1 94.25 233 ARG B C 1
ATOM 5779 O O . ARG B 1 233 ? 19.453 -2.139 -5.02 1 94.25 233 ARG B O 1
ATOM 5786 N N . SER B 1 234 ? 19.359 -0.198 -3.98 1 96.44 234 SER B N 1
ATOM 5787 C CA . SER B 1 234 ? 17.906 -0.088 -4.141 1 96.44 234 SER B CA 1
ATOM 5788 C C . SER B 1 234 ? 17.547 0.971 -5.176 1 96.44 234 SER B C 1
ATOM 5790 O O . SER B 1 234 ? 16.391 1.065 -5.594 1 96.44 234 SER B O 1
ATOM 5792 N N . GLY B 1 235 ? 18.516 1.763 -5.598 1 95.75 235 GLY B N 1
ATOM 5793 C CA . GLY B 1 235 ? 18.203 2.924 -6.418 1 95.75 235 GLY B CA 1
ATOM 5794 C C . GLY B 1 235 ? 17.453 4 -5.672 1 95.75 235 GLY B C 1
ATOM 5795 O O . GLY B 1 235 ? 16.703 4.777 -6.277 1 95.75 235 GLY B O 1
ATOM 5796 N N . GLY B 1 236 ? 17.469 3.953 -4.391 1 98 236 GLY B N 1
ATOM 5797 C CA . GLY B 1 236 ? 16.844 4.965 -3.561 1 98 236 GLY B CA 1
ATOM 5798 C C . GLY B 1 236 ? 15.414 4.617 -3.178 1 98 236 GLY B C 1
ATOM 5799 O O . GLY B 1 236 ? 14.758 5.363 -2.445 1 98 236 GLY B O 1
ATOM 5800 N N . ARG B 1 237 ? 14.875 3.473 -3.568 1 98.06 237 ARG B N 1
ATOM 5801 C CA . ARG B 1 237 ? 13.453 3.146 -3.449 1 98.06 237 ARG B CA 1
ATOM 5802 C C . ARG B 1 237 ? 13.07 2.916 -1.993 1 98.06 237 ARG B C 1
ATOM 5804 O O . ARG B 1 237 ? 11.898 3.059 -1.628 1 98.06 237 ARG B O 1
ATOM 5811 N N . ASP B 1 238 ? 14.016 2.531 -1.146 1 98.19 238 ASP B N 1
ATOM 5812 C CA . ASP B 1 238 ? 13.719 2.312 0.266 1 98.19 238 ASP B CA 1
ATOM 5813 C C . ASP B 1 238 ? 14.219 3.479 1.117 1 98.19 238 ASP B C 1
ATOM 5815 O O . ASP B 1 238 ? 14.336 3.355 2.338 1 98.19 238 ASP B O 1
ATOM 5819 N N . HIS B 1 239 ? 14.586 4.629 0.5 1 98.81 239 HIS B N 1
ATOM 5820 C CA . HIS B 1 239 ? 15.023 5.832 1.205 1 98.81 239 HIS B CA 1
ATOM 5821 C C . HIS B 1 239 ? 13.844 6.738 1.533 1 98.81 239 HIS B C 1
ATOM 5823 O O . HIS B 1 239 ? 12.938 6.898 0.715 1 98.81 239 HIS B O 1
ATOM 5829 N N . LEU B 1 240 ? 13.766 7.211 2.705 1 98.88 240 LEU B N 1
ATOM 5830 C CA . LEU B 1 240 ? 12.812 8.234 3.117 1 98.88 240 LEU B CA 1
ATOM 5831 C C . LEU B 1 240 ? 13.469 9.617 3.111 1 98.88 240 LEU B C 1
ATOM 5833 O O . LEU B 1 240 ? 14.375 9.875 3.898 1 98.88 240 LEU B O 1
ATOM 5837 N N . ILE B 1 241 ? 13.047 10.477 2.229 1 98.75 241 ILE B N 1
ATOM 5838 C CA . ILE B 1 241 ? 13.547 11.836 2.09 1 98.75 241 ILE B CA 1
ATOM 5839 C C . ILE B 1 241 ? 12.445 12.828 2.465 1 98.75 241 ILE B C 1
ATOM 5841 O O . ILE B 1 241 ? 11.328 12.75 1.953 1 98.75 241 ILE B O 1
ATOM 5845 N N . MET B 1 242 ? 12.781 13.711 3.338 1 98.38 242 MET B N 1
ATOM 5846 C CA . MET B 1 242 ? 11.773 14.617 3.875 1 98.38 242 MET B CA 1
ATOM 5847 C C . MET B 1 242 ? 11.797 15.953 3.146 1 98.38 242 MET B C 1
ATOM 5849 O O . MET B 1 242 ? 12.82 16.641 3.139 1 98.38 242 MET B O 1
ATOM 5853 N N . ALA B 1 243 ? 10.727 16.266 2.504 1 98 243 ALA B N 1
ATOM 5854 C CA . ALA B 1 243 ? 10.531 17.516 1.779 1 98 243 ALA B CA 1
ATOM 5855 C C . ALA B 1 243 ? 9.172 18.125 2.084 1 98 243 ALA B C 1
ATOM 5857 O O . ALA B 1 243 ? 8.406 18.438 1.169 1 98 243 ALA B O 1
ATOM 5858 N N . HIS B 1 244 ? 8.961 18.375 3.322 1 98.12 244 HIS B N 1
ATOM 5859 C CA . HIS B 1 244 ? 7.629 18.766 3.768 1 98.12 244 HIS B CA 1
ATOM 5860 C C . HIS B 1 244 ? 7.242 20.141 3.219 1 98.12 244 HIS B C 1
ATOM 5862 O O . HIS B 1 244 ? 6.117 20.328 2.742 1 98.12 244 HIS B O 1
ATOM 5868 N N . HIS B 1 245 ? 8.148 21.109 3.344 1 97.06 245 HIS B N 1
ATOM 5869 C CA . HIS B 1 245 ? 7.848 22.406 2.74 1 97.06 245 HIS B CA 1
ATOM 5870 C C . HIS B 1 245 ? 7.684 22.281 1.229 1 97.06 245 HIS B C 1
ATOM 5872 O O . HIS B 1 245 ? 8.5 21.656 0.56 1 97.06 245 HIS B O 1
ATOM 5878 N N . PRO B 1 246 ? 6.688 22.875 0.673 1 94.12 246 PRO B N 1
ATOM 5879 C CA . PRO B 1 246 ? 6.391 22.688 -0.749 1 94.12 246 PRO B CA 1
ATOM 5880 C C . PRO B 1 246 ? 7.551 23.094 -1.652 1 94.12 246 PRO B C 1
ATOM 5882 O O . PRO B 1 246 ? 7.641 22.641 -2.795 1 94.12 246 PRO B O 1
ATOM 5885 N N . ASN B 1 247 ? 8.461 23.922 -1.151 1 94.56 247 ASN B N 1
ATOM 5886 C CA . ASN B 1 247 ? 9.562 24.391 -1.979 1 94.56 247 ASN B CA 1
ATOM 5887 C C . ASN B 1 247 ? 10.883 23.75 -1.584 1 94.56 247 ASN B C 1
ATOM 5889 O O . ASN B 1 247 ? 11.945 24.125 -2.088 1 94.56 247 ASN B O 1
ATOM 5893 N N . SER B 1 248 ? 10.805 22.781 -0.741 1 95.5 248 SER B N 1
ATOM 5894 C CA . SER B 1 248 ? 12.016 22.062 -0.349 1 95.5 248 SER B CA 1
ATOM 5895 C C . SER B 1 248 ? 12.523 21.188 -1.484 1 95.5 248 SER B C 1
ATOM 5897 O O . SER B 1 248 ? 11.734 20.625 -2.246 1 95.5 248 SER B O 1
ATOM 5899 N N . LEU B 1 249 ? 13.836 21.109 -1.65 1 97.31 249 LEU B N 1
ATOM 5900 C CA . LEU B 1 249 ? 14.531 20.219 -2.568 1 97.31 249 LEU B CA 1
ATOM 5901 C C . LEU B 1 249 ? 14.125 20.5 -4.012 1 97.31 249 LEU B C 1
ATOM 5903 O O . LEU B 1 249 ? 14.094 19.578 -4.84 1 97.31 249 LEU B O 1
ATOM 5907 N N . LEU B 1 250 ? 13.789 21.703 -4.285 1 95.25 250 LEU B N 1
ATOM 5908 C CA . LEU B 1 250 ? 13.328 22.078 -5.617 1 95.25 250 LEU B CA 1
ATOM 5909 C C . LEU B 1 250 ? 14.359 21.703 -6.676 1 95.25 250 LEU B C 1
ATOM 5911 O O . LEU B 1 250 ? 14 21.266 -7.773 1 95.25 250 LEU B O 1
ATOM 5915 N N . ASP B 1 251 ? 15.586 21.734 -6.34 1 94.69 251 ASP B N 1
ATOM 5916 C CA . ASP B 1 251 ? 16.656 21.531 -7.316 1 94.69 251 ASP B CA 1
ATOM 5917 C C . ASP B 1 251 ? 17 20.062 -7.465 1 94.69 251 ASP B C 1
ATOM 5919 O O . ASP B 1 251 ? 17.641 19.656 -8.445 1 94.69 251 ASP B O 1
ATOM 5923 N N . SER B 1 252 ? 16.578 19.25 -6.527 1 97.06 252 SER B N 1
ATOM 5924 C CA . SER B 1 252 ? 17.094 17.875 -6.535 1 97.06 252 SER B CA 1
ATOM 5925 C C . SER B 1 252 ? 15.953 16.875 -6.492 1 97.06 252 SER B C 1
ATOM 5927 O O . SER B 1 252 ? 16.188 15.664 -6.645 1 97.06 252 SER B O 1
ATOM 5929 N N . ARG B 1 253 ? 14.719 17.234 -6.289 1 96.31 253 ARG B N 1
ATOM 5930 C CA . ARG B 1 253 ? 13.633 16.297 -6.027 1 96.31 253 ARG B CA 1
ATOM 5931 C C . ARG B 1 253 ? 13.406 15.375 -7.227 1 96.31 253 ARG B C 1
ATOM 5933 O O . ARG B 1 253 ? 12.977 14.234 -7.066 1 96.31 253 ARG B O 1
ATOM 5940 N N . LYS B 1 254 ? 13.695 15.828 -8.453 1 96.88 254 LYS B N 1
ATOM 5941 C CA . LYS B 1 254 ? 13.578 14.961 -9.617 1 96.88 254 LYS B CA 1
ATOM 5942 C C . LYS B 1 254 ? 14.555 13.797 -9.539 1 96.88 254 LYS B C 1
ATOM 5944 O O . LYS B 1 254 ? 14.227 12.672 -9.945 1 96.88 254 LYS B O 1
ATOM 5949 N N . LEU B 1 255 ? 15.742 14.047 -9.055 1 97.5 255 LEU B N 1
ATOM 5950 C CA . LEU B 1 255 ? 16.766 13.016 -8.93 1 97.5 255 LEU B CA 1
ATOM 5951 C C . LEU B 1 255 ? 16.391 11.992 -7.863 1 97.5 255 LEU B C 1
ATOM 5953 O O . LEU B 1 255 ? 16.891 10.867 -7.879 1 97.5 255 LEU B O 1
ATOM 5957 N N . PHE B 1 256 ? 15.492 12.383 -6.953 1 97.94 256 PHE B N 1
ATOM 5958 C CA . PHE B 1 256 ? 15.086 11.523 -5.848 1 97.94 256 PHE B CA 1
ATOM 5959 C C . PHE B 1 256 ? 13.703 10.938 -6.094 1 97.94 256 PHE B C 1
ATOM 5961 O O . PHE B 1 256 ? 13.055 10.445 -5.168 1 97.94 256 PHE B O 1
ATOM 5968 N N . ARG B 1 257 ? 13.188 10.891 -7.312 1 97.19 257 ARG B N 1
ATOM 5969 C CA . ARG B 1 257 ? 11.805 10.562 -7.645 1 97.19 257 ARG B CA 1
ATOM 5970 C C . ARG B 1 257 ? 11.469 9.125 -7.262 1 97.19 257 ARG B C 1
ATOM 5972 O O . ARG B 1 257 ? 10.305 8.773 -7.086 1 97.19 257 ARG B O 1
ATOM 5979 N N . SER B 1 258 ? 12.461 8.234 -7.137 1 97.25 258 SER B N 1
ATOM 5980 C CA . SER B 1 258 ? 12.203 6.836 -6.805 1 97.25 258 SER B CA 1
ATOM 5981 C C . SER B 1 258 ? 12.031 6.648 -5.301 1 97.25 258 SER B C 1
ATOM 5983 O O . SER B 1 258 ? 11.555 5.609 -4.848 1 97.25 258 SER B O 1
ATOM 5985 N N . SER B 1 259 ? 12.438 7.617 -4.516 1 98.5 259 SER B N 1
ATOM 5986 C CA . SER B 1 259 ? 12.422 7.516 -3.061 1 98.5 259 SER B CA 1
ATOM 5987 C C . SER B 1 259 ? 11.031 7.801 -2.502 1 98.5 259 SER B C 1
ATOM 5989 O O . SER B 1 259 ? 10.156 8.273 -3.223 1 98.5 259 SER B O 1
ATOM 5991 N N . MET B 1 260 ? 10.805 7.398 -1.267 1 98.5 260 MET B N 1
ATOM 5992 C CA . MET B 1 260 ? 9.641 7.844 -0.509 1 98.5 260 MET B CA 1
ATOM 5993 C C . MET B 1 260 ? 9.82 9.273 -0.014 1 98.5 260 MET B C 1
ATOM 5995 O O . MET B 1 260 ? 10.82 9.586 0.646 1 98.5 260 MET B O 1
ATOM 5999 N N . PHE B 1 261 ? 8.906 10.117 -0.339 1 98.62 261 PHE B N 1
ATOM 6000 C CA . PHE B 1 261 ? 8.945 11.484 0.152 1 98.62 261 PHE B CA 1
ATOM 6001 C C . PHE B 1 261 ? 7.988 11.664 1.325 1 98.62 261 PHE B C 1
ATOM 6003 O O . PHE B 1 261 ? 6.934 11.031 1.377 1 98.62 261 PHE B O 1
ATOM 6010 N N . LEU B 1 262 ? 8.398 12.398 2.24 1 98.62 262 LEU B N 1
ATOM 6011 C CA . LEU B 1 262 ? 7.5 12.938 3.256 1 98.62 262 LEU B CA 1
ATOM 6012 C C . LEU B 1 262 ? 7.098 14.375 2.922 1 98.62 262 LEU B C 1
ATOM 6014 O O . LEU B 1 262 ? 7.934 15.281 2.963 1 98.62 262 LEU B O 1
ATOM 6018 N N . LEU B 1 263 ? 5.809 14.578 2.623 1 98.5 263 LEU B N 1
ATOM 6019 C CA . LEU B 1 263 ? 5.352 15.828 2.027 1 98.5 263 LEU B CA 1
ATOM 6020 C C . LEU B 1 263 ? 4.176 16.406 2.809 1 98.5 263 LEU B C 1
ATOM 6022 O O . LEU B 1 263 ? 3.566 15.719 3.625 1 98.5 263 LEU B O 1
ATOM 6026 N N . ALA B 1 264 ? 3.936 17.672 2.521 1 97.88 264 ALA B N 1
ATOM 6027 C CA . ALA B 1 264 ? 2.723 18.312 3.027 1 97.88 264 ALA B CA 1
ATOM 6028 C C . ALA B 1 264 ? 1.537 18.047 2.104 1 97.88 264 ALA B C 1
ATOM 6030 O O . ALA B 1 264 ? 0.397 17.938 2.562 1 97.88 264 ALA B O 1
ATOM 6031 N N . ASP B 1 265 ? 1.765 18.031 0.865 1 96.94 265 ASP B N 1
ATOM 6032 C CA . ASP B 1 265 ? 0.789 17.75 -0.185 1 96.94 265 ASP B CA 1
ATOM 6033 C C . ASP B 1 265 ? 1.477 17.531 -1.529 1 96.94 265 ASP B C 1
ATOM 6035 O O . ASP B 1 265 ? 2.705 17.578 -1.618 1 96.94 265 ASP B O 1
ATOM 6039 N N . PHE B 1 266 ? 0.702 17.297 -2.586 1 96.5 266 PHE B N 1
ATOM 6040 C CA . PHE B 1 266 ? 1.268 17.016 -3.898 1 96.5 266 PHE B CA 1
ATOM 6041 C C . PHE B 1 266 ? 1.168 18.234 -4.809 1 96.5 266 PHE B C 1
ATOM 6043 O O . PHE B 1 266 ? 1.419 18.141 -6.012 1 96.5 266 PHE B O 1
ATOM 6050 N N . GLY B 1 267 ? 0.764 19.359 -4.309 1 93.69 267 GLY B N 1
ATOM 6051 C CA . GLY B 1 267 ? 0.381 20.5 -5.117 1 93.69 267 GLY B CA 1
ATOM 6052 C C . GLY B 1 267 ? 1.496 20.984 -6.023 1 93.69 267 GLY B C 1
ATOM 6053 O O . GLY B 1 267 ? 1.236 21.594 -7.066 1 93.69 267 GLY B O 1
ATOM 6054 N N . ARG B 1 268 ? 2.676 20.703 -5.707 1 92.12 268 ARG B N 1
ATOM 6055 C CA . ARG B 1 268 ? 3.791 21.234 -6.492 1 92.12 268 ARG B CA 1
ATOM 6056 C C . ARG B 1 268 ? 4.59 20.094 -7.125 1 92.12 268 ARG B C 1
ATOM 6058 O O . ARG B 1 268 ? 5.754 20.281 -7.492 1 92.12 268 ARG B O 1
ATOM 6065 N N . TYR B 1 269 ? 3.988 18.922 -7.188 1 95.12 269 TYR B N 1
ATOM 6066 C CA . TYR B 1 269 ? 4.699 17.75 -7.691 1 95.12 269 TYR B CA 1
ATOM 6067 C C . TYR B 1 269 ? 3.953 17.109 -8.859 1 95.12 269 TYR B C 1
ATOM 6069 O O . TYR B 1 269 ? 2.775 16.766 -8.734 1 95.12 269 TYR B O 1
ATOM 6077 N N . PRO B 1 270 ? 4.648 17 -9.992 1 95 270 PRO B N 1
ATOM 6078 C CA . PRO B 1 270 ? 4.074 16.078 -10.977 1 95 270 PRO B CA 1
ATOM 6079 C C . PRO B 1 270 ? 3.916 14.664 -10.43 1 95 270 PRO B C 1
ATOM 6081 O O . PRO B 1 270 ? 4.676 14.25 -9.547 1 95 270 PRO B O 1
ATOM 6084 N N . VAL B 1 271 ? 3.02 13.945 -10.961 1 94.06 271 VAL B N 1
ATOM 6085 C CA . VAL B 1 271 ? 2.652 12.625 -10.461 1 94.06 271 VAL B CA 1
ATOM 6086 C C . VAL B 1 271 ? 3.83 11.664 -10.617 1 94.06 271 VAL B C 1
ATOM 6088 O O . VAL B 1 271 ? 3.973 10.711 -9.844 1 94.06 271 VAL B O 1
ATOM 6091 N N . GLU B 1 272 ? 4.746 11.898 -11.547 1 95 272 GLU B N 1
ATOM 6092 C CA . GLU B 1 272 ? 5.898 11.039 -11.789 1 95 272 GLU B CA 1
ATOM 6093 C C . GLU B 1 272 ? 6.945 11.195 -10.688 1 95 272 GLU B C 1
ATOM 6095 O O . GLU B 1 272 ? 7.812 10.336 -10.516 1 95 272 GLU B O 1
ATOM 6100 N N . ILE B 1 273 ? 6.859 12.312 -10 1 97 273 ILE B N 1
ATOM 6101 C CA . ILE B 1 273 ? 7.852 12.609 -8.969 1 97 273 ILE B CA 1
ATOM 6102 C C . ILE B 1 273 ? 7.301 12.227 -7.602 1 97 273 ILE B C 1
ATOM 6104 O O . ILE B 1 273 ? 8.008 11.625 -6.785 1 97 273 ILE B O 1
ATOM 6108 N N . ALA B 1 274 ? 6.059 12.555 -7.422 1 97.62 274 ALA B N 1
ATOM 6109 C CA . ALA B 1 274 ? 5.445 12.258 -6.133 1 97.62 274 ALA B CA 1
ATOM 6110 C C . ALA B 1 274 ? 4 11.797 -6.301 1 97.62 274 ALA B C 1
ATOM 6112 O O . ALA B 1 274 ? 3.27 12.32 -7.145 1 97.62 274 ALA B O 1
ATOM 6113 N N . ASN B 1 275 ? 3.666 10.797 -5.508 1 96.12 275 ASN B N 1
ATOM 6114 C CA . ASN B 1 275 ? 2.311 10.258 -5.574 1 96.12 275 ASN B CA 1
ATOM 6115 C C . ASN B 1 275 ? 1.96 9.469 -4.32 1 96.12 275 ASN B C 1
ATOM 6117 O O . ASN B 1 275 ? 2.836 9.156 -3.51 1 96.12 275 ASN B O 1
ATOM 6121 N N . ILE B 1 276 ? 0.691 9.117 -4.234 1 94.62 276 ILE B N 1
ATOM 6122 C CA . ILE B 1 276 ? 0.131 8.57 -3.006 1 94.62 276 ILE B CA 1
ATOM 6123 C C . ILE B 1 276 ? 0.599 7.125 -2.828 1 94.62 276 ILE B C 1
ATOM 6125 O O . ILE B 1 276 ? 0.5 6.566 -1.733 1 94.62 276 ILE B O 1
ATOM 6129 N N . ARG B 1 277 ? 1.107 6.465 -3.842 1 92.94 277 ARG B N 1
ATOM 6130 C CA . ARG B 1 277 ? 1.513 5.062 -3.771 1 92.94 277 ARG B CA 1
ATOM 6131 C C . ARG B 1 277 ? 2.762 4.898 -2.914 1 92.94 277 ARG B C 1
ATOM 6133 O O . ARG B 1 277 ? 2.867 3.943 -2.139 1 92.94 277 ARG B O 1
ATOM 6140 N N . LYS B 1 278 ? 3.652 5.797 -3.031 1 96.44 278 LYS B N 1
ATOM 6141 C CA . LYS B 1 278 ? 4.93 5.586 -2.357 1 96.44 278 LYS B CA 1
ATOM 6142 C C . LYS B 1 278 ? 5.164 6.641 -1.279 1 96.44 278 LYS B C 1
ATOM 6144 O O . LYS B 1 278 ? 5.953 6.426 -0.356 1 96.44 278 LYS B O 1
ATOM 6149 N N . ASP B 1 279 ? 4.539 7.809 -1.416 1 98.44 279 ASP B N 1
ATOM 6150 C CA . ASP B 1 279 ? 4.891 8.945 -0.569 1 98.44 279 ASP B CA 1
ATOM 6151 C C . ASP B 1 279 ? 3.939 9.055 0.62 1 98.44 279 ASP B C 1
ATOM 6153 O O . ASP B 1 279 ? 2.869 8.445 0.625 1 98.44 279 ASP B O 1
ATOM 6157 N N . ILE B 1 280 ? 4.414 9.797 1.646 1 98.44 280 ILE B N 1
ATOM 6158 C CA . ILE B 1 280 ? 3.682 9.992 2.893 1 98.44 280 ILE B CA 1
ATOM 6159 C C . ILE B 1 280 ? 3.32 11.469 3.049 1 98.44 280 ILE B C 1
ATOM 6161 O O . ILE B 1 280 ? 4.164 12.344 2.855 1 98.44 280 ILE B O 1
ATOM 6165 N N . ILE B 1 281 ? 2.094 11.719 3.316 1 98.56 281 ILE B N 1
ATOM 6166 C CA . ILE B 1 281 ? 1.665 13.07 3.668 1 98.56 281 ILE B CA 1
ATOM 6167 C C . ILE B 1 281 ? 1.707 13.25 5.184 1 98.56 281 ILE B C 1
ATOM 6169 O O . ILE B 1 281 ? 1.054 12.508 5.922 1 98.56 281 ILE B O 1
ATOM 6173 N N . ALA B 1 282 ? 2.482 14.172 5.664 1 98.69 282 ALA B N 1
ATOM 6174 C CA . ALA B 1 282 ? 2.607 14.453 7.09 1 98.69 282 ALA B CA 1
ATOM 6175 C C . ALA B 1 282 ? 1.88 15.742 7.461 1 98.69 282 ALA B C 1
ATOM 6177 O O . ALA B 1 282 ? 1.892 16.703 6.699 1 98.69 282 ALA B 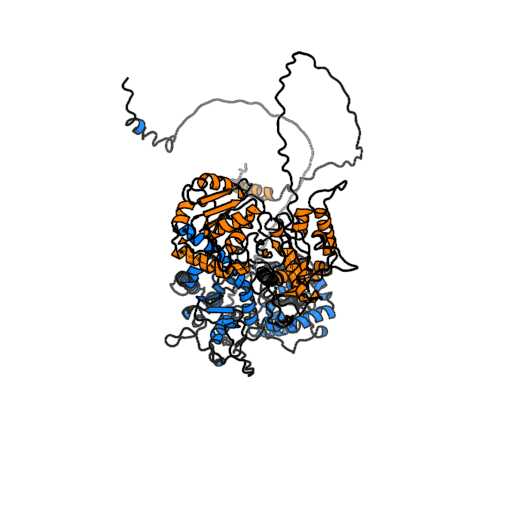O 1
ATOM 6178 N N . PRO B 1 283 ? 1.273 15.75 8.641 1 98.69 283 PRO B N 1
ATOM 6179 C CA . PRO B 1 283 ? 0.62 16.984 9.07 1 98.69 283 PRO B CA 1
ATOM 6180 C C . PRO B 1 283 ? 1.617 18.094 9.43 1 98.69 283 PRO B C 1
ATOM 6182 O O . PRO B 1 283 ? 2.736 17.797 9.859 1 98.69 283 PRO B O 1
ATOM 6185 N N . TYR B 1 284 ? 1.14 19.312 9.234 1 98.19 284 TYR B N 1
ATOM 6186 C CA . TYR B 1 284 ? 1.872 20.453 9.773 1 98.19 284 TYR B CA 1
ATOM 6187 C C . TYR B 1 284 ? 1.909 20.406 11.297 1 98.19 284 TYR B C 1
ATOM 6189 O O . TYR B 1 284 ? 1.004 19.859 11.93 1 98.19 284 TYR B O 1
ATOM 6197 N N . LYS B 1 285 ? 2.98 20.906 11.805 1 97.62 285 LYS B N 1
ATOM 6198 C CA . LYS B 1 285 ? 2.906 21.203 13.227 1 97.62 285 LYS B CA 1
ATOM 6199 C C . LYS B 1 285 ? 2.031 22.438 13.477 1 97.62 285 LYS B C 1
ATOM 6201 O O . LYS B 1 285 ? 2.289 23.516 12.93 1 97.62 285 LYS B O 1
ATOM 6206 N N . HIS B 1 286 ? 1.054 22.266 14.242 1 96 286 HIS B N 1
ATOM 6207 C CA . HIS B 1 286 ? 0.17 23.391 14.531 1 96 286 HIS B CA 1
ATOM 6208 C C . HIS B 1 286 ? 0.903 24.484 15.305 1 96 286 HIS B C 1
ATOM 6210 O O . HIS B 1 286 ? 1.847 24.203 16.047 1 96 286 HIS B O 1
ATOM 6216 N N . ILE B 1 287 ? 0.429 25.656 15.125 1 92.75 287 ILE B N 1
ATOM 6217 C CA . ILE B 1 287 ? 1.086 26.812 15.734 1 92.75 287 ILE B CA 1
ATOM 6218 C C . ILE B 1 287 ? 0.269 27.312 16.922 1 92.75 287 ILE B C 1
ATOM 6220 O O . ILE B 1 287 ? 0.828 27.797 17.906 1 92.75 287 ILE B O 1
ATOM 6224 N N . VAL B 1 288 ? -1.017 27.141 16.875 1 92.88 288 VAL B N 1
ATOM 6225 C CA . VAL B 1 288 ? -1.869 27.562 17.969 1 92.88 288 VAL B CA 1
ATOM 6226 C C . VAL B 1 288 ? -1.744 26.562 19.125 1 92.88 288 VAL B C 1
ATOM 6228 O O . VAL B 1 288 ? -1.31 25.422 18.938 1 92.88 288 VAL B O 1
ATOM 6231 N N . ASN B 1 289 ? -2.113 27.016 20.25 1 90 289 ASN B N 1
ATOM 6232 C CA . ASN B 1 289 ? -2.098 26.125 21.391 1 90 289 ASN B CA 1
ATOM 6233 C C . ASN B 1 289 ? -3.25 25.125 21.344 1 90 289 ASN B C 1
ATOM 6235 O O . ASN B 1 289 ? -4.363 25.469 20.953 1 90 289 ASN B O 1
ATOM 6239 N N . SER B 1 290 ? -2.926 23.906 21.766 1 93.88 290 SER B N 1
ATOM 6240 C CA . SER B 1 290 ? -3.99 22.922 21.875 1 93.88 290 SER B CA 1
ATOM 6241 C C . SER B 1 290 ? -4.98 23.281 22.984 1 93.88 290 SER B C 1
ATOM 6243 O O . SER B 1 290 ? -4.578 23.609 24.094 1 93.88 290 SER B O 1
ATOM 6245 N N . ILE B 1 291 ? -6.145 23.156 22.703 1 93.94 291 ILE B N 1
ATOM 6246 C CA . ILE B 1 291 ? -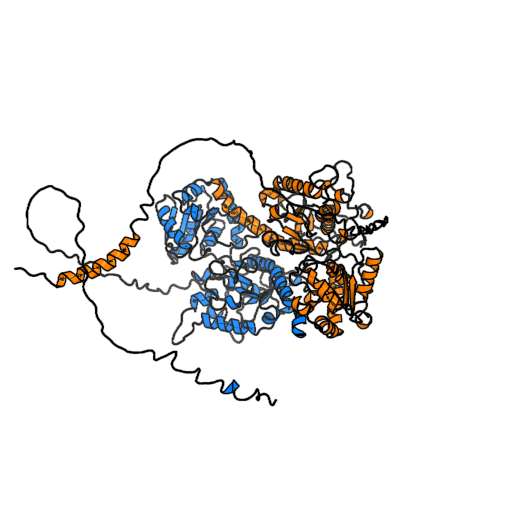7.191 23.609 23.609 1 93.94 291 ILE B CA 1
ATOM 6247 C C . ILE B 1 291 ? -7.371 22.609 24.734 1 93.94 291 ILE B C 1
ATOM 6249 O O . ILE B 1 291 ? -7.781 22.969 25.844 1 93.94 291 ILE B O 1
ATOM 6253 N N . GLY B 1 292 ? -7.082 21.344 24.516 1 89.88 292 GLY B N 1
ATOM 6254 C CA . GLY B 1 292 ? -7.184 20.328 25.547 1 89.88 292 GLY B CA 1
ATOM 6255 C C . GLY B 1 292 ? -8.602 20.125 26.047 1 89.88 292 GLY B C 1
ATOM 6256 O O . GLY B 1 292 ? -9.531 19.953 25.266 1 89.88 292 GLY B O 1
ATOM 6257 N N . ASN B 1 293 ? -8.766 20.188 27.359 1 87.38 293 ASN B N 1
ATOM 6258 C CA . ASN B 1 293 ? -10.047 19.891 27.984 1 87.38 293 ASN B CA 1
ATOM 6259 C C . ASN B 1 293 ? -10.938 21.125 28.078 1 87.38 293 ASN B C 1
ATOM 6261 O O . ASN B 1 293 ? -12.109 21.031 28.438 1 87.38 293 ASN B O 1
ATOM 6265 N N . ASP B 1 294 ? -10.438 22.266 27.719 1 87.19 294 ASP B N 1
ATOM 6266 C CA . ASP B 1 294 ? -11.172 23.531 27.781 1 87.19 294 ASP B CA 1
ATOM 6267 C C . ASP B 1 294 ? -11.906 23.812 26.469 1 87.19 294 ASP B C 1
ATOM 6269 O O . ASP B 1 294 ? -11.898 24.938 25.984 1 87.19 294 ASP B O 1
ATOM 6273 N N . SER B 1 295 ? -12.516 22.812 25.906 1 94.38 295 SER B N 1
ATOM 6274 C CA . SER B 1 295 ? -13.203 22.938 24.625 1 94.38 295 SER B CA 1
ATOM 6275 C C . SER B 1 295 ? -14.688 23.234 24.812 1 94.38 295 SER B C 1
ATOM 6277 O O . SER B 1 295 ? -15.43 22.391 25.328 1 94.38 295 SER B O 1
ATOM 6279 N N . ALA B 1 296 ? -15.117 24.453 24.375 1 96.56 296 ALA B N 1
ATOM 6280 C CA . ALA B 1 296 ? -16.5 24.891 24.547 1 96.56 296 ALA B CA 1
ATOM 6281 C C . ALA B 1 296 ? -17.438 24.109 23.641 1 96.56 296 ALA B C 1
ATOM 6283 O O . ALA B 1 296 ? -17.094 23.812 22.5 1 96.56 296 ALA B O 1
ATOM 6284 N N . PRO B 1 297 ? -18.641 23.797 24.141 1 97.44 297 PRO B N 1
ATOM 6285 C CA . PRO B 1 297 ? -19.641 23.141 23.297 1 97.44 297 PRO B CA 1
ATOM 6286 C C . PRO B 1 297 ? -20.281 24.094 22.281 1 97.44 297 PRO B C 1
ATOM 6288 O O . PRO B 1 297 ? -19.938 25.281 22.25 1 97.44 297 PRO B O 1
ATOM 6291 N N . PHE B 1 298 ? -21.188 23.578 21.516 1 97.75 298 PHE B N 1
ATOM 6292 C CA . PHE B 1 298 ? -21.812 24.25 20.375 1 97.75 298 PHE B CA 1
ATOM 6293 C C . PHE B 1 298 ? -22.422 25.578 20.797 1 97.75 298 PHE B C 1
ATOM 6295 O O . PHE B 1 298 ? -22.156 26.609 20.172 1 97.75 298 PHE B O 1
ATOM 6302 N N . GLU B 1 299 ? -23.188 25.719 21.891 1 96.94 299 GLU B N 1
ATOM 6303 C CA . GLU B 1 299 ? -23.953 26.875 22.297 1 96.94 299 GLU B CA 1
ATOM 6304 C C . GLU B 1 299 ? -23.047 27.984 22.828 1 96.94 299 GLU B C 1
ATOM 6306 O O . GLU B 1 299 ? -23.422 29.156 22.828 1 96.94 299 GLU B O 1
ATOM 6311 N N . ALA B 1 300 ? -21.891 27.578 23.266 1 97.19 300 ALA B N 1
ATOM 6312 C CA . ALA B 1 300 ? -20.984 28.547 23.875 1 97.19 300 ALA B CA 1
ATOM 6313 C C . ALA B 1 300 ? -20.016 29.125 22.859 1 97.19 300 ALA B C 1
ATOM 6315 O O . ALA B 1 300 ? -19.078 29.844 23.203 1 97.19 300 ALA B O 1
ATOM 6316 N N . ARG B 1 301 ? -20.188 28.797 21.594 1 97.81 301 ARG B N 1
ATOM 6317 C CA . ARG B 1 301 ? -19.359 29.328 20.516 1 97.81 301 ARG B CA 1
ATOM 6318 C C . ARG B 1 301 ? -20.109 30.359 19.688 1 97.81 301 ARG B C 1
ATOM 6320 O O . ARG B 1 301 ? -20.922 30 18.844 1 97.81 301 ARG B O 1
ATOM 6327 N N . PRO B 1 302 ? -19.812 31.547 19.875 1 97.12 302 PRO B N 1
ATOM 6328 C CA . PRO B 1 302 ? -20.609 32.594 19.25 1 97.12 302 PRO B CA 1
ATOM 6329 C C . PRO B 1 302 ? -20.312 32.781 17.766 1 97.12 302 PRO B C 1
ATOM 6331 O O . PRO B 1 302 ? -21.141 33.312 17.016 1 97.12 302 PRO B O 1
ATOM 6334 N N . ILE B 1 303 ? -19.125 32.438 17.312 1 98.06 303 ILE B N 1
ATOM 6335 C CA . ILE B 1 303 ? -18.734 32.625 15.922 1 98.06 303 ILE B CA 1
ATOM 6336 C C . ILE B 1 303 ? -19.125 31.406 15.094 1 98.06 303 ILE B C 1
ATOM 6338 O O . ILE B 1 303 ? -18.859 30.266 15.477 1 98.06 303 ILE B O 1
ATOM 6342 N N . LEU B 1 304 ? -19.797 31.641 14 1 98.12 304 LEU B N 1
ATOM 6343 C CA . LEU B 1 304 ? -20.219 30.547 13.125 1 98.12 304 LEU B CA 1
ATOM 6344 C C . LEU B 1 304 ? -19.016 29.969 12.367 1 98.12 304 LEU B C 1
ATOM 6346 O O . LEU B 1 304 ? -18.781 28.75 12.422 1 98.12 304 LEU B O 1
ATOM 6350 N N . ALA B 1 305 ? -18.328 30.859 11.672 1 98.31 305 ALA B N 1
ATOM 6351 C CA . ALA B 1 305 ? -17.188 30.422 10.867 1 98.31 305 ALA B CA 1
ATOM 6352 C C . ALA B 1 305 ? -16 31.375 11.016 1 98.31 305 ALA B C 1
ATOM 6354 O O . ALA B 1 305 ? -16.203 32.594 11.148 1 98.31 305 ALA B O 1
ATOM 6355 N N . TYR B 1 306 ? -14.82 30.812 11.008 1 97.81 306 TYR B N 1
ATOM 6356 C CA . TYR B 1 306 ? -13.609 31.578 11.273 1 97.81 306 TYR B CA 1
ATOM 6357 C C . TYR B 1 306 ? -12.562 31.344 10.195 1 97.81 306 TYR B C 1
ATOM 6359 O O . TYR B 1 306 ? -12.297 30.188 9.828 1 97.81 306 TYR B O 1
ATOM 6367 N N . PHE B 1 307 ? -12.023 32.375 9.625 1 96.94 307 PHE B N 1
ATOM 6368 C CA . PHE B 1 307 ? -10.859 32.312 8.75 1 96.94 307 PHE B CA 1
ATOM 6369 C C . PHE B 1 307 ? -9.938 33.5 9.016 1 96.94 307 PHE B C 1
ATOM 6371 O O . PHE B 1 307 ? -10.391 34.656 9.039 1 96.94 307 PHE B O 1
ATOM 6378 N N . GLN B 1 308 ? -8.773 33.219 9.25 1 93.19 308 GLN B N 1
ATOM 6379 C CA . GLN B 1 308 ? -7.73 34.219 9.367 1 93.19 308 GLN B CA 1
ATOM 6380 C C . GLN B 1 308 ? -6.461 33.812 8.641 1 93.19 308 GLN B C 1
ATOM 6382 O O . GLN B 1 308 ? -5.867 32.781 8.961 1 93.19 308 GLN B O 1
ATOM 6387 N N . GLY B 1 309 ? -6.059 34.5 7.656 1 90 309 GLY B N 1
ATOM 6388 C CA . GLY B 1 309 ? -4.891 34.156 6.859 1 90 309 GLY B CA 1
ATOM 6389 C C . GLY B 1 309 ? -4.719 35.062 5.648 1 90 309 GLY B C 1
ATOM 6390 O O . GLY B 1 309 ? -5.461 36.031 5.48 1 90 309 GLY B O 1
ATOM 6391 N N . ALA B 1 310 ? -3.695 34.719 4.895 1 87.31 310 ALA B N 1
ATOM 6392 C CA . ALA B 1 310 ? -3.49 35.469 3.658 1 87.31 310 ALA B CA 1
ATOM 6393 C C . ALA B 1 310 ? -4.664 35.281 2.699 1 87.31 310 ALA B C 1
ATOM 6395 O O . ALA B 1 310 ? -5.02 34.156 2.369 1 87.31 310 ALA B O 1
ATOM 6396 N N . ILE B 1 311 ? -5.234 36.344 2.305 1 91.25 311 ILE B N 1
ATOM 6397 C CA . ILE B 1 311 ? -6.434 36.281 1.48 1 91.25 311 ILE B CA 1
ATOM 6398 C C . ILE B 1 311 ? -6.059 36.438 0.006 1 91.25 311 ILE B C 1
ATOM 6400 O O . ILE B 1 311 ? -6.633 35.75 -0.85 1 91.25 311 ILE B O 1
ATOM 6404 N N . ILE B 1 312 ? -5.117 37.281 -0.255 1 87.81 312 ILE B N 1
ATOM 6405 C CA . ILE B 1 312 ? -4.637 37.406 -1.626 1 87.81 312 ILE B CA 1
ATOM 6406 C C . ILE B 1 312 ? -3.592 36.344 -1.915 1 87.81 312 ILE B C 1
ATOM 6408 O O . ILE B 1 312 ? -2.484 36.375 -1.37 1 87.81 312 ILE B O 1
ATOM 6412 N N . ARG B 1 313 ? -4.039 35.406 -2.719 1 88.69 313 ARG B N 1
ATOM 6413 C CA . ARG B 1 313 ? -3.172 34.281 -3.076 1 88.69 313 ARG B CA 1
ATOM 6414 C C . ARG B 1 313 ? -3.25 34 -4.57 1 88.69 313 ARG B C 1
ATOM 6416 O O . ARG B 1 313 ? -4 34.625 -5.301 1 88.69 313 ARG B O 1
ATOM 6423 N N . LYS B 1 314 ? -2.352 33.062 -5.016 1 85.38 314 LYS B N 1
ATOM 6424 C CA . LYS B 1 314 ? -2.312 32.625 -6.41 1 85.38 314 LYS B CA 1
ATOM 6425 C C . LYS B 1 314 ? -2.879 31.219 -6.559 1 85.38 314 LYS B C 1
ATOM 6427 O O . LYS B 1 314 ? -3.252 30.594 -5.57 1 85.38 314 LYS B O 1
ATOM 6432 N N . ASP B 1 315 ? -3.08 30.781 -7.824 1 84.88 315 ASP B N 1
ATOM 6433 C CA . ASP B 1 315 ? -3.484 29.406 -8.148 1 84.88 315 ASP B CA 1
ATOM 6434 C C . ASP B 1 315 ? -4.758 29.031 -7.398 1 84.88 315 ASP B C 1
ATOM 6436 O O . ASP B 1 315 ? -5.758 29.75 -7.453 1 84.88 315 ASP B O 1
ATOM 6440 N N . GLY B 1 316 ? -4.734 28 -6.684 1 79.69 316 GLY B N 1
ATOM 6441 C CA . GLY B 1 316 ? -5.898 27.5 -5.961 1 79.69 316 GLY B CA 1
ATOM 6442 C C . GLY B 1 316 ? -6.371 28.453 -4.875 1 79.69 316 GLY B C 1
ATOM 6443 O O . GLY B 1 316 ? -7.531 28.406 -4.461 1 79.69 316 GLY B O 1
ATOM 6444 N N . GLY B 1 317 ? -5.527 29.359 -4.539 1 85.5 317 GLY B N 1
ATOM 6445 C CA . GLY B 1 317 ? -5.816 30.281 -3.449 1 85.5 317 GLY B CA 1
ATOM 6446 C C . GLY B 1 317 ? -6.637 31.484 -3.881 1 85.5 317 GLY B C 1
ATOM 6447 O O . GLY B 1 317 ? -7.137 32.219 -3.041 1 85.5 317 GLY B O 1
ATOM 6448 N N . MET B 1 318 ? -6.879 31.609 -5.125 1 88.12 318 MET B N 1
ATOM 6449 C CA . MET B 1 318 ? -7.684 32.719 -5.641 1 88.12 318 MET B CA 1
ATOM 6450 C C . MET B 1 318 ? -9.102 32.656 -5.086 1 88.12 318 MET B C 1
ATOM 6452 O O . MET B 1 318 ? -9.758 33.688 -4.945 1 88.12 318 MET B O 1
ATOM 6456 N N . ILE B 1 319 ? -9.445 31.5 -4.723 1 94.12 319 ILE B N 1
ATOM 6457 C CA . ILE B 1 319 ? -10.797 31.297 -4.211 1 94.12 319 ILE B CA 1
ATOM 6458 C C . ILE B 1 319 ? -10.984 32.062 -2.912 1 94.12 319 ILE B C 1
ATOM 6460 O O . ILE B 1 319 ? -12.109 32.406 -2.543 1 94.12 319 ILE B O 1
ATOM 6464 N N . ARG B 1 320 ? -9.953 32.344 -2.152 1 94.81 320 ARG B N 1
ATOM 6465 C CA . ARG B 1 320 ? -10.031 33.031 -0.873 1 94.81 320 ARG B CA 1
ATOM 6466 C C . ARG B 1 320 ? -10.594 34.438 -1.052 1 94.81 320 ARG B C 1
ATOM 6468 O O . ARG B 1 320 ? -11.383 34.906 -0.227 1 94.81 320 ARG B O 1
ATOM 6475 N N . GLN B 1 321 ? -10.188 35.094 -2.109 1 94.5 321 GLN B N 1
ATOM 6476 C CA . GLN B 1 321 ? -10.695 36.438 -2.379 1 94.5 321 GLN B CA 1
ATOM 6477 C C . GLN B 1 321 ? -12.188 36.406 -2.688 1 94.5 321 GLN B C 1
ATOM 6479 O O . GLN B 1 321 ? -12.938 37.281 -2.244 1 94.5 321 GLN B O 1
ATOM 6484 N N . GLU B 1 322 ? -12.539 35.438 -3.459 1 95.12 322 GLU B N 1
ATOM 6485 C CA . GLU B 1 322 ? -13.953 35.312 -3.785 1 95.12 322 GLU B CA 1
ATOM 6486 C C . GLU B 1 322 ? -14.789 35.062 -2.531 1 95.12 322 GLU B C 1
ATOM 6488 O O . GLU B 1 322 ? -15.836 35.656 -2.342 1 95.12 322 GLU B O 1
ATOM 6493 N N . LEU B 1 323 ? -14.32 34.219 -1.71 1 97 323 LEU B N 1
ATOM 6494 C CA . LEU B 1 323 ? -15.031 33.875 -0.485 1 97 323 LEU B CA 1
ATOM 6495 C C . LEU B 1 323 ? -15.047 35.062 0.481 1 97 323 LEU B C 1
ATOM 6497 O O . LEU B 1 323 ? -16.031 35.281 1.188 1 97 323 LEU B O 1
ATOM 6501 N N . TYR B 1 324 ? -13.953 35.781 0.477 1 96.19 324 TYR B N 1
ATOM 6502 C CA . TYR B 1 324 ? -13.898 37 1.3 1 96.19 324 TYR B CA 1
ATOM 6503 C C . TYR B 1 324 ? -15.008 37.969 0.924 1 96.19 324 TYR B C 1
ATOM 6505 O O . TYR B 1 324 ? -15.703 38.5 1.797 1 96.19 324 TYR B O 1
ATOM 6513 N N . GLN B 1 325 ? -15.258 38.188 -0.342 1 95.06 325 GLN B N 1
ATOM 6514 C CA . GLN B 1 325 ? -16.297 39.125 -0.812 1 95.06 325 GLN B CA 1
ATOM 6515 C C . GLN B 1 325 ? -17.688 38.625 -0.438 1 95.06 325 GLN B C 1
ATOM 6517 O O . GLN B 1 325 ? -18.578 39.406 -0.141 1 95.06 325 GLN B O 1
ATOM 6522 N N . LEU B 1 326 ? -17.797 37.344 -0.398 1 95.62 326 LEU B N 1
ATOM 6523 C CA . LEU B 1 326 ? -19.109 36.75 -0.136 1 95.62 326 LEU B CA 1
ATOM 6524 C C . LEU B 1 326 ? -19.406 36.719 1.358 1 95.62 326 LEU B C 1
ATOM 6526 O O . LEU B 1 326 ? -20.578 36.781 1.762 1 95.62 326 LEU B O 1
ATOM 6530 N N . LEU B 1 327 ? -18.297 36.688 2.209 1 96.5 327 LEU B N 1
ATOM 6531 C CA . LEU B 1 327 ? -18.531 36.312 3.598 1 96.5 327 LEU B CA 1
ATOM 6532 C C . LEU B 1 327 ? -18.172 37.438 4.539 1 96.5 327 LEU B C 1
ATOM 6534 O O . LEU B 1 327 ? -18.547 37.438 5.711 1 96.5 327 LEU B O 1
ATOM 6538 N N . LYS B 1 328 ? -17.516 38.438 4.113 1 92.88 328 LYS B N 1
ATOM 6539 C CA . LYS B 1 328 ? -16.953 39.5 4.973 1 92.88 328 LYS B CA 1
ATOM 6540 C C . LYS B 1 328 ? -18.047 40.219 5.73 1 92.88 328 LYS B C 1
ATOM 6542 O O . LYS B 1 328 ? -17.828 40.688 6.848 1 92.88 328 LYS B O 1
ATOM 6547 N N . ASP B 1 329 ? -19.25 40.312 5.195 1 93.44 329 ASP B N 1
ATOM 6548 C CA . ASP B 1 329 ? -20.312 41.125 5.789 1 93.44 329 ASP B CA 1
ATOM 6549 C C . ASP B 1 329 ? -21.297 40.25 6.547 1 93.44 329 ASP B C 1
ATOM 6551 O O . ASP B 1 329 ? -22.312 40.719 7.055 1 93.44 329 ASP B O 1
ATOM 6555 N N . GLU B 1 330 ? -21.016 39.062 6.633 1 94.06 330 GLU B N 1
ATOM 6556 C CA . GLU B 1 330 ? -21.891 38.156 7.387 1 94.06 330 GLU B CA 1
ATOM 6557 C C . GLU B 1 330 ? -21.672 38.312 8.891 1 94.06 330 GLU B C 1
ATOM 6559 O O . GLU B 1 330 ? -20.531 38.344 9.359 1 94.06 330 GLU B O 1
ATOM 6564 N N . LYS B 1 331 ? -22.609 38.562 9.664 1 88.81 331 LYS B N 1
ATOM 6565 C CA . LYS B 1 331 ? -22.578 38.969 11.07 1 88.81 331 LYS B CA 1
ATOM 6566 C C . LYS B 1 331 ? -21.797 37.969 11.906 1 88.81 331 LYS B C 1
ATOM 6568 O O . LYS B 1 331 ? -21 38.344 12.773 1 88.81 331 LYS B O 1
ATOM 6573 N N . ASP B 1 332 ? -21.891 36.656 11.875 1 94.44 332 ASP B N 1
ATOM 6574 C CA . ASP B 1 332 ? -21.266 35.656 12.742 1 94.44 332 ASP B CA 1
ATOM 6575 C C . ASP B 1 332 ? -20.156 34.906 12 1 94.44 332 ASP B C 1
ATOM 6577 O O . ASP B 1 332 ? -19.812 33.781 12.367 1 94.44 332 ASP B O 1
ATOM 6581 N N . ILE B 1 333 ? -19.578 35.625 11.055 1 97.12 333 ILE B N 1
ATOM 6582 C CA . ILE B 1 333 ? -18.453 35.031 10.328 1 97.12 333 ILE B CA 1
ATOM 6583 C C . ILE B 1 333 ? -17.234 35.969 10.43 1 97.12 333 ILE B C 1
ATOM 6585 O O . ILE B 1 333 ? -17.328 37.156 10.164 1 97.12 333 ILE B O 1
ATOM 6589 N N . HIS B 1 334 ? -16.188 35.406 10.969 1 96.31 334 HIS B N 1
ATOM 6590 C CA . HIS B 1 334 ? -14.922 36.125 10.992 1 96.31 334 HIS B CA 1
ATOM 6591 C C . HIS B 1 334 ? -14.055 35.75 9.797 1 96.31 334 HIS B C 1
ATOM 6593 O O . HIS B 1 334 ? -13.594 34.625 9.703 1 96.31 334 HIS B O 1
ATOM 6599 N N . PHE B 1 335 ? -13.891 36.594 8.898 1 95.62 335 PHE B N 1
ATOM 6600 C CA . PHE B 1 335 ? -13.031 36.438 7.734 1 95.62 335 PHE B CA 1
ATOM 6601 C C . PHE B 1 335 ? -12.07 37.594 7.594 1 95.62 335 PHE B C 1
ATOM 6603 O O . PHE B 1 335 ? -12.461 38.688 7.168 1 95.62 335 PHE B O 1
ATOM 6610 N N . ALA B 1 336 ? -10.773 37.312 7.941 1 91.12 336 ALA B N 1
ATOM 6611 C CA . ALA B 1 336 ? -9.867 38.469 8.023 1 91.12 336 ALA B CA 1
ATOM 6612 C C . ALA B 1 336 ? -8.469 38.094 7.535 1 91.12 336 ALA B C 1
ATOM 6614 O O . ALA B 1 336 ? -8.133 36.906 7.453 1 91.12 336 ALA B O 1
ATOM 6615 N N . TYR B 1 337 ? -7.715 39.094 7.238 1 84.94 337 TYR B N 1
ATOM 6616 C CA . TYR B 1 337 ? -6.316 38.938 6.859 1 84.94 337 TYR B CA 1
ATOM 6617 C C . TYR B 1 337 ? -5.473 38.5 8.047 1 84.94 337 TYR B C 1
ATOM 6619 O O . TYR B 1 337 ? -5.73 38.906 9.188 1 84.94 337 TYR B O 1
ATOM 6627 N N . GLY B 1 338 ? -4.543 37.656 7.703 1 76.25 338 GLY B N 1
ATOM 6628 C CA . GLY B 1 338 ? -3.643 37.188 8.742 1 76.25 338 GLY B CA 1
ATOM 6629 C C . GLY B 1 338 ? -2.613 38.219 9.156 1 76.25 338 GLY B C 1
ATOM 6630 O O . GLY B 1 338 ? -2.25 39.094 8.359 1 76.25 338 GLY B O 1
ATOM 6631 N N . THR B 1 339 ? -2.381 38.438 10.523 1 65.06 339 THR B N 1
ATOM 6632 C CA . THR B 1 339 ? -1.243 39.188 11.016 1 65.06 339 THR B CA 1
ATOM 6633 C C . THR B 1 339 ? -0.256 38.281 11.742 1 65.06 339 THR B C 1
ATOM 6635 O O . THR B 1 339 ? -0.662 37.406 12.492 1 65.06 339 THR B O 1
ATOM 6638 N N . VAL B 1 340 ? 1.072 38.188 11.195 1 57.5 340 VAL B N 1
ATOM 6639 C CA . VAL B 1 340 ? 2.053 37.25 11.773 1 57.5 340 VAL B CA 1
ATOM 6640 C C . VAL B 1 340 ? 2.709 37.906 12.992 1 57.5 340 VAL B C 1
ATOM 6642 O O . VAL B 1 340 ? 3.766 38.531 12.875 1 57.5 340 VAL B O 1
ATOM 6645 N N . ASP B 1 341 ? 2.049 38.531 13.945 1 60.03 341 ASP B N 1
ATOM 6646 C CA . ASP B 1 341 ? 2.686 39 15.172 1 60.03 341 ASP B CA 1
ATOM 6647 C C . ASP B 1 341 ? 2.184 38.219 16.375 1 60.03 341 ASP B C 1
ATOM 6649 O O . ASP B 1 341 ? 1.281 37.375 16.266 1 60.03 341 ASP B O 1
ATOM 6653 N N . GLY B 1 342 ? 3.137 37.969 17.406 1 59.69 342 GLY B N 1
ATOM 6654 C CA . GLY B 1 342 ? 2.824 37.281 18.641 1 59.69 342 GLY B CA 1
ATOM 6655 C C . GLY B 1 342 ? 1.38 37.438 19.078 1 59.69 342 GLY B C 1
ATOM 6656 O O . GLY B 1 342 ? 0.733 36.469 19.484 1 59.69 342 GLY B O 1
ATOM 6657 N N . ASN B 1 343 ? 0.875 38.375 18.891 1 73.88 343 ASN B N 1
ATOM 6658 C CA . ASN B 1 343 ? -0.511 38.656 19.25 1 73.88 343 ASN B CA 1
ATOM 6659 C C . ASN B 1 343 ? -1.484 38.031 18.266 1 73.88 343 ASN B C 1
ATOM 6661 O O . ASN B 1 343 ? -2.625 37.719 18.609 1 73.88 343 ASN B O 1
ATOM 6665 N N . GLY B 1 344 ? -0.904 37.688 17.172 1 79.94 344 GLY B N 1
ATOM 6666 C CA . GLY B 1 344 ? -1.718 37.062 16.141 1 79.94 344 GLY B CA 1
ATOM 6667 C C . GLY B 1 344 ? -2.055 35.625 16.422 1 79.94 344 GLY B C 1
ATOM 6668 O O . GLY B 1 344 ? -3.197 35.188 16.25 1 79.94 344 GLY B O 1
ATOM 6669 N N . ILE B 1 345 ? -1.125 34.938 17.031 1 85.31 345 ILE B N 1
ATOM 6670 C CA . ILE B 1 345 ? -1.315 33.531 17.359 1 85.31 345 ILE B CA 1
ATOM 6671 C C . ILE B 1 345 ? -2.344 33.406 18.484 1 85.31 345 ILE B C 1
ATOM 6673 O O . ILE B 1 345 ? -3.215 32.531 18.438 1 85.31 345 ILE B O 1
ATOM 6677 N N . LYS B 1 346 ? -2.219 34.219 19.453 1 87.56 346 LYS B N 1
ATOM 6678 C CA . LYS B 1 346 ? -3.16 34.188 20.578 1 87.56 346 LYS B CA 1
ATOM 6679 C C . LYS B 1 346 ? -4.578 34.5 20.094 1 87.56 346 LYS B C 1
ATOM 6681 O O . LYS B 1 346 ? -5.535 33.844 20.516 1 87.56 346 LYS B O 1
ATOM 6686 N N . ARG B 1 347 ? -4.652 35.469 19.281 1 90.25 347 ARG B N 1
ATOM 6687 C CA . ARG B 1 347 ? -5.953 35.844 18.75 1 90.25 347 ARG B CA 1
ATOM 6688 C C . ARG B 1 347 ? -6.555 34.719 17.906 1 90.25 347 ARG B C 1
ATOM 6690 O O . ARG B 1 347 ? -7.746 34.438 18.016 1 90.25 347 ARG B O 1
ATOM 6697 N N . THR B 1 348 ? -5.727 34.188 17.125 1 91.94 348 THR B N 1
ATOM 6698 C CA . THR B 1 348 ? -6.184 33.094 16.297 1 91.94 348 THR B CA 1
ATOM 6699 C C . THR B 1 348 ? -6.621 31.906 17.156 1 91.94 348 THR B C 1
ATOM 6701 O O . THR B 1 348 ? -7.641 31.281 16.875 1 91.94 348 THR B O 1
ATOM 6704 N N . SER B 1 349 ? -5.859 31.641 18.188 1 93.31 349 SER B N 1
ATOM 6705 C CA . SER B 1 349 ? -6.199 30.562 19.094 1 93.31 349 SER B CA 1
ATOM 6706 C C . SER B 1 349 ? -7.574 30.781 19.719 1 93.31 349 SER B C 1
ATOM 6708 O O . SER B 1 349 ? -8.406 29.875 19.734 1 93.31 349 SER B O 1
ATOM 6710 N N . LYS B 1 350 ? -7.766 31.953 20.188 1 93.56 350 LYS B N 1
ATOM 6711 C CA . LYS B 1 350 ? -9.047 32.281 20.812 1 93.56 350 LYS B CA 1
ATOM 6712 C C . LYS B 1 350 ? -10.172 32.281 19.766 1 93.56 350 LYS B C 1
ATOM 6714 O O . LYS B 1 350 ? -11.273 31.781 20.047 1 93.56 350 LYS B O 1
ATOM 6719 N N . GLY B 1 351 ? -9.852 32.844 18.625 1 95.5 351 GLY B N 1
ATOM 6720 C CA . GLY B 1 351 ? -10.836 32.875 17.547 1 95.5 351 GLY B CA 1
ATOM 6721 C C . GLY B 1 351 ? -11.305 31.5 17.141 1 95.5 351 GLY B C 1
ATOM 6722 O O . GLY B 1 351 ? -12.508 31.25 17.047 1 95.5 351 GLY B O 1
ATOM 6723 N N . MET B 1 352 ? -10.422 30.641 16.953 1 97.25 352 MET B N 1
ATOM 6724 C CA . MET B 1 352 ? -10.758 29.281 16.547 1 97.25 352 MET B CA 1
ATOM 6725 C C . MET B 1 352 ? -11.492 28.531 17.672 1 97.25 352 MET B C 1
ATOM 6727 O O . MET B 1 352 ? -12.477 27.828 17.406 1 97.25 352 MET B O 1
ATOM 6731 N N . ALA B 1 353 ? -11.078 28.719 18.906 1 96.88 353 ALA B N 1
ATOM 6732 C CA . ALA B 1 353 ? -11.68 28.047 20.047 1 96.88 353 ALA B CA 1
ATOM 6733 C C . ALA B 1 353 ? -13.117 28.5 20.266 1 96.88 353 ALA B C 1
ATOM 6735 O O . ALA B 1 353 ? -13.93 27.781 20.844 1 96.88 353 ALA B O 1
ATOM 6736 N N . SER B 1 354 ? -13.43 29.688 19.766 1 97.38 354 SER B N 1
ATOM 6737 C CA . SER B 1 354 ? -14.75 30.266 19.969 1 97.38 354 SER B CA 1
ATOM 6738 C C . SER B 1 354 ? -15.625 30.094 18.734 1 97.38 354 SER B C 1
ATOM 6740 O O . SER B 1 354 ? -16.688 30.719 18.641 1 97.38 354 SER B O 1
ATOM 6742 N N . SER B 1 355 ? -15.203 29.312 17.797 1 98.44 355 SER B N 1
ATOM 6743 C CA . SER B 1 355 ? -15.914 29.188 16.531 1 98.44 355 SER B CA 1
ATOM 6744 C C . SER B 1 355 ? -16.453 27.766 16.344 1 98.44 355 SER B C 1
ATOM 6746 O O . SER B 1 355 ? -15.812 26.797 16.766 1 98.44 355 SER B O 1
ATOM 6748 N N . LYS B 1 356 ? -17.578 27.688 15.711 1 98.62 356 LYS B N 1
ATOM 6749 C CA . LYS B 1 356 ? -18.172 26.391 15.406 1 98.62 356 LYS B CA 1
ATOM 6750 C C . LYS B 1 356 ? -17.453 25.703 14.258 1 98.62 356 LYS B C 1
ATOM 6752 O O . LYS B 1 356 ? -17.156 24.516 14.32 1 98.62 356 LYS B O 1
ATOM 6757 N N . PHE B 1 357 ? -17.156 26.531 13.25 1 98.69 357 PHE B N 1
ATOM 6758 C CA . PHE B 1 357 ? -16.469 26.031 12.062 1 98.69 357 PHE B CA 1
ATOM 6759 C C . PHE B 1 357 ? -15.227 26.844 11.75 1 98.69 357 PHE B C 1
ATOM 6761 O O . PHE B 1 357 ? -15.211 28.062 11.961 1 98.69 357 PHE B O 1
ATOM 6768 N N . CYS B 1 358 ? -14.18 26.203 11.336 1 98.69 358 CYS B N 1
ATOM 6769 C CA . CYS B 1 358 ? -12.977 26.859 10.828 1 98.69 358 CYS B CA 1
ATOM 6770 C C . CYS B 1 358 ? -12.766 26.547 9.352 1 98.69 358 CYS B C 1
ATOM 6772 O O . CYS B 1 358 ? -12.695 25.375 8.977 1 98.69 358 CYS B O 1
ATOM 6774 N N . LEU B 1 359 ? -12.68 27.562 8.57 1 98.19 359 LEU B N 1
ATOM 6775 C CA . LEU B 1 359 ? -12.555 27.391 7.125 1 98.19 359 LEU B CA 1
ATOM 6776 C C . LEU B 1 359 ? -11.117 27.078 6.738 1 98.19 359 LEU B C 1
ATOM 6778 O O . LEU B 1 359 ? -10.195 27.828 7.078 1 98.19 359 LEU B O 1
ATOM 6782 N N . ASN B 1 360 ? -10.938 25.953 6.137 1 97.69 360 ASN B N 1
ATOM 6783 C CA . ASN B 1 360 ? -9.656 25.547 5.59 1 97.69 360 ASN B CA 1
ATOM 6784 C C . ASN B 1 360 ? -9.664 25.562 4.062 1 97.69 360 ASN B C 1
ATOM 6786 O O . ASN B 1 360 ? -9.93 24.547 3.418 1 97.69 360 ASN B O 1
ATOM 6790 N N . ILE B 1 361 ? -9.25 26.672 3.588 1 97 361 ILE B N 1
ATOM 6791 C CA . ILE B 1 361 ? -9.32 26.984 2.162 1 97 361 ILE B CA 1
ATOM 6792 C C . ILE B 1 361 ? -7.926 26.859 1.545 1 97 361 ILE B C 1
ATOM 6794 O O . ILE B 1 361 ? -6.938 27.297 2.146 1 97 361 ILE B O 1
ATOM 6798 N N . ALA B 1 362 ? -7.918 26.344 0.358 1 95.12 362 ALA B N 1
ATOM 6799 C CA . ALA B 1 362 ? -6.645 26.172 -0.332 1 95.12 362 ALA B CA 1
ATOM 6800 C C . ALA B 1 362 ? -5.906 27.5 -0.449 1 95.12 362 ALA B C 1
ATOM 6802 O O . ALA B 1 362 ? -6.531 28.547 -0.6 1 95.12 362 ALA B O 1
ATOM 6803 N N . GLY B 1 363 ? -4.574 27.453 -0.312 1 92.75 363 GLY B N 1
ATOM 6804 C CA . GLY B 1 363 ? -3.705 28.547 -0.692 1 92.75 363 GLY B CA 1
ATOM 6805 C C . GLY B 1 363 ? -3.062 28.359 -2.055 1 92.75 363 GLY B C 1
ATOM 6806 O O . GLY B 1 363 ? -3.727 27.953 -3.006 1 92.75 363 GLY B O 1
ATOM 6807 N N . ASP B 1 364 ? -1.748 28.688 -2.023 1 90.44 364 ASP B N 1
ATOM 6808 C CA . ASP B 1 364 ? -1.017 28.422 -3.258 1 90.44 364 ASP B CA 1
ATOM 6809 C C . ASP B 1 364 ? -0.932 26.922 -3.527 1 90.44 364 ASP B C 1
ATOM 6811 O O . ASP B 1 364 ? -0.796 26.5 -4.676 1 90.44 364 ASP B O 1
ATOM 6815 N N . THR B 1 365 ? -0.965 26.203 -2.475 1 94.19 365 THR B N 1
ATOM 6816 C CA . THR B 1 365 ? -1.037 24.734 -2.521 1 94.19 365 THR B CA 1
ATOM 6817 C C . THR B 1 365 ? -2.289 24.234 -1.809 1 94.19 365 THR B C 1
ATOM 6819 O O . THR B 1 365 ? -2.969 25 -1.122 1 94.19 365 THR B O 1
ATOM 6822 N N . PRO B 1 366 ? -2.602 23 -1.99 1 96.12 366 PRO B N 1
ATOM 6823 C CA . PRO B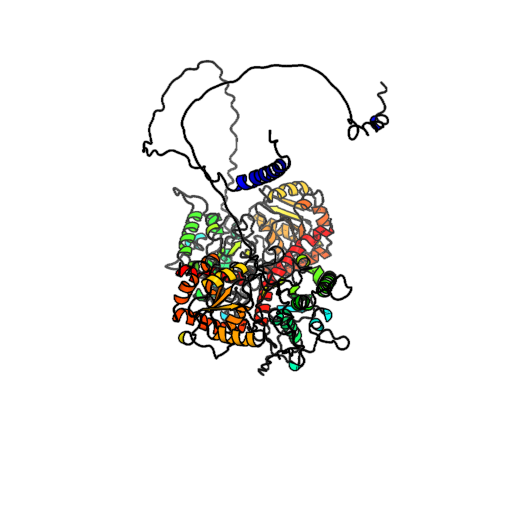 1 366 ? -3.887 22.516 -1.485 1 96.12 366 PRO B CA 1
ATOM 6824 C C . PRO B 1 366 ? -3.922 22.406 0.038 1 96.12 366 PRO B C 1
ATOM 6826 O O . PRO B 1 366 ? -5.004 22.344 0.631 1 96.12 366 PRO B O 1
ATOM 6829 N N . SER B 1 367 ? -2.818 22.359 0.7 1 95.5 367 SER B N 1
ATOM 6830 C CA . SER B 1 367 ? -2.814 22.156 2.143 1 95.5 367 SER B CA 1
ATOM 6831 C C . SER B 1 367 ? -2.318 23.391 2.885 1 95.5 367 SER B C 1
ATOM 6833 O O . SER B 1 367 ? -1.688 24.266 2.287 1 95.5 367 SER B O 1
ATOM 6835 N N . SER B 1 368 ? -2.693 23.469 4.148 1 94.38 368 SER B N 1
ATOM 6836 C CA . SER B 1 368 ? -2.25 24.547 5.023 1 94.38 368 SER B CA 1
ATOM 6837 C C . SER B 1 368 ? -2.252 24.109 6.484 1 94.38 368 SER B C 1
ATOM 6839 O O . SER B 1 368 ? -2.977 23.188 6.859 1 94.38 368 SER B O 1
ATOM 6841 N N . ASN B 1 369 ? -1.46 24.797 7.246 1 95.75 369 ASN B N 1
ATOM 6842 C CA . ASN B 1 369 ? -1.383 24.516 8.68 1 95.75 369 ASN B CA 1
ATOM 6843 C C . ASN B 1 369 ? -2.711 24.797 9.375 1 95.75 369 ASN B C 1
ATOM 6845 O O . ASN B 1 369 ? -2.986 24.234 10.438 1 95.75 369 ASN B O 1
ATOM 6849 N N . ARG B 1 370 ? -3.559 25.625 8.797 1 95.19 370 ARG B N 1
ATOM 6850 C CA . ARG B 1 370 ? -4.812 26.031 9.414 1 95.19 370 ARG B CA 1
ATOM 6851 C C . ARG B 1 370 ? -5.68 24.828 9.766 1 95.19 370 ARG B C 1
ATOM 6853 O O . ARG B 1 370 ? -6.398 24.859 10.773 1 95.19 370 ARG B O 1
ATOM 6860 N N . LEU B 1 371 ? -5.598 23.828 8.945 1 98.31 371 LEU B N 1
ATOM 6861 C CA . LEU B 1 371 ? -6.363 22.609 9.211 1 98.31 371 LEU B CA 1
ATOM 6862 C C . LEU B 1 371 ? -5.988 22.016 10.57 1 98.31 371 LEU B C 1
ATOM 6864 O O . LEU B 1 371 ? -6.863 21.672 11.367 1 98.31 371 LEU B O 1
ATOM 6868 N N . PHE B 1 372 ? -4.766 21.953 10.82 1 98.56 372 PHE B N 1
ATOM 6869 C CA . PHE B 1 372 ? -4.281 21.297 12.031 1 98.56 372 PHE B CA 1
ATOM 6870 C C . PHE B 1 372 ? -4.445 22.219 13.242 1 98.56 372 PHE B C 1
ATOM 6872 O O . PHE B 1 372 ? -4.707 21.734 14.352 1 98.56 372 PHE B O 1
ATOM 6879 N N . ASP B 1 373 ? -4.328 23.562 13.008 1 97.56 373 ASP B N 1
ATOM 6880 C CA . ASP B 1 373 ? -4.707 24.516 14.047 1 97.56 373 ASP B CA 1
ATOM 6881 C C . ASP B 1 373 ? -6.172 24.344 14.445 1 97.56 373 ASP B C 1
ATOM 6883 O O . ASP B 1 373 ? -6.5 24.359 15.633 1 97.56 373 ASP B O 1
ATOM 6887 N N . ALA B 1 374 ? -7.008 24.156 13.453 1 98.56 374 ALA B N 1
ATOM 6888 C CA . ALA B 1 374 ? -8.438 23.969 13.719 1 98.56 374 ALA B CA 1
ATOM 6889 C C . ALA B 1 374 ? -8.68 22.688 14.508 1 98.56 374 ALA B C 1
ATOM 6891 O O . ALA B 1 374 ? -9.469 22.672 15.453 1 98.56 374 ALA B O 1
ATOM 6892 N N . ILE B 1 375 ? -8.008 21.625 14.148 1 98.69 375 ILE B N 1
ATOM 6893 C CA . ILE B 1 375 ? -8.203 20.328 14.773 1 98.69 375 ILE B CA 1
ATOM 6894 C C . ILE B 1 375 ? -7.855 20.406 16.266 1 98.69 375 ILE B C 1
ATOM 6896 O O . ILE B 1 375 ? -8.641 20 17.109 1 98.69 375 ILE B O 1
ATOM 6900 N N . VAL B 1 376 ? -6.742 21.031 16.609 1 98 376 VAL B N 1
ATOM 6901 C CA . VAL B 1 376 ? -6.309 21.031 18 1 98 376 VAL B CA 1
ATOM 6902 C C . VAL B 1 376 ? -7.121 22.062 18.797 1 98 376 VAL B C 1
ATOM 6904 O O . VAL B 1 376 ? -7.117 22.047 20.016 1 98 376 VAL B O 1
ATOM 6907 N N . SER B 1 377 ? -7.77 23 18.094 1 98 377 SER B N 1
ATOM 6908 C CA . SER B 1 377 ? -8.664 23.969 18.719 1 98 377 SER B CA 1
ATOM 6909 C C . SER B 1 377 ? -10.078 23.406 18.844 1 98 377 SER B C 1
ATOM 6911 O O . SER B 1 377 ? -10.977 24.078 19.359 1 98 377 SER B O 1
ATOM 6913 N N . HIS B 1 378 ? -10.289 22.203 18.344 1 98.56 378 HIS B N 1
ATOM 6914 C CA . HIS B 1 378 ? -11.586 21.531 18.297 1 98.56 378 HIS B CA 1
ATOM 6915 C C . HIS B 1 378 ? -12.609 22.375 17.547 1 98.56 378 HIS B C 1
ATOM 6917 O O . HIS B 1 378 ? -13.773 22.453 17.953 1 98.56 378 HIS B O 1
ATOM 6923 N N . CYS B 1 379 ? -12.172 23.172 16.688 1 98.69 379 CYS B N 1
ATOM 6924 C CA . CYS B 1 379 ? -13.008 23.891 15.727 1 98.69 379 CYS B CA 1
ATOM 6925 C C . CYS B 1 379 ? -13.25 23.047 14.477 1 98.69 379 CYS B C 1
ATOM 6927 O O . CYS B 1 379 ? -12.312 22.703 13.758 1 98.69 379 CYS B O 1
ATOM 6929 N N . VAL B 1 380 ? -14.477 22.625 14.148 1 98.75 380 VAL B N 1
ATOM 6930 C CA . VAL B 1 380 ? -14.766 21.703 13.062 1 98.75 380 VAL B CA 1
ATOM 6931 C C . VAL B 1 380 ? -14.266 22.281 11.742 1 98.75 380 VAL B C 1
ATOM 6933 O O . VAL B 1 380 ? -14.742 23.328 11.297 1 98.75 380 VAL B O 1
ATOM 6936 N N . PRO B 1 381 ? -13.336 21.641 11.109 1 98.75 381 PRO B N 1
ATOM 6937 C CA . PRO B 1 381 ? -12.812 22.156 9.852 1 98.75 381 PRO B CA 1
ATOM 6938 C C . PRO B 1 381 ? -13.812 22.047 8.703 1 98.75 381 PRO B C 1
ATOM 6940 O O . PRO B 1 381 ? -14.539 21.047 8.609 1 98.75 381 PRO B O 1
ATOM 6943 N N . VAL B 1 382 ? -13.906 23.062 7.977 1 98.44 382 VAL B N 1
ATOM 6944 C CA . VAL B 1 382 ? -14.562 23.047 6.672 1 98.44 382 VAL B CA 1
ATOM 6945 C C . VAL B 1 382 ? -13.516 23.141 5.566 1 98.44 382 VAL B C 1
ATOM 6947 O O . VAL B 1 382 ? -12.961 24.203 5.32 1 98.44 382 VAL B O 1
ATOM 6950 N N . ILE B 1 383 ? -13.297 22.031 4.926 1 98.31 383 ILE B N 1
ATOM 6951 C CA . ILE B 1 383 ? -12.211 21.922 3.963 1 98.31 383 ILE B CA 1
ATOM 6952 C C . ILE B 1 383 ? -12.719 22.266 2.564 1 98.31 383 ILE B C 1
ATOM 6954 O O . ILE B 1 383 ? -13.562 21.562 2.012 1 98.31 383 ILE B O 1
ATOM 6958 N N . ILE B 1 384 ? -12.258 23.344 2.068 1 97.38 384 ILE B N 1
ATOM 6959 C CA . ILE B 1 384 ? -12.539 23.812 0.714 1 97.38 384 ILE B CA 1
ATOM 6960 C C . ILE B 1 384 ? -11.258 23.781 -0.12 1 97.38 384 ILE B C 1
ATOM 6962 O O . ILE B 1 384 ? -10.641 24.812 -0.364 1 97.38 384 ILE B O 1
ATOM 6966 N N . SER B 1 385 ? -10.828 22.656 -0.562 1 97.19 385 SER B N 1
ATOM 6967 C CA . SER B 1 385 ? -9.625 22.344 -1.329 1 97.19 385 SER B CA 1
ATOM 6968 C C . SER B 1 385 ? -9.789 21.016 -2.084 1 97.19 385 SER B C 1
ATOM 6970 O O . SER B 1 385 ? -9.555 19.953 -1.525 1 97.19 385 SER B O 1
ATOM 6972 N N . ASP B 1 386 ? -10.039 21.094 -3.332 1 94.81 386 ASP B N 1
ATOM 6973 C CA . ASP B 1 386 ? -10.5 19.953 -4.113 1 94.81 386 ASP B CA 1
ATOM 6974 C C . ASP B 1 386 ? -9.383 18.922 -4.312 1 94.81 386 ASP B C 1
ATOM 6976 O O . ASP B 1 386 ? -9.641 17.719 -4.402 1 94.81 386 ASP B O 1
ATOM 6980 N N . ASP B 1 387 ? -8.141 19.359 -4.332 1 94.5 387 ASP B N 1
ATOM 6981 C CA . ASP B 1 387 ? -7.027 18.469 -4.664 1 94.5 387 ASP B CA 1
ATOM 6982 C C . ASP B 1 387 ? -6.223 18.109 -3.416 1 94.5 387 ASP B C 1
ATOM 6984 O O . ASP B 1 387 ? -5.086 17.641 -3.52 1 94.5 387 ASP B O 1
ATOM 6988 N N . ILE B 1 388 ? -6.758 18.312 -2.293 1 96.75 388 ILE B N 1
ATOM 6989 C CA . ILE B 1 388 ? -6.02 18.125 -1.05 1 96.75 388 ILE B CA 1
ATOM 6990 C C . ILE B 1 388 ? -5.832 16.625 -0.779 1 96.75 388 ILE B C 1
ATOM 6992 O O . ILE B 1 388 ? -6.734 15.828 -1.031 1 96.75 388 ILE B O 1
ATOM 6996 N N . GLU B 1 389 ? -4.625 16.25 -0.445 1 97.19 389 GLU B N 1
ATOM 6997 C CA . GLU B 1 389 ? -4.336 14.945 0.147 1 97.19 389 GLU B CA 1
ATOM 6998 C C . GLU B 1 389 ? -4.102 15.062 1.651 1 97.19 389 GLU B C 1
ATOM 7000 O O . GLU B 1 389 ? -3.314 15.898 2.1 1 97.19 389 GLU B O 1
ATOM 7005 N N . LEU B 1 390 ? -4.785 14.211 2.477 1 98.31 390 LEU B N 1
ATOM 7006 C CA . LEU B 1 390 ? -4.793 14.391 3.924 1 98.31 390 LEU B CA 1
ATOM 7007 C C . LEU B 1 390 ? -3.904 13.352 4.602 1 98.31 390 LEU B C 1
ATOM 7009 O O . LEU B 1 390 ? -3.867 12.195 4.188 1 98.31 390 LEU B O 1
ATOM 7013 N N . PRO B 1 391 ? -3.258 13.75 5.672 1 98.5 391 PRO B N 1
ATOM 7014 C CA . PRO B 1 391 ? -2.463 12.781 6.43 1 98.5 391 PRO B CA 1
ATOM 7015 C C . PRO B 1 391 ? -3.32 11.711 7.102 1 98.5 391 PRO B C 1
ATOM 7017 O O . PRO B 1 391 ? -4.402 12.008 7.609 1 98.5 391 PRO B O 1
ATOM 7020 N N . PHE B 1 392 ? -2.941 10.484 7.098 1 98.38 392 PHE B N 1
ATOM 7021 C CA . PHE B 1 392 ? -3.469 9.367 7.875 1 98.38 392 PHE B CA 1
ATOM 7022 C C . PHE B 1 392 ? -4.902 9.047 7.461 1 98.38 392 PHE B C 1
ATOM 7024 O O . PHE B 1 392 ? -5.711 8.617 8.289 1 98.38 392 PHE B O 1
ATOM 7031 N N . GLU B 1 393 ? -5.23 9.383 6.211 1 97.81 393 GLU B N 1
ATOM 7032 C CA . GLU B 1 393 ? -6.625 9.211 5.812 1 97.81 393 GLU B CA 1
ATOM 7033 C C . GLU B 1 393 ? -6.977 7.73 5.676 1 97.81 393 GLU B C 1
ATOM 7035 O O . GLU B 1 393 ? -8.156 7.371 5.594 1 97.81 393 GLU B O 1
ATOM 7040 N N . ASP B 1 394 ? -6.008 6.801 5.625 1 96.5 394 ASP B N 1
ATOM 7041 C CA . ASP B 1 394 ? -6.277 5.367 5.605 1 96.5 394 ASP B CA 1
ATOM 7042 C C . ASP B 1 394 ? -6.648 4.855 6.996 1 96.5 394 ASP B C 1
ATOM 7044 O O . ASP B 1 394 ? -7.168 3.748 7.137 1 96.5 394 ASP B O 1
ATOM 7048 N N . VAL B 1 395 ? -6.453 5.652 8.047 1 96.69 395 VAL B N 1
ATOM 7049 C CA . VAL B 1 395 ? -6.742 5.223 9.406 1 96.69 395 VAL B CA 1
ATOM 7050 C C . VAL B 1 395 ? -7.824 6.117 10.016 1 96.69 395 VAL B C 1
ATOM 7052 O O . VAL B 1 395 ? -8.617 5.664 10.836 1 96.69 395 VAL B O 1
ATOM 7055 N N . LEU B 1 396 ? -7.809 7.379 9.586 1 98 396 LEU B N 1
ATOM 7056 C CA . LEU B 1 396 ? -8.766 8.344 10.117 1 98 396 LEU B CA 1
ATOM 7057 C C . LEU B 1 396 ? -9.781 8.742 9.055 1 98 396 LEU B C 1
ATOM 7059 O O . LEU B 1 396 ? -9.406 9.18 7.965 1 98 396 LEU B O 1
ATOM 7063 N N . ASP B 1 397 ? -11.008 8.586 9.328 1 97.12 397 ASP B N 1
ATOM 7064 C CA . ASP B 1 397 ? -12.078 9.062 8.461 1 97.12 397 ASP B CA 1
ATOM 7065 C C . ASP B 1 397 ? -12.391 10.531 8.734 1 97.12 397 ASP B C 1
ATOM 7067 O O . ASP B 1 397 ? -13.156 10.844 9.648 1 97.12 397 ASP B O 1
ATOM 7071 N N . TYR B 1 398 ? -11.875 11.422 7.93 1 98.44 398 TYR B N 1
ATOM 7072 C CA . TYR B 1 398 ? -12.008 12.859 8.141 1 98.44 398 TYR B CA 1
ATOM 7073 C C . TYR B 1 398 ? -13.469 13.289 8.07 1 98.44 398 TYR B C 1
ATOM 7075 O O . TYR B 1 398 ? -13.844 14.312 8.641 1 98.44 398 TYR B O 1
ATOM 7083 N N . SER B 1 399 ? -14.297 12.547 7.391 1 96.94 399 SER B N 1
ATOM 7084 C CA . SER B 1 399 ? -15.703 12.914 7.254 1 96.94 399 SER B CA 1
ATOM 7085 C C . SER B 1 399 ? -16.422 12.859 8.602 1 96.94 399 SER B C 1
ATOM 7087 O O . SER B 1 399 ? -17.531 13.375 8.742 1 96.94 399 SER B O 1
ATOM 7089 N N . LYS B 1 400 ? -15.766 12.281 9.57 1 97.56 400 LYS B N 1
ATOM 7090 C CA . LYS B 1 400 ? -16.359 12.156 10.891 1 97.56 400 LYS B CA 1
ATOM 7091 C C . LYS B 1 400 ? -16.031 13.367 11.766 1 97.56 400 LYS B C 1
ATOM 7093 O O . LYS B 1 400 ? -16.625 13.547 12.836 1 97.56 400 LYS B O 1
ATOM 7098 N N . PHE B 1 401 ? -15.078 14.219 11.305 1 98.19 401 PHE B N 1
ATOM 7099 C CA . PHE B 1 401 ? -14.734 15.352 12.164 1 98.19 401 PHE B CA 1
ATOM 7100 C C . PHE B 1 401 ? -14.445 16.594 11.328 1 98.19 401 PHE B C 1
ATOM 7102 O O . PHE B 1 401 ? -13.938 17.578 11.836 1 98.19 401 PHE B O 1
ATOM 7109 N N . ALA B 1 402 ? -14.734 16.562 10.094 1 98.25 402 ALA B N 1
ATOM 7110 C CA . ALA B 1 402 ? -14.586 17.688 9.172 1 98.25 402 ALA B CA 1
ATOM 7111 C C . ALA B 1 402 ? -15.664 17.672 8.094 1 98.25 402 ALA B C 1
ATOM 7113 O O . ALA B 1 402 ? -16.344 16.656 7.918 1 98.25 402 ALA B O 1
ATOM 7114 N N . MET B 1 403 ? -15.836 18.766 7.512 1 97.56 403 MET B N 1
ATOM 7115 C CA . MET B 1 403 ? -16.734 18.891 6.375 1 97.56 403 MET B CA 1
ATOM 7116 C C . MET B 1 403 ? -15.977 19.25 5.105 1 97.56 403 MET B C 1
ATOM 7118 O O . MET B 1 403 ? -15.023 20.031 5.148 1 97.56 403 MET B O 1
ATOM 7122 N N . PHE B 1 404 ? -16.438 18.656 4.02 1 97.88 404 PHE B N 1
ATOM 7123 C CA . PHE B 1 404 ? -15.836 18.938 2.721 1 97.88 404 PHE B CA 1
ATOM 7124 C C . PHE B 1 404 ? -16.812 19.656 1.809 1 97.88 404 PHE B C 1
ATOM 7126 O O . PHE B 1 404 ? -17.984 19.281 1.715 1 97.88 404 PHE B O 1
ATOM 7133 N N . VAL B 1 405 ? -16.344 20.719 1.217 1 97 405 VAL B N 1
ATOM 7134 C CA . VAL B 1 405 ? -17.156 21.484 0.273 1 97 405 VAL B CA 1
ATOM 7135 C C . VAL B 1 405 ? -16.375 21.719 -1.013 1 97 405 VAL B C 1
ATOM 7137 O O . VAL B 1 405 ? -15.227 22.188 -0.972 1 97 405 VAL B O 1
ATOM 7140 N N . GLN B 1 406 ? -16.969 21.359 -2.137 1 95.94 406 GLN B N 1
ATOM 7141 C CA . GLN B 1 406 ? -16.328 21.641 -3.418 1 95.94 406 GLN B CA 1
ATOM 7142 C C . GLN B 1 406 ? -16.156 23.141 -3.635 1 95.94 406 GLN B C 1
ATOM 7144 O O . GLN B 1 406 ? -17.047 23.922 -3.295 1 95.94 406 GLN B O 1
ATOM 7149 N N . SER B 1 407 ? -15 23.5 -4.191 1 95.5 407 SER B N 1
ATOM 7150 C CA . SER B 1 407 ? -14.703 24.906 -4.43 1 95.5 407 SER B CA 1
ATOM 7151 C C . SER B 1 407 ? -15.789 25.562 -5.277 1 95.5 407 SER B C 1
ATOM 7153 O O . SER B 1 407 ? -16.188 26.703 -5.023 1 95.5 407 SER B O 1
ATOM 7155 N N . SER B 1 408 ? -16.328 24.844 -6.258 1 94.81 408 SER B N 1
ATOM 7156 C CA . SER B 1 408 ? -17.359 25.359 -7.164 1 94.81 408 SER B CA 1
ATOM 7157 C C . SER B 1 408 ? -18.641 25.672 -6.422 1 94.81 408 SER B C 1
ATOM 7159 O O . SER B 1 408 ? -19.344 26.641 -6.75 1 94.81 408 SER B O 1
ATOM 7161 N N . ASN B 1 409 ? -18.969 24.922 -5.426 1 95.19 409 ASN B N 1
ATOM 7162 C CA . ASN B 1 409 ? -20.172 25.172 -4.625 1 95.19 409 ASN B CA 1
ATOM 7163 C C . ASN B 1 409 ? -19.938 26.266 -3.594 1 95.19 409 ASN B C 1
ATOM 7165 O O . ASN B 1 409 ? -20.812 27.094 -3.35 1 95.19 409 ASN B O 1
ATOM 7169 N N . ALA B 1 410 ? -18.75 26.312 -3.049 1 95.88 410 ALA B N 1
ATOM 7170 C CA . ALA B 1 410 ? -18.422 27.234 -1.969 1 95.88 410 ALA B CA 1
ATOM 7171 C C . ALA B 1 410 ? -18.578 28.688 -2.426 1 95.88 410 ALA B C 1
ATOM 7173 O O . ALA B 1 410 ? -18.906 29.562 -1.627 1 95.88 410 ALA B O 1
ATOM 7174 N N . VAL B 1 411 ? -18.406 28.922 -3.674 1 95.69 411 VAL B N 1
ATOM 7175 C CA . VAL B 1 411 ? -18.391 30.312 -4.156 1 95.69 411 VAL B CA 1
ATOM 7176 C C . VAL B 1 411 ? -19.781 30.703 -4.652 1 95.69 411 VAL B C 1
ATOM 7178 O O . VAL B 1 411 ? -19.969 31.812 -5.16 1 95.69 411 VAL B O 1
ATOM 7181 N N . LYS B 1 412 ? -20.672 29.828 -4.562 1 95.5 412 LYS B N 1
ATOM 7182 C CA . LYS B 1 412 ? -22.062 30.188 -4.867 1 95.5 412 LYS B CA 1
ATOM 7183 C C . LYS B 1 412 ? -22.656 31.031 -3.75 1 95.5 412 LYS B C 1
ATOM 7185 O O . LYS B 1 412 ? -22.484 30.734 -2.568 1 95.5 412 LYS B O 1
ATOM 7190 N N . GLU B 1 413 ? -23.406 32.094 -4.148 1 95.06 413 GLU B N 1
ATOM 7191 C CA . GLU B 1 413 ? -23.984 33.031 -3.191 1 95.06 413 GLU B CA 1
ATOM 7192 C C . GLU B 1 413 ? -24.891 32.312 -2.195 1 95.06 413 GLU B C 1
ATOM 7194 O O . GLU B 1 413 ? -25.797 31.578 -2.59 1 95.06 413 GLU B O 1
ATOM 7199 N N . GLY B 1 414 ? -24.5 32.438 -0.986 1 94.44 414 GLY B N 1
ATOM 7200 C CA . GLY B 1 414 ? -25.359 31.938 0.094 1 94.44 414 GLY B CA 1
ATOM 7201 C C . GLY B 1 414 ? -25.141 30.469 0.405 1 94.44 414 GLY B C 1
ATOM 7202 O O . GLY B 1 414 ? -25.609 29.969 1.435 1 94.44 414 GLY B O 1
ATOM 7203 N N . PHE B 1 415 ? -24.469 29.75 -0.435 1 95.12 415 PHE B N 1
ATOM 7204 C CA . PHE B 1 415 ? -24.375 28.297 -0.297 1 95.12 415 PHE B CA 1
ATOM 7205 C C . PHE B 1 415 ? -23.672 27.922 1.007 1 95.12 415 PHE B C 1
ATOM 7207 O O . PHE B 1 415 ? -24.219 27.172 1.817 1 95.12 415 PHE B O 1
ATOM 7214 N N . LEU B 1 416 ? -22.484 28.469 1.164 1 96 416 LEU B N 1
ATOM 7215 C CA . LEU B 1 416 ? -21.672 28.078 2.316 1 96 416 LEU B CA 1
ATOM 7216 C C . LEU B 1 416 ? -22.359 28.484 3.619 1 96 416 LEU B C 1
ATOM 7218 O O . LEU B 1 416 ? -22.406 27.703 4.566 1 96 416 LEU B O 1
ATOM 7222 N N . VAL B 1 417 ? -22.922 29.688 3.703 1 96.12 417 VAL B N 1
ATOM 7223 C CA . VAL B 1 417 ? -23.594 30.203 4.898 1 96.12 417 VAL B CA 1
ATOM 7224 C C . VAL B 1 417 ? -24.797 29.328 5.227 1 96.12 417 VAL B C 1
ATOM 7226 O O . VAL B 1 417 ? -25 28.953 6.383 1 96.12 417 VAL B O 1
ATOM 7229 N N . ASN B 1 418 ? -25.562 28.984 4.18 1 95.31 418 ASN B N 1
ATOM 7230 C CA . ASN B 1 418 ? -26.75 28.141 4.375 1 95.31 418 ASN B CA 1
ATOM 7231 C C . ASN B 1 418 ? -26.375 26.734 4.84 1 95.31 418 ASN B C 1
ATOM 7233 O O . ASN B 1 418 ? -27.047 26.156 5.691 1 95.31 418 ASN B O 1
ATOM 7237 N N . LEU B 1 419 ? -25.344 26.266 4.27 1 96.12 419 LEU B N 1
ATOM 7238 C CA . LEU B 1 419 ? -24.859 24.953 4.66 1 96.12 419 LEU B CA 1
ATOM 7239 C C . LEU B 1 419 ? -24.469 24.922 6.133 1 96.12 419 LEU B C 1
ATOM 7241 O O . LEU B 1 419 ? -24.922 24.047 6.883 1 96.12 419 LEU B O 1
ATOM 7245 N N . LEU B 1 420 ? -23.688 25.859 6.617 1 97 420 LEU B N 1
ATOM 7246 C CA . LEU B 1 420 ? -23.156 25.875 7.98 1 97 420 LEU B CA 1
ATOM 7247 C C . LEU B 1 420 ? -24.281 26.141 8.984 1 97 420 LEU B C 1
ATOM 7249 O O . LEU B 1 420 ? -24.328 25.516 10.047 1 97 420 LEU B O 1
ATOM 7253 N N . ARG B 1 421 ? -25.172 27.047 8.656 1 95.94 421 ARG B N 1
ATOM 7254 C CA . ARG B 1 421 ? -26.281 27.359 9.547 1 95.94 421 ARG B CA 1
ATOM 7255 C C . ARG B 1 421 ? -27.266 26.203 9.617 1 95.94 421 ARG B C 1
ATOM 7257 O O . ARG B 1 421 ? -28 26.078 10.602 1 95.94 421 ARG B O 1
ATOM 7264 N N . GLY B 1 422 ? -27.25 25.359 8.586 1 94.94 422 GLY B N 1
ATOM 7265 C CA . GLY B 1 422 ? -28.156 24.234 8.516 1 94.94 422 GLY B CA 1
ATOM 7266 C C . GLY B 1 422 ? -27.703 23.047 9.328 1 94.94 422 GLY B C 1
ATOM 7267 O O . GLY B 1 422 ? -28.469 22.125 9.602 1 94.94 422 GLY B O 1
ATOM 7268 N N . ILE B 1 423 ? -26.469 23.031 9.758 1 96.38 423 ILE B N 1
ATOM 7269 C CA . ILE B 1 423 ? -25.938 21.938 10.555 1 96.38 423 ILE B CA 1
ATOM 7270 C C . ILE B 1 423 ? -26.5 22.016 11.977 1 96.38 423 ILE B C 1
ATOM 7272 O O . ILE B 1 423 ? -26.297 23.016 12.672 1 96.38 423 ILE B O 1
ATOM 7276 N N . LYS B 1 424 ? -27.141 20.984 12.375 1 95.88 424 LYS B N 1
ATOM 7277 C CA . LYS B 1 424 ? -27.734 20.938 13.711 1 95.88 424 LYS B CA 1
ATOM 7278 C C . LYS B 1 424 ? -26.672 20.797 14.789 1 95.88 424 LYS B C 1
ATOM 7280 O O . LYS B 1 424 ? -25.578 20.297 14.531 1 95.88 424 LYS B O 1
ATOM 7285 N N . ALA B 1 425 ? -27 21.234 15.961 1 97.75 425 ALA B N 1
ATOM 7286 C CA . ALA B 1 425 ? -26.094 21.156 17.109 1 97.75 425 ALA B CA 1
ATOM 7287 C C . ALA B 1 425 ? -25.672 19.719 17.375 1 97.75 425 ALA B C 1
ATOM 7289 O O . ALA B 1 425 ? -24.516 19.453 17.75 1 97.75 425 ALA B O 1
ATOM 7290 N N . THR B 1 426 ? -26.562 18.797 17.141 1 97.38 426 THR B N 1
ATOM 7291 C CA . THR B 1 426 ? -26.281 17.391 17.391 1 97.38 426 THR B CA 1
ATOM 7292 C C . THR B 1 426 ? -25.219 16.875 16.422 1 97.38 426 THR B C 1
ATOM 7294 O O . THR B 1 426 ? -24.312 16.156 16.844 1 97.38 426 THR B O 1
ATOM 7297 N N . GLU B 1 427 ? -25.375 17.234 15.164 1 96.38 427 GLU B N 1
ATOM 7298 C CA . GLU B 1 427 ? -24.406 16.828 14.148 1 96.38 427 GLU B CA 1
ATOM 7299 C C . GLU B 1 427 ? -23.047 17.453 14.406 1 96.38 427 GLU B C 1
ATOM 7301 O O . GLU B 1 427 ? -22.016 16.766 14.312 1 96.38 427 GLU B O 1
ATOM 7306 N N . TRP B 1 428 ? -23.062 18.672 14.75 1 98.06 428 TRP B N 1
ATOM 7307 C CA . TRP B 1 428 ? -21.812 19.359 15.07 1 98.06 428 TRP B CA 1
ATOM 7308 C C . TRP B 1 428 ? -21.125 18.703 16.266 1 98.06 428 TRP B C 1
ATOM 7310 O O . TRP B 1 428 ? -19.906 18.5 16.25 1 98.06 428 TRP B O 1
ATOM 7320 N N . THR B 1 429 ? -21.906 18.375 17.281 1 98.5 429 THR B N 1
ATOM 7321 C CA . THR B 1 429 ? -21.375 17.797 18.516 1 98.5 429 THR B CA 1
ATOM 7322 C C . THR B 1 429 ? -20.719 16.438 18.234 1 98.5 429 THR B C 1
ATOM 7324 O O . THR B 1 429 ? -19.703 16.109 18.859 1 98.5 429 THR B O 1
ATOM 7327 N N . GLN B 1 430 ? -21.281 15.758 17.312 1 97.94 430 GLN B N 1
ATOM 7328 C CA . GLN B 1 430 ? -20.656 14.492 16.922 1 97.94 430 GLN B CA 1
ATOM 7329 C C . GLN B 1 430 ? -19.266 14.711 16.328 1 97.94 430 GLN B C 1
ATOM 7331 O O . GLN B 1 430 ? -18.312 14.016 16.672 1 97.94 430 GLN B O 1
ATOM 7336 N N . MET B 1 431 ? -19.141 15.641 15.43 1 98.25 431 MET B N 1
ATOM 7337 C CA . MET B 1 431 ? -17.844 15.969 14.836 1 98.25 431 MET B CA 1
ATOM 7338 C C . MET B 1 431 ? -16.875 16.484 15.891 1 98.25 431 MET B C 1
ATOM 7340 O O . MET B 1 431 ? -15.703 16.125 15.891 1 98.25 431 MET B O 1
ATOM 7344 N N . TRP B 1 432 ? -17.422 17.297 16.797 1 98.44 432 TRP B N 1
ATOM 7345 C CA . TRP B 1 432 ? -16.656 17.891 17.891 1 98.44 432 TRP B CA 1
ATOM 7346 C C . TRP B 1 432 ? -16.094 16.797 18.812 1 98.44 432 TRP B C 1
ATOM 7348 O O . TRP B 1 432 ? -14.922 16.844 19.188 1 98.44 432 TRP B O 1
ATOM 7358 N N . ARG B 1 433 ? -16.875 15.836 19.156 1 98.12 433 ARG B N 1
ATOM 7359 C CA . ARG B 1 433 ? -16.438 14.719 19.984 1 98.12 433 ARG B CA 1
ATOM 7360 C C . ARG B 1 433 ? -15.336 13.922 19.281 1 98.12 433 ARG B C 1
ATOM 7362 O O . ARG B 1 433 ? -14.359 13.523 19.906 1 98.12 433 ARG B O 1
ATOM 7369 N N . ARG B 1 434 ? -15.523 13.727 18.016 1 98.12 434 ARG B N 1
ATOM 7370 C CA . ARG B 1 434 ? -14.508 13.008 17.25 1 98.12 434 ARG B CA 1
ATOM 7371 C C . ARG B 1 434 ? -13.203 13.797 17.188 1 98.12 434 ARG B C 1
ATOM 7373 O O . ARG B 1 434 ? -12.117 13.219 17.266 1 98.12 434 ARG B O 1
ATOM 7380 N N . LEU B 1 435 ? -13.297 15.109 17.078 1 98.5 435 LEU B N 1
ATOM 7381 C CA . LEU B 1 435 ? -12.109 15.961 17.109 1 98.5 435 LEU B CA 1
ATOM 7382 C C . LEU B 1 435 ? -11.328 15.758 18.406 1 98.5 435 LEU B C 1
ATOM 7384 O O . LEU B 1 435 ? -10.102 15.648 18.391 1 98.5 435 LEU B O 1
ATOM 7388 N N . LYS B 1 436 ? -12.008 15.68 19.484 1 97.94 436 LYS B N 1
ATOM 7389 C CA . LYS B 1 436 ? -11.367 15.492 20.781 1 97.94 436 LYS B CA 1
ATOM 7390 C C . LYS B 1 436 ? -10.625 14.156 20.828 1 97.94 436 LYS B C 1
ATOM 7392 O O . LYS B 1 436 ? -9.562 14.055 21.453 1 97.94 436 LYS B O 1
ATOM 7397 N N . GLU B 1 437 ? -11.195 13.211 20.156 1 97.44 437 GLU B N 1
ATOM 7398 C CA . GLU B 1 437 ? -10.617 11.875 20.156 1 97.44 437 GLU B CA 1
ATOM 7399 C C . GLU B 1 437 ? -9.367 11.812 19.281 1 97.44 437 GLU B C 1
ATOM 7401 O O . GLU B 1 437 ? -8.438 11.055 19.578 1 97.44 437 GLU B O 1
ATOM 7406 N N . VAL B 1 438 ? -9.289 12.641 18.234 1 98.19 438 VAL B N 1
ATOM 7407 C CA . VAL B 1 438 ? -8.273 12.383 17.234 1 98.19 438 VAL B CA 1
ATOM 7408 C C . VAL B 1 438 ? -7.191 13.461 17.297 1 98.19 438 VAL B C 1
ATOM 7410 O O . VAL B 1 438 ? -6.121 13.312 16.703 1 98.19 438 VAL B O 1
ATOM 7413 N N . ALA B 1 439 ? -7.371 14.555 18.016 1 98.5 439 ALA B N 1
ATOM 7414 C CA . ALA B 1 439 ? -6.484 15.719 18 1 98.5 439 ALA B CA 1
ATOM 7415 C C . ALA B 1 439 ? -5.051 15.32 18.344 1 98.5 439 ALA B C 1
ATOM 7417 O O . ALA B 1 439 ? -4.098 15.828 17.75 1 98.5 439 ALA B O 1
ATOM 7418 N N . HIS B 1 440 ? -4.887 14.414 19.266 1 97.75 440 HIS B N 1
ATOM 7419 C CA . HIS B 1 440 ? -3.557 14.039 19.734 1 97.75 440 HIS B CA 1
ATOM 7420 C C . HIS B 1 440 ? -2.742 13.398 18.625 1 97.75 440 HIS B C 1
ATOM 7422 O O . HIS B 1 440 ? -1.51 13.398 18.656 1 97.75 440 HIS B O 1
ATOM 7428 N N . HIS B 1 441 ? -3.396 12.812 17.562 1 98.56 441 HIS B N 1
ATOM 7429 C CA . HIS B 1 441 ? -2.711 12.172 16.438 1 98.56 441 HIS B CA 1
ATOM 7430 C C . HIS B 1 441 ? -1.953 13.195 15.602 1 98.56 441 HIS B C 1
ATOM 7432 O O . HIS B 1 441 ? -1.13 12.828 14.766 1 98.56 441 HIS B O 1
ATOM 7438 N N . PHE B 1 442 ? -2.205 14.5 15.844 1 98.5 442 PHE B N 1
ATOM 7439 C CA . PHE B 1 442 ? -1.62 15.555 15.023 1 98.5 442 PHE B CA 1
ATOM 7440 C C . PHE B 1 442 ? -0.67 16.422 15.844 1 98.5 442 PHE B C 1
ATOM 7442 O O . PHE B 1 442 ? -0.241 17.484 15.391 1 98.5 442 PHE B O 1
ATOM 7449 N N . GLU B 1 443 ? -0.274 15.961 17 1 97.56 443 GLU B N 1
ATOM 7450 C CA . GLU B 1 443 ? 0.628 16.688 17.891 1 97.56 443 GLU B CA 1
ATOM 7451 C C . GLU B 1 443 ? 2.053 16.156 17.797 1 97.56 443 GLU B C 1
ATOM 7453 O O . GLU B 1 443 ? 2.268 14.938 17.797 1 97.56 443 GLU B O 1
ATOM 7458 N N . TYR B 1 444 ? 2.971 17.078 17.656 1 97.56 444 TYR B N 1
ATOM 7459 C CA . TYR B 1 444 ? 4.387 16.734 17.672 1 97.56 444 TYR B CA 1
ATOM 7460 C C . TYR B 1 444 ? 5.004 17.016 19.031 1 97.56 444 TYR B C 1
ATOM 7462 O O . TYR B 1 444 ? 4.797 18.078 19.609 1 97.56 444 TYR B O 1
ATOM 7470 N N . GLN B 1 445 ? 5.734 16.031 19.5 1 95.62 445 GLN B N 1
ATOM 7471 C CA . GLN B 1 445 ? 6.387 16.203 20.797 1 95.62 445 GLN B CA 1
ATOM 7472 C C . GLN B 1 445 ? 7.574 15.258 20.953 1 95.62 445 GLN B C 1
ATOM 7474 O O . GLN B 1 445 ? 7.73 14.32 20.172 1 95.62 445 GLN B O 1
ATOM 7479 N N . TYR B 1 446 ? 8.445 15.539 21.859 1 95.75 446 TYR B N 1
ATOM 7480 C CA . TYR B 1 446 ? 9.57 14.695 22.234 1 95.75 446 TYR B CA 1
ATOM 7481 C C . TYR B 1 446 ? 9.594 14.445 23.75 1 95.75 446 TYR B C 1
ATOM 7483 O O . TYR B 1 446 ? 9.453 15.383 24.531 1 95.75 446 TYR B O 1
ATOM 7491 N N . PRO B 1 447 ? 9.75 13.258 24.281 1 96 447 PRO B N 1
ATOM 7492 C CA . PRO B 1 447 ? 9.703 12.039 23.453 1 96 447 PRO B CA 1
ATOM 7493 C C . PRO B 1 447 ? 8.336 11.805 22.828 1 96 447 PRO B C 1
ATOM 7495 O O . PRO B 1 447 ? 7.324 12.297 23.344 1 96 447 PRO B O 1
ATOM 7498 N N . SER B 1 448 ? 8.367 11.109 21.688 1 96.75 448 SER B N 1
ATOM 7499 C CA . SER B 1 448 ? 7.098 10.805 21.031 1 96.75 448 SER B CA 1
ATOM 7500 C C . SER B 1 448 ? 6.219 9.914 21.891 1 96.75 448 SER B C 1
ATOM 7502 O O . SER B 1 448 ? 6.715 9.234 22.797 1 96.75 448 SER B O 1
ATOM 7504 N N . LYS B 1 449 ? 4.977 9.984 21.688 1 97 449 LYS B N 1
ATOM 7505 C CA . LYS B 1 449 ? 3.986 9.156 22.391 1 97 449 LYS B CA 1
ATOM 7506 C C . LYS B 1 449 ? 3.205 8.297 21.406 1 97 449 LYS B C 1
ATOM 7508 O O . LYS B 1 449 ? 3.121 8.617 20.219 1 97 449 LYS B O 1
ATOM 7513 N N . GLN B 1 450 ? 2.621 7.27 22 1 96.38 450 GLN B N 1
ATOM 7514 C CA . GLN B 1 450 ? 1.804 6.387 21.172 1 96.38 450 GLN B CA 1
ATOM 7515 C C . GLN B 1 450 ? 0.647 7.152 20.531 1 96.38 450 GLN B C 1
ATOM 7517 O O . GLN B 1 450 ? -0.107 7.84 21.219 1 96.38 450 GLN B O 1
ATOM 7522 N N . GLY B 1 451 ? 0.646 7.109 19.266 1 97.81 451 GLY B N 1
ATOM 7523 C CA . GLY B 1 451 ? -0.476 7.695 18.547 1 97.81 451 GLY B CA 1
ATOM 7524 C C . GLY B 1 451 ? -0.266 9.156 18.203 1 97.81 451 GLY B C 1
ATOM 7525 O O . GLY B 1 451 ? -1.097 9.766 17.516 1 97.81 451 GLY B O 1
ATOM 7526 N N . ASP B 1 452 ? 0.777 9.781 18.672 1 98.38 452 ASP B N 1
ATOM 7527 C CA . ASP B 1 452 ? 0.988 11.172 18.281 1 98.38 452 ASP B CA 1
ATOM 7528 C C . ASP B 1 452 ? 1.453 11.273 16.828 1 98.38 452 ASP B C 1
ATOM 7530 O O . ASP B 1 452 ? 1.494 10.273 16.109 1 98.38 452 ASP B O 1
ATOM 7534 N N . ALA B 1 453 ? 1.715 12.43 16.359 1 98.75 453 ALA B N 1
ATOM 7535 C CA . ALA B 1 453 ? 1.997 12.648 14.938 1 98.75 453 ALA B CA 1
ATOM 7536 C C . ALA B 1 453 ? 3.232 11.867 14.5 1 98.75 453 ALA B C 1
ATOM 7538 O O . ALA B 1 453 ? 3.25 11.273 13.414 1 98.75 453 ALA B O 1
ATOM 7539 N N . VAL B 1 454 ? 4.293 11.859 15.32 1 98.75 454 VAL B N 1
ATOM 7540 C CA . VAL B 1 454 ? 5.527 11.156 14.992 1 98.75 454 VAL B CA 1
ATOM 7541 C C . VAL B 1 454 ? 5.25 9.664 14.852 1 98.75 454 VAL B C 1
ATOM 7543 O O . VAL B 1 454 ? 5.648 9.047 13.859 1 98.75 454 VAL B O 1
ATOM 7546 N N . ASP B 1 455 ? 4.566 9.141 15.828 1 98.38 455 ASP B N 1
ATOM 7547 C CA . ASP B 1 455 ? 4.211 7.727 15.805 1 98.38 455 ASP B CA 1
ATOM 7548 C C . ASP B 1 455 ? 3.365 7.391 14.586 1 98.38 455 ASP B C 1
ATOM 7550 O O . ASP B 1 455 ? 3.621 6.398 13.898 1 98.38 455 ASP B O 1
ATOM 7554 N N . MET B 1 456 ? 2.404 8.234 14.305 1 98.69 456 MET B N 1
ATOM 7555 C CA . MET B 1 456 ? 1.507 8.023 13.172 1 98.69 456 MET B CA 1
ATOM 7556 C C . MET B 1 456 ? 2.273 8.07 11.859 1 98.69 456 MET B C 1
ATOM 7558 O O . MET B 1 456 ? 1.971 7.32 10.93 1 98.69 456 MET B O 1
ATOM 7562 N N . ILE B 1 457 ? 3.238 8.922 11.719 1 98.81 457 ILE B N 1
ATOM 7563 C CA . ILE B 1 457 ? 4.043 9.031 10.508 1 98.81 457 ILE B CA 1
ATOM 7564 C C . ILE B 1 457 ? 4.848 7.746 10.305 1 98.81 457 ILE B C 1
ATOM 7566 O O . ILE B 1 457 ? 4.906 7.211 9.195 1 98.81 457 ILE B O 1
ATOM 7570 N N . TRP B 1 458 ? 5.441 7.25 11.383 1 98.62 458 TRP B N 1
ATOM 7571 C CA . TRP B 1 458 ? 6.203 6.012 11.266 1 98.62 458 TRP B CA 1
ATOM 7572 C C . TRP B 1 458 ? 5.309 4.855 10.836 1 98.62 458 TRP B C 1
ATOM 7574 O O . TRP B 1 458 ? 5.715 4.012 10.031 1 98.62 458 TRP B O 1
ATOM 7584 N N . GLU B 1 459 ? 4.117 4.812 11.391 1 98.06 459 GLU B N 1
ATOM 7585 C CA . GLU B 1 459 ? 3.176 3.781 10.961 1 98.06 459 GLU B CA 1
ATOM 7586 C C . GLU B 1 459 ? 2.857 3.906 9.477 1 98.06 459 GLU B C 1
ATOM 7588 O O . GLU B 1 459 ? 2.748 2.902 8.766 1 98.06 459 GLU B O 1
ATOM 7593 N N . ALA B 1 460 ? 2.682 5.117 9.047 1 98.25 460 ALA B N 1
ATOM 7594 C CA . ALA B 1 460 ? 2.416 5.352 7.629 1 98.25 460 ALA B CA 1
ATOM 7595 C C . ALA B 1 460 ? 3.59 4.887 6.77 1 98.25 460 ALA B C 1
ATOM 7597 O O . ALA B 1 460 ? 3.391 4.277 5.715 1 98.25 460 ALA B O 1
ATOM 7598 N N . VAL B 1 461 ? 4.809 5.164 7.219 1 98.5 461 VAL B N 1
ATOM 7599 C CA . VAL B 1 461 ? 6.004 4.719 6.516 1 98.5 461 VAL B CA 1
ATOM 7600 C C . VAL B 1 461 ? 6.039 3.195 6.465 1 98.5 461 VAL B C 1
ATOM 7602 O O . VAL B 1 461 ? 6.352 2.607 5.426 1 98.5 461 VAL B O 1
ATOM 7605 N N . ALA B 1 462 ? 5.707 2.594 7.578 1 97.38 462 ALA B N 1
ATOM 7606 C CA . ALA B 1 462 ? 5.691 1.135 7.645 1 97.38 462 ALA B CA 1
ATOM 7607 C C . ALA B 1 462 ? 4.738 0.548 6.605 1 97.38 462 ALA B C 1
ATOM 7609 O O . ALA B 1 462 ? 5.051 -0.462 5.973 1 97.38 462 ALA B O 1
ATOM 7610 N N . ARG B 1 463 ? 3.615 1.127 6.387 1 95.44 463 ARG B N 1
ATOM 7611 C CA . ARG B 1 463 ? 2.613 0.632 5.445 1 95.44 463 ARG B CA 1
ATOM 7612 C C . ARG B 1 463 ? 3.086 0.799 4.008 1 95.44 463 ARG B C 1
ATOM 7614 O O . ARG B 1 463 ? 2.541 0.176 3.094 1 95.44 463 ARG B O 1
ATOM 7621 N N . LYS B 1 464 ? 4.102 1.698 3.789 1 96.06 464 LYS B N 1
ATOM 7622 C CA . LYS B 1 464 ? 4.629 1.918 2.445 1 96.06 464 LYS B CA 1
ATOM 7623 C C . LYS B 1 464 ? 5.84 1.028 2.178 1 96.06 464 LYS B C 1
ATOM 7625 O O . LYS B 1 464 ? 6.281 0.9 1.035 1 96.06 464 LYS B O 1
ATOM 7630 N N . SER B 1 465 ? 6.34 0.372 3.184 1 95.25 465 SER B N 1
ATOM 7631 C CA . SER B 1 465 ? 7.598 -0.364 3.076 1 95.25 465 SER B CA 1
ATOM 7632 C C . SER B 1 465 ? 7.457 -1.568 2.152 1 95.25 465 SER B C 1
ATOM 7634 O O . SER B 1 465 ? 8.398 -1.922 1.438 1 95.25 465 SER B O 1
ATOM 7636 N N . SER B 1 466 ? 6.273 -2.209 2.168 1 94.81 466 SER B N 1
ATOM 7637 C CA . SER B 1 466 ? 6.051 -3.367 1.31 1 94.81 466 SER B CA 1
ATOM 7638 C C . SER B 1 466 ? 6.129 -2.984 -0.165 1 94.81 466 SER B C 1
ATOM 7640 O O . SER B 1 466 ? 6.691 -3.725 -0.975 1 94.81 466 SER B O 1
ATOM 7642 N N . TYR B 1 467 ? 5.539 -1.854 -0.505 1 96.12 467 TYR B N 1
ATOM 7643 C CA . TYR B 1 467 ? 5.582 -1.391 -1.888 1 96.12 467 TYR B CA 1
ATOM 7644 C C . TYR B 1 467 ? 7.004 -1.041 -2.303 1 96.12 467 TYR B C 1
ATOM 7646 O O . TYR B 1 467 ? 7.406 -1.302 -3.439 1 96.12 467 TYR B O 1
ATOM 7654 N N . ALA B 1 468 ? 7.77 -0.426 -1.389 1 97.12 468 ALA B N 1
ATOM 7655 C CA . ALA B 1 468 ? 9.172 -0.132 -1.671 1 97.12 468 ALA B CA 1
ATOM 7656 C C . ALA B 1 468 ? 9.945 -1.407 -1.988 1 97.12 468 ALA B C 1
ATOM 7658 O O . ALA B 1 468 ? 10.695 -1.459 -2.967 1 97.12 468 ALA B O 1
ATOM 7659 N N . ARG B 1 469 ? 9.75 -2.443 -1.227 1 96.81 469 ARG B N 1
ATOM 7660 C CA . ARG B 1 469 ? 10.422 -3.719 -1.452 1 96.81 469 ARG B CA 1
ATOM 7661 C C . ARG B 1 469 ? 10 -4.336 -2.781 1 96.81 469 ARG B C 1
ATOM 7663 O O . ARG B 1 469 ? 10.82 -4.887 -3.508 1 96.81 469 ARG B O 1
ATOM 7670 N N . PHE B 1 470 ? 8.703 -4.23 -3.055 1 97.88 470 PHE B N 1
ATOM 7671 C CA . PHE B 1 470 ? 8.172 -4.707 -4.324 1 97.88 470 PHE B CA 1
ATOM 7672 C C . PHE B 1 470 ? 8.922 -4.086 -5.496 1 97.88 470 PHE B C 1
ATOM 7674 O O . PHE B 1 470 ? 9.375 -4.793 -6.398 1 97.88 470 PHE B O 1
ATOM 7681 N N . ARG B 1 471 ? 9.117 -2.789 -5.465 1 97 471 ARG B N 1
ATOM 7682 C CA . ARG B 1 471 ? 9.781 -2.064 -6.543 1 97 471 ARG B CA 1
ATOM 7683 C C . ARG B 1 471 ? 11.25 -2.451 -6.641 1 97 471 ARG B C 1
ATOM 7685 O O . ARG B 1 471 ? 11.805 -2.535 -7.738 1 97 471 ARG B O 1
ATOM 7692 N N . ILE B 1 472 ? 11.875 -2.676 -5.492 1 96.94 472 ILE B N 1
ATOM 7693 C CA . ILE B 1 472 ? 13.273 -3.09 -5.469 1 96.94 472 ILE B CA 1
ATOM 7694 C C . ILE B 1 472 ? 13.414 -4.465 -6.121 1 96.94 472 ILE B C 1
ATOM 7696 O O . ILE B 1 472 ? 14.289 -4.668 -6.961 1 96.94 472 ILE B O 1
ATOM 7700 N N . HIS B 1 473 ? 12.523 -5.379 -5.766 1 96.88 473 HIS B N 1
ATOM 7701 C CA . HIS B 1 473 ? 12.586 -6.727 -6.32 1 96.88 473 HIS B CA 1
ATOM 7702 C C . HIS B 1 473 ? 12.312 -6.715 -7.824 1 96.88 473 HIS B C 1
ATOM 7704 O O . HIS B 1 473 ? 12.953 -7.449 -8.578 1 96.88 473 HIS B O 1
ATOM 7710 N N . GLN B 1 474 ? 11.383 -5.902 -8.242 1 95.88 474 GLN B N 1
ATOM 7711 C CA . GLN B 1 474 ? 11.102 -5.781 -9.672 1 95.88 474 GLN B CA 1
ATOM 7712 C C . GLN B 1 474 ? 12.32 -5.281 -10.43 1 95.88 474 GLN B C 1
ATOM 7714 O O . GLN B 1 474 ? 12.633 -5.777 -11.516 1 95.88 474 GLN B O 1
ATOM 7719 N N . ARG B 1 475 ? 12.984 -4.363 -9.828 1 93 475 ARG B N 1
ATOM 7720 C CA . ARG B 1 475 ? 14.188 -3.801 -10.445 1 93 475 ARG B CA 1
ATOM 7721 C C . ARG B 1 475 ? 15.281 -4.855 -10.57 1 93 475 ARG B C 1
ATOM 7723 O O . ARG B 1 475 ? 16.078 -4.82 -11.516 1 93 475 ARG B O 1
ATOM 7730 N N . ASN B 1 476 ? 15.297 -5.816 -9.719 1 93.62 476 ASN B N 1
ATOM 7731 C CA . ASN B 1 476 ? 16.344 -6.836 -9.656 1 93.62 476 ASN B CA 1
ATOM 7732 C C . ASN B 1 476 ? 16.109 -7.934 -10.695 1 93.62 476 ASN B C 1
ATOM 7734 O O . ASN B 1 476 ? 16.984 -8.766 -10.93 1 93.62 476 ASN B O 1
ATOM 7738 N N . ARG B 1 477 ? 15 -7.988 -11.352 1 94.62 477 ARG B N 1
ATOM 7739 C CA . ARG B 1 477 ? 14.586 -9.109 -12.188 1 94.62 477 ARG B CA 1
ATOM 7740 C C . ARG B 1 477 ? 15.648 -9.43 -13.234 1 94.62 477 ARG B C 1
ATOM 7742 O O . ARG B 1 477 ? 16.047 -10.586 -13.391 1 94.62 477 ARG B O 1
ATOM 7749 N N . TYR B 1 478 ? 16.266 -8.508 -13.906 1 90.25 478 TYR B N 1
ATOM 7750 C CA . TYR B 1 478 ? 17.047 -8.781 -15.102 1 90.25 478 TYR B CA 1
ATOM 7751 C C . TYR B 1 478 ? 18.531 -8.695 -14.812 1 90.25 478 TYR B C 1
ATOM 7753 O O . TYR B 1 478 ? 19.328 -8.367 -15.695 1 90.25 478 TYR B O 1
ATOM 7761 N N . HIS B 1 479 ? 18.859 -8.969 -13.617 1 80.88 479 HIS B N 1
ATOM 7762 C CA . HIS B 1 479 ? 20.266 -8.891 -13.211 1 80.88 479 HIS B CA 1
ATOM 7763 C C . HIS B 1 479 ? 21.125 -9.852 -14.023 1 80.88 479 HIS B C 1
ATOM 7765 O O . HIS B 1 479 ? 22.25 -9.516 -14.391 1 80.88 479 HIS B O 1
ATOM 7771 N N . TRP B 1 480 ? 20.656 -11.016 -14.414 1 72.75 480 TRP B N 1
ATOM 7772 C CA . TRP B 1 480 ? 21.422 -12.031 -15.117 1 72.75 480 TRP B CA 1
ATOM 7773 C C . TRP B 1 480 ? 21.578 -11.68 -16.594 1 72.75 480 TRP B C 1
ATOM 7775 O O . TRP B 1 480 ? 22.594 -11.984 -17.219 1 72.75 480 TRP B O 1
ATOM 7785 N N . SER B 1 481 ? 20.547 -11.156 -17.094 1 64.5 481 SER B N 1
ATOM 7786 C CA . SER B 1 481 ? 20.594 -10.844 -18.516 1 64.5 481 SER B CA 1
ATOM 7787 C C . SER B 1 481 ? 21.547 -9.688 -18.812 1 64.5 481 SER B C 1
ATOM 7789 O O . SER B 1 481 ? 22.062 -9.562 -19.922 1 64.5 481 SER B O 1
ATOM 7791 N N . GLN B 1 482 ? 21.781 -8.906 -17.891 1 59.28 482 GLN B N 1
ATOM 7792 C CA . GLN B 1 482 ? 22.688 -7.785 -18.078 1 59.28 482 GLN B CA 1
ATOM 7793 C C . GLN B 1 482 ? 24.156 -8.234 -17.984 1 59.28 482 GLN B C 1
ATOM 7795 O O . GLN B 1 482 ? 25.047 -7.598 -18.547 1 59.28 482 GLN B O 1
ATOM 7800 N N . ILE B 1 483 ? 24.422 -9.359 -17.359 1 51 483 ILE B N 1
ATOM 7801 C CA . ILE B 1 483 ? 25.781 -9.875 -17.25 1 51 483 ILE B CA 1
ATOM 7802 C C . ILE B 1 483 ? 26.188 -10.547 -18.562 1 51 483 ILE B C 1
ATOM 7804 O O . ILE B 1 483 ? 27.344 -10.445 -18.984 1 51 483 ILE B O 1
ATOM 7808 N N . SER B 1 484 ? 25.219 -11.273 -19.266 1 46.59 484 SER B N 1
ATOM 7809 C CA . SER B 1 484 ? 25.594 -12.023 -20.453 1 46.59 484 SER B CA 1
ATOM 7810 C C . SER B 1 484 ? 25.516 -11.156 -21.703 1 46.59 484 SER B C 1
ATOM 7812 O O . SER B 1 484 ? 25.891 -11.594 -22.797 1 46.59 484 SER B O 1
ATOM 7814 N N . ALA B 1 485 ? 24.906 -10.008 -21.641 1 41.28 485 ALA B N 1
ATOM 7815 C CA . ALA B 1 485 ? 25 -9.141 -22.828 1 41.28 485 ALA B CA 1
ATOM 7816 C C . ALA B 1 485 ? 26.297 -8.359 -22.844 1 41.28 485 ALA B C 1
ATOM 7818 O O . ALA B 1 485 ? 26.828 -7.996 -21.781 1 41.28 485 ALA B O 1
#

Sequence (970 aa):
MQSPSIETRRFIFCVILLSIFLFLLSCFALLRTSGGYSFSPKSLLVSKFVNSSILGNMNSGSKRATLPDSFAMLSTNLDRNKSSVIRVNVRQNTQVRKACDPVQALLKVYMYELPPEFHFELLGWKKRGDQIWPDVSDVNQIPSYAGGLNLQHSMEYWLTLDLLASDYPGISRPCTVVRVRDSSVADVIFVPFFSSISYNRYSKIHGKGKVSRNKFLQDKLVMFLEDQQEWKRSGGRDHLIMAHHPNSLLDSRKLFRSSMFLLADFGRYPVEIANIRKDIIAPYKHIVNSIGNDSAPFEARPILAYFQGAIIRKDGGMIRQELYQLLKDEKDIHFAYGTVDGNGIKRTSKGMASSKFCLNIAGDTPSSNRLFDAIVSHCVPVIISDDIELPFEDVLDYSKFAMFVQSSNAVKEGFLVNLLRGIKATEWTQMWRRLKEVAHHFEYQYPSKQGDAVDMIWEAVARKSSYARFRIHQRNRYHWSQISAMQSPSIETRRFIFCVILLSIFLFLLSCFALLRTSGGYSFSPKSLLVSKFVNSSILGNMNSGSKRATLPDSFAMLSTNLDRNKSSVIRVNVRQNTQVRKACDPVQALLKVYMYELPPEFHFELLGWKKRGDQIWPDVSDVNQIPSYAGGLNLQHSMEYWLTLDLLASDYPGISRPCTVVRVRDSSVADVIFVPFFSSISYNRYSKIHGKGKVSRNKFLQDKLVMFLEDQQEWKRSGGRDHLIMAHHPNSLLDSRKLFRSSMFLLADFGRYPVEIANIRKDIIAPYKHIVNSIGNDSAPFEARPILAYFQGAIIRKDGGMIRQELYQLLKDEKDIHFAYGTVDGNGIKRTSKGMASSKFCLNIAGDTPSSNRLFDAIVSHCVPVIISDDIELPFEDVLDYSKFAMFVQSSNAVKEGFLVNLLRGIKATEWTQMWRRLKEVAHHFEYQYPSKQGDAVDMIWEAVARKSSYARFRIHQRNRYHWSQISA

Solvent-accessible surface area (backbone atoms only — not comparable to full-atom values): 56112 Å² total; per-residue (Å²): 131,88,69,80,75,80,68,58,69,68,50,67,53,52,73,76,92,59,80,63,99,80,73,46,103,85,92,85,81,88,82,89,83,86,86,86,90,66,95,89,79,90,74,73,97,80,92,81,88,84,90,85,87,93,86,94,88,94,92,90,94,87,90,84,85,82,82,84,80,81,77,78,78,80,75,77,76,79,68,85,68,78,74,65,65,70,72,77,72,64,80,81,74,76,72,83,52,77,60,67,53,69,87,70,27,72,30,35,30,17,64,59,88,58,62,35,78,44,32,56,39,73,54,69,48,77,72,63,89,89,48,60,67,81,62,66,89,42,76,87,65,45,80,51,70,61,52,76,80,54,36,33,46,41,59,55,57,54,51,49,50,49,45,57,38,55,77,37,61,86,57,58,57,55,46,53,56,33,60,41,92,53,63,88,75,32,63,34,34,38,49,70,42,38,31,29,58,33,40,75,75,28,53,60,64,63,82,94,50,94,62,19,60,30,58,50,52,47,54,51,48,54,57,53,46,69,69,32,68,73,29,65,74,42,64,31,28,44,29,42,40,47,34,38,30,84,68,22,52,72,90,42,45,74,83,47,29,59,28,22,40,33,21,40,53,59,71,82,43,59,69,83,47,43,45,80,81,58,36,43,46,48,73,37,37,46,81,42,66,68,42,73,89,74,62,65,54,74,90,72,25,77,27,52,34,32,37,71,32,81,39,85,46,49,77,63,4,43,54,40,46,56,42,44,74,70,38,51,80,42,89,46,35,46,62,45,71,53,58,99,44,81,66,32,48,55,49,49,34,52,48,37,41,32,14,53,25,24,57,31,61,21,31,72,36,40,56,64,47,59,51,45,32,20,38,34,23,51,7,35,33,36,37,33,36,84,79,50,61,66,52,59,34,46,80,42,55,56,50,53,34,34,42,36,43,53,57,79,54,50,66,36,88,62,41,48,62,51,51,60,72,63,55,47,67,68,62,49,48,51,21,40,54,42,24,68,71,48,32,58,41,54,39,75,57,55,71,40,42,80,56,14,28,57,44,45,49,52,51,53,50,47,70,32,38,47,58,26,37,26,53,39,31,61,69,43,35,46,60,65,48,60,68,76,97,138,85,74,86,72,69,68,72,55,56,60,50,53,55,56,50,55,54,50,59,58,55,49,69,64,70,52,81,82,60,73,83,59,73,84,86,80,86,80,82,92,82,92,81,85,79,90,86,84,74,88,81,87,77,87,80,82,84,88,83,88,79,85,71,86,73,82,86,79,84,77,82,78,83,75,76,78,78,69,84,69,77,74,63,67,71,74,78,71,63,79,83,74,77,73,83,53,77,60,67,52,70,87,72,27,72,32,35,30,17,63,59,86,58,61,34,80,43,32,56,39,73,55,69,47,78,72,62,88,88,49,59,69,80,64,67,88,42,76,88,65,44,80,55,70,61,50,74,81,55,37,32,46,40,60,54,59,54,51,49,50,51,43,57,39,54,76,37,60,87,57,58,56,55,46,55,56,33,60,40,91,52,63,89,74,32,63,33,35,37,49,72,39,38,32,31,59,33,40,74,75,28,52,61,62,62,82,94,47,95,61,19,60,29,59,50,50,47,54,52,47,52,56,52,46,70,71,32,68,72,29,65,73,42,62,31,28,43,29,40,41,46,35,36,29,85,68,22,52,71,90,44,46,74,82,47,29,60,29,22,38,35,20,41,54,59,69,82,43,59,69,84,47,42,46,80,80,58,33,44,46,47,72,39,36,46,81,44,68,67,41,74,90,73,62,64,58,73,91,73,26,79,30,50,33,33,37,71,32,81,38,88,47,48,77,63,4,43,54,40,46,57,43,43,74,73,37,51,81,41,89,47,34,47,61,46,72,52,59,98,45,83,66,32,48,56,48,48,34,53,48,38,42,30,15,52,25,24,58,32,61,20,33,72,35,39,58,63,49,60,50,45,32,21,37,34,26,52,7,36,34,36,37,32,36,84,79,49,59,67,51,58,35,46,8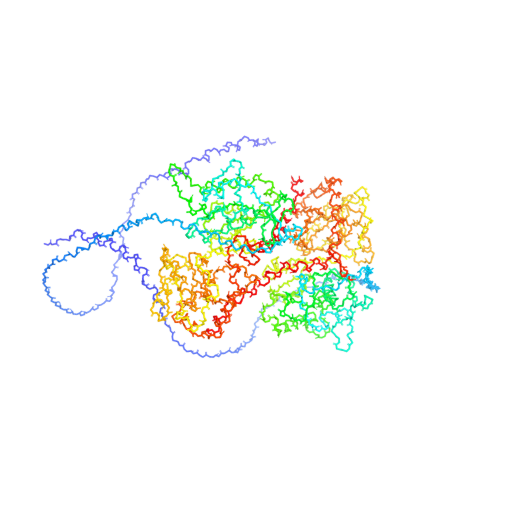0,41,54,57,51,52,33,35,42,35,41,54,58,80,53,51,66,36,88,62,42,50,62,51,50,61,71,64,55,47,67,68,60,50,49,50,22,41,53,44,23,69,71,49,31,56,41,54,39,77,58,57,70,39,43,80,55,14,28,58,44,46,50,52,52,53,50,47,69,31,38,48,57,28,38,26,52,40,31,59,69,42,35,47,60,65,48,60,68,76,98

Secondary structure (DSSP, 8-state):
-----SSSTTTSS-S-TTSSTTT-S----------------------------------------------------------------------------GGG-SEEEEE----GGGTGGGGT----TT--S---SSGGGSPPPP-GGGGGG-HHHHHHHHHHHTT-TTS---TTEEEES-GGG-SEEEE---HHHHHHHH-S--TT-SS-HHHHHHHHHHHHHHTSHHHHHHTTTTEEEE--STTTTTTTTTTTTTSEEEES-STT--TTT--TTT-EE-PPPP-SPP-TT----GGG--EEEEEEE--S-SGGGHHHHHHHHHHTTSTTEEEEE---SHHHHHHHHHHHHTEEEEEEE--SSS--THHHHHHHTT-EEEEE-TT---TTTTT--GGGT-EE--HHHHTSTTHHHHHHHHS-HHHHHHHHHHHHHHGGGG---SS--TTSHHHHHHHHHHHHHHHHHHHHHHHHTTHHHHHH-/-----STHHHHHHHHHHHHHHHHHHHSSSS-TT--------------------------------------------------------------------GGG-SEEEEE----GGGTGGGGT----TT--S---SSGGGSPPPP-GGGGGG-HHHHHHHHHHHTT-TTS---TTEEEES-GGG-SEEEE---HHHHHHHH-S--TT-SS-HHHHHHHHHHHHHHTSHHHHHHTTTTEEEE--STTTTTTTTTTTTTSEEEES-STT--TTT--TTT-EE-PPPP-SPP-TT----GGG--EEEEEEE--S-SGGGHHHHHHHHHHTT-TTEEEEE---SHHHHHHHHHHHHTEEEEEEE--SSS--THHHHHHHTT-EEEEE-TT---TTTTT--GGGT-EE--HHHHTSTTHHHHHHHHS-HHHHHHHHHHHHHHGGGG---SS--TTSHHHHHHHHHHHHHHHHHHHHHHHHTTHHHHHH-